Protein AF-0000000079912190 (afdb_homodimer)

Radius of gyration: 29.04 Å; Cα contacts (8 Å, |Δi|>4): 1442; chains: 2; bounding box: 60×80×73 Å

Secondary structure (DSSP, 8-state):
-TTHHHHHHHHHHHHHHHHHHHTTSS--HHHHHHHHHHHHBTTTT-SB---TT-HHHHHHHHHHHHHHHHHHHHT--HHHHHHHTHHHHHIIIIIHHHHHHHHHHHHHHH-TTS-HHHHHHHHHHTS---GGGGHHHHH-TTS-HHHHHHHHHHHHHHHHHHHHHHHHHHHHHHHHTTSS-HHHHHHHHHHHHHHHHHHHHHHHHHHHHHHHHHHHTT-S-HHHHTTHHHHHHHHHHHHHHHHT--HHHHHHHHHHHHHHHHHHHHHHS----------HHHHHHHHHHHHHHHHIIIIIIHHHHTT--HHHHHHHHHHHTHHHHHHHHHHTTTS---HHHHHHHHH-----HHHHHHHHHHHHTTTSSTTHHHHHHHHHHHHHHHHHHHHHHHHHHHHHHHHHHHHS---TT-S---TT-/-TTHHHHHHHHHHHHHHHHHHHTTSS--HHHHHHHHHHHHBTTTT-SB---TT-HHHHHHHHHHHHHHHHHHHHT--HHHHHHHTHHHHHIIIIIHHHHHHHHHHHHHHH-TTS-HHHHHHHHHHTS---GGGGHHHHH-TTS-HHHHHHHHHHHHHHHHHHHHHHHHHHHHHHHHTTSS-HHHHHHHHHHHHHHHHHHHHHHHHHHHHHHHHHHHTT-S-HHHHTTHHHHHHHHHHHHHHHHT--HHHHHHHHHHHHHHHHHHHHHHS-------S--HHHHHHHHHHHHHHHHIIIIIIHHHHTT--HHHHHHHHHHHTHHHHHHHHHHTTTS---HHHHHHHHH-----HHHHHHHHHHHHTTTSSTTHHHHHHHHHHHHHHHHHHHHHHHHHHHHHHHHHHHHS---TT-S---TT-

Structure (mmCIF, N/CA/C/O backbone):
data_AF-0000000079912190-model_v1
#
loop_
_entity.id
_entity.type
_entity.pdbx_description
1 polymer 'Sodium:proton antiporter'
#
loop_
_atom_site.group_PDB
_atom_site.id
_atom_site.type_symbol
_atom_site.label_atom_id
_atom_site.label_alt_id
_atom_site.label_comp_id
_atom_site.label_asym_id
_atom_site.label_entity_id
_atom_site.label_seq_id
_atom_site.pdbx_PDB_ins_code
_atom_site.Cartn_x
_atom_site.Cartn_y
_atom_site.Cartn_z
_atom_site.occupancy
_atom_site.B_iso_or_equiv
_atom_site.auth_seq_id
_atom_site.auth_comp_id
_atom_site.auth_asym_id
_atom_site.auth_atom_id
_atom_site.pdbx_PDB_model_num
ATOM 1 N N . MET A 1 1 ? -17.156 5.926 -10.695 1 57.75 1 MET A N 1
ATOM 2 C CA . MET A 1 1 ? -16.25 5.375 -9.695 1 57.75 1 MET A CA 1
ATOM 3 C C . MET A 1 1 ? -15.125 4.59 -10.352 1 57.75 1 MET A C 1
ATOM 5 O O . MET A 1 1 ? -13.992 4.609 -9.867 1 57.75 1 MET A O 1
ATOM 9 N N . THR A 1 2 ? -15.328 4.41 -11.719 1 74.31 2 THR A N 1
ATOM 10 C CA . THR A 1 2 ? -14.492 3.432 -12.414 1 74.31 2 THR A CA 1
ATOM 11 C C . THR A 1 2 ? -13.195 4.07 -12.898 1 74.31 2 THR A C 1
ATOM 13 O O . THR A 1 2 ? -12.141 3.438 -12.867 1 74.31 2 THR A O 1
ATOM 16 N N . TRP A 1 3 ? -13.273 5.465 -13.086 1 92.44 3 TRP A N 1
ATOM 17 C CA . TRP A 1 3 ? -12.094 6.066 -13.703 1 92.44 3 TRP A CA 1
ATOM 18 C C . TRP A 1 3 ? -11.266 6.828 -12.68 1 92.44 3 TRP A C 1
ATOM 20 O O . TRP A 1 3 ? -10.234 7.41 -13.016 1 92.44 3 TRP A O 1
ATOM 30 N N . ALA A 1 4 ? -11.695 6.824 -11.453 1 94.81 4 ALA A N 1
ATOM 31 C CA . ALA A 1 4 ? -11.016 7.57 -10.398 1 94.81 4 ALA A CA 1
ATOM 32 C C . ALA A 1 4 ? -9.578 7.086 -10.219 1 94.81 4 ALA A C 1
ATOM 34 O O . ALA A 1 4 ? -8.648 7.891 -10.156 1 94.81 4 ALA A O 1
ATOM 35 N N . LEU A 1 5 ? -9.414 5.793 -10.219 1 95.62 5 LEU A N 1
ATOM 36 C CA . LEU A 1 5 ? -8.102 5.223 -9.93 1 95.62 5 LEU A CA 1
ATOM 37 C C . LEU A 1 5 ? -7.133 5.473 -11.078 1 95.62 5 LEU A C 1
ATOM 39 O O . LEU A 1 5 ? -6 5.898 -10.852 1 95.62 5 LEU A O 1
ATOM 43 N N . PRO A 1 6 ? -7.574 5.258 -12.344 1 96.12 6 PRO A N 1
ATOM 44 C CA . PRO A 1 6 ? -6.648 5.59 -13.43 1 96.12 6 PRO A CA 1
ATOM 45 C C . PRO A 1 6 ? -6.328 7.082 -13.5 1 96.12 6 PRO A C 1
ATOM 47 O O . PRO A 1 6 ? -5.211 7.465 -13.852 1 96.12 6 PRO A O 1
ATOM 50 N N . ALA A 1 7 ? -7.273 7.926 -13.188 1 97.06 7 ALA A N 1
ATOM 51 C CA . ALA A 1 7 ? -7.023 9.367 -13.164 1 97.06 7 ALA A CA 1
ATOM 52 C C . ALA A 1 7 ? -5.977 9.719 -12.109 1 97.06 7 ALA A C 1
ATOM 54 O O . ALA A 1 7 ? -5.078 10.523 -12.359 1 97.06 7 ALA A O 1
ATOM 55 N N . ILE A 1 8 ? -6.117 9.148 -10.977 1 97.75 8 ILE A N 1
ATOM 56 C CA . ILE A 1 8 ? -5.168 9.375 -9.891 1 97.75 8 ILE A CA 1
ATOM 57 C C . ILE A 1 8 ? -3.779 8.906 -10.305 1 97.75 8 ILE A C 1
ATOM 59 O O . ILE A 1 8 ? -2.793 9.625 -10.133 1 97.75 8 ILE A O 1
ATOM 63 N N . ALA A 1 9 ? -3.711 7.707 -10.891 1 97.5 9 ALA A N 1
ATOM 64 C CA . ALA A 1 9 ? -2.438 7.16 -11.352 1 97.5 9 ALA A CA 1
ATOM 65 C C . ALA A 1 9 ? -1.814 8.062 -12.414 1 97.5 9 ALA A C 1
ATOM 67 O O . ALA A 1 9 ? -0.6 8.273 -12.422 1 97.5 9 ALA A O 1
ATOM 68 N N . ALA A 1 10 ? -2.619 8.57 -13.266 1 96.88 10 ALA A N 1
ATOM 69 C CA . ALA A 1 10 ? -2.146 9.453 -14.336 1 96.88 10 ALA A CA 1
ATOM 70 C C . ALA A 1 10 ? -1.554 10.734 -13.766 1 96.88 10 ALA A C 1
ATOM 72 O O . ALA A 1 10 ? -0.523 11.219 -14.242 1 96.88 10 ALA A O 1
ATOM 73 N N . ILE A 1 11 ? -2.182 11.297 -12.742 1 97.88 11 ILE A N 1
ATOM 74 C CA . ILE A 1 11 ? -1.681 12.516 -12.109 1 97.88 11 ILE A CA 1
ATOM 75 C C . ILE A 1 11 ? -0.334 12.234 -11.445 1 97.88 11 ILE A C 1
ATOM 77 O O . ILE A 1 11 ? 0.596 13.031 -11.555 1 97.88 11 ILE A O 1
ATOM 81 N N . LEU A 1 12 ? -0.27 11.102 -10.781 1 97.88 12 LEU A N 1
ATOM 82 C CA . LEU A 1 12 ? 0.974 10.719 -10.117 1 97.88 12 LEU A CA 1
ATOM 83 C C . LEU A 1 12 ? 2.107 10.586 -11.133 1 97.88 12 LEU A C 1
ATOM 85 O O . LEU A 1 12 ? 3.213 11.078 -10.898 1 97.88 12 LEU A O 1
ATOM 89 N N . LEU A 1 13 ? 1.833 9.945 -12.258 1 97.12 13 LEU A N 1
ATOM 90 C CA . LEU A 1 13 ? 2.846 9.75 -13.289 1 97.12 13 LEU A CA 1
ATOM 91 C C . LEU A 1 13 ? 3.23 11.078 -13.938 1 97.12 13 LEU A C 1
ATOM 93 O O . LEU A 1 13 ? 4.406 11.312 -14.227 1 97.12 13 LEU A O 1
ATOM 97 N N . ALA A 1 14 ? 2.275 11.922 -14.18 1 96.56 14 ALA A N 1
ATOM 98 C CA . ALA A 1 14 ? 2.549 13.234 -14.75 1 96.56 14 ALA A CA 1
ATOM 99 C C . ALA A 1 14 ? 3.465 14.055 -13.844 1 96.56 14 ALA A C 1
ATOM 101 O O . ALA A 1 14 ? 4.406 14.695 -14.312 1 96.56 14 ALA A O 1
ATOM 102 N N . TYR A 1 15 ? 3.166 14.031 -12.555 1 96.62 15 TYR A N 1
ATOM 103 C CA . TYR A 1 15 ? 4.02 14.773 -11.641 1 96.62 15 TYR A CA 1
ATOM 104 C C . TYR A 1 15 ? 5.418 14.172 -11.578 1 96.62 15 TYR A C 1
ATOM 106 O O . TYR A 1 15 ? 6.41 14.898 -11.516 1 96.62 15 TYR A O 1
ATOM 114 N N . ALA A 1 16 ? 5.461 12.812 -11.516 1 94.56 16 ALA A N 1
ATOM 115 C CA . ALA A 1 16 ? 6.77 12.164 -11.492 1 94.56 16 ALA A CA 1
ATOM 116 C C . ALA A 1 16 ? 7.637 12.648 -12.656 1 94.56 16 ALA A C 1
ATOM 118 O O . ALA A 1 16 ? 8.828 12.898 -12.484 1 94.56 16 ALA A O 1
ATOM 119 N N . ALA A 1 17 ? 7.059 12.867 -13.82 1 94.5 17 ALA A N 1
ATOM 120 C CA . ALA A 1 17 ? 7.77 13.266 -15.031 1 94.5 17 ALA A CA 1
ATOM 121 C C . ALA A 1 17 ? 8.383 14.648 -14.883 1 94.5 17 ALA A C 1
ATOM 123 O O . ALA A 1 17 ? 9.398 14.961 -15.508 1 94.5 17 ALA A O 1
ATOM 124 N N . ILE A 1 18 ? 7.809 15.484 -13.992 1 94 18 ILE A N 1
ATOM 125 C CA . ILE A 1 18 ? 8.273 16.859 -13.93 1 94 18 ILE A CA 1
ATOM 126 C C . ILE A 1 18 ? 8.789 17.172 -12.523 1 94 18 ILE A C 1
ATOM 128 O O . ILE A 1 18 ? 9.047 18.328 -12.188 1 94 18 ILE A O 1
ATOM 132 N N . SER A 1 19 ? 8.805 16.188 -11.68 1 92.81 19 SER A N 1
ATOM 133 C CA . SER A 1 19 ? 9.133 16.391 -10.266 1 92.81 19 SER A CA 1
ATOM 134 C C . SER A 1 19 ? 10.492 17.047 -10.102 1 92.81 19 SER A C 1
ATOM 136 O O . SER A 1 19 ? 10.672 17.875 -9.203 1 92.81 19 SER A O 1
ATOM 138 N N . GLY A 1 20 ? 11.461 16.703 -10.922 1 89.5 20 GLY A N 1
ATOM 139 C CA . GLY A 1 20 ? 12.773 17.328 -10.859 1 89.5 20 GLY A CA 1
ATOM 140 C C . GLY A 1 20 ? 12.773 18.781 -11.258 1 89.5 20 GLY A C 1
ATOM 141 O O . GLY A 1 20 ? 13.539 19.578 -10.719 1 89.5 20 GLY A O 1
ATOM 142 N N . ARG A 1 21 ? 11.875 19.141 -12.141 1 91.06 21 ARG A N 1
ATOM 143 C CA . ARG A 1 21 ? 11.797 20.516 -12.641 1 91.06 21 ARG A CA 1
ATOM 144 C C . ARG A 1 21 ? 11.133 21.438 -11.617 1 91.06 21 ARG A C 1
ATOM 146 O O . ARG A 1 21 ? 11.375 22.641 -11.609 1 91.06 21 ARG A O 1
ATOM 153 N N . THR A 1 22 ? 10.359 20.828 -10.805 1 89.94 22 THR A N 1
ATOM 154 C CA . THR A 1 22 ? 9.602 21.656 -9.867 1 89.94 22 THR A CA 1
ATOM 155 C C . THR A 1 22 ? 10.383 21.859 -8.578 1 89.94 22 THR A C 1
ATOM 157 O O . THR A 1 22 ? 10.047 22.734 -7.773 1 89.94 22 THR A O 1
ATOM 160 N N . ALA A 1 23 ? 11.398 21.125 -8.398 1 81.69 23 ALA A N 1
ATOM 161 C CA . ALA A 1 23 ? 12.219 21.281 -7.203 1 81.69 23 ALA A CA 1
ATOM 162 C C . ALA A 1 23 ? 12.789 22.703 -7.113 1 81.69 23 ALA A C 1
ATOM 164 O O . ALA A 1 23 ? 13.398 23.188 -8.07 1 81.69 23 ALA A O 1
ATOM 165 N N . GLY A 1 24 ? 12.555 23.375 -6.012 1 79.88 24 GLY A N 1
ATOM 166 C CA . GLY A 1 24 ? 13.086 24.703 -5.809 1 79.88 24 GLY A CA 1
ATOM 167 C C . GLY A 1 24 ? 12.234 25.797 -6.426 1 79.88 24 GLY A C 1
ATOM 168 O O . GLY A 1 24 ? 12.539 26.984 -6.301 1 79.88 24 GLY A O 1
ATOM 169 N N . THR A 1 25 ? 11.188 25.375 -7.109 1 87.44 25 THR A N 1
ATOM 170 C CA . THR A 1 25 ? 10.258 26.344 -7.672 1 87.44 25 THR A CA 1
ATOM 171 C C . THR A 1 25 ? 9.039 26.516 -6.766 1 87.44 25 THR A C 1
ATOM 173 O O . THR A 1 25 ? 8.859 25.766 -5.809 1 87.44 25 THR A O 1
ATOM 176 N N . PRO A 1 26 ? 8.289 27.5 -7.047 1 91.38 26 PRO A N 1
ATOM 177 C CA . PRO A 1 26 ? 7.086 27.719 -6.242 1 91.38 26 PRO A CA 1
ATOM 178 C C . PRO A 1 26 ? 6.016 26.641 -6.473 1 91.38 26 PRO A C 1
ATOM 180 O O . PRO A 1 26 ? 5.047 26.562 -5.715 1 91.38 26 PRO A O 1
ATOM 183 N N . ILE A 1 27 ? 6.16 25.859 -7.457 1 92.94 27 ILE A N 1
ATOM 184 C CA . ILE A 1 27 ? 5.199 24.797 -7.719 1 92.94 27 ILE A CA 1
ATOM 185 C C . ILE A 1 27 ? 5.578 23.547 -6.91 1 92.94 27 ILE A C 1
ATOM 187 O O . ILE A 1 27 ? 6.492 22.812 -7.285 1 92.94 27 ILE A O 1
ATOM 191 N N . THR A 1 28 ? 4.812 23.312 -5.848 1 93.06 28 THR A N 1
ATOM 192 C CA . THR A 1 28 ? 5.086 22.188 -4.969 1 93.06 28 THR A CA 1
ATOM 193 C C . THR A 1 28 ? 4.215 20.984 -5.34 1 93.06 28 THR A C 1
ATOM 195 O O . THR A 1 28 ? 3.221 21.125 -6.055 1 93.06 28 THR A O 1
ATOM 198 N N . ALA A 1 29 ? 4.57 19.766 -4.883 1 93.94 29 ALA A N 1
ATOM 199 C CA . ALA A 1 29 ? 3.836 18.547 -5.164 1 93.94 29 ALA A CA 1
ATOM 200 C C . ALA A 1 29 ? 2.389 18.641 -4.691 1 93.94 29 ALA A C 1
ATOM 202 O O . ALA A 1 29 ? 1.458 18.359 -5.449 1 93.94 29 ALA A O 1
ATOM 203 N N . PRO A 1 30 ? 2.113 19.141 -3.463 1 96.06 30 PRO A N 1
ATOM 204 C CA . PRO A 1 30 ? 0.724 19.25 -3.008 1 96.06 30 PRO A CA 1
ATOM 205 C C . PRO A 1 30 ? -0.12 20.172 -3.885 1 96.06 30 PRO A C 1
ATOM 207 O O . PRO A 1 30 ? -1.314 19.922 -4.074 1 96.06 30 PRO A O 1
ATOM 210 N N . ILE A 1 31 ? 0.484 21.219 -4.426 1 96.69 31 ILE A N 1
ATOM 211 C CA . ILE A 1 31 ? -0.241 22.109 -5.332 1 96.69 31 ILE A CA 1
ATOM 212 C C . ILE A 1 31 ? -0.677 21.328 -6.57 1 96.69 31 ILE A C 1
ATOM 214 O O . ILE A 1 31 ? -1.851 21.359 -6.949 1 96.69 31 ILE A O 1
ATOM 218 N N . VAL A 1 32 ? 0.28 20.594 -7.176 1 96.88 32 VAL A N 1
ATOM 219 C CA . VAL A 1 32 ? 0.004 19.844 -8.398 1 96.88 32 VAL A CA 1
ATOM 220 C C . VAL A 1 32 ? -1.062 18.781 -8.133 1 96.88 32 VAL A C 1
ATOM 222 O O . VAL A 1 32 ? -2.002 18.625 -8.914 1 96.88 32 VAL A O 1
ATOM 225 N N . PHE A 1 33 ? -0.975 18.062 -7.066 1 97.81 33 PHE A N 1
ATOM 226 C CA . PHE A 1 33 ? -1.912 17 -6.738 1 97.81 33 PHE A CA 1
ATOM 227 C C . PHE A 1 33 ? -3.293 17.562 -6.434 1 97.81 33 PHE A C 1
ATOM 229 O O . PHE A 1 33 ? -4.301 17.062 -6.93 1 97.81 33 PHE A O 1
ATOM 236 N N . THR A 1 34 ? -3.354 18.641 -5.629 1 97.94 34 THR A N 1
ATOM 237 C CA . THR A 1 34 ? -4.629 19.266 -5.277 1 97.94 34 THR A CA 1
ATOM 238 C C . THR A 1 34 ? -5.305 19.844 -6.512 1 97.94 34 THR A C 1
ATOM 240 O O . THR A 1 34 ? -6.5 19.641 -6.727 1 97.94 34 THR A O 1
ATOM 243 N N . VAL A 1 35 ? -4.566 20.578 -7.332 1 97.88 35 VAL A N 1
ATOM 244 C CA . VAL A 1 35 ? -5.113 21.188 -8.539 1 97.88 35 VAL A CA 1
ATOM 245 C C . VAL A 1 35 ? -5.512 20.109 -9.539 1 97.88 35 VAL A C 1
ATOM 247 O O . VAL A 1 35 ? -6.559 20.203 -10.188 1 97.88 35 VAL A O 1
ATOM 250 N N . GLY A 1 36 ? -4.641 19.078 -9.711 1 98 36 GLY A N 1
ATOM 251 C CA . GLY A 1 36 ? -5.004 17.953 -10.562 1 98 36 GLY A CA 1
ATOM 252 C C . GLY A 1 36 ? -6.293 17.281 -10.141 1 98 36 GLY A C 1
ATOM 253 O O . GLY A 1 36 ? -7.152 17 -10.977 1 98 36 GLY A O 1
ATOM 254 N N . GLY A 1 37 ? -6.422 17.016 -8.82 1 97.88 37 GLY A N 1
ATOM 255 C CA . GLY A 1 37 ? -7.66 16.469 -8.297 1 97.88 37 GLY A CA 1
ATOM 256 C C . GLY A 1 37 ? -8.867 17.359 -8.555 1 97.88 37 GLY A C 1
ATOM 257 O O . GLY A 1 37 ? -9.922 16.875 -8.961 1 97.88 37 GLY A O 1
ATOM 258 N N . LEU A 1 38 ? -8.68 18.656 -8.344 1 97.5 38 LEU A N 1
ATOM 259 C CA . LEU A 1 38 ? -9.758 19.625 -8.555 1 97.5 38 LEU A CA 1
ATOM 260 C C . LEU A 1 38 ? -10.219 19.609 -10.008 1 97.5 38 LEU A C 1
ATOM 262 O O . LEU A 1 38 ? -11.422 19.609 -10.273 1 97.5 38 LEU A O 1
ATOM 266 N N . LEU A 1 39 ? -9.312 19.562 -10.953 1 97.31 39 LEU A N 1
ATOM 267 C CA . LEU A 1 39 ? -9.625 19.625 -12.375 1 97.31 39 LEU A CA 1
ATOM 268 C C . LEU A 1 39 ? -10.328 18.359 -12.836 1 97.31 39 LEU A C 1
ATOM 270 O O . LEU A 1 39 ? -11.203 18.391 -13.703 1 97.31 39 LEU A O 1
ATOM 274 N N . LEU A 1 40 ? -9.992 17.219 -12.211 1 96.5 40 LEU A N 1
ATOM 275 C CA . LEU A 1 40 ? -10.539 15.945 -12.664 1 96.5 40 LEU A CA 1
ATOM 276 C C . LEU A 1 40 ? -11.672 15.477 -11.766 1 96.5 40 LEU A C 1
ATOM 278 O O . LEU A 1 40 ? -12.234 14.398 -11.969 1 96.5 40 LEU A O 1
ATOM 282 N N . GLY A 1 41 ? -11.977 16.281 -10.773 1 94.88 41 GLY A N 1
ATOM 283 C CA . GLY A 1 41 ? -12.992 15.922 -9.797 1 94.88 41 GLY A CA 1
ATOM 284 C C . GLY A 1 41 ? -14.406 16.109 -10.32 1 94.88 41 GLY A C 1
ATOM 285 O O . GLY A 1 41 ? -14.609 16.562 -11.445 1 94.88 41 GLY A O 1
ATOM 286 N N . ALA A 1 42 ? -15.398 15.758 -9.516 1 87.69 42 ALA A N 1
ATOM 287 C CA . ALA A 1 42 ? -16.812 15.727 -9.898 1 87.69 42 ALA A CA 1
ATOM 288 C C . ALA A 1 42 ? -17.297 17.125 -10.273 1 87.69 42 ALA A C 1
ATOM 290 O O . ALA A 1 42 ? -18.188 17.266 -11.117 1 87.69 42 ALA A O 1
ATOM 291 N N . SER A 1 43 ? -16.734 18.156 -9.703 1 88.31 43 SER A N 1
ATOM 292 C CA . SER A 1 43 ? -17.203 19.516 -9.945 1 88.31 43 SER A CA 1
ATOM 293 C C . SER A 1 43 ? -16.656 20.062 -11.266 1 88.31 43 SER A C 1
ATOM 295 O O . SER A 1 43 ? -17.078 21.125 -11.719 1 88.31 43 SER A O 1
ATOM 297 N N . THR A 1 44 ? -15.758 19.359 -11.945 1 93 44 THR A N 1
ATOM 298 C CA . THR A 1 44 ? -15.172 19.781 -13.203 1 93 44 THR A CA 1
ATOM 299 C C . THR A 1 44 ? -15.312 18.703 -14.266 1 93 44 THR A C 1
ATOM 301 O O . THR A 1 44 ? -16.406 18.484 -14.797 1 93 44 THR A O 1
ATOM 304 N N . VAL A 1 45 ? -14.266 17.891 -14.547 1 91 45 VAL A N 1
ATOM 305 C CA . VAL A 1 45 ? -14.312 16.875 -15.602 1 91 45 VAL A CA 1
ATOM 306 C C . VAL A 1 45 ? -15.133 15.672 -15.125 1 91 45 VAL A C 1
ATOM 308 O O . VAL A 1 45 ? -15.812 15.023 -15.93 1 91 45 VAL A O 1
ATOM 311 N N . GLY A 1 46 ? -15.062 15.406 -13.836 1 92.06 46 GLY A N 1
ATOM 312 C CA . GLY A 1 46 ? -15.922 14.391 -13.25 1 92.06 46 GLY A CA 1
ATOM 313 C C . GLY A 1 46 ? -15.336 12.992 -13.32 1 92.06 46 GLY A C 1
ATOM 314 O O . GLY A 1 46 ? -16.047 12.008 -13.133 1 92.06 46 GLY A O 1
ATOM 315 N N . LEU A 1 47 ? -14.109 12.797 -13.539 1 91.94 47 LEU A N 1
ATOM 316 C CA . LEU A 1 47 ? -13.469 11.492 -13.602 1 91.94 47 LEU A CA 1
ATOM 317 C C . LEU A 1 47 ? -13.289 10.906 -12.203 1 91.94 47 LEU A C 1
ATOM 319 O O . LEU A 1 47 ? -13.344 9.688 -12.023 1 91.94 47 LEU A O 1
ATOM 323 N N . ILE A 1 48 ? -13 11.734 -11.266 1 94.06 48 ILE A N 1
ATOM 324 C CA . ILE A 1 48 ? -12.867 11.312 -9.875 1 94.06 48 ILE A CA 1
ATOM 325 C C . ILE A 1 48 ? -14.133 11.68 -9.102 1 94.06 48 ILE A C 1
ATOM 327 O O . ILE A 1 48 ? -14.195 12.742 -8.477 1 94.06 48 ILE A O 1
ATOM 331 N N . ASP A 1 49 ? -15.078 10.844 -9.18 1 90.56 49 ASP A N 1
ATOM 332 C CA . ASP A 1 49 ? -16.375 11.062 -8.547 1 90.56 49 ASP A CA 1
ATOM 333 C C . ASP A 1 49 ? -16.594 10.07 -7.398 1 90.56 49 ASP A C 1
ATOM 335 O O . ASP A 1 49 ? -17.172 9.008 -7.598 1 90.56 49 ASP A O 1
ATOM 339 N N . VAL A 1 50 ? -16.141 10.422 -6.262 1 88.75 50 VAL A N 1
ATOM 340 C CA . VAL A 1 50 ? -16.266 9.602 -5.059 1 88.75 50 VAL A CA 1
ATOM 341 C C . VAL A 1 50 ? -16.906 10.422 -3.941 1 88.75 50 VAL A C 1
ATOM 343 O O . VAL A 1 50 ? -16.609 11.602 -3.775 1 88.75 50 VAL A O 1
ATOM 346 N N . HIS A 1 51 ? -17.828 9.742 -3.312 1 88 51 HIS A N 1
ATOM 347 C CA . HIS A 1 51 ? -18.453 10.422 -2.184 1 88 51 HIS A CA 1
ATOM 348 C C . HIS A 1 51 ? -17.469 10.586 -1.025 1 88 51 HIS A C 1
ATOM 350 O O . HIS A 1 51 ? -16.734 9.664 -0.698 1 88 51 HIS A O 1
ATOM 356 N N . PRO A 1 52 ? -17.516 11.719 -0.46 1 85.75 52 PRO A N 1
ATOM 357 C CA . PRO A 1 52 ? -16.578 11.969 0.625 1 85.75 52 PRO A CA 1
ATOM 358 C C . PRO A 1 52 ? -16.734 11 1.79 1 85.75 52 PRO A C 1
ATOM 360 O O . PRO A 1 52 ? -15.773 10.727 2.51 1 85.75 52 PRO A O 1
ATOM 363 N N . ALA A 1 53 ? -17.906 10.484 1.947 1 85.62 53 ALA A N 1
ATOM 364 C CA . ALA A 1 53 ? -18.188 9.578 3.059 1 85.62 53 ALA A CA 1
ATOM 365 C C . ALA A 1 53 ? -17.938 8.125 2.65 1 85.62 53 ALA A C 1
ATOM 367 O O . ALA A 1 53 ? -18.219 7.207 3.42 1 85.62 53 ALA A O 1
ATOM 368 N N . ALA A 1 54 ? -17.469 7.992 1.478 1 89.38 54 ALA A N 1
ATOM 369 C CA . ALA A 1 54 ? -17.188 6.633 1.019 1 89.38 54 ALA A CA 1
ATOM 370 C C . ALA A 1 54 ? -16.172 5.945 1.918 1 89.38 54 ALA A C 1
ATOM 372 O O . ALA A 1 54 ? -15.211 6.574 2.377 1 89.38 54 ALA A O 1
ATOM 373 N N . GLU A 1 55 ? -16.344 4.645 2.119 1 89.5 55 GLU A N 1
ATOM 374 C CA . GLU A 1 55 ? -15.453 3.85 2.963 1 89.5 55 GLU A CA 1
ATOM 375 C C . GLU A 1 55 ? -14.016 3.883 2.441 1 89.5 55 GLU A C 1
ATOM 377 O O . GLU A 1 55 ? -13.062 3.857 3.225 1 89.5 55 GLU A O 1
ATOM 382 N N . THR A 1 56 ? -13.859 3.982 1.182 1 89.81 56 THR A N 1
ATOM 383 C CA . THR A 1 56 ? -12.539 3.988 0.564 1 89.81 56 THR A CA 1
ATOM 384 C C . THR A 1 56 ? -11.789 5.273 0.905 1 89.81 56 THR A C 1
ATOM 386 O O . THR A 1 56 ? -10.57 5.258 1.075 1 89.81 56 THR A O 1
ATOM 389 N N . VAL A 1 57 ? -12.5 6.355 0.962 1 93.12 57 VAL A N 1
ATOM 390 C CA . VAL A 1 57 ? -11.898 7.637 1.306 1 93.12 57 VAL A CA 1
ATOM 391 C C . VAL A 1 57 ? -11.469 7.633 2.771 1 93.12 57 VAL A C 1
ATOM 393 O O . VAL A 1 57 ? -10.375 8.102 3.109 1 93.12 57 VAL A O 1
ATOM 396 N N . LYS A 1 58 ? -12.312 7.082 3.561 1 93.69 58 LYS A N 1
ATOM 397 C CA . LYS A 1 58 ? -11.992 6.965 4.98 1 93.69 58 LYS A CA 1
ATOM 398 C C . LYS A 1 58 ? -10.758 6.09 5.188 1 93.69 58 LYS A C 1
ATOM 400 O O . LYS A 1 58 ? -9.867 6.441 5.965 1 93.69 58 LYS A O 1
ATOM 405 N N . LEU A 1 59 ? -10.703 5.004 4.523 1 93.38 59 LEU A N 1
ATOM 406 C CA . LEU A 1 59 ? -9.57 4.09 4.641 1 93.38 59 LEU A CA 1
ATOM 407 C C . LEU A 1 59 ? -8.281 4.766 4.18 1 93.38 59 LEU A C 1
ATOM 409 O O . LEU A 1 59 ? -7.234 4.605 4.812 1 93.38 59 LEU A O 1
ATOM 413 N N . LEU A 1 60 ? -8.352 5.488 3.07 1 94.81 60 LEU A N 1
ATOM 414 C CA . LEU A 1 60 ? -7.199 6.242 2.58 1 94.81 60 LEU A CA 1
ATOM 415 C C . LEU A 1 60 ? -6.691 7.211 3.639 1 94.81 60 LEU A C 1
ATOM 417 O O . LEU A 1 60 ? -5.488 7.27 3.908 1 94.81 60 LEU A O 1
ATOM 421 N N . ALA A 1 61 ? -7.613 7.898 4.223 1 95.19 61 ALA A N 1
ATOM 422 C CA . ALA A 1 61 ? -7.27 8.875 5.254 1 95.19 61 ALA A CA 1
ATOM 423 C C . ALA A 1 61 ? -6.629 8.203 6.461 1 95.19 61 ALA A C 1
ATOM 425 O O . ALA A 1 61 ? -5.605 8.672 6.969 1 95.19 61 ALA A O 1
ATOM 426 N N . GLU A 1 62 ? -7.191 7.145 6.871 1 95.75 62 GLU A N 1
ATOM 427 C CA . GLU A 1 62 ? -6.719 6.43 8.055 1 95.75 62 GLU A CA 1
ATOM 428 C C . GLU A 1 62 ? -5.32 5.863 7.836 1 95.75 62 GLU A C 1
ATOM 430 O O . GLU A 1 62 ? -4.441 6.02 8.688 1 95.75 62 GLU A O 1
ATOM 435 N N . VAL A 1 63 ? -5.121 5.25 6.715 1 96.94 63 VAL A N 1
ATOM 436 C CA . VAL A 1 63 ? -3.818 4.656 6.422 1 96.94 63 VAL A CA 1
ATOM 437 C C . VAL A 1 63 ? -2.768 5.758 6.289 1 96.94 63 VAL A C 1
ATOM 439 O O . VAL A 1 63 ? -1.667 5.641 6.832 1 96.94 63 VAL A O 1
ATOM 442 N N . THR A 1 64 ? -3.098 6.801 5.594 1 97.44 64 THR A N 1
ATOM 443 C CA . THR A 1 64 ? -2.152 7.879 5.332 1 97.44 64 THR A CA 1
ATOM 444 C C . THR A 1 64 ? -1.69 8.523 6.633 1 97.44 64 THR A C 1
ATOM 446 O O . THR A 1 64 ? -0.489 8.625 6.891 1 97.44 64 THR A O 1
ATOM 449 N N . LEU A 1 65 ? -2.662 8.93 7.43 1 97.5 65 LEU A N 1
ATOM 450 C CA . LEU A 1 65 ? -2.301 9.625 8.664 1 97.5 65 LEU A CA 1
ATOM 451 C C . LEU A 1 65 ? -1.553 8.695 9.609 1 97.5 65 LEU A C 1
ATOM 453 O O . LEU A 1 65 ? -0.642 9.125 10.32 1 97.5 65 LEU A O 1
ATOM 457 N N . THR A 1 66 ? -1.934 7.414 9.633 1 98.12 66 THR A N 1
ATOM 458 C CA . THR A 1 66 ? -1.258 6.43 10.469 1 98.12 66 THR A CA 1
ATOM 459 C C . THR A 1 66 ? 0.223 6.336 10.109 1 98.12 66 THR A C 1
ATOM 461 O O . THR A 1 66 ? 1.086 6.41 10.984 1 98.12 66 THR A O 1
ATOM 464 N N . LEU A 1 67 ? 0.526 6.238 8.836 1 97.62 67 LEU A N 1
ATOM 465 C CA . LEU A 1 67 ? 1.903 6.09 8.383 1 97.62 67 LEU A CA 1
ATOM 466 C C . LEU A 1 67 ? 2.699 7.367 8.641 1 97.62 67 LEU A C 1
ATOM 468 O O . LEU A 1 67 ? 3.834 7.309 9.117 1 97.62 67 LEU A O 1
ATOM 472 N N . VAL A 1 68 ? 2.092 8.461 8.391 1 96.12 68 VAL A N 1
ATOM 473 C CA . VAL A 1 68 ? 2.791 9.734 8.508 1 96.12 68 VAL A CA 1
ATOM 474 C C . VAL A 1 68 ? 3.047 10.055 9.977 1 96.12 68 VAL A C 1
ATOM 476 O O . VAL A 1 68 ? 4.137 10.5 10.344 1 96.12 68 VAL A O 1
ATOM 479 N N . LEU A 1 69 ? 2.029 9.797 10.836 1 97.31 69 LEU A N 1
ATOM 480 C CA . LEU A 1 69 ? 2.197 10.039 12.266 1 97.31 69 LEU A CA 1
ATOM 481 C C . LEU A 1 69 ? 3.338 9.203 12.828 1 97.31 69 LEU A C 1
ATOM 483 O O . LEU A 1 69 ? 4.176 9.711 13.578 1 97.31 69 LEU A O 1
ATOM 487 N N . PHE A 1 70 ? 3.352 7.938 12.484 1 97.69 70 PHE A N 1
ATOM 488 C CA . PHE A 1 70 ? 4.395 7.051 12.992 1 97.69 70 PHE A CA 1
ATOM 489 C C . PHE A 1 70 ? 5.762 7.477 12.477 1 97.69 70 PHE A C 1
ATOM 491 O O . PHE A 1 70 ? 6.727 7.543 13.242 1 97.69 70 PHE A O 1
ATOM 498 N N . SER A 1 71 ? 5.852 7.77 11.203 1 95.44 71 SER A N 1
ATOM 499 C CA . SER A 1 71 ? 7.105 8.164 10.57 1 95.44 71 SER A CA 1
ATOM 500 C C . SER A 1 71 ? 7.66 9.445 11.188 1 95.44 71 SER A C 1
ATOM 502 O O . SER A 1 71 ? 8.82 9.484 11.609 1 95.44 71 SER A O 1
ATOM 504 N N . ASP A 1 72 ? 6.855 10.453 11.273 1 92.81 72 ASP A N 1
ATOM 505 C CA . ASP A 1 72 ? 7.285 11.742 11.805 1 92.81 72 ASP A CA 1
ATOM 506 C C . ASP A 1 72 ? 7.695 11.625 13.266 1 92.81 72 ASP A C 1
ATOM 508 O O . ASP A 1 72 ? 8.719 12.18 13.68 1 92.81 72 ASP A O 1
ATOM 512 N N . ALA A 1 73 ? 6.883 10.93 14 1 94.38 73 ALA A N 1
ATOM 513 C CA . ALA A 1 73 ? 7.168 10.781 15.43 1 94.38 73 ALA A CA 1
ATOM 514 C C . ALA A 1 73 ? 8.453 9.992 15.648 1 94.38 73 ALA A C 1
ATOM 516 O O . ALA A 1 73 ? 9.211 10.281 16.578 1 94.38 73 ALA A O 1
ATOM 517 N N . SER A 1 74 ? 8.734 9.016 14.82 1 93.69 74 SER A N 1
ATOM 518 C CA . SER A 1 74 ? 9.898 8.156 15 1 93.69 74 SER A CA 1
ATOM 519 C C . SER A 1 74 ? 11.195 8.922 14.727 1 93.69 74 SER A C 1
ATOM 521 O O . SER A 1 74 ? 12.273 8.484 15.141 1 93.69 74 SER A O 1
ATOM 523 N N . ARG A 1 75 ? 11.125 10.016 14.086 1 87.25 75 ARG A N 1
ATOM 524 C CA . ARG A 1 75 ? 12.312 10.766 13.703 1 87.25 75 ARG A CA 1
ATOM 525 C C . ARG A 1 75 ? 12.656 1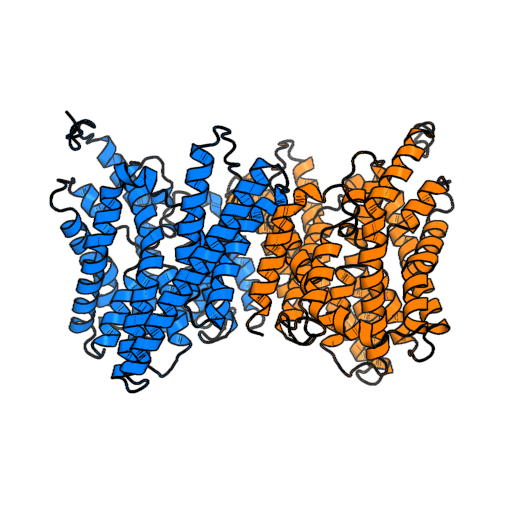1.82 14.75 1 87.25 75 ARG A C 1
ATOM 527 O O . ARG A 1 75 ? 13.711 12.453 14.688 1 87.25 75 ARG A O 1
ATOM 534 N N . VAL A 1 76 ? 11.852 11.992 15.617 1 81.75 76 VAL A N 1
ATOM 535 C CA . VAL A 1 76 ? 12.086 12.977 16.672 1 81.75 76 VAL A CA 1
ATOM 536 C C . VAL A 1 76 ? 13.164 12.469 17.625 1 81.75 76 VAL A C 1
ATOM 538 O O . VAL A 1 76 ? 13.023 11.391 18.219 1 81.75 76 VAL A O 1
ATOM 541 N N . ASP A 1 77 ? 14.344 13.039 17.469 1 74.69 77 ASP A N 1
ATOM 542 C CA . ASP A 1 77 ? 15.406 12.719 18.438 1 74.69 77 ASP A CA 1
ATOM 543 C C . ASP A 1 77 ? 15.266 13.562 19.703 1 74.69 77 ASP A C 1
ATOM 545 O O . ASP A 1 77 ? 15.734 14.703 19.75 1 74.69 77 ASP A O 1
ATOM 549 N N . LEU A 1 78 ? 14.68 13.039 20.578 1 64.44 78 LEU A N 1
ATOM 550 C CA . LEU A 1 78 ? 14.383 13.781 21.797 1 64.44 78 LEU A CA 1
ATOM 551 C C . LEU A 1 78 ? 15.672 14.156 22.531 1 64.44 78 LEU A C 1
ATOM 553 O O . LEU A 1 78 ? 15.719 15.172 23.219 1 64.44 78 LEU A O 1
ATOM 557 N N . SER A 1 79 ? 16.672 13.359 22.344 1 60.91 79 SER A N 1
ATOM 558 C CA . SER A 1 79 ? 17.953 13.641 22.984 1 60.91 79 SER A CA 1
ATOM 559 C C . SER A 1 79 ? 18.656 14.828 22.344 1 60.91 79 SER A C 1
ATOM 561 O O . SER A 1 79 ? 19.266 15.641 23.031 1 60.91 79 SER A O 1
ATOM 563 N N . ALA A 1 80 ? 18.656 14.812 21 1 57.69 80 ALA A N 1
ATOM 564 C CA . ALA A 1 80 ? 19.266 15.93 20.281 1 57.69 80 ALA A CA 1
ATOM 565 C C . ALA A 1 80 ? 18.453 17.219 20.484 1 57.69 80 ALA A C 1
ATOM 567 O O . ALA A 1 80 ? 19.016 18.312 20.422 1 57.69 80 ALA A O 1
ATOM 568 N N . LEU A 1 81 ? 17.203 16.969 20.781 1 54.78 81 LEU A N 1
ATOM 569 C CA . LEU A 1 81 ? 16.297 18.094 20.953 1 54.78 81 LEU A CA 1
ATOM 570 C C . LEU A 1 81 ? 16.625 18.891 22.219 1 54.78 81 LEU A C 1
ATOM 572 O O . LEU A 1 81 ? 16.359 20.094 22.281 1 54.78 81 LEU A O 1
ATOM 576 N N . ARG A 1 82 ? 17.266 18.297 23.078 1 56.75 82 ARG A N 1
ATOM 577 C CA . ARG A 1 82 ? 17.516 19.047 24.297 1 56.75 82 ARG A CA 1
ATOM 578 C C . ARG A 1 82 ? 18.281 20.328 24.016 1 56.75 82 ARG A C 1
ATOM 580 O O . ARG A 1 82 ? 17.984 21.391 24.578 1 56.75 82 ARG A O 1
ATOM 587 N N . ALA A 1 83 ? 19.25 20.297 23.125 1 54.44 83 ALA A N 1
ATOM 588 C CA . ALA A 1 83 ? 20.031 21.484 22.859 1 54.44 83 ALA A CA 1
ATOM 589 C C . ALA A 1 83 ? 19.281 22.438 21.938 1 54.44 83 ALA A C 1
ATOM 591 O O . ALA A 1 83 ? 19.469 23.656 21.984 1 54.44 83 ALA A O 1
ATOM 592 N N . GLU A 1 84 ? 18.438 21.875 21.125 1 61.75 84 GLU A N 1
ATOM 593 C CA . GLU A 1 84 ? 17.766 22.656 20.094 1 61.75 84 GLU A CA 1
ATOM 594 C C . GLU A 1 84 ? 16.25 22.625 20.266 1 61.75 84 GLU A C 1
ATOM 596 O O . GLU A 1 84 ? 15.516 23.094 19.391 1 61.75 84 GLU A O 1
ATOM 601 N N . ILE A 1 85 ? 15.93 22.172 21.484 1 71.31 85 ILE A N 1
ATOM 602 C CA . ILE A 1 85 ? 14.508 21.906 21.672 1 71.31 85 ILE A CA 1
ATOM 603 C C . ILE A 1 85 ? 13.789 23.172 22.109 1 71.31 85 ILE A C 1
ATOM 605 O O . ILE A 1 85 ? 12.555 23.234 22.094 1 71.31 85 ILE A O 1
ATOM 609 N N . ALA A 1 86 ? 14.508 24.234 22.172 1 81.75 86 ALA A N 1
ATOM 610 C CA . ALA A 1 86 ? 13.844 25.406 22.719 1 81.75 86 ALA A CA 1
ATOM 611 C C . ALA A 1 86 ? 12.789 25.938 21.75 1 81.75 86 ALA A C 1
ATOM 613 O O . ALA A 1 86 ? 11.656 26.219 22.141 1 81.75 86 ALA A O 1
ATOM 614 N N . LEU A 1 87 ? 13.172 25.938 20.469 1 88 87 LEU A N 1
ATOM 615 C CA . LEU A 1 87 ? 12.258 26.531 19.5 1 88 87 LEU A CA 1
ATOM 616 C C . LEU A 1 87 ? 11.016 25.656 19.328 1 88 87 LEU A C 1
ATOM 618 O O . LEU A 1 87 ? 9.891 26.141 19.531 1 88 87 LEU A O 1
ATOM 622 N N . PRO A 1 88 ? 11.125 24.359 19.031 1 89.81 88 PRO A N 1
ATOM 623 C CA . PRO A 1 88 ? 9.922 23.547 18.891 1 89.81 88 PRO A CA 1
ATOM 624 C C . PRO A 1 88 ? 9.102 23.469 20.172 1 89.81 88 PRO A C 1
ATOM 626 O O . PRO A 1 88 ? 7.871 23.391 20.125 1 89.81 88 PRO A O 1
ATOM 629 N N . ALA A 1 89 ? 9.758 23.5 21.281 1 91.44 89 ALA A N 1
ATOM 630 C CA . ALA A 1 89 ? 9.055 23.453 22.562 1 91.44 89 ALA A CA 1
ATOM 631 C C . ALA A 1 89 ? 8.188 24.688 22.766 1 91.44 89 ALA A C 1
ATOM 633 O O . ALA A 1 89 ? 7.07 24.594 23.281 1 91.44 89 ALA A O 1
ATOM 634 N N . ARG A 1 90 ? 8.711 25.812 22.438 1 93.75 90 ARG A N 1
ATOM 635 C CA . ARG A 1 90 ? 7.957 27.047 22.562 1 93.75 90 ARG A CA 1
ATOM 636 C C . ARG A 1 90 ? 6.816 27.109 21.547 1 93.75 90 ARG A C 1
ATOM 638 O O . ARG A 1 90 ? 5.711 27.547 21.875 1 93.75 90 ARG A O 1
ATOM 645 N N . LEU A 1 91 ? 7.137 26.656 20.344 1 94.62 91 LEU A N 1
ATOM 646 C CA . LEU A 1 91 ? 6.109 26.641 19.312 1 94.62 91 LEU A CA 1
ATOM 647 C C . LEU A 1 91 ? 4.98 25.688 19.672 1 94.62 91 LEU A C 1
ATOM 649 O O . LEU A 1 91 ? 3.807 26 19.453 1 94.62 91 LEU A O 1
ATOM 653 N N . LEU A 1 92 ? 5.352 24.547 20.219 1 95.38 92 LEU A N 1
ATOM 654 C CA . LEU A 1 92 ? 4.363 23.531 20.547 1 95.38 92 LEU A CA 1
ATOM 655 C C . LEU A 1 92 ? 3.717 23.812 21.906 1 95.38 92 LEU A C 1
ATOM 657 O O . LEU A 1 92 ? 2.506 23.641 22.062 1 95.38 92 LEU A O 1
ATOM 661 N N . GLY A 1 93 ? 4.477 24.25 22.875 1 95.56 93 GLY A N 1
ATOM 662 C CA . GLY A 1 93 ? 4 24.438 24.234 1 95.56 93 GLY A CA 1
ATOM 663 C C . GLY A 1 93 ? 3.215 25.719 24.422 1 95.56 93 GLY A C 1
ATOM 664 O O . GLY A 1 93 ? 2.291 25.781 25.234 1 95.56 93 GLY A O 1
ATOM 665 N N . ILE A 1 94 ? 3.6 26.781 23.703 1 96.75 94 ILE A N 1
ATOM 666 C CA . ILE A 1 94 ? 2.959 28.078 23.844 1 96.75 94 ILE A CA 1
ATOM 667 C C . ILE A 1 94 ? 2.238 28.438 22.547 1 96.75 94 ILE A C 1
ATOM 669 O O . ILE A 1 94 ? 1.047 28.75 22.562 1 96.75 94 ILE A O 1
ATOM 673 N N . GLY A 1 95 ? 2.93 28.328 21.484 1 97.5 95 GLY A N 1
ATOM 674 C CA . GLY A 1 95 ? 2.387 28.719 20.188 1 97.5 95 GLY A CA 1
ATOM 675 C C . GLY A 1 95 ? 1.134 27.953 19.812 1 97.5 95 GLY A C 1
ATOM 676 O O . GLY A 1 95 ? 0.127 28.547 19.422 1 97.5 95 GLY A O 1
ATOM 677 N N . LEU A 1 96 ? 1.187 26.641 19.922 1 97.75 96 LEU A N 1
ATOM 678 C CA . LEU A 1 96 ? 0.092 25.781 19.469 1 97.75 96 LEU A CA 1
ATOM 679 C C . LEU A 1 96 ? -1.171 26.047 20.281 1 97.75 96 LEU A C 1
ATOM 681 O O . LEU A 1 96 ? -2.24 26.281 19.719 1 97.75 96 LEU A O 1
ATOM 685 N N . PRO A 1 97 ? -1.146 26.078 21.641 1 98.19 97 PRO A N 1
ATOM 686 C CA . PRO A 1 97 ? -2.35 26.391 22.406 1 98.19 97 PRO A CA 1
ATOM 687 C C . PRO A 1 97 ? -2.891 27.797 22.109 1 98.19 97 PRO A C 1
ATOM 689 O O . PRO A 1 97 ? -4.109 27.984 22.047 1 98.19 97 PRO A O 1
ATOM 692 N N . LEU A 1 98 ? -1.997 28.734 21.938 1 98.62 98 LEU A N 1
ATOM 693 C CA . LEU A 1 98 ? -2.43 30.078 21.625 1 98.62 98 LEU A CA 1
ATOM 694 C C . LEU A 1 98 ? -3.049 30.156 20.234 1 98.62 98 LEU A C 1
ATOM 696 O O . LEU A 1 98 ? -3.979 30.938 20 1 98.62 98 LEU A O 1
ATOM 700 N N . THR A 1 99 ? -2.518 29.406 19.328 1 98.62 99 THR A N 1
ATOM 701 C CA . THR A 1 99 ? -3.09 29.328 17.984 1 98.62 99 THR A CA 1
ATOM 702 C C . THR A 1 99 ? -4.504 28.766 18.031 1 98.62 99 THR A C 1
ATOM 704 O O . THR A 1 99 ? -5.402 29.266 17.344 1 98.62 99 THR A O 1
ATOM 707 N N . ILE A 1 100 ? -4.695 27.719 18.812 1 98.69 100 ILE A N 1
ATOM 708 C CA . ILE A 1 100 ? -6.02 27.125 18.969 1 98.69 100 ILE A CA 1
ATOM 709 C C . ILE A 1 100 ? -6.973 28.141 19.578 1 98.69 100 ILE A C 1
ATOM 711 O O . ILE A 1 100 ? -8.094 28.312 19.109 1 98.69 100 ILE A O 1
ATOM 715 N N . ALA A 1 101 ? -6.508 28.875 20.594 1 98.69 101 ALA A N 1
ATOM 716 C CA . ALA A 1 101 ? -7.328 29.875 21.25 1 98.69 101 ALA A CA 1
ATOM 717 C C . ALA A 1 101 ? -7.691 31.016 20.297 1 98.69 101 ALA A C 1
ATOM 719 O O . ALA A 1 101 ? -8.844 31.453 20.25 1 98.69 101 ALA A O 1
ATOM 720 N N . ALA A 1 102 ? -6.738 31.438 19.594 1 98.75 102 ALA A N 1
ATOM 721 C CA . ALA A 1 102 ? -6.969 32.531 18.625 1 98.75 102 ALA A CA 1
ATOM 722 C C . ALA A 1 102 ? -7.91 32.062 17.516 1 98.75 102 ALA A C 1
ATOM 724 O O . ALA A 1 102 ? -8.773 32.812 17.078 1 98.75 102 ALA A O 1
ATOM 725 N N . GLY A 1 103 ? -7.691 30.875 17 1 98.75 103 GLY A N 1
ATOM 726 C CA . GLY A 1 103 ? -8.586 30.328 16 1 98.75 103 GLY A CA 1
ATOM 727 C C . GLY A 1 103 ? -10.016 30.188 16.484 1 98.75 103 GLY A C 1
ATOM 728 O O . GLY A 1 103 ? -10.961 30.453 15.727 1 98.75 103 GLY A O 1
ATOM 729 N N . PHE A 1 104 ? -10.148 29.766 17.719 1 98.56 104 PHE A N 1
ATOM 730 C CA . PHE A 1 104 ? -11.461 29.656 18.344 1 98.56 104 PHE A CA 1
ATOM 731 C C . PHE A 1 104 ? -12.141 31.016 18.422 1 98.56 104 PHE A C 1
ATOM 733 O O . PHE A 1 104 ? -13.297 31.156 18.016 1 98.56 104 PHE A O 1
ATOM 740 N N . GLY A 1 105 ? -11.445 32 18.938 1 98.44 105 GLY A N 1
ATOM 741 C CA . GLY A 1 105 ? -11.984 33.344 19 1 98.44 105 GLY A CA 1
ATOM 742 C C . GLY A 1 105 ? -12.367 33.906 17.641 1 98.44 105 GLY A C 1
ATOM 743 O O . GLY A 1 105 ? -13.438 34.5 17.5 1 98.44 105 GLY A O 1
ATOM 744 N N . ALA A 1 106 ? -11.5 33.688 16.672 1 98.62 106 ALA A N 1
ATOM 745 C CA . ALA A 1 106 ? -11.789 34.156 15.312 1 98.62 106 ALA A CA 1
ATOM 746 C C . ALA A 1 106 ? -13.039 33.5 14.75 1 98.62 106 ALA A C 1
ATOM 748 O O . ALA A 1 106 ? -13.828 34.125 14.047 1 98.62 106 ALA A O 1
ATOM 749 N N . ALA A 1 107 ? -13.195 32.219 15.023 1 98.56 107 ALA A N 1
ATOM 750 C CA . ALA A 1 107 ? -14.359 31.469 14.531 1 98.56 107 ALA A CA 1
ATOM 751 C C . ALA A 1 107 ? -15.641 32 15.141 1 98.56 107 ALA A C 1
ATOM 753 O O . ALA A 1 107 ? -16.656 32.156 14.453 1 98.56 107 ALA A O 1
ATOM 754 N N . LEU A 1 108 ? -15.648 32.375 16.438 1 97.5 108 LEU A N 1
ATOM 755 C CA . LEU A 1 108 ? -16.812 32.938 17.125 1 97.5 108 LEU A CA 1
ATOM 756 C C . LEU A 1 108 ? -17.188 34.312 16.562 1 97.5 108 LEU A C 1
ATOM 758 O O . LEU A 1 108 ? -18.359 34.656 16.5 1 97.5 108 LEU A O 1
ATOM 762 N N . LEU A 1 109 ? -16.188 35 16.188 1 97.12 109 LEU A N 1
ATOM 763 C CA . LEU A 1 109 ? -16.406 36.375 15.734 1 97.12 109 LEU A CA 1
ATOM 764 C C . LEU A 1 109 ? -16.859 36.406 14.273 1 97.12 109 LEU A C 1
ATOM 766 O O . LEU A 1 109 ? -17.734 37.188 13.906 1 97.12 109 LEU A O 1
ATOM 770 N N . LEU A 1 110 ? -16.266 35.562 13.445 1 97.75 110 LEU A N 1
ATOM 771 C CA . LEU A 1 110 ? -16.469 35.688 12 1 97.75 110 LEU A CA 1
ATOM 772 C C . LEU A 1 110 ? -17.516 34.688 11.516 1 97.75 110 LEU A C 1
ATOM 774 O O . LEU A 1 110 ? -18.125 34.875 10.461 1 97.75 110 LEU A O 1
ATOM 778 N N . LEU A 1 111 ? -17.609 33.562 12.266 1 97.44 111 LEU A N 1
ATOM 779 C CA . LEU A 1 111 ? -18.547 32.531 11.898 1 97.44 111 LEU A CA 1
ATOM 780 C C . LEU A 1 111 ? -19.625 32.375 12.969 1 97.44 111 LEU A C 1
ATOM 782 O O . LEU A 1 111 ? -19.766 31.281 13.547 1 97.44 111 LEU A O 1
ATOM 786 N N . GLY A 1 112 ? -20.422 33.281 13.164 1 90.62 112 GLY A N 1
ATOM 787 C CA . GLY A 1 112 ? -21.375 33.438 14.258 1 90.62 112 GLY A CA 1
ATOM 788 C C . GLY A 1 112 ? -22.406 32.312 14.305 1 90.62 112 GLY A C 1
ATOM 789 O O . GLY A 1 112 ? -23 32.062 15.352 1 90.62 112 GLY A O 1
ATOM 790 N N . ASP A 1 113 ? -22.625 31.562 13.328 1 92.62 113 ASP A N 1
ATOM 791 C CA . ASP A 1 113 ? -23.625 30.484 13.289 1 92.62 113 ASP A CA 1
ATOM 792 C C . ASP A 1 113 ? -23.109 29.234 13.992 1 92.62 113 ASP A C 1
ATOM 794 O O . ASP A 1 113 ? -23.906 28.359 14.352 1 92.62 113 ASP A O 1
ATOM 798 N N . LEU A 1 114 ? -21.781 29.156 14.188 1 95.06 114 LEU A N 1
ATOM 799 C CA . LEU A 1 114 ? -21.219 27.969 14.805 1 95.06 114 LEU A CA 1
ATOM 800 C C . LEU A 1 114 ? -21.5 27.953 16.312 1 95.06 114 LEU A C 1
ATOM 802 O O . LEU A 1 114 ? -21.391 28.984 16.969 1 95.06 114 LEU A O 1
ATOM 806 N N . ALA A 1 115 ? -21.891 26.812 16.797 1 94.88 115 ALA A N 1
ATOM 807 C CA . ALA A 1 115 ? -21.875 26.625 18.234 1 94.88 115 ALA A CA 1
ATOM 808 C C . ALA A 1 115 ? -20.438 26.688 18.781 1 94.88 115 ALA A C 1
ATOM 810 O O . ALA A 1 115 ? -19.484 26.422 18.047 1 94.88 115 ALA A O 1
ATOM 811 N N . TRP A 1 116 ? -20.281 26.938 19.984 1 95.44 116 TRP A N 1
ATOM 812 C CA . TRP A 1 116 ? -18.953 27.172 20.531 1 95.44 116 TRP A CA 1
ATOM 813 C C . TRP A 1 116 ? -18.094 25.922 20.438 1 95.44 116 TRP A C 1
ATOM 815 O O . TRP A 1 116 ? -16.906 25.984 20.125 1 95.44 116 TRP A O 1
ATOM 825 N N . PRO A 1 117 ? -18.703 24.703 20.672 1 95.69 117 PRO A N 1
ATOM 826 C CA . PRO A 1 117 ? -17.844 23.516 20.531 1 95.69 117 PRO A CA 1
ATOM 827 C C . PRO A 1 117 ? -17.375 23.297 19.094 1 95.69 117 PRO A C 1
ATOM 829 O O . PRO A 1 117 ? -16.281 22.812 18.859 1 95.69 117 PRO A O 1
ATOM 832 N N . GLU A 1 118 ? -18.266 23.625 18.141 1 96.69 118 GLU A N 1
ATOM 833 C CA . GLU A 1 118 ? -17.906 23.5 16.734 1 96.69 118 GLU A CA 1
ATOM 834 C C . GLU A 1 118 ? -16.797 24.484 16.359 1 96.69 118 GLU A C 1
ATOM 836 O O . GLU A 1 118 ? -15.914 24.172 15.57 1 96.69 118 GLU A O 1
ATOM 841 N N . ALA A 1 119 ? -16.938 25.672 16.922 1 98.06 119 ALA A N 1
ATOM 842 C CA . ALA A 1 119 ? -15.898 26.688 16.703 1 98.06 119 ALA A CA 1
ATOM 843 C C . ALA A 1 119 ? -14.555 26.219 17.25 1 98.06 119 ALA A C 1
ATOM 845 O O . ALA A 1 119 ? -13.516 26.406 16.625 1 98.06 119 ALA A O 1
ATOM 846 N N . LEU A 1 120 ? -14.594 25.625 18.406 1 98.19 120 LEU A N 1
ATOM 847 C CA . LEU A 1 120 ? -13.383 25.078 19.016 1 98.19 120 LEU A CA 1
ATOM 848 C C . LEU A 1 120 ? -12.836 23.922 18.188 1 98.19 120 LEU A C 1
ATOM 850 O O . LEU A 1 120 ? -11.625 23.766 18.031 1 98.19 120 LEU A O 1
ATOM 854 N N . LEU A 1 121 ? -13.766 23.078 17.703 1 97.5 121 LEU A N 1
ATOM 855 C CA . LEU A 1 121 ? -13.375 21.953 16.844 1 97.5 121 LEU A CA 1
ATOM 856 C C . LEU A 1 121 ? -12.68 22.453 15.586 1 97.5 121 LEU A C 1
ATOM 858 O O . LEU A 1 121 ? -11.648 21.891 15.188 1 97.5 121 LEU A O 1
ATOM 862 N N . LEU A 1 122 ? -13.211 23.469 14.984 1 98.5 122 LEU A N 1
ATOM 863 C CA . LEU A 1 122 ? -12.602 24.062 13.805 1 98.5 122 LEU A CA 1
ATOM 864 C C . LEU A 1 122 ? -11.195 24.562 14.109 1 98.5 122 LEU A C 1
ATOM 866 O O . LEU A 1 122 ? -10.273 24.359 13.312 1 98.5 122 LEU A O 1
ATOM 870 N N . ALA A 1 123 ? -11.039 25.234 15.234 1 98.69 123 ALA A N 1
ATOM 871 C CA . ALA A 1 123 ? -9.734 25.75 15.648 1 98.69 123 ALA A CA 1
ATOM 872 C C . ALA A 1 123 ? -8.734 24.609 15.852 1 98.69 123 ALA A C 1
ATOM 874 O O . ALA A 1 123 ? -7.578 24.719 15.445 1 98.69 123 ALA A O 1
ATOM 875 N N . VAL A 1 124 ? -9.164 23.531 16.406 1 98.38 124 VAL A N 1
ATOM 876 C CA . VAL A 1 124 ? -8.297 22.406 16.719 1 98.38 124 VAL A CA 1
ATOM 877 C C . VAL A 1 124 ? -7.848 21.719 15.43 1 98.38 124 VAL A C 1
ATOM 879 O O . VAL A 1 124 ? -6.668 21.406 15.266 1 98.38 124 VAL A O 1
ATOM 882 N N . ILE A 1 125 ? -8.75 21.516 14.477 1 98 125 ILE A N 1
ATOM 883 C CA . ILE A 1 125 ? -8.398 20.734 13.297 1 98 125 ILE A CA 1
ATOM 884 C C . ILE A 1 125 ? -7.551 21.578 12.352 1 98 125 ILE A C 1
ATOM 886 O O . ILE A 1 125 ? -6.859 21.047 11.477 1 98 125 ILE A O 1
ATOM 890 N N . LEU A 1 126 ? -7.527 22.922 12.523 1 98.5 126 LEU A N 1
ATOM 891 C CA . LEU A 1 126 ? -6.758 23.812 11.648 1 98.5 126 LEU A CA 1
ATOM 892 C C . LEU A 1 126 ? -5.473 24.266 12.328 1 98.5 126 LEU A C 1
ATOM 894 O O . LEU A 1 126 ? -4.719 25.062 11.773 1 98.5 126 LEU A O 1
ATOM 898 N N . ALA A 1 127 ? -5.203 23.734 13.477 1 97.62 127 ALA A N 1
ATOM 899 C CA . ALA A 1 127 ? -4.031 24.172 14.234 1 97.62 127 ALA A CA 1
ATOM 900 C C . ALA A 1 127 ? -2.77 23.469 13.75 1 97.62 127 ALA A C 1
ATOM 902 O O . ALA A 1 127 ? -1.697 24.078 13.68 1 97.62 127 ALA A O 1
ATOM 903 N N . PRO A 1 128 ? -2.891 22.172 13.422 1 96.06 128 PRO A N 1
ATOM 904 C CA . PRO A 1 128 ? -1.66 21.484 13.016 1 96.06 128 PRO A CA 1
ATOM 905 C C . PRO A 1 128 ? -1.105 22 11.688 1 96.06 128 PRO A C 1
ATOM 907 O O . PRO A 1 128 ? -1.872 22.297 10.773 1 96.06 128 PRO A O 1
ATOM 910 N N . THR A 1 129 ? 0.2 22.094 11.648 1 95.06 129 THR A N 1
ATOM 911 C CA . THR A 1 129 ? 0.886 22.531 10.438 1 95.06 129 THR A CA 1
ATOM 912 C C . THR A 1 129 ? 1.527 21.344 9.727 1 95.06 129 THR A C 1
ATOM 914 O O . THR A 1 129 ? 1.716 20.281 10.32 1 95.06 129 THR A O 1
ATOM 917 N N . ASP A 1 130 ? 1.788 21.5 8.469 1 92.5 130 ASP A N 1
ATOM 918 C CA . ASP A 1 130 ? 2.354 20.453 7.629 1 92.5 130 ASP A CA 1
ATOM 919 C C . ASP A 1 130 ? 3.58 20.953 6.871 1 92.5 130 ASP A C 1
ATOM 921 O O . ASP A 1 130 ? 3.455 21.5 5.77 1 92.5 130 ASP A O 1
ATOM 925 N N . ALA A 1 131 ? 4.742 20.609 7.324 1 81.81 131 ALA A N 1
ATOM 926 C CA . ALA A 1 131 ? 5.977 21.109 6.73 1 81.81 131 ALA A CA 1
ATOM 927 C C . ALA A 1 131 ? 6.207 20.516 5.344 1 81.81 131 ALA A C 1
ATOM 929 O O . ALA A 1 131 ? 6.965 21.062 4.543 1 81.81 131 ALA A O 1
ATOM 930 N N . ALA A 1 132 ? 5.531 19.469 5.074 1 75.5 132 ALA A N 1
ATOM 931 C CA . ALA A 1 132 ? 5.691 18.797 3.785 1 75.5 132 ALA A CA 1
ATOM 932 C C . ALA A 1 132 ? 5.168 19.672 2.646 1 75.5 132 ALA A C 1
ATOM 934 O O . ALA A 1 132 ? 5.598 19.516 1.499 1 75.5 132 ALA A O 1
ATOM 935 N N . LEU A 1 133 ? 4.305 20.547 2.949 1 79.56 133 LEU A N 1
ATOM 936 C CA . LEU A 1 133 ? 3.75 21.438 1.942 1 79.56 133 LEU A CA 1
ATOM 937 C C . LEU A 1 133 ? 4.785 22.469 1.501 1 79.56 133 LEU A C 1
ATOM 939 O O . LEU A 1 133 ? 4.656 23.062 0.43 1 79.56 133 LEU A O 1
ATOM 943 N N . GLY A 1 134 ? 5.801 22.656 2.305 1 72.38 134 GLY A N 1
ATOM 944 C CA . GLY A 1 134 ? 6.926 23.531 1.984 1 72.38 134 GLY A CA 1
ATOM 945 C C . GLY A 1 134 ? 8.266 22.812 2.029 1 72.38 134 GLY A C 1
ATOM 946 O O . GLY A 1 134 ? 9.172 23.234 2.742 1 72.38 134 GLY A O 1
ATOM 947 N N . GLN A 1 135 ? 8.281 21.766 1.306 1 68.12 135 GLN A N 1
ATOM 948 C CA . GLN A 1 135 ? 9.461 20.906 1.344 1 68.12 135 GLN A CA 1
ATOM 949 C C . GLN A 1 135 ? 10.734 21.703 1.103 1 68.12 135 GLN A C 1
ATOM 951 O O . GLN A 1 135 ? 11.781 21.422 1.693 1 68.12 135 GLN A O 1
ATOM 956 N N . ALA A 1 136 ? 10.578 22.703 0.361 1 61 136 ALA A N 1
ATOM 957 C CA . ALA A 1 136 ? 11.727 23.562 0.094 1 61 136 ALA A CA 1
ATOM 958 C C . ALA A 1 136 ? 12.281 24.156 1.387 1 61 136 ALA A C 1
ATOM 960 O O . ALA A 1 136 ? 13.5 24.281 1.555 1 61 136 ALA A O 1
ATOM 961 N N . VAL A 1 137 ? 11.438 24.5 2.201 1 68.38 137 VAL A N 1
ATOM 962 C CA . VAL A 1 137 ? 11.828 25.141 3.443 1 68.38 137 VAL A CA 1
ATOM 963 C C . VAL A 1 137 ? 12.547 24.156 4.348 1 68.38 137 VAL A C 1
ATOM 965 O O . VAL A 1 137 ? 13.469 24.516 5.078 1 68.38 137 VAL A O 1
ATOM 968 N N . VAL A 1 138 ? 12.242 22.953 4.062 1 65.19 138 VAL A N 1
ATOM 969 C CA . VAL A 1 138 ? 12.805 22 5.008 1 65.19 138 VAL A CA 1
ATOM 970 C C . VAL A 1 138 ? 14 21.281 4.375 1 65.19 138 VAL A C 1
ATOM 972 O O . VAL A 1 138 ? 14.812 20.672 5.074 1 65.19 138 VAL A O 1
ATOM 975 N N . THR A 1 139 ? 14.18 21.562 3.146 1 63.16 139 THR A N 1
ATOM 976 C CA . THR A 1 139 ? 15.266 20.828 2.514 1 63.16 139 THR A CA 1
ATOM 977 C C . THR A 1 139 ? 16.344 21.781 2 1 63.16 139 THR A C 1
ATOM 979 O O . THR A 1 139 ? 17.453 21.359 1.712 1 63.16 139 THR A O 1
ATOM 982 N N . LEU A 1 140 ? 15.984 23.047 1.954 1 67.44 140 LEU A N 1
ATOM 983 C CA . LEU A 1 140 ? 16.969 23.969 1.41 1 67.44 140 LEU A CA 1
ATOM 984 C C . LEU A 1 140 ? 18.125 24.172 2.387 1 67.44 140 LEU A C 1
ATOM 986 O O . LEU A 1 140 ? 17.938 24.688 3.486 1 67.44 140 LEU A O 1
ATOM 990 N N . PRO A 1 141 ? 19.203 23.812 1.974 1 69.5 141 PRO A N 1
ATOM 991 C CA . PRO A 1 141 ? 20.375 23.891 2.852 1 69.5 141 PRO A CA 1
ATOM 992 C C . PRO A 1 141 ? 20.766 25.328 3.188 1 69.5 141 PRO A C 1
ATOM 994 O O . PRO A 1 141 ? 21.516 25.562 4.148 1 69.5 141 PRO A O 1
ATOM 997 N N . ILE A 1 142 ? 20.219 26.219 2.527 1 76.31 142 ILE A N 1
ATOM 998 C CA . ILE A 1 142 ? 20.609 27.609 2.717 1 76.31 142 ILE A CA 1
ATOM 999 C C . ILE A 1 142 ? 19.984 28.172 3.994 1 76.31 142 ILE A C 1
ATOM 1001 O O . ILE A 1 142 ? 20.422 29.188 4.52 1 76.31 142 ILE A O 1
ATOM 1005 N N . LEU A 1 143 ? 19 27.5 4.453 1 82.56 143 LEU A N 1
ATOM 1006 C CA . LEU A 1 143 ? 18.328 27.922 5.676 1 82.56 143 LEU A CA 1
ATOM 1007 C C . LEU A 1 143 ? 19.078 27.438 6.91 1 82.56 143 LEU A C 1
ATOM 1009 O O . LEU A 1 143 ? 19.656 26.344 6.902 1 82.56 143 LEU A O 1
ATOM 1013 N N . PRO A 1 144 ? 19.078 28.266 7.871 1 82.75 144 PRO A N 1
ATOM 1014 C CA . PRO A 1 144 ? 19.703 27.812 9.117 1 82.75 144 PRO A CA 1
ATOM 1015 C C . PRO A 1 144 ? 19.078 26.516 9.656 1 82.75 144 PRO A C 1
ATOM 1017 O O . PRO A 1 144 ? 17.859 26.359 9.609 1 82.75 144 PRO A O 1
ATOM 1020 N N . SER A 1 145 ? 19.875 25.656 10.156 1 81.94 145 SER A N 1
ATOM 1021 C CA . SER A 1 145 ? 19.469 24.328 10.602 1 81.94 145 SER A CA 1
ATOM 1022 C C . SER A 1 145 ? 18.453 24.422 11.742 1 81.94 145 SER A C 1
ATOM 1024 O O . SER A 1 145 ? 17.531 23.609 11.82 1 81.94 145 SER A O 1
ATOM 1026 N N . ARG A 1 146 ? 18.625 25.406 12.578 1 83.44 146 ARG A N 1
ATOM 1027 C CA . ARG A 1 146 ? 17.734 25.562 13.734 1 83.44 146 ARG A CA 1
ATOM 1028 C C . ARG A 1 146 ? 16.312 25.844 13.297 1 83.44 146 ARG A C 1
ATOM 1030 O O . ARG A 1 146 ? 15.359 25.344 13.906 1 83.44 146 ARG A O 1
ATOM 1037 N N . ILE A 1 147 ? 16.203 26.594 12.273 1 85.94 147 ILE A N 1
ATOM 1038 C CA . ILE A 1 147 ? 14.883 26.969 11.773 1 85.94 147 ILE A CA 1
ATOM 1039 C C . ILE A 1 147 ? 14.258 25.797 11.031 1 85.94 147 ILE A C 1
ATOM 1041 O O . ILE A 1 147 ? 13.094 25.453 11.25 1 85.94 147 ILE A O 1
ATOM 1045 N N . ARG A 1 148 ? 15.023 25.141 10.234 1 86.06 148 ARG A N 1
ATOM 1046 C CA . ARG A 1 148 ? 14.547 24 9.469 1 86.06 148 ARG A CA 1
ATOM 1047 C C . ARG A 1 148 ? 14.125 22.859 10.391 1 86.06 148 ARG A C 1
ATOM 1049 O O . ARG A 1 148 ? 13.039 22.297 10.25 1 86.06 148 ARG A O 1
ATOM 1056 N N . GLN A 1 149 ? 14.953 22.578 11.289 1 82.88 149 GLN A N 1
ATOM 1057 C CA . GLN A 1 149 ? 14.703 21.5 12.219 1 82.88 149 GLN A CA 1
ATOM 1058 C C . GLN A 1 149 ? 13.547 21.844 13.164 1 82.88 149 GLN A C 1
ATOM 1060 O O . GLN A 1 149 ? 12.766 20.969 13.531 1 82.88 149 GLN A O 1
ATOM 1065 N N . GLY A 1 150 ? 13.531 23.109 13.562 1 86.56 150 GLY A N 1
ATOM 1066 C CA . GLY A 1 150 ? 12.445 23.547 14.422 1 86.56 150 GLY A CA 1
ATOM 1067 C C . GLY A 1 150 ? 11.078 23.391 13.789 1 86.56 150 GLY A C 1
ATOM 1068 O O . GLY A 1 150 ? 10.164 22.859 14.414 1 86.56 150 GLY A O 1
ATOM 1069 N N . LEU A 1 151 ? 10.992 23.781 12.547 1 88.38 151 LEU A N 1
ATOM 1070 C CA . LEU A 1 151 ? 9.727 23.656 11.828 1 88.38 151 LEU A CA 1
ATOM 1071 C C . LEU A 1 151 ? 9.383 22.203 11.562 1 88.38 151 LEU A C 1
ATOM 1073 O O . LEU A 1 151 ? 8.219 21.812 11.625 1 88.38 151 LEU A O 1
ATOM 1077 N N . ASN A 1 152 ? 10.359 21.438 11.328 1 86.06 152 ASN A N 1
ATOM 1078 C CA . ASN A 1 152 ? 10.156 20.016 11.07 1 86.06 152 ASN A CA 1
ATOM 1079 C C . ASN A 1 152 ? 9.656 19.297 12.32 1 86.06 152 ASN A C 1
ATOM 1081 O O . ASN A 1 152 ? 8.742 18.469 12.242 1 86.06 152 ASN A O 1
ATOM 1085 N N . VAL A 1 153 ? 10.281 19.562 13.414 1 88 153 VAL A N 1
ATOM 1086 C CA . VAL A 1 153 ? 9.898 18.922 14.672 1 88 153 VAL A CA 1
ATOM 1087 C C . VAL A 1 153 ? 8.508 19.406 15.094 1 88 153 VAL A C 1
ATOM 1089 O O . VAL A 1 153 ? 7.688 18.609 15.555 1 88 153 VAL A O 1
ATOM 1092 N N . GLU A 1 154 ? 8.281 20.688 14.977 1 91.62 154 GLU A N 1
ATOM 1093 C CA . GLU A 1 154 ? 6.949 21.203 15.273 1 91.62 154 GLU A CA 1
ATOM 1094 C C . GLU A 1 154 ? 5.879 20.484 14.461 1 91.62 154 GLU A C 1
ATOM 1096 O O . GLU A 1 154 ? 4.887 20.016 15.016 1 91.62 154 GLU A O 1
ATOM 1101 N N . SER A 1 155 ? 6.109 20.422 13.156 1 91.06 155 SER A N 1
ATOM 1102 C CA . SER A 1 155 ? 5.156 19.797 12.242 1 91.06 155 SER A CA 1
ATOM 1103 C C . SER A 1 155 ? 4.961 18.328 12.57 1 91.06 155 SER A C 1
ATOM 1105 O O . SER A 1 155 ? 3.842 17.812 12.508 1 91.06 155 SER A O 1
ATOM 1107 N N . GLY A 1 156 ? 6.012 17.688 12.914 1 87.44 156 GLY A N 1
ATOM 1108 C CA . GLY A 1 156 ? 5.957 16.266 13.203 1 87.44 156 GLY A CA 1
ATOM 1109 C C . GLY A 1 156 ? 5.188 15.945 14.469 1 87.44 156 GLY A C 1
ATOM 1110 O O . GLY A 1 156 ? 4.543 14.898 14.562 1 87.44 156 GLY A O 1
ATOM 1111 N N . LEU A 1 157 ? 5.195 16.828 15.406 1 92.31 157 LEU A N 1
ATOM 1112 C CA . LEU A 1 157 ? 4.602 16.531 16.703 1 92.31 157 LEU A CA 1
ATOM 1113 C C . LEU A 1 157 ? 3.199 17.125 16.812 1 92.31 157 LEU A C 1
ATOM 1115 O O . LEU A 1 157 ? 2.35 16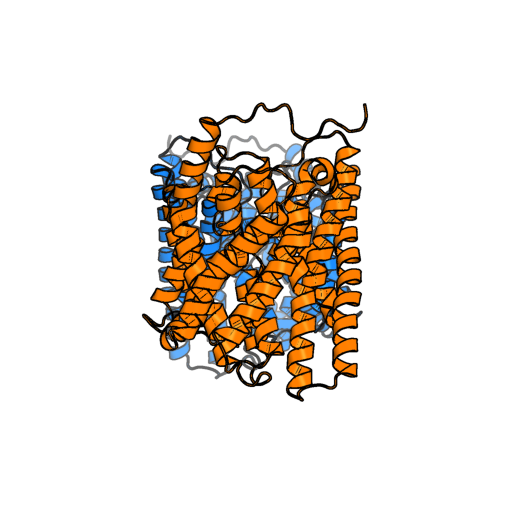.594 17.531 1 92.31 157 LEU A O 1
ATOM 1119 N N . ASN A 1 158 ? 3.002 18.203 16.141 1 95.06 158 ASN A N 1
ATOM 1120 C CA . ASN A 1 158 ? 1.725 18.875 16.328 1 95.06 158 ASN A CA 1
ATOM 1121 C C . ASN A 1 158 ? 0.561 18.047 15.82 1 95.06 158 ASN A C 1
ATOM 1123 O O . ASN A 1 158 ? -0.541 18.094 16.359 1 95.06 158 ASN A O 1
ATOM 1127 N N . ASP A 1 159 ? 0.785 17.219 14.742 1 94.75 159 ASP A N 1
ATOM 1128 C CA . ASP A 1 159 ? -0.261 16.328 14.258 1 94.75 159 ASP A CA 1
ATOM 1129 C C . ASP A 1 159 ? -0.694 15.344 15.344 1 94.75 159 ASP A C 1
ATOM 1131 O O . ASP A 1 159 ? -1.89 15.141 15.57 1 94.75 159 ASP A O 1
ATOM 1135 N N . GLY A 1 160 ? 0.297 14.773 15.969 1 95.5 160 GLY A N 1
ATOM 1136 C CA . GLY A 1 160 ? 0.023 13.805 17.016 1 95.5 160 GLY A CA 1
ATOM 1137 C C . GLY A 1 160 ? -0.623 14.422 18.25 1 95.5 160 GLY A C 1
ATOM 1138 O O . GLY A 1 160 ? -1.504 13.82 18.859 1 95.5 160 GLY A O 1
ATOM 1139 N N . ILE A 1 161 ? -0.261 15.609 18.562 1 96.06 161 ILE A N 1
ATOM 1140 C CA . ILE A 1 161 ? -0.767 16.312 19.75 1 96.06 161 ILE A CA 1
ATOM 1141 C C . ILE A 1 161 ? -2.221 16.719 19.516 1 96.06 161 ILE A C 1
ATOM 1143 O O . ILE A 1 161 ? -3.033 16.688 20.453 1 96.06 161 ILE A O 1
ATOM 1147 N N . CYS A 1 162 ? -2.551 16.953 18.328 1 97.62 162 CYS A N 1
ATOM 1148 C CA . CYS A 1 162 ? -3.883 17.469 18.031 1 97.62 162 CYS A CA 1
ATOM 1149 C C . CYS A 1 162 ? -4.895 16.344 17.922 1 97.62 162 CYS A C 1
ATOM 1151 O O . CYS A 1 162 ? -6.105 16.578 17.938 1 97.62 162 CYS A O 1
ATOM 1153 N N . VAL A 1 163 ? -4.434 15.102 17.859 1 97.06 163 VAL A N 1
ATOM 1154 C CA . VAL A 1 163 ? -5.359 13.984 17.734 1 97.06 163 VAL A CA 1
ATOM 1155 C C . VAL A 1 163 ? -6.199 13.852 19 1 97.06 163 VAL A C 1
ATOM 1157 O O . VAL A 1 163 ? -7.43 13.859 18.938 1 97.06 163 VAL A O 1
ATOM 1160 N N . PRO A 1 164 ? -5.59 13.781 20.188 1 96.75 164 PRO A N 1
ATOM 1161 C CA . PRO A 1 164 ? -6.418 13.703 21.391 1 96.75 164 PRO A CA 1
ATOM 1162 C C . PRO A 1 164 ? -7.289 14.938 21.594 1 96.75 164 PRO A C 1
ATOM 1164 O O . PRO A 1 164 ? -8.422 14.836 22.078 1 96.75 164 PRO A O 1
ATOM 1167 N N . LEU A 1 165 ? -6.797 16.109 21.234 1 97.5 165 LEU A N 1
ATOM 1168 C CA . LEU A 1 165 ? -7.598 17.328 21.328 1 97.5 165 LEU A CA 1
ATOM 1169 C C . LEU A 1 165 ? -8.82 17.25 20.422 1 97.5 165 LEU A C 1
ATOM 1171 O O . LEU A 1 165 ? -9.914 17.641 20.812 1 97.5 165 LEU A O 1
ATOM 1175 N N . PHE A 1 166 ? -8.602 16.766 19.266 1 96.75 166 PHE A N 1
ATOM 1176 C CA . PHE A 1 166 ? -9.688 16.562 18.297 1 96.75 166 PHE A CA 1
ATOM 1177 C C . PHE A 1 166 ? -10.75 15.633 18.875 1 96.75 166 PHE A C 1
ATOM 1179 O O . PHE A 1 166 ? -11.945 15.938 18.812 1 96.75 166 PHE A O 1
ATOM 1186 N N . LEU A 1 167 ? -10.297 14.539 19.453 1 94.94 167 LEU A N 1
ATOM 1187 C CA . LEU A 1 167 ? -11.227 13.562 20 1 94.94 167 LEU A CA 1
ATOM 1188 C C . LEU A 1 167 ? -12.008 14.164 21.172 1 94.94 167 LEU A C 1
ATOM 1190 O O . LEU A 1 167 ? -13.219 13.953 21.281 1 94.94 167 LEU A O 1
ATOM 1194 N N . ILE A 1 168 ? -11.375 14.898 21.984 1 95.31 168 ILE A N 1
ATOM 1195 C CA . ILE A 1 168 ? -11.992 15.508 23.156 1 95.31 168 ILE A CA 1
ATOM 1196 C C . ILE A 1 168 ? -13.039 16.531 22.719 1 95.31 168 ILE A C 1
ATOM 1198 O O . ILE A 1 168 ? -14.188 16.484 23.141 1 95.31 168 ILE A O 1
ATOM 1202 N N . VAL A 1 169 ? -12.664 17.406 21.844 1 95.81 169 VAL A N 1
ATOM 1203 C CA . VAL A 1 169 ? -13.555 18.5 21.438 1 95.81 169 VAL A CA 1
ATOM 1204 C C . VAL A 1 169 ? -14.703 17.938 20.609 1 95.81 169 VAL A C 1
ATOM 1206 O O . VAL A 1 169 ? -15.836 18.438 20.688 1 95.81 169 VAL A O 1
ATOM 1209 N N . LEU A 1 170 ? -14.383 16.953 19.797 1 93.44 170 LEU A N 1
ATOM 1210 C CA . LEU A 1 170 ? -15.453 16.312 19.031 1 93.44 170 LEU A CA 1
ATOM 1211 C C . LEU A 1 170 ? -16.484 15.688 19.969 1 93.44 170 LEU A C 1
ATOM 1213 O O . LEU A 1 170 ? -17.688 15.812 19.734 1 93.44 170 LEU A O 1
ATOM 1217 N N . ALA A 1 171 ? -16.031 15.062 21.016 1 91.19 171 ALA A N 1
ATOM 1218 C CA . ALA A 1 171 ? -16.922 14.453 22 1 91.19 171 ALA A CA 1
ATOM 1219 C C . ALA A 1 171 ? -17.766 15.508 22.719 1 91.19 171 ALA A C 1
ATOM 1221 O O . ALA A 1 171 ? -18.953 15.297 22.969 1 91.19 171 ALA A O 1
ATOM 1222 N N . ILE A 1 172 ? -17.172 16.578 23.016 1 91.69 172 ILE A N 1
ATOM 1223 C CA . ILE A 1 172 ? -17.891 17.688 23.656 1 91.69 172 ILE A CA 1
ATOM 1224 C C . ILE A 1 172 ? -18.953 18.234 22.719 1 91.69 172 ILE A C 1
ATOM 1226 O O . ILE A 1 172 ? -20.094 18.469 23.125 1 91.69 172 ILE A O 1
ATOM 1230 N N . ALA A 1 173 ? -18.562 18.391 21.453 1 91 173 ALA A N 1
ATOM 1231 C CA . ALA A 1 173 ? -19.5 18.906 20.453 1 91 173 ALA A CA 1
ATOM 1232 C C . ALA A 1 173 ? -20.688 17.969 20.281 1 91 173 ALA A C 1
ATOM 1234 O O . ALA A 1 173 ? -21.844 18.406 20.188 1 91 173 ALA A O 1
ATOM 1235 N N . GLN A 1 174 ? -20.391 16.719 20.297 1 89 174 GLN A N 1
ATOM 1236 C CA . GLN A 1 174 ? -21.438 15.727 20.125 1 89 174 GLN A CA 1
ATOM 1237 C C . GLN A 1 174 ? -22.344 15.664 21.375 1 89 174 GLN A C 1
ATOM 1239 O O . GLN A 1 174 ? -23.547 15.484 21.25 1 89 174 GLN A O 1
ATOM 1244 N N . ALA A 1 175 ? -21.75 15.805 22.516 1 87.62 175 ALA A N 1
ATOM 1245 C CA . ALA A 1 175 ? -22.516 15.805 23.75 1 87.62 175 ALA A CA 1
ATOM 1246 C C . ALA A 1 175 ? -23.422 17.031 23.844 1 87.62 175 ALA A C 1
ATOM 1248 O O . ALA A 1 175 ? -24.594 16.922 24.234 1 87.62 175 ALA A O 1
ATOM 1249 N N . GLU A 1 176 ? -22.938 18.141 23.516 1 87.38 176 GLU A N 1
ATOM 1250 C CA . GLU A 1 176 ? -23.688 19.391 23.547 1 87.38 176 GLU A CA 1
ATOM 1251 C C . GLU A 1 176 ? -24.844 19.359 22.547 1 87.38 176 GLU A C 1
ATOM 1253 O O . GLU A 1 176 ? -25.906 19.953 22.797 1 87.38 176 GLU A O 1
ATOM 1258 N N . ALA A 1 177 ? -24.578 18.672 21.516 1 86.19 177 ALA A N 1
ATOM 1259 C CA . ALA A 1 177 ? -25.609 18.547 20.484 1 86.19 177 ALA A CA 1
ATOM 1260 C C . ALA A 1 177 ? -26.656 17.5 20.875 1 86.19 177 ALA A C 1
ATOM 1262 O O . ALA A 1 177 ? -27.672 17.328 20.203 1 86.19 177 ALA A O 1
ATOM 1263 N N . GLY A 1 178 ? -26.406 16.797 22 1 84.38 178 GLY A N 1
ATOM 1264 C CA . GLY A 1 178 ? -27.344 15.812 22.484 1 84.38 178 GLY A CA 1
ATOM 1265 C C . GLY A 1 178 ? -27.172 14.445 21.859 1 84.38 178 GLY A C 1
ATOM 1266 O O . GLY A 1 178 ? -28 13.562 22.031 1 84.38 178 GLY A O 1
ATOM 1267 N N . ALA A 1 179 ? -26.062 14.32 21.172 1 80.5 179 ALA A N 1
ATOM 1268 C CA . ALA A 1 179 ? -25.844 13.055 20.469 1 80.5 179 ALA A CA 1
ATOM 1269 C C . ALA A 1 179 ? -25.328 11.984 21.438 1 80.5 179 ALA A C 1
ATOM 1271 O O . ALA A 1 179 ? -25.562 10.789 21.219 1 80.5 179 ALA A O 1
ATOM 1272 N N . ILE A 1 180 ? -24.656 12.375 22.547 1 82.06 180 ILE A N 1
ATOM 1273 C CA . ILE A 1 180 ? -24.094 11.445 23.516 1 82.06 180 ILE A CA 1
ATOM 1274 C C . ILE A 1 180 ? -24.109 12.086 24.906 1 82.06 180 ILE A C 1
ATOM 1276 O O . ILE A 1 180 ? -24 13.312 25.031 1 82.06 180 ILE A O 1
ATOM 1280 N N . GLY A 1 181 ? -24.219 11.305 25.906 1 85.75 181 GLY A N 1
ATOM 1281 C CA . GLY A 1 181 ? -24.141 11.828 27.266 1 85.75 181 GLY A CA 1
ATOM 1282 C C . GLY A 1 181 ? -22.75 12.281 27.656 1 85.75 181 GLY A C 1
ATOM 1283 O O . GLY A 1 181 ? -21.75 11.711 27.188 1 85.75 181 GLY A O 1
ATOM 1284 N N . GLY A 1 182 ? -22.688 13.266 28.484 1 86 182 GLY A N 1
ATOM 1285 C CA . GLY A 1 182 ? -21.391 13.812 28.906 1 86 182 GLY A CA 1
ATOM 1286 C C . GLY A 1 182 ? -20.484 12.781 29.531 1 86 182 GLY A C 1
ATOM 1287 O O . GLY A 1 182 ? -19.297 12.711 29.188 1 86 182 GLY A O 1
ATOM 1288 N N . GLY A 1 183 ? -20.984 12.062 30.484 1 87.88 183 GLY A N 1
ATOM 1289 C CA . GLY A 1 183 ? -20.188 11.023 31.125 1 87.88 183 GLY A CA 1
ATOM 1290 C C . GLY A 1 183 ? -19.703 9.961 30.172 1 87.88 183 GLY A C 1
ATOM 1291 O O . GLY A 1 183 ? -18.547 9.531 30.234 1 87.88 183 GLY A O 1
ATOM 1292 N N . ALA A 1 184 ? -20.578 9.602 29.312 1 88.25 184 ALA A N 1
ATOM 1293 C CA . ALA A 1 184 ? -20.234 8.602 28.297 1 88.25 184 ALA A CA 1
ATOM 1294 C C . ALA A 1 184 ? -19.172 9.125 27.344 1 88.25 184 ALA A C 1
ATOM 1296 O O . ALA A 1 184 ? -18.266 8.391 26.953 1 88.25 184 ALA A O 1
ATOM 1297 N N . ALA A 1 185 ? -19.312 10.336 27.062 1 89.94 185 ALA A N 1
ATOM 1298 C CA . ALA A 1 185 ? -18.328 10.969 26.188 1 89.94 185 ALA A CA 1
ATOM 1299 C C . ALA A 1 185 ? -16.953 11 26.844 1 89.94 185 ALA A C 1
ATOM 1301 O O . ALA A 1 185 ? -15.938 10.703 26.203 1 89.94 185 ALA A O 1
ATOM 1302 N N . ALA A 1 186 ? -16.922 11.352 28.031 1 92.69 186 ALA A N 1
ATOM 1303 C CA . ALA A 1 186 ? -15.656 11.43 28.766 1 92.69 186 ALA A CA 1
ATOM 1304 C C . ALA A 1 186 ? -15 10.055 28.859 1 92.69 186 ALA A C 1
ATOM 1306 O O . ALA A 1 186 ? -13.781 9.938 28.719 1 92.69 186 ALA A O 1
ATOM 1307 N N . ARG A 1 187 ? -15.719 9.133 29.156 1 92.75 187 ARG A N 1
ATOM 1308 C CA . ARG A 1 187 ? -15.203 7.77 29.25 1 92.75 187 ARG A CA 1
ATOM 1309 C C . ARG A 1 187 ? -14.648 7.301 27.906 1 92.75 187 ARG A C 1
ATOM 1311 O O . ARG A 1 187 ? -13.57 6.707 27.844 1 92.75 187 ARG A O 1
ATOM 1318 N N . LEU A 1 188 ? -15.422 7.594 26.906 1 91.38 188 LEU A N 1
ATOM 1319 C CA . LEU A 1 188 ? -15.023 7.184 25.562 1 91.38 188 LEU A CA 1
ATOM 1320 C C . LEU A 1 188 ? -13.688 7.816 25.172 1 91.38 188 LEU A C 1
ATOM 1322 O O . LEU A 1 188 ? -12.812 7.137 24.641 1 91.38 188 LEU A O 1
ATOM 1326 N N . VAL A 1 189 ? -13.578 8.992 25.469 1 94.56 189 VAL A N 1
ATOM 1327 C CA . VAL A 1 189 ? -12.359 9.711 25.125 1 94.56 189 VAL A CA 1
ATOM 1328 C C . VAL A 1 189 ? -11.188 9.18 25.953 1 94.56 189 VAL A C 1
ATOM 1330 O O . VAL A 1 189 ? -10.086 9 25.438 1 94.56 189 VAL A O 1
ATOM 1333 N N . ALA A 1 190 ? -11.422 8.961 27.172 1 96.5 190 ALA A N 1
ATOM 1334 C CA . ALA A 1 190 ? -10.383 8.422 28.047 1 96.5 190 ALA A CA 1
ATOM 1335 C C . ALA A 1 190 ? -9.898 7.062 27.547 1 96.5 190 ALA A C 1
ATOM 1337 O O . ALA A 1 190 ? -8.695 6.777 27.578 1 96.5 190 ALA A O 1
ATOM 1338 N N . GLU A 1 191 ? -10.789 6.285 27.172 1 96.56 191 GLU A N 1
ATOM 1339 C CA . GLU A 1 191 ? -10.445 4.973 26.625 1 96.56 191 GLU A CA 1
ATOM 1340 C C . GLU A 1 191 ? -9.688 5.098 25.312 1 96.56 191 GLU A C 1
ATOM 1342 O O . GLU A 1 191 ? -8.711 4.379 25.078 1 96.56 191 GLU A O 1
ATOM 1347 N N . GLN A 1 192 ? -10.172 5.961 24.469 1 96.38 192 GLN A N 1
ATOM 1348 C CA . GLN A 1 192 ? -9.5 6.18 23.188 1 96.38 192 GLN A CA 1
ATOM 1349 C C . GLN A 1 192 ? -8.047 6.598 23.391 1 96.38 192 GLN A C 1
ATOM 1351 O O . GLN A 1 192 ? -7.152 6.086 22.719 1 96.38 192 GLN A O 1
ATOM 1356 N N . ILE A 1 193 ? -7.859 7.457 24.281 1 97.44 193 ILE A N 1
ATOM 1357 C CA . ILE A 1 193 ? -6.52 7.965 24.547 1 97.44 193 ILE A CA 1
ATOM 1358 C C . ILE A 1 193 ? -5.699 6.902 25.266 1 97.44 193 ILE A C 1
ATOM 1360 O O . ILE A 1 193 ? -4.586 6.574 24.859 1 97.44 193 ILE A O 1
ATOM 1364 N N . GLY A 1 194 ? -6.203 6.34 26.344 1 98.06 194 GLY A N 1
ATOM 1365 C CA . GLY A 1 194 ? -5.496 5.371 27.156 1 98.06 194 GLY A CA 1
ATOM 1366 C C . GLY A 1 194 ? -5.062 4.137 26.391 1 98.06 194 GLY A C 1
ATOM 1367 O O . GLY A 1 194 ? -3.877 3.807 26.344 1 98.06 194 GLY A O 1
ATOM 1368 N N . TYR A 1 195 ? -6.035 3.461 25.75 1 98.06 195 TYR A N 1
ATOM 1369 C CA . TYR A 1 195 ? -5.727 2.252 25 1 98.06 195 TYR A CA 1
ATOM 1370 C C . TYR A 1 195 ? -4.879 2.572 23.766 1 98.06 195 TYR A C 1
ATOM 1372 O O . TYR A 1 195 ? -4.078 1.743 23.328 1 98.06 195 TYR A O 1
ATOM 1380 N N . GLY A 1 196 ? -5.07 3.771 23.219 1 98.44 196 GLY A N 1
ATOM 1381 C CA . GLY A 1 196 ? -4.191 4.199 22.141 1 98.44 196 GLY A CA 1
ATOM 1382 C C . GLY A 1 196 ? -2.734 4.285 22.562 1 98.44 196 GLY A C 1
ATOM 1383 O O . GLY A 1 196 ? -1.851 3.789 21.859 1 98.44 196 GLY A O 1
ATOM 1384 N N . ILE A 1 197 ? -2.547 4.855 23.719 1 98.56 197 ILE A N 1
ATOM 1385 C CA . ILE A 1 197 ? -1.197 5.027 24.234 1 98.56 197 ILE A CA 1
ATOM 1386 C C . ILE A 1 197 ? -0.571 3.662 24.516 1 98.56 197 ILE A C 1
ATOM 1388 O O . ILE A 1 197 ? 0.55 3.389 24.078 1 98.56 197 ILE A O 1
ATOM 1392 N N . VAL A 1 198 ? -1.249 2.785 25.141 1 98.56 198 VAL A N 1
ATOM 1393 C CA . VAL A 1 198 ? -0.741 1.472 25.531 1 98.56 198 VAL A CA 1
ATOM 1394 C C . VAL A 1 198 ? -0.418 0.655 24.281 1 98.56 198 VAL A C 1
ATOM 1396 O O . VAL A 1 198 ? 0.643 0.033 24.203 1 98.56 198 VAL A O 1
ATOM 1399 N N . SER A 1 199 ? -1.358 0.694 23.359 1 98.5 199 SER A N 1
ATOM 1400 C CA . SER A 1 199 ? -1.153 -0.033 22.109 1 98.5 199 SER A CA 1
ATOM 1401 C C . SER A 1 199 ? 0.051 0.507 21.344 1 98.5 199 SER A C 1
ATOM 1403 O O . SER A 1 199 ? 0.826 -0.261 20.766 1 98.5 199 SER A O 1
ATOM 1405 N N . GLY A 1 200 ? 0.192 1.834 21.328 1 98.75 200 GLY A N 1
ATOM 1406 C CA . GLY A 1 200 ? 1.322 2.459 20.656 1 98.75 200 GLY A CA 1
ATOM 1407 C C . GLY A 1 200 ? 2.658 2.102 21.281 1 98.75 200 GLY A C 1
ATOM 1408 O O . GLY A 1 200 ? 3.594 1.716 20.578 1 98.75 200 GLY A O 1
ATOM 1409 N N . ILE A 1 201 ? 2.721 2.188 22.578 1 98.56 201 ILE A N 1
ATOM 1410 C CA . ILE A 1 201 ? 3.945 1.841 23.297 1 98.56 201 ILE A CA 1
ATOM 1411 C C . ILE A 1 201 ? 4.324 0.392 23 1 98.56 201 ILE A C 1
ATOM 1413 O O . ILE A 1 201 ? 5.48 0.095 22.703 1 98.56 201 ILE A O 1
ATOM 1417 N N . GLY A 1 202 ? 3.365 -0.448 23.094 1 98.5 202 GLY A N 1
ATOM 1418 C CA . GLY A 1 202 ? 3.611 -1.857 22.828 1 98.5 202 GLY A CA 1
ATOM 1419 C C . GLY A 1 202 ? 4.129 -2.117 21.422 1 98.5 202 GLY A C 1
ATOM 1420 O O . GLY A 1 202 ? 5.164 -2.764 21.25 1 98.5 202 GLY A O 1
ATOM 1421 N N . ALA A 1 203 ? 3.422 -1.637 20.422 1 98.25 203 ALA A N 1
ATOM 1422 C CA . ALA A 1 203 ? 3.785 -1.872 19.031 1 98.25 203 ALA A CA 1
ATOM 1423 C C . ALA A 1 203 ? 5.148 -1.263 18.703 1 98.25 203 ALA A C 1
ATOM 1425 O O . ALA A 1 203 ? 5.977 -1.893 18.047 1 98.25 203 ALA A O 1
ATOM 1426 N N . GLY A 1 204 ? 5.336 0.009 19.172 1 97.94 204 GLY A N 1
ATOM 1427 C CA . GLY A 1 204 ? 6.613 0.668 18.953 1 97.94 204 GLY A CA 1
ATOM 1428 C C . GLY A 1 204 ? 7.777 -0.051 19.594 1 97.94 204 GLY A C 1
ATOM 1429 O O . GLY A 1 204 ? 8.836 -0.215 18.984 1 97.94 204 GLY A O 1
ATOM 1430 N N . ALA A 1 205 ? 7.586 -0.511 20.797 1 97.69 205 ALA A N 1
ATOM 1431 C CA . ALA A 1 205 ? 8.633 -1.211 21.547 1 97.69 205 ALA A CA 1
ATOM 1432 C C . ALA A 1 205 ? 8.969 -2.549 20.891 1 97.69 205 ALA A C 1
ATOM 1434 O O . ALA A 1 205 ? 10.141 -2.916 20.781 1 97.69 205 ALA A O 1
ATOM 1435 N N . ILE A 1 206 ? 7.969 -3.262 20.484 1 97.5 206 ILE A N 1
ATOM 1436 C CA . ILE A 1 206 ? 8.164 -4.555 19.844 1 97.5 206 ILE A CA 1
ATOM 1437 C C . ILE A 1 206 ? 8.984 -4.379 18.562 1 97.5 206 ILE A C 1
ATOM 1439 O O . ILE A 1 206 ? 9.961 -5.098 18.344 1 97.5 206 ILE A O 1
ATOM 1443 N N . ALA A 1 207 ? 8.586 -3.453 17.781 1 96.81 207 ALA A N 1
ATOM 1444 C CA . ALA A 1 207 ? 9.273 -3.221 16.5 1 96.81 207 ALA A CA 1
ATOM 1445 C C . ALA A 1 207 ? 10.719 -2.795 16.734 1 96.81 207 ALA A C 1
ATOM 1447 O O . ALA A 1 207 ? 11.633 -3.279 16.062 1 96.81 207 ALA A O 1
ATOM 1448 N N . ALA A 1 208 ? 10.891 -1.874 17.656 1 95.94 208 ALA A N 1
ATOM 1449 C CA . ALA A 1 208 ? 12.242 -1.422 17.969 1 95.94 208 ALA A CA 1
ATOM 1450 C C . ALA A 1 208 ? 13.094 -2.568 18.516 1 95.94 208 ALA A C 1
ATOM 1452 O O . ALA A 1 208 ? 14.258 -2.719 18.125 1 95.94 208 ALA A O 1
ATOM 1453 N N . ALA A 1 209 ? 12.539 -3.365 19.391 1 95.19 209 ALA A N 1
ATOM 1454 C CA . ALA A 1 209 ? 13.25 -4.504 19.969 1 95.19 209 ALA A CA 1
ATOM 1455 C C . ALA A 1 209 ? 13.664 -5.496 18.875 1 95.19 209 ALA A C 1
ATOM 1457 O O . ALA A 1 209 ? 14.773 -6.039 18.922 1 95.19 209 ALA A O 1
ATOM 1458 N N . ILE A 1 210 ? 12.797 -5.75 17.969 1 95.06 210 ILE A N 1
ATOM 1459 C CA . ILE A 1 210 ? 13.086 -6.664 16.875 1 95.06 210 ILE A CA 1
ATOM 1460 C C . ILE A 1 210 ? 14.297 -6.16 16.078 1 95.06 210 ILE A C 1
ATOM 1462 O O . ILE A 1 210 ? 15.234 -6.918 15.812 1 95.06 210 ILE A O 1
ATOM 1466 N N . LEU A 1 211 ? 14.289 -4.91 15.75 1 93.56 211 LEU A N 1
ATOM 1467 C CA . LEU A 1 211 ? 15.383 -4.359 14.953 1 93.56 211 LEU A CA 1
ATOM 1468 C C . LEU A 1 211 ? 16.688 -4.359 15.742 1 93.56 211 LEU A C 1
ATOM 1470 O O . LEU A 1 211 ? 17.75 -4.688 15.203 1 93.56 211 LEU A O 1
ATOM 1474 N N . VAL A 1 212 ? 16.578 -4.02 17.016 1 92 212 VAL A N 1
ATOM 1475 C CA . VAL A 1 212 ? 17.766 -3.938 17.844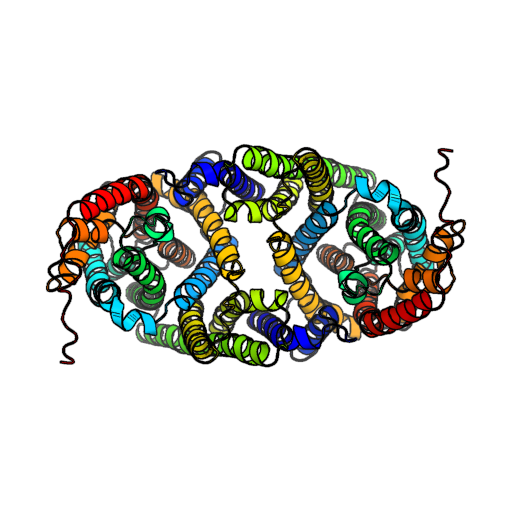 1 92 212 VAL A CA 1
ATOM 1476 C C . VAL A 1 212 ? 18.328 -5.34 18.094 1 92 212 VAL A C 1
ATOM 1478 O O . VAL A 1 212 ? 19.516 -5.594 17.844 1 92 212 VAL A O 1
ATOM 1481 N N . VAL A 1 213 ? 17.547 -6.262 18.516 1 91.5 213 VAL A N 1
ATOM 1482 C CA . VAL A 1 213 ? 17.984 -7.605 18.875 1 91.5 213 VAL A CA 1
ATOM 1483 C C . VAL A 1 213 ? 18.375 -8.383 17.625 1 91.5 213 VAL A C 1
ATOM 1485 O O . VAL A 1 213 ? 19.422 -9.031 17.594 1 91.5 213 VAL A O 1
ATOM 1488 N N . ALA A 1 214 ? 17.5 -8.312 16.656 1 90.06 214 ALA A N 1
ATOM 1489 C CA . ALA A 1 214 ? 17.781 -9.055 15.438 1 90.06 214 ALA A CA 1
ATOM 1490 C C . ALA A 1 214 ? 19 -8.484 14.711 1 90.06 214 ALA A C 1
ATOM 1492 O O . ALA A 1 214 ? 19.75 -9.219 14.062 1 90.06 214 ALA A O 1
ATOM 1493 N N . GLY A 1 215 ? 19.125 -7.184 14.766 1 85.31 215 GLY A N 1
ATOM 1494 C CA . GLY A 1 215 ? 20.312 -6.559 14.203 1 85.31 215 GLY A CA 1
ATOM 1495 C C . GLY A 1 215 ? 21.594 -6.969 14.906 1 85.31 215 GLY A C 1
ATOM 1496 O O . GLY A 1 215 ? 22.594 -7.27 14.258 1 85.31 215 GLY A O 1
ATOM 1497 N N . ARG A 1 216 ? 21.562 -7.035 16.188 1 86.75 216 ARG A N 1
ATOM 1498 C CA . ARG A 1 216 ? 22.719 -7.414 17 1 86.75 216 ARG A CA 1
ATOM 1499 C C . ARG A 1 216 ? 23.141 -8.852 16.719 1 86.75 216 ARG A C 1
ATOM 1501 O O . ARG A 1 216 ? 24.328 -9.148 16.656 1 86.75 216 ARG A O 1
ATOM 1508 N N . HIS A 1 217 ? 22.234 -9.672 16.516 1 90.88 217 HIS A N 1
ATOM 1509 C CA . HIS A 1 217 ? 22.516 -11.086 16.312 1 90.88 217 HIS A CA 1
ATOM 1510 C C . HIS A 1 217 ? 22.531 -11.438 14.828 1 90.88 217 HIS A C 1
ATOM 1512 O O . HIS A 1 217 ? 22.672 -12.609 14.469 1 90.88 217 HIS A O 1
ATOM 1518 N N . ARG A 1 218 ? 22.25 -10.43 13.969 1 87.5 218 ARG A N 1
ATOM 1519 C CA . ARG A 1 218 ? 22.266 -10.594 12.516 1 87.5 218 ARG A CA 1
ATOM 1520 C C . ARG A 1 218 ? 21.266 -11.656 12.078 1 87.5 218 ARG A C 1
ATOM 1522 O O . ARG A 1 218 ? 21.578 -12.523 11.266 1 87.5 218 ARG A O 1
ATOM 1529 N N . THR A 1 219 ? 20.172 -11.602 12.695 1 90.62 219 THR A N 1
ATOM 1530 C CA . THR A 1 219 ? 19.141 -12.594 12.391 1 90.62 219 THR A CA 1
ATOM 1531 C C . THR A 1 219 ? 18.062 -11.992 11.492 1 90.62 219 THR A C 1
ATOM 1533 O O . THR A 1 219 ? 17.062 -12.656 11.172 1 90.62 219 THR A O 1
ATOM 1536 N N . ILE A 1 220 ? 18.203 -10.789 11.039 1 88.38 220 ILE A N 1
ATOM 1537 C CA . ILE A 1 220 ? 17.188 -10.156 10.211 1 88.38 220 ILE A CA 1
ATOM 1538 C C . ILE A 1 220 ? 17.766 -9.852 8.828 1 88.38 220 ILE A C 1
ATOM 1540 O O . ILE A 1 220 ? 18.891 -9.359 8.711 1 88.38 220 ILE A O 1
ATOM 1544 N N . ASP A 1 221 ? 16.984 -10.25 7.832 1 88.44 221 ASP A N 1
ATOM 1545 C CA . ASP A 1 221 ? 17.312 -9.922 6.449 1 88.44 221 ASP A CA 1
ATOM 1546 C C . ASP A 1 221 ? 17.047 -8.445 6.16 1 88.44 221 ASP A C 1
ATOM 1548 O O . ASP A 1 221 ? 16.031 -7.898 6.602 1 88.44 221 ASP A O 1
ATOM 1552 N N . PRO A 1 222 ? 17.969 -7.777 5.461 1 83.81 222 PRO A N 1
ATOM 1553 C CA . PRO A 1 222 ? 17.828 -6.348 5.188 1 83.81 222 PRO A CA 1
ATOM 1554 C C . PRO A 1 222 ? 16.5 -6.016 4.496 1 83.81 222 PRO A C 1
ATOM 1556 O O . PRO A 1 222 ? 15.914 -4.957 4.746 1 83.81 222 PRO A O 1
ATOM 1559 N N . LEU A 1 223 ? 16 -6.883 3.695 1 82.06 223 LEU A N 1
ATOM 1560 C CA . LEU A 1 223 ? 14.758 -6.637 2.973 1 82.06 223 LEU A CA 1
ATOM 1561 C C . LEU A 1 223 ? 13.57 -6.617 3.928 1 82.06 223 LEU A C 1
ATOM 1563 O O . LEU A 1 223 ? 12.656 -5.797 3.779 1 82.06 223 LEU A O 1
ATOM 1567 N N . TRP A 1 224 ? 13.641 -7.477 4.844 1 89.56 224 TRP A N 1
ATOM 1568 C CA . TRP A 1 224 ? 12.547 -7.539 5.812 1 89.56 224 TRP A CA 1
ATOM 1569 C C . TRP A 1 224 ? 12.695 -6.441 6.863 1 89.56 224 TRP A C 1
ATOM 1571 O O . TRP A 1 224 ? 11.695 -5.969 7.418 1 89.56 224 TRP A O 1
ATOM 1581 N N . ALA A 1 225 ? 13.961 -6.051 7.125 1 91.31 225 ALA A N 1
ATOM 1582 C CA . ALA A 1 225 ? 14.203 -4.984 8.094 1 91.31 225 ALA A CA 1
ATOM 1583 C C . ALA A 1 225 ? 13.484 -3.699 7.688 1 91.31 225 ALA A C 1
ATOM 1585 O O . ALA A 1 225 ? 12.953 -2.982 8.539 1 91.31 225 ALA A O 1
ATOM 1586 N N . GLN A 1 226 ? 13.398 -3.447 6.438 1 90.81 226 GLN A N 1
ATOM 1587 C CA . GLN A 1 226 ? 12.797 -2.217 5.934 1 90.81 226 GLN A CA 1
ATOM 1588 C C . GLN A 1 226 ? 11.281 -2.225 6.125 1 90.81 226 GLN A C 1
ATOM 1590 O O . GLN A 1 226 ? 10.648 -1.169 6.129 1 90.81 226 GLN A O 1
ATOM 1595 N N . THR A 1 227 ? 10.672 -3.363 6.301 1 94.38 227 THR A N 1
ATOM 1596 C CA . THR A 1 227 ? 9.219 -3.459 6.43 1 94.38 227 THR A CA 1
ATOM 1597 C C . THR A 1 227 ? 8.789 -3.252 7.879 1 94.38 227 THR A C 1
ATOM 1599 O O . THR A 1 227 ? 7.617 -3.012 8.156 1 94.38 227 THR A O 1
ATOM 1602 N N . VAL A 1 228 ? 9.719 -3.336 8.82 1 95.88 228 VAL A N 1
ATOM 1603 C CA . VAL A 1 228 ? 9.406 -3.414 10.25 1 95.88 228 VAL A CA 1
ATOM 1604 C C . VAL A 1 228 ? 8.711 -2.131 10.695 1 95.88 228 VAL A C 1
ATOM 1606 O O . VAL A 1 228 ? 7.645 -2.18 11.305 1 95.88 228 VAL A O 1
ATOM 1609 N N . PRO A 1 229 ? 9.266 -0.905 10.328 1 96.62 229 PRO A N 1
ATOM 1610 C CA . PRO A 1 229 ? 8.578 0.3 10.789 1 96.62 229 PRO A CA 1
ATOM 1611 C C . PRO A 1 229 ? 7.18 0.447 10.188 1 96.62 229 PRO A C 1
ATOM 1613 O O . PRO A 1 229 ? 6.246 0.87 10.875 1 96.62 229 PRO A O 1
ATOM 1616 N N . LEU A 1 230 ? 7.035 0.164 8.945 1 97.25 230 LEU A N 1
ATOM 1617 C CA . LEU A 1 230 ? 5.734 0.221 8.281 1 97.25 230 LEU A CA 1
ATOM 1618 C C . LEU A 1 230 ? 4.742 -0.719 8.961 1 97.25 230 LEU A C 1
ATOM 1620 O O . LEU A 1 230 ? 3.605 -0.331 9.234 1 97.25 230 LEU A O 1
ATOM 1624 N N . THR A 1 231 ? 5.176 -1.943 9.219 1 97.69 231 THR A N 1
ATOM 1625 C CA . THR A 1 231 ? 4.32 -2.945 9.852 1 97.69 231 THR A CA 1
ATOM 1626 C C . THR A 1 231 ? 3.984 -2.547 11.281 1 97.69 231 THR A C 1
ATOM 1628 O O . THR A 1 231 ? 2.881 -2.814 11.766 1 97.69 231 THR A O 1
ATOM 1631 N N . ALA A 1 232 ? 4.906 -1.913 11.93 1 97.81 232 ALA A N 1
ATOM 1632 C CA . ALA A 1 232 ? 4.691 -1.456 13.297 1 97.81 232 ALA A CA 1
ATOM 1633 C C . ALA A 1 232 ? 3.604 -0.389 13.352 1 97.81 232 ALA A C 1
ATOM 1635 O O . ALA A 1 232 ? 2.779 -0.382 14.273 1 97.81 232 ALA A O 1
ATOM 1636 N N . ALA A 1 233 ? 3.662 0.539 12.398 1 98.25 233 ALA A N 1
A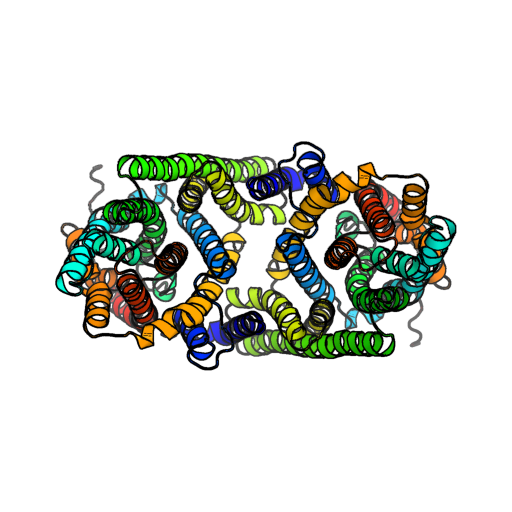TOM 1637 C CA . ALA A 1 233 ? 2.629 1.568 12.32 1 98.25 233 ALA A CA 1
ATOM 1638 C C . ALA A 1 233 ? 1.242 0.946 12.188 1 98.25 233 ALA A C 1
ATOM 1640 O O . ALA A 1 233 ? 0.308 1.334 12.891 1 98.25 233 ALA A O 1
ATOM 1641 N N . LEU A 1 234 ? 1.151 -0.041 11.352 1 97.69 234 LEU A N 1
ATOM 1642 C CA . LEU A 1 234 ? -0.122 -0.714 11.117 1 97.69 234 LEU A CA 1
ATOM 1643 C C . LEU A 1 234 ? -0.539 -1.531 12.336 1 97.69 234 LEU A C 1
ATOM 1645 O O . LEU A 1 234 ? -1.723 -1.586 12.672 1 97.69 234 LEU A O 1
ATOM 1649 N N . LEU A 1 235 ? 0.422 -2.158 12.953 1 98.12 235 LEU A N 1
ATOM 1650 C CA . LEU A 1 235 ? 0.126 -2.918 14.164 1 98.12 235 LEU A CA 1
ATOM 1651 C C . LEU A 1 235 ? -0.426 -2.01 15.258 1 98.12 235 LEU A C 1
ATOM 1653 O O . LEU A 1 235 ? -1.42 -2.344 15.906 1 98.12 235 LEU A O 1
ATOM 1657 N N . ALA A 1 236 ? 0.247 -0.876 15.43 1 98.44 236 ALA A N 1
ATOM 1658 C CA . ALA A 1 236 ? -0.183 0.07 16.453 1 98.44 236 ALA A CA 1
ATOM 1659 C C . ALA A 1 236 ? -1.638 0.482 16.25 1 98.44 236 ALA A C 1
ATOM 1661 O O . ALA A 1 236 ? -2.451 0.398 17.172 1 98.44 236 ALA A O 1
ATOM 1662 N N . TYR A 1 237 ? -1.96 0.877 15.039 1 98.12 237 TYR A N 1
ATOM 1663 C CA . TYR A 1 237 ? -3.314 1.32 14.734 1 98.12 237 TYR A CA 1
ATOM 1664 C C . TYR A 1 237 ? -4.316 0.186 14.914 1 98.12 237 TYR A C 1
ATOM 1666 O O . TYR A 1 237 ? -5.344 0.358 15.57 1 98.12 237 TYR A O 1
ATOM 1674 N N . THR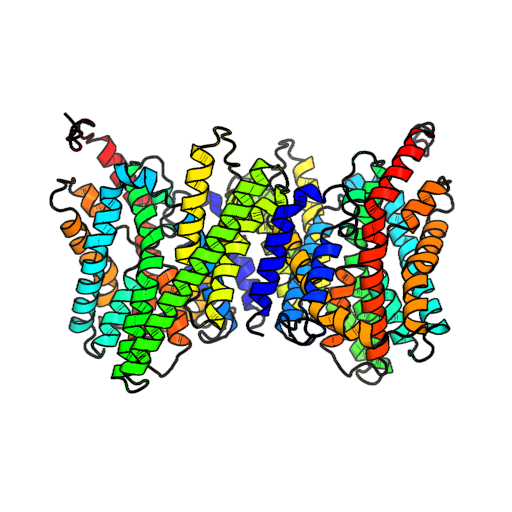 A 1 238 ? -4.043 -0.988 14.414 1 97.38 238 THR A N 1
ATOM 1675 C CA . THR A 1 238 ? -5.039 -2.049 14.297 1 97.38 238 THR A CA 1
ATOM 1676 C C . THR A 1 238 ? -5.219 -2.771 15.625 1 97.38 238 THR A C 1
ATOM 1678 O O . THR A 1 238 ? -6.25 -3.404 15.859 1 97.38 238 THR A O 1
ATOM 1681 N N . VAL A 1 239 ? -4.285 -2.715 16.516 1 97.38 239 VAL A N 1
ATOM 1682 C CA . VAL A 1 239 ? -4.449 -3.311 17.844 1 97.38 239 VAL A CA 1
ATOM 1683 C C . VAL A 1 239 ? -5.266 -2.377 18.734 1 97.38 239 VAL A C 1
ATOM 1685 O O . VAL A 1 239 ? -6.055 -2.834 19.562 1 97.38 239 VAL A O 1
ATOM 1688 N N . ALA A 1 240 ? -5.121 -1.104 18.484 1 98.06 240 ALA A N 1
ATOM 1689 C CA . ALA A 1 240 ? -5.781 -0.117 19.344 1 98.06 240 ALA A CA 1
ATOM 1690 C C . ALA A 1 240 ? -7.289 -0.116 19.109 1 98.06 240 ALA A C 1
ATOM 1692 O O . ALA A 1 240 ? -8.07 -0.008 20.062 1 98.06 240 ALA A O 1
ATOM 1693 N N . VAL A 1 241 ? -7.711 -0.308 17.938 1 95.75 241 VAL A N 1
ATOM 1694 C CA . VAL A 1 241 ? -9.094 -0.077 17.531 1 95.75 241 VAL A CA 1
ATOM 1695 C C . VAL A 1 241 ? -10.016 -1.075 18.234 1 95.75 241 VAL A C 1
ATOM 1697 O O . VAL A 1 241 ? -10.984 -0.684 18.875 1 95.75 241 VAL A O 1
ATOM 1700 N N . PRO A 1 242 ? -9.68 -2.396 18.172 1 94.38 242 PRO A N 1
ATOM 1701 C CA . PRO A 1 242 ? -10.578 -3.328 18.859 1 94.38 242 PRO A CA 1
ATOM 1702 C C . PRO A 1 242 ? -10.555 -3.168 20.375 1 94.38 242 PRO A C 1
ATOM 1704 O O . PRO A 1 242 ? -11.5 -3.566 21.062 1 94.38 242 PRO A O 1
ATOM 1707 N N . LEU A 1 243 ? -9.594 -2.545 20.938 1 95.81 243 LEU A N 1
ATOM 1708 C CA . LEU A 1 243 ? -9.5 -2.305 22.375 1 95.81 243 LEU A CA 1
ATOM 1709 C C . LEU A 1 243 ? -10.273 -1.048 22.766 1 95.81 243 LEU A C 1
ATOM 1711 O O . LEU A 1 243 ? -10.438 -0.757 23.953 1 95.81 243 LEU A O 1
ATOM 1715 N N . GLY A 1 244 ? -10.695 -0.329 21.766 1 95.81 244 GLY A N 1
ATOM 1716 C CA . GLY A 1 244 ? -11.422 0.908 22 1 95.81 244 GLY A CA 1
ATOM 1717 C C . GLY A 1 244 ? -10.531 2.135 22 1 95.81 244 GLY A C 1
ATOM 1718 O O . GLY A 1 244 ? -10.961 3.223 22.391 1 95.81 244 GLY A O 1
ATOM 1719 N N . GLY A 1 245 ? -9.344 1.95 21.594 1 97.38 245 GLY A N 1
ATOM 1720 C CA . GLY A 1 245 ? -8.398 3.057 21.547 1 97.38 245 GLY A CA 1
ATOM 1721 C C . GLY A 1 245 ? -8.344 3.73 20.188 1 97.38 245 GLY A C 1
ATOM 1722 O O . GLY A 1 245 ? -8.828 3.18 19.188 1 97.38 245 GLY A O 1
ATOM 1723 N N . SER A 1 246 ? -7.777 4.938 20.219 1 97.75 246 SER A N 1
ATOM 1724 C CA . SER A 1 246 ? -7.543 5.645 18.953 1 97.75 246 SER A CA 1
ATOM 1725 C C . SER A 1 246 ? -6.332 5.078 18.219 1 97.75 246 SER A C 1
ATOM 1727 O O . SER A 1 246 ? -5.215 5.102 18.734 1 97.75 246 SER A O 1
ATOM 1729 N N . GLY A 1 247 ? -6.574 4.641 17.031 1 98 247 GLY A N 1
ATOM 1730 C CA . GLY A 1 247 ? -5.473 4.152 16.219 1 98 247 GLY A CA 1
ATOM 1731 C C . GLY A 1 247 ? -4.434 5.215 15.914 1 98 247 GLY A C 1
ATOM 1732 O O . GLY A 1 247 ? -3.242 4.914 15.812 1 98 247 GLY A O 1
ATOM 1733 N N . PHE A 1 248 ? -4.852 6.453 15.773 1 98.19 248 PHE A N 1
ATOM 1734 C CA . PHE A 1 248 ? -3.945 7.547 15.453 1 98.19 248 PHE A CA 1
ATOM 1735 C C . PHE A 1 248 ? -3.027 7.863 16.625 1 98.19 248 PHE A C 1
ATOM 1737 O O . PHE A 1 248 ? -1.833 8.109 16.438 1 98.19 248 PHE A O 1
ATOM 1744 N N . ILE A 1 249 ? -3.613 7.863 17.781 1 98.44 249 ILE A N 1
ATOM 1745 C CA . ILE A 1 249 ? -2.793 8.07 18.984 1 98.44 249 ILE A CA 1
ATOM 1746 C C . ILE A 1 249 ? -1.774 6.938 19.109 1 98.44 249 ILE A C 1
ATOM 1748 O O . ILE A 1 249 ? -0.606 7.176 19.422 1 98.44 249 ILE A O 1
ATOM 1752 N N . ALA A 1 250 ? -2.24 5.746 18.875 1 98.75 250 ALA A N 1
ATOM 1753 C CA . ALA A 1 250 ? -1.35 4.59 18.922 1 98.75 250 ALA A CA 1
ATOM 1754 C C . ALA A 1 250 ? -0.206 4.738 17.922 1 98.75 250 ALA A C 1
ATOM 1756 O O . ALA A 1 250 ? 0.952 4.469 18.25 1 98.75 250 ALA A O 1
ATOM 1757 N N . ALA A 1 251 ? -0.481 5.117 16.703 1 98.62 251 ALA A N 1
ATOM 1758 C CA . ALA A 1 251 ? 0.547 5.312 15.688 1 98.62 251 ALA A CA 1
ATOM 1759 C C . ALA A 1 251 ? 1.551 6.379 16.125 1 98.62 251 ALA A C 1
ATOM 1761 O O . ALA A 1 251 ? 2.762 6.191 15.984 1 98.62 251 ALA A O 1
ATOM 1762 N N . PHE A 1 252 ? 1.09 7.469 16.672 1 97.81 252 PHE A N 1
ATOM 1763 C CA . PHE A 1 252 ? 1.929 8.57 17.109 1 97.81 252 PHE A CA 1
ATOM 1764 C C . PHE A 1 252 ? 2.84 8.133 18.25 1 97.81 252 PHE A C 1
ATOM 1766 O O . PHE A 1 252 ? 4.062 8.266 18.172 1 97.81 252 PHE A O 1
ATOM 1773 N N . VAL A 1 253 ? 2.23 7.586 19.234 1 98.12 253 VAL A N 1
ATOM 1774 C CA . VAL A 1 253 ? 2.967 7.141 20.422 1 98.12 253 VAL A CA 1
ATOM 1775 C C . VAL A 1 253 ? 3.902 5.992 20.047 1 98.12 253 VAL A C 1
ATOM 1777 O O . VAL A 1 253 ? 5.012 5.887 20.578 1 98.12 253 VAL A O 1
ATOM 1780 N N . GLY A 1 254 ? 3.426 5.137 19.219 1 98.31 254 GLY A N 1
ATOM 1781 C CA . GLY A 1 254 ? 4.277 4.062 18.719 1 98.31 254 GLY A CA 1
ATOM 1782 C C . GLY A 1 254 ? 5.52 4.562 18.016 1 98.31 254 GLY A C 1
ATOM 1783 O O . GLY A 1 254 ? 6.617 4.047 18.234 1 98.31 254 GLY A O 1
ATOM 1784 N N . GLY A 1 255 ? 5.336 5.562 17.109 1 97.25 255 GLY A N 1
ATOM 1785 C CA . GLY A 1 255 ? 6.48 6.176 16.453 1 97.25 255 GLY A CA 1
ATOM 1786 C C . GLY A 1 255 ? 7.473 6.777 17.438 1 97.25 255 GLY A C 1
ATOM 1787 O O . GLY A 1 255 ? 8.68 6.598 17.297 1 97.25 255 GLY A O 1
ATOM 1788 N N . LEU A 1 256 ? 7.008 7.504 18.438 1 95.38 256 LEU A N 1
ATOM 1789 C CA . LEU A 1 256 ? 7.859 8.094 19.469 1 95.38 256 LEU A CA 1
ATOM 1790 C C . LEU A 1 256 ? 8.633 7.012 20.203 1 95.38 256 LEU A C 1
ATOM 1792 O O . LEU A 1 256 ? 9.844 7.148 20.438 1 95.38 256 LEU A O 1
ATOM 1796 N N . THR A 1 257 ? 7.902 5.969 20.594 1 96.31 257 THR A N 1
ATOM 1797 C CA . THR A 1 257 ? 8.508 4.871 21.344 1 96.31 257 THR A CA 1
ATOM 1798 C C . THR A 1 257 ? 9.57 4.168 20.5 1 96.31 257 THR A C 1
ATOM 1800 O O . THR A 1 257 ? 10.672 3.91 20.969 1 96.31 257 THR A O 1
ATOM 1803 N N . PHE A 1 258 ? 9.188 3.869 19.297 1 96.31 258 PHE A N 1
ATOM 1804 C CA . PHE A 1 258 ? 10.086 3.223 18.344 1 96.31 258 PHE A CA 1
ATOM 1805 C C . PHE A 1 258 ? 11.367 4.035 18.172 1 96.31 258 PHE A C 1
ATOM 1807 O O . PHE A 1 258 ? 12.469 3.5 18.266 1 96.31 258 PHE A O 1
ATOM 1814 N N . GLY A 1 259 ? 11.211 5.34 17.891 1 93.19 259 GLY A N 1
ATOM 1815 C CA . GLY A 1 259 ? 12.352 6.223 17.719 1 93.19 259 GLY A CA 1
ATOM 1816 C C . GLY A 1 259 ? 13.211 6.34 18.969 1 93.19 259 GLY A C 1
ATOM 1817 O O . GLY A 1 259 ? 14.438 6.32 18.891 1 93.19 259 GLY A O 1
ATOM 1818 N N . ALA A 1 260 ? 12.641 6.445 20.078 1 91.69 260 ALA A N 1
ATOM 1819 C CA . ALA A 1 260 ? 13.352 6.609 21.344 1 91.69 260 ALA A CA 1
ATOM 1820 C C . ALA A 1 260 ? 14.227 5.398 21.641 1 91.69 260 ALA A C 1
ATOM 1822 O O . ALA A 1 260 ? 15.383 5.543 22.062 1 91.69 260 ALA A O 1
ATOM 1823 N N . ILE A 1 261 ? 13.703 4.23 21.422 1 91.25 261 ILE A N 1
ATOM 1824 C CA . ILE A 1 261 ? 14.43 3 21.719 1 91.25 261 ILE A CA 1
ATOM 1825 C C . ILE A 1 261 ? 15.547 2.805 20.703 1 91.25 261 ILE A C 1
ATOM 1827 O O . ILE A 1 261 ? 16.672 2.432 21.062 1 91.25 261 ILE A O 1
ATOM 1831 N N . ARG A 1 262 ? 15.281 3.037 19.5 1 88.31 262 ARG A N 1
ATOM 1832 C CA . ARG A 1 262 ? 16.281 2.848 18.453 1 88.31 262 ARG A CA 1
ATOM 1833 C C . ARG A 1 262 ? 17.438 3.816 18.609 1 88.31 262 ARG A C 1
ATOM 1835 O O . ARG A 1 262 ? 18.594 3.447 18.406 1 88.31 262 ARG A O 1
ATOM 1842 N N . HIS A 1 263 ? 17.172 5.051 18.875 1 82 263 HIS A N 1
ATOM 1843 C CA . HIS A 1 263 ? 18.219 6.055 19.062 1 82 263 HIS A CA 1
ATOM 1844 C C . HIS A 1 263 ? 19.109 5.719 20.25 1 82 263 HIS A C 1
ATOM 1846 O O . HIS A 1 263 ? 20.312 5.973 20.234 1 82 263 HIS A O 1
ATOM 1852 N N . ARG A 1 264 ? 18.625 5.141 21.234 1 77.69 264 ARG A N 1
ATOM 1853 C CA . ARG A 1 264 ? 19.391 4.73 22.406 1 77.69 264 ARG A CA 1
ATOM 1854 C C . ARG A 1 264 ? 20.297 3.547 22.094 1 77.69 264 ARG A C 1
ATOM 1856 O O . ARG A 1 264 ? 21.422 3.473 22.562 1 77.69 264 ARG A O 1
ATOM 1863 N N . GLY A 1 265 ? 19.75 2.68 21.234 1 67.25 265 GLY A N 1
ATOM 1864 C CA . GLY A 1 265 ? 20.531 1.516 20.844 1 67.25 265 GLY A CA 1
ATOM 1865 C C . GLY A 1 265 ? 21.688 1.854 19.922 1 67.25 265 GLY A C 1
ATOM 1866 O O . GLY A 1 265 ? 22.734 1.224 19.984 1 67.25 265 GLY A O 1
ATOM 1867 N N . GLU A 1 266 ? 21.453 2.738 18.969 1 63.53 266 GLU A N 1
ATOM 1868 C CA . GLU A 1 266 ? 22.5 3.154 18.031 1 63.53 266 GLU A CA 1
ATOM 1869 C C . GLU A 1 266 ? 23.625 3.896 18.75 1 63.53 266 GLU A C 1
ATOM 1871 O O . GLU A 1 266 ? 24.781 3.771 18.375 1 63.53 266 GLU A O 1
ATOM 1876 N N . VAL A 1 267 ? 23.297 4.785 19.703 1 52.34 267 VAL A N 1
ATOM 1877 C CA . VAL A 1 267 ? 24.328 5.484 20.484 1 52.34 267 VAL A CA 1
ATOM 1878 C C . VAL A 1 267 ? 25.234 4.469 21.172 1 52.34 267 VAL A C 1
ATOM 1880 O O . VAL A 1 267 ? 26.438 4.707 21.328 1 52.34 267 VAL A O 1
ATOM 1883 N N . ASN A 1 268 ? 24.703 3.391 21.562 1 47.19 268 ASN A N 1
ATOM 1884 C CA . ASN A 1 268 ? 25.5 2.395 22.281 1 47.19 268 ASN A CA 1
ATOM 1885 C C . ASN A 1 268 ? 26.297 1.526 21.312 1 47.19 268 ASN A C 1
ATOM 1887 O O . ASN A 1 268 ? 27.219 0.812 21.719 1 47.19 268 ASN A O 1
ATOM 1891 N N . HIS A 1 269 ? 25.906 1.315 20.156 1 49.56 269 HIS A N 1
ATOM 1892 C CA . HIS A 1 269 ? 26.625 0.516 19.188 1 49.56 269 HIS A CA 1
ATOM 1893 C C . HIS A 1 269 ? 27.156 1.382 18.047 1 49.56 269 HIS A C 1
ATOM 1895 O O . HIS A 1 269 ? 26.406 2.162 17.453 1 49.56 269 HIS A O 1
ATOM 1901 N N . SER A 1 270 ? 28.5 1.791 18.188 1 40.12 270 SER A N 1
ATOM 1902 C CA . SER A 1 270 ? 29.297 2.588 17.266 1 40.12 270 SER A CA 1
ATOM 1903 C C . SER A 1 270 ? 28.984 2.238 15.812 1 40.12 270 SER A C 1
ATOM 1905 O O . SER A 1 270 ? 29.578 2.803 14.891 1 40.12 270 SER A O 1
ATOM 1907 N N . ASP A 1 271 ? 28.578 1.035 15.555 1 38.94 271 ASP A N 1
ATOM 1908 C CA . ASP A 1 271 ? 28.594 0.683 14.141 1 38.94 271 ASP A CA 1
ATOM 1909 C C . ASP A 1 271 ? 27.562 1.493 13.359 1 38.94 271 ASP A C 1
ATOM 1911 O O . ASP A 1 271 ? 26.391 1.528 13.727 1 38.94 271 ASP A O 1
ATOM 1915 N N . GLY A 1 272 ? 27.812 2.633 12.836 1 39.22 272 GLY A N 1
ATOM 1916 C CA . GLY A 1 272 ? 27.422 3.746 11.992 1 39.22 272 GLY A CA 1
ATOM 1917 C C . GLY A 1 272 ? 26.375 3.369 10.961 1 39.22 272 GLY A C 1
ATOM 1918 O O . GLY A 1 272 ? 26.062 4.16 10.07 1 39.22 272 GLY A O 1
ATOM 1919 N N . GLU A 1 273 ? 26.344 2.121 10.547 1 38.47 273 GLU A N 1
ATOM 1920 C CA . GLU A 1 273 ? 25.625 2.021 9.289 1 38.47 273 GLU A CA 1
ATOM 1921 C C . GLU A 1 273 ? 24.141 2.32 9.484 1 38.47 273 GLU A C 1
ATOM 1923 O O . GLU A 1 273 ? 23.359 1.438 9.867 1 38.47 273 GLU A O 1
ATOM 1928 N N . SER A 1 274 ? 23.828 3.369 10.133 1 43.47 274 SER A N 1
ATOM 1929 C CA . SER A 1 274 ? 22.453 3.826 9.914 1 43.47 274 SER A CA 1
ATOM 1930 C C . SER A 1 274 ? 22.016 3.574 8.477 1 43.47 274 SER A C 1
ATOM 1932 O O . SER A 1 274 ? 22.547 4.184 7.543 1 43.47 274 SER A O 1
ATOM 1934 N N . SER A 1 275 ? 21.922 2.422 8.07 1 41.41 275 SER A N 1
ATOM 1935 C CA . SER A 1 275 ? 21.547 2.168 6.684 1 41.41 275 SER A CA 1
ATOM 1936 C C . SER A 1 275 ? 20.562 3.221 6.188 1 41.41 275 SER A C 1
ATOM 1938 O O . SER A 1 275 ? 19.469 3.377 6.746 1 41.41 275 SER A O 1
ATOM 1940 N N . ASP A 1 276 ? 20.938 4.32 5.68 1 41.59 276 ASP A N 1
ATOM 1941 C CA . ASP A 1 276 ? 20.406 5.426 4.883 1 41.59 276 ASP A CA 1
ATOM 1942 C C . ASP A 1 276 ? 19.266 4.957 3.979 1 41.59 276 ASP A C 1
ATOM 1944 O O . ASP A 1 276 ? 18.812 5.699 3.105 1 41.59 276 ASP A O 1
ATOM 1948 N N . GLY A 1 277 ? 19.047 3.77 3.67 1 42.66 277 GLY A N 1
ATOM 1949 C CA . GLY A 1 277 ? 18.094 3.426 2.631 1 42.66 277 GLY A CA 1
ATOM 1950 C C . GLY A 1 277 ? 16.703 3.957 2.904 1 42.66 277 GLY A C 1
ATOM 1951 O O . GLY A 1 277 ? 16.359 4.277 4.047 1 42.66 277 GLY A O 1
ATOM 1952 N N . ALA A 1 278 ? 16.188 4.496 1.841 1 50.94 278 ALA A N 1
ATOM 1953 C CA . ALA A 1 278 ? 14.82 4.984 1.833 1 50.94 278 ALA A CA 1
ATOM 1954 C C . ALA A 1 278 ? 13.891 4.039 2.59 1 50.94 278 ALA A C 1
ATOM 1956 O O . ALA A 1 278 ? 13.898 2.828 2.346 1 50.94 278 ALA A O 1
ATOM 1957 N N . ASP A 1 279 ? 13.32 4.531 3.779 1 81.06 279 ASP A N 1
ATOM 1958 C CA . ASP A 1 279 ? 12.461 3.82 4.715 1 81.06 279 ASP A CA 1
ATOM 1959 C C . ASP A 1 279 ? 11.086 3.555 4.098 1 81.06 279 ASP A C 1
ATOM 1961 O O . ASP A 1 279 ? 10.43 4.477 3.605 1 81.06 279 ASP A O 1
ATOM 1965 N N . LEU A 1 280 ? 10.828 2.244 3.652 1 89.69 280 LEU A N 1
ATOM 1966 C CA . LEU A 1 280 ? 9.547 1.812 3.105 1 89.69 280 LEU A CA 1
ATOM 1967 C C . LEU A 1 280 ? 8.398 2.566 3.76 1 89.69 280 LEU A C 1
ATOM 1969 O O . LEU A 1 280 ? 7.402 2.883 3.102 1 89.69 280 LEU A O 1
ATOM 1973 N N . LEU A 1 281 ? 8.594 2.908 4.965 1 94.12 281 LEU A N 1
ATOM 1974 C CA . LEU A 1 281 ? 7.578 3.664 5.688 1 94.12 281 LEU A CA 1
ATOM 1975 C C . LEU A 1 281 ? 7.43 5.066 5.109 1 94.12 281 LEU A C 1
ATOM 1977 O O . LEU A 1 281 ? 6.312 5.52 4.844 1 94.12 281 LEU A O 1
ATOM 1981 N N . ASP A 1 282 ? 8.539 5.742 4.848 1 91.94 282 ASP A N 1
ATOM 1982 C CA . ASP A 1 282 ? 8.516 7.098 4.309 1 91.94 282 ASP A CA 1
ATOM 1983 C C . ASP A 1 282 ? 7.98 7.109 2.877 1 91.94 282 ASP A C 1
ATOM 1985 O O . ASP A 1 282 ? 7.203 7.988 2.504 1 91.94 282 ASP A O 1
ATOM 1989 N N . GLU A 1 283 ? 8.422 6.152 2.121 1 90.94 283 GLU A N 1
ATOM 1990 C CA . GLU A 1 283 ? 7.988 6.07 0.732 1 90.94 283 GLU A CA 1
ATOM 1991 C C . GLU A 1 283 ? 6.484 5.812 0.641 1 90.94 283 GLU A C 1
ATOM 1993 O O . GLU A 1 283 ? 5.793 6.438 -0.165 1 90.94 283 GLU A O 1
ATOM 1998 N N . ALA A 1 284 ? 6.039 4.887 1.449 1 94.06 284 ALA A N 1
ATOM 1999 C CA . ALA A 1 284 ? 4.605 4.605 1.491 1 94.06 284 ALA A CA 1
ATOM 2000 C C . ALA A 1 284 ? 3.822 5.824 1.974 1 94.06 284 ALA A C 1
ATOM 2002 O O . ALA A 1 284 ? 2.787 6.172 1.399 1 94.06 284 ALA A O 1
ATOM 2003 N N . GLY A 1 285 ? 4.328 6.449 3.012 1 94.31 285 GLY A N 1
ATOM 2004 C CA . GLY A 1 285 ? 3.686 7.656 3.516 1 94.31 285 GLY A CA 1
ATOM 2005 C C . GLY A 1 285 ? 3.576 8.75 2.473 1 94.31 285 GLY A C 1
ATOM 2006 O O . GLY A 1 285 ? 2.521 9.375 2.33 1 94.31 285 GLY A O 1
ATOM 2007 N N . ASP A 1 286 ? 4.645 8.961 1.766 1 92.88 286 ASP A N 1
ATOM 2008 C CA . ASP A 1 286 ? 4.68 10 0.741 1 92.88 286 ASP A CA 1
ATOM 2009 C C . ASP A 1 286 ? 3.697 9.695 -0.385 1 92.88 286 ASP A C 1
ATOM 2011 O O . ASP A 1 286 ? 3.035 10.602 -0.899 1 92.88 286 ASP A O 1
ATOM 2015 N N . LEU A 1 287 ? 3.643 8.477 -0.746 1 94.75 287 LEU A N 1
ATOM 2016 C CA . LEU A 1 287 ? 2.74 8.078 -1.822 1 94.75 287 LEU A CA 1
ATOM 2017 C C . LEU A 1 287 ? 1.284 8.25 -1.401 1 94.75 287 LEU A C 1
ATOM 2019 O O . LEU A 1 287 ? 0.478 8.805 -2.148 1 94.75 287 LEU A O 1
ATOM 2023 N N . PHE A 1 288 ? 0.932 7.77 -0.227 1 96.69 288 PHE A N 1
ATOM 2024 C CA . PHE A 1 288 ? -0.438 7.906 0.253 1 96.69 288 PHE A CA 1
ATOM 2025 C C . PHE A 1 288 ? -0.788 9.367 0.487 1 96.69 288 PHE A C 1
ATOM 2027 O O . PHE A 1 288 ? -1.934 9.781 0.29 1 96.69 288 PHE A O 1
ATOM 2034 N N . ASN A 1 289 ? 0.191 10.102 0.928 1 96.06 289 ASN A N 1
ATOM 2035 C CA . ASN A 1 289 ? -0.001 11.539 1.078 1 96.06 289 ASN A CA 1
ATOM 2036 C C . ASN A 1 289 ? -0.357 12.195 -0.251 1 96.06 289 ASN A C 1
ATOM 2038 O O . ASN A 1 289 ? -1.284 13.008 -0.319 1 96.06 289 ASN A O 1
ATOM 2042 N N . ALA A 1 290 ? 0.338 11.875 -1.28 1 96.88 290 ALA A N 1
ATOM 2043 C CA . ALA A 1 290 ? 0.07 12.398 -2.619 1 96.88 290 ALA A CA 1
ATOM 2044 C C . ALA A 1 290 ? -1.35 12.062 -3.064 1 96.88 290 ALA A C 1
ATOM 2046 O O . ALA A 1 290 ? -2.082 12.93 -3.539 1 96.88 290 ALA A O 1
ATOM 2047 N N . ILE A 1 291 ? -1.712 10.828 -2.871 1 97.56 291 ILE A N 1
ATOM 2048 C CA . ILE A 1 291 ? -3.041 10.367 -3.264 1 97.56 291 ILE A CA 1
ATOM 2049 C C . ILE A 1 291 ? -4.102 11.117 -2.465 1 97.56 291 ILE A C 1
ATOM 2051 O O . ILE A 1 291 ? -5.141 11.508 -3.008 1 97.56 291 ILE A O 1
ATOM 2055 N N . THR A 1 292 ? -3.842 11.352 -1.223 1 97.62 292 THR A N 1
ATOM 2056 C CA . THR A 1 292 ? -4.789 12.039 -0.352 1 97.62 292 THR A CA 1
ATOM 2057 C C . THR A 1 292 ? -5.016 13.469 -0.821 1 97.62 292 THR A C 1
ATOM 2059 O O . THR A 1 292 ? -6.148 13.961 -0.82 1 97.62 292 THR A O 1
ATOM 2062 N N . PHE A 1 293 ? -3.967 14.141 -1.242 1 97.94 293 PHE A N 1
ATOM 2063 C CA . PHE A 1 293 ? -4.121 15.508 -1.726 1 97.94 293 PHE A CA 1
ATOM 2064 C C . PHE A 1 293 ? -4.895 15.539 -3.039 1 97.94 293 PHE A C 1
ATOM 2066 O O . PHE A 1 293 ? -5.645 16.484 -3.307 1 97.94 293 PHE A O 1
ATOM 2073 N N . ILE A 1 294 ? -4.727 14.523 -3.908 1 98 294 ILE A N 1
ATOM 2074 C CA . ILE A 1 294 ? -5.52 14.422 -5.129 1 98 294 ILE A CA 1
ATOM 2075 C C . ILE A 1 294 ? -6.996 14.273 -4.773 1 98 294 ILE A C 1
ATOM 2077 O O . ILE A 1 294 ? -7.848 14.984 -5.316 1 98 294 ILE A O 1
ATOM 2081 N N . VAL A 1 295 ? -7.258 13.367 -3.861 1 97.31 295 VAL A N 1
ATOM 2082 C CA . VAL A 1 295 ? -8.633 13.102 -3.443 1 97.31 295 VAL A CA 1
ATOM 2083 C C . VAL A 1 295 ? -9.211 14.336 -2.768 1 97.31 295 VAL A C 1
ATOM 2085 O O . VAL A 1 295 ? -10.383 14.664 -2.967 1 97.31 295 VAL A O 1
ATOM 2088 N N . PHE A 1 296 ? -8.43 15.016 -1.969 1 97.56 296 PHE A N 1
ATOM 2089 C CA . PHE A 1 296 ? -8.852 16.266 -1.346 1 97.56 296 PHE A CA 1
ATOM 2090 C C . PHE A 1 296 ? -9.328 17.266 -2.396 1 97.56 296 PHE A C 1
ATOM 2092 O O . PHE A 1 296 ? -10.398 17.844 -2.26 1 97.56 296 PHE A O 1
ATOM 2099 N N . GLY A 1 297 ? -8.508 17.453 -3.404 1 97.94 297 GLY A N 1
ATOM 2100 C CA . GLY A 1 297 ? -8.875 18.375 -4.477 1 97.94 297 GLY A CA 1
ATOM 2101 C C . GLY A 1 297 ? -10.148 17.969 -5.195 1 97.94 297 GLY A C 1
ATOM 2102 O O . GLY A 1 297 ? -11.016 18.812 -5.445 1 97.94 297 GLY A O 1
ATOM 2103 N N . ALA A 1 298 ? -10.297 16.703 -5.449 1 96.81 298 ALA A N 1
ATOM 2104 C CA . ALA A 1 298 ? -11.391 16.203 -6.277 1 96.81 298 ALA A CA 1
ATOM 2105 C C . ALA A 1 298 ? -12.688 16.125 -5.488 1 96.81 298 ALA A C 1
ATOM 2107 O O . ALA A 1 298 ? -13.758 16.453 -6.008 1 96.81 298 ALA A O 1
ATOM 2108 N N . VAL A 1 299 ? -12.594 15.727 -4.223 1 95.06 299 VAL A N 1
ATOM 2109 C CA . VAL A 1 299 ? -13.766 15.266 -3.492 1 95.06 299 VAL A CA 1
ATOM 2110 C C . VAL A 1 299 ? -14.211 16.344 -2.498 1 95.06 299 VAL A C 1
ATOM 2112 O O . VAL A 1 299 ? -15.398 16.484 -2.225 1 95.06 299 VAL A O 1
ATOM 2115 N N . LEU A 1 300 ? -13.25 17.062 -1.931 1 96.38 300 LEU A N 1
ATOM 2116 C CA . LEU A 1 300 ? -13.586 18 -0.857 1 96.38 300 LEU A CA 1
ATOM 2117 C C . LEU A 1 300 ? -13.531 19.438 -1.352 1 96.38 300 LEU A C 1
ATOM 2119 O O . LEU A 1 300 ? -14.508 20.172 -1.228 1 96.38 300 LEU A O 1
ATOM 2123 N N . LEU A 1 301 ? -12.461 19.828 -1.979 1 97.44 301 LEU A N 1
ATOM 2124 C CA . LEU A 1 301 ? -12.234 21.219 -2.344 1 97.44 301 LEU A CA 1
ATOM 2125 C C . LEU A 1 301 ? -13.195 21.656 -3.445 1 97.44 301 LEU A C 1
ATOM 2127 O O . LEU A 1 301 ? -13.75 22.75 -3.396 1 97.44 301 LEU A O 1
ATOM 2131 N N . GLY A 1 302 ? -13.375 20.828 -4.441 1 95.44 302 GLY A N 1
ATOM 2132 C CA . GLY A 1 302 ? -14.266 21.156 -5.539 1 95.44 302 GLY A CA 1
ATOM 2133 C C . GLY A 1 302 ? -15.641 21.609 -5.074 1 95.44 302 GLY A C 1
ATOM 2134 O O . GLY A 1 302 ? -16.031 22.75 -5.293 1 95.44 302 GLY A O 1
ATOM 2135 N N . PRO A 1 303 ? -16.359 20.781 -4.375 1 93.69 303 PRO A N 1
ATOM 2136 C CA . PRO A 1 303 ? -17.672 21.125 -3.863 1 93.69 303 PRO A CA 1
ATOM 2137 C C . PRO A 1 303 ? -17.641 22.312 -2.891 1 93.69 303 PRO A C 1
ATOM 2139 O O . PRO A 1 303 ? -18.562 23.125 -2.875 1 93.69 303 PRO A O 1
ATOM 2142 N N . ALA A 1 304 ? -16.656 22.391 -2.068 1 95.56 304 ALA A N 1
ATOM 2143 C CA . ALA A 1 304 ? -16.562 23.453 -1.064 1 95.56 304 ALA A CA 1
ATOM 2144 C C . ALA A 1 304 ? -16.469 24.828 -1.722 1 95.56 304 ALA A C 1
ATOM 2146 O O . ALA A 1 304 ? -16.953 25.828 -1.166 1 95.56 304 ALA A O 1
ATOM 2147 N N . LEU A 1 305 ? -15.883 24.906 -2.895 1 95.56 305 LEU A N 1
ATOM 2148 C CA . LEU A 1 305 ? -15.742 26.172 -3.609 1 95.56 305 LEU A CA 1
ATOM 2149 C C . LEU A 1 305 ? -17.094 26.719 -4.02 1 95.56 305 LEU A C 1
ATOM 2151 O O . LEU A 1 305 ? -17.266 27.922 -4.18 1 95.56 305 LEU A O 1
ATOM 2155 N N . GLY A 1 306 ? -18.047 25.828 -4.129 1 93.06 306 GLY A N 1
ATOM 2156 C CA . GLY A 1 306 ? -19.406 26.25 -4.457 1 93.06 306 GLY A CA 1
ATOM 2157 C C . GLY A 1 306 ? -20.141 26.891 -3.291 1 93.06 306 GLY A C 1
ATOM 2158 O O . GLY A 1 306 ? -21.172 27.531 -3.475 1 93.06 306 GLY A O 1
ATOM 2159 N N . HIS A 1 307 ? -19.594 26.781 -2.105 1 91.75 307 HIS A N 1
ATOM 2160 C CA . HIS A 1 307 ? -20.234 27.312 -0.902 1 91.75 307 HIS A CA 1
ATOM 2161 C C . HIS A 1 307 ? -19.375 28.375 -0.246 1 91.75 307 HIS A C 1
ATOM 2163 O O . HIS A 1 307 ? -19.469 28.609 0.96 1 91.75 307 HIS A O 1
ATOM 2169 N N . LEU A 1 308 ? -18.594 28.938 -1.04 1 93.44 308 LEU A N 1
ATOM 2170 C CA . LEU A 1 308 ? -17.688 29.984 -0.552 1 93.44 308 LEU A CA 1
ATOM 2171 C C . LEU A 1 308 ? -18.469 31.219 -0.135 1 93.44 308 LEU A C 1
ATOM 2173 O O . LEU A 1 308 ? -19.391 31.641 -0.829 1 93.44 308 LEU A O 1
ATOM 2177 N N . SER A 1 309 ? -18.25 31.75 1.04 1 96.12 309 SER A N 1
ATOM 2178 C CA . SER A 1 309 ? -18.797 33 1.533 1 96.12 309 SER A CA 1
ATOM 2179 C C . SER A 1 309 ? -17.688 33.938 2.043 1 96.12 309 SER A C 1
ATOM 2181 O O . SER A 1 309 ? -16.562 33.469 2.268 1 96.12 309 SER A O 1
ATOM 2183 N N . TRP A 1 310 ? -17.969 35.156 2.209 1 96.94 310 TRP A N 1
ATOM 2184 C CA . TRP A 1 310 ? -16.984 36.125 2.695 1 96.94 310 TRP A CA 1
ATOM 2185 C C . TRP A 1 310 ? -16.547 35.781 4.113 1 96.94 310 TRP A C 1
ATOM 2187 O O . TRP A 1 310 ? -15.391 36 4.484 1 96.94 310 TRP A O 1
ATOM 2197 N N . ALA A 1 311 ? -17.469 35.25 4.859 1 97.44 311 ALA A N 1
ATOM 2198 C CA . ALA A 1 311 ? -17.156 34.844 6.23 1 97.44 311 ALA A CA 1
ATOM 2199 C C . ALA A 1 311 ? -16.156 33.719 6.242 1 97.44 311 ALA A C 1
ATOM 2201 O O . ALA A 1 311 ? -15.188 33.719 7.012 1 97.44 311 ALA A O 1
ATOM 2202 N N . VAL A 1 312 ? -16.422 32.719 5.383 1 98.06 312 VAL A N 1
ATOM 2203 C CA . VAL A 1 312 ? -15.547 31.562 5.277 1 98.06 312 VAL A CA 1
ATOM 2204 C C . VAL A 1 312 ? -14.164 32 4.793 1 98.06 312 VAL A C 1
ATOM 2206 O O . VAL A 1 312 ? -13.148 31.594 5.363 1 98.06 312 VAL A O 1
ATOM 2209 N N . LEU A 1 313 ? -14.109 32.844 3.783 1 98.19 313 LEU A N 1
ATOM 2210 C CA . LEU A 1 313 ? -12.844 33.344 3.244 1 98.19 313 LEU A CA 1
ATOM 2211 C C . LEU A 1 313 ? -12.109 34.188 4.27 1 98.19 313 LEU A C 1
ATOM 2213 O O . LEU A 1 313 ? -10.883 34.125 4.391 1 98.19 313 LEU A O 1
ATOM 2217 N N . GLY A 1 314 ? -12.852 35.062 4.934 1 98.38 314 GLY A N 1
ATOM 2218 C CA . GLY A 1 314 ? -12.266 35.875 5.98 1 98.38 314 GLY A CA 1
ATOM 2219 C C . GLY A 1 314 ? -11.609 35.062 7.074 1 98.38 314 GLY A C 1
ATOM 2220 O O . GLY A 1 314 ? -10.477 35.344 7.48 1 98.38 314 GLY A O 1
ATOM 2221 N N . TYR A 1 315 ? -12.289 34.031 7.543 1 98.69 315 TYR A N 1
ATOM 2222 C CA . TYR A 1 315 ? -11.711 33.156 8.57 1 98.69 315 TYR A CA 1
ATOM 2223 C C . TYR A 1 315 ? -10.477 32.438 8.039 1 98.69 315 TYR A C 1
ATOM 2225 O O . TYR A 1 315 ? -9.484 32.312 8.766 1 98.69 315 TYR A O 1
ATOM 2233 N N . ALA A 1 316 ? -10.586 31.938 6.809 1 98.62 316 ALA A N 1
ATOM 2234 C CA . ALA A 1 316 ? -9.453 31.234 6.215 1 98.62 316 ALA A CA 1
ATOM 2235 C C . ALA A 1 316 ? -8.211 32.125 6.176 1 98.62 316 ALA A C 1
ATOM 2237 O O . ALA A 1 316 ? -7.125 31.688 6.562 1 98.62 316 ALA A O 1
ATOM 2238 N N . VAL A 1 317 ? -8.359 33.344 5.758 1 98.44 317 VAL A N 1
ATOM 2239 C CA . VAL A 1 317 ? -7.246 34.281 5.645 1 98.44 317 VAL A CA 1
ATOM 2240 C C . VAL A 1 317 ? -6.691 34.594 7.035 1 98.44 317 VAL A C 1
ATOM 2242 O O . VAL A 1 317 ? -5.477 34.562 7.242 1 98.44 317 VAL A O 1
ATOM 2245 N N . VAL A 1 318 ? -7.539 34.844 7.949 1 98.62 318 VAL A N 1
ATOM 2246 C CA . VAL A 1 318 ? -7.125 35.188 9.305 1 98.62 318 VAL A CA 1
ATOM 2247 C C . VAL A 1 318 ? -6.438 33.969 9.953 1 98.62 318 VAL A C 1
ATOM 2249 O O . VAL A 1 318 ? -5.461 34.125 10.688 1 98.62 318 VAL A O 1
ATOM 2252 N N . SER A 1 319 ? -6.996 32.781 9.695 1 98.5 319 SER A N 1
ATOM 2253 C CA . SER A 1 319 ? -6.438 31.547 10.227 1 98.5 319 SER A CA 1
ATOM 2254 C C . SER A 1 319 ? -5.008 31.344 9.742 1 98.5 319 SER A C 1
ATOM 2256 O O . SER A 1 319 ? -4.16 30.859 10.5 1 98.5 319 SER A O 1
ATOM 2258 N N . LEU A 1 320 ? -4.68 31.672 8.477 1 97.94 320 LEU A N 1
ATOM 2259 C CA . LEU A 1 320 ? -3.375 31.422 7.879 1 97.94 320 LEU A CA 1
ATOM 2260 C C . LEU A 1 320 ? -2.4 32.562 8.188 1 97.94 320 LEU A C 1
ATOM 2262 O O . LEU A 1 320 ? -1.203 32.438 7.918 1 97.94 320 LEU A O 1
ATOM 2266 N N . THR A 1 321 ? -2.902 33.656 8.773 1 97.88 321 THR A N 1
ATOM 2267 C CA . THR A 1 321 ? -2.043 34.812 9.062 1 97.88 321 THR A CA 1
ATOM 2268 C C . THR A 1 321 ? -2.027 35.094 10.555 1 97.88 321 THR A C 1
ATOM 2270 O O . THR A 1 321 ? -1.34 34.438 11.328 1 97.88 321 THR A O 1
ATOM 2273 N N . ALA A 1 322 ? -2.971 35.906 11.008 1 98.25 322 ALA A N 1
ATOM 2274 C CA . ALA A 1 322 ? -2.951 36.438 12.375 1 98.25 322 ALA A CA 1
ATOM 2275 C C . ALA A 1 322 ? -3.043 35.281 13.391 1 98.25 322 ALA A C 1
ATOM 2277 O O . ALA A 1 322 ? -2.352 35.312 14.414 1 98.25 322 ALA A O 1
ATOM 2278 N N . VAL A 1 323 ? -3.85 34.344 13.18 1 98.38 323 VAL A N 1
ATOM 2279 C CA . VAL A 1 323 ? -4.129 33.25 14.117 1 98.38 323 VAL A CA 1
ATOM 2280 C C . VAL A 1 323 ? -2.857 32.438 14.359 1 98.38 323 VAL A C 1
ATOM 2282 O O . VAL A 1 323 ? -2.664 31.891 15.445 1 98.38 323 VAL A O 1
ATOM 2285 N N . ARG A 1 324 ? -1.972 32.344 13.406 1 96.88 324 ARG A N 1
ATOM 2286 C CA . ARG A 1 324 ? -0.712 31.625 13.602 1 96.88 324 ARG A CA 1
ATOM 2287 C C . ARG A 1 324 ? 0.417 32.594 13.938 1 96.88 324 ARG A C 1
ATOM 2289 O O . ARG A 1 324 ? 1.185 32.344 14.875 1 96.88 324 ARG A O 1
ATOM 2296 N N . MET A 1 325 ? 0.542 33.719 13.258 1 97.88 325 MET A N 1
ATOM 2297 C CA . MET A 1 325 ? 1.696 34.625 13.336 1 97.88 325 MET A CA 1
ATOM 2298 C C . MET A 1 325 ? 1.768 35.281 14.703 1 97.88 325 MET A C 1
ATOM 2300 O O . MET A 1 325 ? 2.854 35.469 15.266 1 97.88 325 MET A O 1
ATOM 2304 N N . VAL A 1 326 ? 0.66 35.625 15.211 1 98.25 326 VAL A N 1
ATOM 2305 C CA . VAL A 1 326 ? 0.654 36.312 16.5 1 98.25 326 VAL A CA 1
ATOM 2306 C C . VAL A 1 326 ? 1.054 35.375 17.609 1 98.25 326 VAL A C 1
ATOM 2308 O O . VAL A 1 326 ? 1.963 35.656 18.391 1 98.25 326 VAL A O 1
ATOM 2311 N N . PRO A 1 327 ? 0.449 34.219 17.688 1 98.44 327 PRO A N 1
ATOM 2312 C CA . PRO A 1 327 ? 0.857 33.25 18.703 1 98.44 327 PRO A CA 1
ATOM 2313 C C . PRO A 1 327 ? 2.328 32.844 18.578 1 98.44 327 PRO A C 1
ATOM 2315 O O . PRO A 1 327 ? 3.006 32.656 19.594 1 98.44 327 PRO A O 1
ATOM 2318 N N . VAL A 1 328 ? 2.832 32.656 17.359 1 97.5 328 VAL A N 1
ATOM 2319 C CA . VAL A 1 328 ? 4.238 32.312 17.172 1 97.5 328 VAL A CA 1
ATOM 2320 C C . VAL A 1 328 ? 5.117 33.438 17.719 1 97.5 328 VAL A C 1
ATOM 2322 O O . VAL A 1 328 ? 6.109 33.188 18.406 1 97.5 328 VAL A O 1
ATOM 2325 N N . THR A 1 329 ? 4.742 34.688 17.453 1 97.44 329 THR A N 1
ATOM 2326 C CA . THR A 1 329 ? 5.473 35.844 17.969 1 97.44 329 THR A CA 1
ATOM 2327 C C . THR A 1 329 ? 5.465 35.875 19.484 1 97.44 329 THR A C 1
ATOM 2329 O O . THR A 1 329 ? 6.504 36.062 20.125 1 97.44 329 THR A O 1
ATOM 2332 N N . LEU A 1 330 ? 4.32 35.625 20.016 1 97.62 330 LEU A N 1
ATOM 2333 C CA . LEU A 1 330 ? 4.188 35.625 21.469 1 97.62 330 LEU A CA 1
ATOM 2334 C C . LEU A 1 330 ? 4.996 34.5 22.094 1 97.62 330 LEU A C 1
ATOM 2336 O O . LEU A 1 330 ? 5.547 34.656 23.172 1 97.62 330 LEU A O 1
ATOM 2340 N N . SER A 1 331 ? 5.078 33.375 21.438 1 96.62 331 SER A N 1
ATOM 2341 C CA . SER A 1 331 ? 5.797 32.219 21.953 1 96.62 331 SER A CA 1
ATOM 2342 C C . SER A 1 331 ? 7.301 32.469 21.969 1 96.62 331 SER A C 1
ATOM 2344 O O . SER A 1 331 ? 8.031 31.812 22.719 1 96.62 331 SER A O 1
ATOM 2346 N N . LEU A 1 332 ? 7.73 33.406 21.172 1 95 332 LEU A N 1
ATOM 2347 C CA . LEU A 1 332 ? 9.164 33.656 21.047 1 95 332 LEU A CA 1
ATOM 2348 C C . LEU A 1 332 ? 9.602 34.844 21.875 1 95 332 LEU A C 1
ATOM 2350 O O . LEU A 1 332 ? 10.781 35.188 21.891 1 95 332 LEU A O 1
ATOM 2354 N N . ILE A 1 333 ? 8.672 35.438 22.531 1 94.12 333 ILE A N 1
ATOM 2355 C CA . ILE A 1 333 ? 9.031 36.531 23.422 1 94.12 333 ILE A CA 1
ATOM 2356 C C . ILE A 1 333 ? 10.039 36.062 24.469 1 94.12 333 ILE A C 1
ATOM 2358 O O . ILE A 1 333 ? 9.867 34.969 25.047 1 94.12 333 ILE A O 1
ATOM 2362 N N . GLY A 1 334 ? 11.078 36.781 24.656 1 90.75 334 GLY A N 1
ATOM 2363 C CA . GLY A 1 334 ? 12.125 36.438 25.609 1 90.75 334 GLY A CA 1
ATOM 2364 C C . GLY A 1 334 ? 13.344 35.812 24.953 1 90.75 334 GLY A C 1
ATOM 2365 O O . GLY A 1 334 ? 14.406 35.719 25.562 1 90.75 334 GLY A O 1
ATOM 2366 N N . THR A 1 335 ? 13.203 35.344 23.688 1 87.56 335 THR A N 1
ATOM 2367 C CA . THR A 1 335 ? 14.328 34.719 23 1 87.56 335 THR A CA 1
ATOM 2368 C C . THR A 1 335 ? 15.039 35.75 22.109 1 87.56 335 THR A C 1
ATOM 2370 O O . THR A 1 335 ? 16.078 35.438 21.516 1 87.56 335 THR A O 1
ATOM 2373 N N . ARG A 1 336 ? 14.602 37 22.047 1 85.56 336 ARG A N 1
ATOM 2374 C CA . ARG A 1 336 ? 15.172 38.125 21.312 1 85.56 336 ARG A CA 1
ATOM 2375 C C . ARG A 1 336 ? 15.484 37.719 19.875 1 85.56 336 ARG A C 1
ATOM 2377 O O . ARG A 1 336 ? 16.578 37.969 19.375 1 85.56 336 ARG A O 1
ATOM 2384 N N . PRO A 1 337 ? 14.406 37.031 19.219 1 85.25 337 PRO A N 1
ATOM 2385 C CA . PRO A 1 337 ? 14.648 36.719 17.812 1 85.25 337 PRO A CA 1
ATOM 2386 C C . PRO A 1 337 ? 14.57 37.938 16.906 1 85.25 337 PRO A C 1
ATOM 2388 O O . PRO A 1 337 ? 14 38.969 17.312 1 85.25 337 PRO A O 1
ATOM 2391 N N . ARG A 1 338 ? 15.219 37.906 15.781 1 92.25 338 ARG A N 1
ATOM 2392 C CA . ARG A 1 338 ? 15.125 39 14.828 1 92.25 338 ARG A CA 1
ATOM 2393 C C . ARG A 1 338 ? 13.781 38.969 14.109 1 92.25 338 ARG A C 1
ATOM 2395 O O . ARG A 1 338 ? 13.195 37.906 13.898 1 92.25 338 ARG A O 1
ATOM 2402 N N . ALA A 1 339 ? 13.289 40.031 13.766 1 93.69 339 ALA A N 1
ATOM 2403 C CA . ALA A 1 339 ? 11.938 40.219 13.25 1 93.69 339 ALA A CA 1
ATOM 2404 C C . ALA A 1 339 ? 11.703 39.375 12 1 93.69 339 ALA A C 1
ATOM 2406 O O . ALA A 1 339 ? 10.664 38.75 11.859 1 93.69 339 ALA A O 1
ATOM 2407 N N . PRO A 1 340 ? 12.641 39.344 11.055 1 94.06 340 PRO A N 1
ATOM 2408 C CA . PRO A 1 340 ? 12.398 38.5 9.867 1 94.06 340 PRO A CA 1
ATOM 2409 C C . PRO A 1 340 ? 12.297 37.031 10.188 1 94.06 340 PRO A C 1
ATOM 2411 O O . PRO A 1 340 ? 11.562 36.281 9.516 1 94.06 340 PRO A O 1
ATOM 2414 N N . THR A 1 341 ? 13.031 36.594 11.156 1 92.75 341 THR A N 1
ATOM 2415 C CA . THR A 1 341 ? 12.961 35.219 11.586 1 92.75 341 THR A CA 1
ATOM 2416 C C . THR A 1 341 ? 11.586 34.875 12.172 1 92.75 341 THR A C 1
ATOM 2418 O O . THR A 1 341 ? 11 33.844 11.852 1 92.75 341 THR A O 1
ATOM 2421 N N . VAL A 1 342 ? 11.117 35.781 12.984 1 95.25 342 VAL A N 1
ATOM 2422 C CA . VAL A 1 342 ? 9.812 35.594 13.602 1 95.25 342 VAL A CA 1
ATOM 2423 C C . VAL A 1 342 ? 8.727 35.594 12.523 1 95.25 342 VAL A C 1
ATOM 2425 O O . VAL A 1 342 ? 7.801 34.781 12.562 1 95.25 342 VAL A O 1
ATOM 2428 N N . ALA A 1 343 ? 8.852 36.531 11.602 1 95.56 343 ALA A N 1
ATOM 2429 C CA . ALA A 1 343 ? 7.891 36.594 10.5 1 95.56 343 ALA A CA 1
ATOM 2430 C C . ALA A 1 343 ? 7.906 35.344 9.656 1 95.56 343 ALA A C 1
ATOM 2432 O O . ALA A 1 343 ? 6.852 34.844 9.234 1 95.56 343 ALA A O 1
ATOM 2433 N N . PHE A 1 344 ? 9.125 34.812 9.406 1 93.94 344 PHE A N 1
ATOM 2434 C CA . PHE A 1 344 ? 9.273 33.594 8.617 1 93.94 344 PHE A CA 1
ATOM 2435 C C . PHE A 1 344 ? 8.672 32.406 9.336 1 93.94 344 PHE A C 1
ATOM 2437 O O . PHE A 1 344 ? 7.914 31.625 8.75 1 93.94 344 PHE A O 1
ATOM 2444 N N . LEU A 1 345 ? 8.969 32.281 10.594 1 93.5 345 LEU A N 1
ATOM 2445 C CA . LEU A 1 345 ? 8.445 31.172 11.406 1 93.5 345 LEU A CA 1
ATOM 2446 C C . LEU A 1 345 ? 6.926 31.266 11.516 1 93.5 345 LEU A C 1
ATOM 2448 O O . LEU A 1 345 ? 6.238 30.234 11.477 1 93.5 345 LEU A O 1
ATOM 2452 N N . GLY A 1 346 ? 6.445 32.438 11.68 1 95.56 346 GLY A N 1
ATOM 2453 C CA . GLY A 1 346 ? 5.016 32.656 11.797 1 95.56 346 GLY A CA 1
ATOM 2454 C C . GLY A 1 346 ? 4.254 32.375 10.523 1 95.56 346 GLY A C 1
ATOM 2455 O O . GLY A 1 346 ? 3.141 31.859 10.555 1 95.56 346 GLY A O 1
ATOM 2456 N N . TRP A 1 347 ? 4.812 32.688 9.406 1 94.94 347 TRP A N 1
ATOM 2457 C CA . TRP A 1 347 ? 4.152 32.469 8.125 1 94.94 347 TRP A CA 1
ATOM 2458 C C . TRP A 1 347 ? 4.148 31 7.734 1 94.94 347 TRP A C 1
ATOM 2460 O O . TRP A 1 347 ? 3.141 30.484 7.242 1 94.94 347 TRP A O 1
ATOM 2470 N N . PHE A 1 348 ? 5.254 30.359 8.008 1 91.31 348 PHE A N 1
ATOM 2471 C CA . PHE A 1 348 ? 5.398 29 7.484 1 91.31 348 PHE A CA 1
ATOM 2472 C C . PHE A 1 348 ? 4.789 27.984 8.445 1 91.31 348 PHE A C 1
ATOM 2474 O O . PHE A 1 348 ? 5.512 27.219 9.086 1 91.31 348 PHE A O 1
ATOM 2481 N N . GLY A 1 349 ? 3.559 27.938 8.445 1 93 349 GLY A N 1
ATOM 2482 C CA . GLY A 1 349 ? 2.721 26.969 9.125 1 93 349 GLY A CA 1
ATOM 2483 C C . GLY A 1 349 ? 1.571 26.469 8.273 1 93 349 GLY A C 1
ATOM 2484 O O . GLY A 1 349 ? 0.405 26.609 8.641 1 93 349 GLY A O 1
ATOM 2485 N N . PRO A 1 350 ? 1.905 25.859 7.188 1 94.75 350 PRO A N 1
ATOM 2486 C CA . PRO A 1 350 ? 0.857 25.391 6.277 1 94.75 350 PRO A CA 1
ATOM 2487 C C . PRO A 1 350 ? -0.051 24.344 6.906 1 94.75 350 PRO A C 1
ATOM 2489 O O . PRO A 1 350 ? 0.403 23.547 7.73 1 94.75 350 PRO A O 1
ATOM 2492 N N . ARG A 1 351 ? -1.286 24.453 6.527 1 96.06 351 ARG A N 1
ATOM 2493 C CA . ARG A 1 351 ? -2.262 23.438 6.926 1 96.06 351 ARG A CA 1
ATOM 2494 C C . ARG A 1 351 ? -2.363 22.328 5.879 1 96.06 351 ARG A C 1
ATOM 2496 O O . ARG A 1 351 ? -2.385 22.609 4.68 1 96.06 351 ARG A O 1
ATOM 2503 N N . GLY A 1 352 ? -2.412 21.125 6.371 1 94.62 352 GLY A N 1
ATOM 2504 C CA . GLY A 1 352 ? -2.328 20.094 5.348 1 94.62 352 GLY A CA 1
ATOM 2505 C C . GLY A 1 352 ? -2.98 18.797 5.758 1 94.62 352 GLY A C 1
ATOM 2506 O O . GLY A 1 352 ? -4.141 18.766 6.176 1 94.62 352 GLY A O 1
ATOM 2507 N N . LEU A 1 353 ? -2.234 17.703 5.766 1 95.25 353 LEU A N 1
ATOM 2508 C CA . LEU A 1 353 ? -2.703 16.328 5.77 1 95.25 353 LEU A CA 1
ATOM 2509 C C . LEU A 1 353 ? -3.539 16.031 7.012 1 95.25 353 LEU A C 1
ATOM 2511 O O . LEU A 1 353 ? -4.613 15.438 6.922 1 95.25 353 LEU A O 1
ATOM 2515 N N . ALA A 1 354 ? -3.062 16.406 8.172 1 96.38 354 ALA A N 1
ATOM 2516 C CA . ALA A 1 354 ? -3.793 16.109 9.398 1 96.38 354 ALA A CA 1
ATOM 2517 C C . ALA A 1 354 ? -5.195 16.703 9.367 1 96.38 354 ALA A C 1
ATOM 2519 O O . ALA A 1 354 ? -6.172 16.031 9.703 1 96.38 354 ALA A O 1
ATOM 2520 N N . THR A 1 355 ? -5.285 17.938 8.938 1 97.25 355 THR A N 1
ATOM 2521 C CA . THR A 1 355 ? -6.586 18.594 8.844 1 97.25 355 THR A CA 1
ATOM 2522 C C . THR A 1 355 ? -7.477 17.891 7.828 1 97.25 355 THR A C 1
ATOM 2524 O O . THR A 1 355 ? -8.672 17.703 8.07 1 97.25 355 THR A O 1
ATOM 2527 N N . ILE A 1 356 ? -6.926 17.5 6.711 1 97.44 356 ILE A N 1
ATOM 2528 C CA . ILE A 1 356 ? -7.691 16.781 5.699 1 97.44 356 ILE A CA 1
ATOM 2529 C C . ILE A 1 356 ? -8.297 15.516 6.305 1 97.44 356 ILE A C 1
ATOM 2531 O O . ILE A 1 356 ? -9.484 15.234 6.121 1 97.44 356 ILE A O 1
ATOM 2535 N N . VAL A 1 357 ? -7.523 14.797 6.996 1 94.88 357 VAL A N 1
ATOM 2536 C CA . VAL A 1 357 ? -7.965 13.523 7.566 1 94.88 357 VAL A CA 1
ATOM 2537 C C . VAL A 1 357 ? -9.031 13.781 8.625 1 94.88 357 VAL A C 1
ATOM 2539 O O . VAL A 1 357 ? -10.039 13.07 8.68 1 94.88 357 VAL A O 1
ATOM 2542 N N . PHE A 1 358 ? -8.883 14.82 9.461 1 95.94 358 PHE A N 1
ATOM 2543 C CA . PHE A 1 358 ? -9.883 15.148 10.469 1 95.94 358 PHE A CA 1
ATOM 2544 C C . PHE A 1 358 ? -11.211 15.508 9.82 1 95.94 358 PHE A C 1
ATOM 2546 O O . PHE A 1 358 ? -12.273 15.109 10.305 1 95.94 358 PHE A O 1
ATOM 2553 N N . VAL A 1 359 ? -11.117 16.234 8.734 1 96.38 359 VAL A N 1
ATOM 2554 C CA . VAL A 1 359 ? -12.312 16.625 7.992 1 96.38 359 VAL A CA 1
ATOM 2555 C C . VAL A 1 359 ? -13.039 15.375 7.488 1 96.38 359 VAL A C 1
ATOM 2557 O O . VAL A 1 359 ? -14.258 15.258 7.625 1 96.38 359 VAL A O 1
ATOM 2560 N N . ILE A 1 360 ? -12.289 14.445 6.973 1 94 360 ILE A N 1
ATOM 2561 C CA . ILE A 1 360 ? -12.859 13.219 6.434 1 94 360 ILE A CA 1
ATOM 2562 C C . ILE A 1 360 ? -13.508 12.414 7.559 1 94 360 ILE A C 1
ATOM 2564 O O . ILE A 1 360 ? -14.578 11.82 7.379 1 94 360 ILE A O 1
ATOM 2568 N N . LEU A 1 361 ? -12.922 12.43 8.711 1 90.69 361 LEU A N 1
ATOM 2569 C CA . LEU A 1 361 ? -13.453 11.688 9.852 1 90.69 361 LEU A CA 1
ATOM 2570 C C . LEU A 1 361 ? -14.75 12.312 10.359 1 90.69 361 LEU A C 1
ATOM 2572 O O . LEU A 1 361 ? -15.656 11.602 10.789 1 90.69 361 LEU A O 1
ATOM 2576 N N . ILE A 1 362 ? -14.805 13.609 10.312 1 91.81 362 ILE A N 1
ATOM 2577 C CA . ILE A 1 362 ? -16.016 14.305 10.711 1 91.81 362 ILE A CA 1
ATOM 2578 C C . ILE A 1 362 ? -17.141 14.008 9.719 1 91.81 362 ILE A C 1
ATOM 2580 O O . ILE A 1 362 ? -18.297 13.805 10.109 1 91.81 362 ILE A O 1
ATOM 2584 N N . PHE A 1 363 ? -16.812 13.906 8.422 1 87.31 363 PHE A N 1
ATOM 2585 C CA . PHE A 1 363 ? -17.781 13.602 7.375 1 87.31 363 PHE A CA 1
ATOM 2586 C C . PHE A 1 363 ? -18.406 12.234 7.598 1 87.31 363 PHE A C 1
ATOM 2588 O O . PHE A 1 363 ? -19.578 12.016 7.273 1 87.31 363 PHE A O 1
ATOM 2595 N N . GLU A 1 364 ? -17.609 11.398 8.07 1 82.25 364 GLU A N 1
ATOM 2596 C CA . GLU A 1 364 ? -18.078 10.023 8.258 1 82.25 364 GLU A CA 1
ATOM 2597 C C . GLU A 1 364 ? -19.156 9.961 9.336 1 82.25 364 GLU A C 1
ATOM 2599 O O . GLU A 1 364 ? -20.062 9.117 9.258 1 82.25 364 GLU A O 1
ATOM 2604 N N . GLU A 1 365 ? -19.062 10.781 10.305 1 76.62 365 GLU A N 1
ATOM 2605 C CA . GLU A 1 365 ? -20.078 10.82 11.359 1 76.62 365 GLU A CA 1
ATOM 2606 C C . GLU A 1 365 ? -21.141 11.859 11.055 1 76.62 365 GLU A C 1
ATOM 2608 O O . GLU A 1 365 ? -21.578 12.602 11.945 1 76.62 365 GLU A O 1
ATOM 2613 N N . SER A 1 366 ? -21.578 11.844 9.945 1 68.94 366 SER A N 1
ATOM 2614 C CA . SER A 1 366 ? -22.453 12.883 9.422 1 68.94 366 SER A CA 1
ATOM 2615 C C . SER A 1 366 ? -23.734 12.977 10.227 1 68.94 366 SER A C 1
ATOM 2617 O O . SER A 1 366 ? -24.297 11.961 10.648 1 68.94 366 SER A O 1
ATOM 2619 N N . GLY A 1 367 ? -24.094 14.188 10.422 1 70.75 367 GLY A N 1
ATOM 2620 C CA . GLY A 1 367 ? -25.391 14.5 11.023 1 70.75 367 GLY A CA 1
ATOM 2621 C C . GLY A 1 367 ? -25.328 14.602 12.539 1 70.75 367 GLY A C 1
ATOM 2622 O O . GLY A 1 367 ? -26.359 14.75 13.195 1 70.75 367 GLY A O 1
ATOM 2623 N N . GLU A 1 368 ? -24.125 14.664 12.945 1 76.31 368 GLU A N 1
ATOM 2624 C CA . GLU A 1 368 ? -24.016 14.688 14.398 1 76.31 368 GLU A CA 1
ATOM 2625 C C . GLU A 1 368 ? -23.766 16.109 14.906 1 76.31 368 GLU A C 1
ATOM 2627 O O . GLU A 1 368 ? -23.938 16.375 16.094 1 76.31 368 GLU A O 1
ATOM 2632 N N . LEU A 1 369 ? -23.391 17.031 14.008 1 88.38 369 LEU A N 1
ATOM 2633 C CA . LEU A 1 369 ? -23.125 18.422 14.375 1 88.38 369 LEU A CA 1
ATOM 2634 C C . LEU A 1 369 ? -24.078 19.375 13.664 1 88.38 369 LEU A C 1
ATOM 2636 O O . LEU A 1 369 ? -24.312 19.25 12.461 1 88.38 369 LEU A O 1
ATOM 2640 N N . PRO A 1 370 ? -24.719 20.266 14.383 1 88.81 370 PRO A N 1
ATOM 2641 C CA . PRO A 1 370 ? -25.75 21.141 13.82 1 88.81 370 PRO A CA 1
ATOM 2642 C C . PRO A 1 370 ? -25.234 21.984 12.648 1 88.81 370 PRO A C 1
ATOM 2644 O O . PRO A 1 370 ? -25.969 22.203 11.688 1 88.81 370 PRO A O 1
ATOM 2647 N N . HIS A 1 371 ? -24.062 22.5 12.633 1 93.19 371 HIS A N 1
ATOM 2648 C CA . HIS A 1 371 ? -23.531 23.359 11.578 1 93.19 371 HIS A CA 1
ATOM 2649 C C . HIS A 1 371 ? -22.328 22.703 10.906 1 93.19 371 HIS A C 1
ATOM 2651 O O . HIS A 1 371 ? -21.312 23.375 10.664 1 93.19 371 HIS A O 1
ATOM 2657 N N . GLU A 1 372 ? -22.453 21.438 10.656 1 93.38 372 GLU A N 1
ATOM 2658 C CA . GLU A 1 372 ? -21.375 20.625 10.102 1 93.38 372 GLU A CA 1
ATOM 2659 C C . GLU A 1 372 ? -20.922 21.156 8.75 1 93.38 372 GLU A C 1
ATOM 2661 O O . GLU A 1 372 ? -19.719 21.219 8.461 1 93.38 372 GLU A O 1
ATOM 2666 N N . GLU A 1 373 ? -21.828 21.609 7.953 1 93.44 373 GLU A N 1
ATOM 2667 C CA . GLU A 1 373 ? -21.516 22.078 6.609 1 93.44 373 GLU A CA 1
ATOM 2668 C C . GLU A 1 373 ? -20.609 23.297 6.652 1 93.44 373 GLU A C 1
ATOM 2670 O O . GLU A 1 373 ? -19.625 23.391 5.918 1 93.44 373 GLU A O 1
ATOM 2675 N N . LEU A 1 374 ? -20.984 24.219 7.477 1 95.75 374 LEU A N 1
ATOM 2676 C CA . LEU A 1 374 ? -20.188 25.438 7.617 1 95.75 374 LEU A CA 1
ATOM 2677 C C . LEU A 1 374 ? -18.797 25.109 8.156 1 95.75 374 LEU A C 1
ATOM 2679 O O . LEU A 1 374 ? -17.797 25.641 7.664 1 95.75 374 LEU A O 1
ATOM 2683 N N . LEU A 1 375 ? -18.734 24.266 9.133 1 96.5 375 LEU A N 1
ATOM 2684 C CA . LEU A 1 375 ? -17.469 23.844 9.734 1 96.5 375 LEU A CA 1
ATOM 2685 C C . LEU A 1 375 ? -16.562 23.188 8.695 1 96.5 375 LEU A C 1
ATOM 2687 O O . LEU A 1 375 ? -15.398 23.578 8.547 1 96.5 375 LEU A O 1
ATOM 2691 N N . LEU A 1 376 ? -17.125 22.281 7.938 1 96.25 376 LEU A N 1
ATOM 2692 C CA . LEU A 1 376 ? -16.344 21.5 6.977 1 96.25 376 LEU A CA 1
ATOM 2693 C C . LEU A 1 376 ? -15.938 22.375 5.785 1 96.25 376 LEU A C 1
ATOM 2695 O O . LEU A 1 376 ? -14.805 22.281 5.309 1 96.25 376 LEU A O 1
ATOM 2699 N N . THR A 1 377 ? -16.812 23.156 5.32 1 97.19 377 THR A N 1
ATOM 2700 C CA . THR A 1 377 ? -16.5 24.047 4.211 1 97.19 377 THR A CA 1
ATOM 2701 C C . THR A 1 377 ? -15.359 25 4.586 1 97.19 377 THR A C 1
ATOM 2703 O O . THR A 1 377 ? -14.445 25.219 3.793 1 97.19 377 THR A O 1
ATOM 2706 N N . THR A 1 378 ? -15.43 25.516 5.758 1 98.31 378 THR A N 1
ATOM 2707 C CA . THR A 1 378 ? -14.406 26.438 6.227 1 98.31 378 THR A CA 1
ATOM 2708 C C . THR A 1 378 ? -13.047 25.766 6.316 1 98.31 378 THR A C 1
ATOM 2710 O O . THR A 1 378 ? -12.039 26.312 5.879 1 98.31 378 THR A O 1
ATOM 2713 N N . ALA A 1 379 ? -13.031 24.578 6.891 1 98.38 379 ALA A N 1
ATOM 2714 C CA . ALA A 1 379 ? -11.781 23.828 7.008 1 98.38 379 ALA A CA 1
ATOM 2715 C C . ALA A 1 379 ? -11.195 23.516 5.633 1 98.38 379 ALA A C 1
ATOM 2717 O O . ALA A 1 379 ? -10 23.719 5.406 1 98.38 379 ALA A O 1
ATOM 2718 N N . VAL A 1 380 ? -12 23.094 4.715 1 98.25 380 VAL A N 1
ATOM 2719 C CA . VAL A 1 380 ? -11.578 22.672 3.385 1 98.25 380 VAL A CA 1
ATOM 2720 C C . VAL A 1 380 ? -11.031 23.875 2.611 1 98.25 380 VAL A C 1
ATOM 2722 O O . VAL A 1 380 ? -9.969 23.781 1.989 1 98.25 380 VAL A O 1
ATOM 2725 N N . ILE A 1 381 ? -11.719 24.953 2.697 1 98.31 381 ILE A N 1
ATOM 2726 C CA . ILE A 1 381 ? -11.297 26.172 2 1 98.31 381 ILE A CA 1
ATOM 2727 C C . ILE A 1 381 ? -9.984 26.672 2.59 1 98.31 381 ILE A C 1
ATOM 2729 O O . ILE A 1 381 ? -9.102 27.141 1.857 1 98.31 381 ILE A O 1
ATOM 2733 N N . THR A 1 382 ? -9.859 26.594 3.873 1 98.56 382 THR A N 1
ATOM 2734 C CA . THR A 1 382 ? -8.633 27.031 4.535 1 98.56 382 THR A CA 1
ATOM 2735 C C . THR A 1 382 ? -7.441 26.203 4.074 1 98.56 382 THR A C 1
ATOM 2737 O O . THR A 1 382 ? -6.367 26.734 3.797 1 98.56 382 THR A O 1
ATOM 2740 N N . ILE A 1 383 ? -7.609 24.906 3.973 1 98.25 383 ILE A N 1
ATOM 2741 C CA . ILE A 1 383 ? -6.555 24.016 3.494 1 98.25 383 ILE A CA 1
ATOM 2742 C C . ILE A 1 383 ? -6.195 24.375 2.053 1 98.25 383 ILE A C 1
ATOM 2744 O O . ILE A 1 383 ? -5.016 24.453 1.705 1 98.25 383 ILE A O 1
ATOM 2748 N N . GLY A 1 384 ? -7.262 24.516 1.2 1 98 384 GLY A N 1
ATOM 2749 C CA . GLY A 1 384 ? -7.008 24.875 -0.186 1 98 384 GLY A CA 1
ATOM 2750 C C . GLY A 1 384 ? -6.195 26.141 -0.333 1 98 384 GLY A C 1
ATOM 2751 O O . GLY A 1 384 ? -5.234 26.188 -1.104 1 98 384 GLY A O 1
ATOM 2752 N N . LEU A 1 385 ? -6.582 27.125 0.454 1 97.94 385 LEU A N 1
ATOM 2753 C CA . LEU A 1 385 ? -5.867 28.391 0.433 1 97.94 385 LEU A CA 1
ATOM 2754 C C . LEU A 1 385 ? -4.441 28.219 0.945 1 97.94 385 LEU A C 1
ATOM 2756 O O . LEU A 1 385 ? -3.514 28.859 0.437 1 97.94 385 LEU A O 1
ATOM 2760 N N . SER A 1 386 ? -4.27 27.422 1.921 1 97.81 386 SER A N 1
ATOM 2761 C CA . SER A 1 386 ? -2.949 27.172 2.488 1 97.81 386 SER A CA 1
ATOM 2762 C C . SER A 1 386 ? -2.033 26.484 1.476 1 97.81 386 SER A C 1
ATOM 2764 O O . SER A 1 386 ? -0.875 26.891 1.319 1 97.81 386 SER A O 1
ATOM 2766 N N . VAL A 1 387 ? -2.551 25.453 0.799 1 96.62 387 VAL A N 1
ATOM 2767 C CA . VAL A 1 387 ? -1.783 24.719 -0.202 1 96.62 387 VAL A CA 1
ATOM 2768 C C . VAL A 1 387 ? -1.262 25.688 -1.264 1 96.62 387 VAL A C 1
ATOM 2770 O O . VAL A 1 387 ? -0.102 25.594 -1.674 1 96.62 387 VAL A O 1
ATOM 2773 N N . LEU A 1 388 ? -2.051 26.625 -1.639 1 96.06 388 LEU A N 1
ATOM 2774 C CA . LEU A 1 388 ? -1.675 27.578 -2.682 1 96.06 388 LEU A CA 1
ATOM 2775 C C . LEU A 1 388 ? -0.76 28.656 -2.125 1 96.06 388 LEU A C 1
ATOM 2777 O O . LEU A 1 388 ? 0.339 28.875 -2.641 1 96.06 388 LEU A O 1
ATOM 2781 N N . ALA A 1 389 ? -1.174 29.312 -1.06 1 96.12 389 ALA A N 1
ATOM 2782 C CA . ALA A 1 389 ? -0.452 30.453 -0.524 1 96.12 389 ALA A CA 1
ATOM 2783 C C . ALA A 1 389 ? 0.909 30.047 0.027 1 96.12 389 ALA A C 1
ATOM 2785 O O . ALA A 1 389 ? 1.93 30.656 -0.298 1 96.12 389 ALA A O 1
ATOM 2786 N N . HIS A 1 390 ? 0.923 29.062 0.868 1 95.69 390 HIS A N 1
ATOM 2787 C CA . HIS A 1 390 ? 2.184 28.625 1.448 1 95.69 390 HIS A CA 1
ATOM 2788 C C . HIS A 1 390 ? 3.043 27.906 0.412 1 95.69 390 HIS A C 1
ATOM 2790 O O . HIS A 1 390 ? 4.27 28.031 0.416 1 95.69 390 HIS A O 1
ATOM 2796 N N . GLY A 1 391 ? 2.395 27.156 -0.484 1 93.44 391 GLY A N 1
ATOM 2797 C CA . GLY A 1 391 ? 3.152 26.484 -1.526 1 93.44 391 GLY A CA 1
ATOM 2798 C C . GLY A 1 391 ? 3.848 27.438 -2.473 1 93.44 391 GLY A C 1
ATOM 2799 O O . GLY A 1 391 ? 5.062 27.359 -2.662 1 93.44 391 GLY A O 1
ATOM 2800 N N . LEU A 1 392 ? 3.15 28.453 -2.953 1 94.12 392 LEU A N 1
ATOM 2801 C CA . LEU A 1 392 ? 3.662 29.391 -3.941 1 94.12 392 LEU A CA 1
ATOM 2802 C C . LEU A 1 392 ? 4.738 30.281 -3.332 1 94.12 392 LEU A C 1
ATOM 2804 O O . LEU A 1 392 ? 5.613 30.781 -4.043 1 94.12 392 LEU A O 1
ATOM 2808 N N . THR A 1 393 ? 4.742 30.375 -2.051 1 94.81 393 THR A N 1
ATOM 2809 C CA . THR A 1 393 ? 5.645 31.344 -1.433 1 94.81 393 THR A CA 1
ATOM 2810 C C . THR A 1 393 ? 6.785 30.625 -0.712 1 94.81 393 THR A C 1
ATOM 2812 O O . THR A 1 393 ? 7.734 31.266 -0.255 1 94.81 393 THR A O 1
ATOM 2815 N N . ALA A 1 394 ? 6.691 29.312 -0.635 1 92 394 ALA A N 1
ATOM 2816 C CA . ALA A 1 394 ? 7.676 28.578 0.14 1 92 394 ALA A CA 1
ATOM 2817 C C . ALA A 1 394 ? 9.094 28.828 -0.371 1 92 394 ALA A C 1
ATOM 2819 O O . ALA A 1 394 ? 9.945 29.328 0.37 1 92 394 ALA A O 1
ATOM 2820 N N . ALA A 1 395 ? 9.336 28.609 -1.607 1 90.44 395 ALA A N 1
ATOM 2821 C CA . ALA A 1 395 ? 10.68 28.719 -2.168 1 90.44 395 ALA A CA 1
ATOM 2822 C C . ALA A 1 395 ? 11.117 30.188 -2.248 1 90.44 395 ALA A C 1
ATOM 2824 O O . ALA A 1 395 ? 12.195 30.547 -1.783 1 90.44 395 ALA A O 1
ATOM 2825 N N . PRO A 1 396 ? 10.289 31.109 -2.719 1 92.31 396 PRO A N 1
ATOM 2826 C CA . PRO A 1 396 ? 10.703 32.5 -2.797 1 92.31 396 PRO A CA 1
ATOM 2827 C C . PRO A 1 396 ? 10.984 33.125 -1.424 1 92.31 396 PRO A C 1
ATOM 2829 O O . PRO A 1 396 ? 11.961 33.844 -1.256 1 92.31 396 PRO A O 1
ATOM 2832 N N . LEU A 1 397 ? 10.188 32.844 -0.44 1 93.06 397 LEU A N 1
ATOM 2833 C CA . LEU A 1 397 ? 10.375 33.438 0.882 1 93.06 397 LEU A CA 1
ATOM 2834 C C . LEU A 1 397 ? 11.555 32.781 1.6 1 93.06 397 LEU A C 1
ATOM 2836 O O . LEU A 1 397 ? 12.258 33.438 2.369 1 93.06 397 LEU A O 1
ATOM 2840 N N . ALA A 1 398 ? 11.727 31.469 1.376 1 90.81 398 ALA A N 1
ATOM 2841 C CA . ALA A 1 398 ? 12.906 30.812 1.935 1 90.81 398 ALA A CA 1
ATOM 2842 C C . ALA A 1 398 ? 14.188 31.422 1.391 1 90.81 398 ALA A C 1
ATOM 2844 O O . ALA A 1 398 ? 15.133 31.672 2.145 1 90.81 398 ALA A O 1
ATOM 2845 N N . ASP A 1 399 ? 14.188 31.703 0.112 1 90 399 ASP A N 1
ATOM 2846 C CA . ASP A 1 399 ? 15.352 32.312 -0.53 1 90 399 ASP A CA 1
ATOM 2847 C C . ASP A 1 399 ? 15.602 33.719 -0.007 1 90 399 ASP A C 1
ATOM 2849 O O . ASP A 1 399 ? 16.75 34.094 0.261 1 90 399 ASP A O 1
ATOM 2853 N N . ARG A 1 400 ? 14.562 34.438 0.102 1 92.38 400 ARG A N 1
ATOM 2854 C CA . ARG A 1 400 ? 14.68 35.812 0.586 1 92.38 400 ARG A CA 1
ATOM 2855 C C . ARG A 1 400 ? 15.172 35.844 2.029 1 92.38 400 ARG A C 1
ATOM 2857 O O . ARG A 1 400 ? 16.016 36.656 2.387 1 92.38 400 ARG A O 1
ATOM 2864 N N . TYR A 1 401 ? 14.641 35 2.791 1 92.38 401 TYR A N 1
ATOM 2865 C CA . TYR A 1 401 ? 15.039 34.938 4.191 1 92.38 401 TYR A CA 1
ATOM 2866 C C . TYR A 1 401 ? 16.484 34.469 4.316 1 92.38 401 TYR A C 1
ATOM 2868 O O . TYR A 1 401 ? 17.25 35.031 5.121 1 92.38 401 TYR A O 1
ATOM 2876 N N . ALA A 1 402 ? 16.844 33.469 3.551 1 89.25 402 ALA A N 1
ATOM 2877 C CA . ALA A 1 402 ? 18.219 32.969 3.574 1 89.25 402 ALA A CA 1
ATOM 2878 C C . ALA A 1 402 ? 19.203 34.062 3.189 1 89.25 402 ALA A C 1
ATOM 2880 O O . ALA A 1 402 ? 20.281 34.188 3.793 1 89.25 402 ALA A O 1
ATOM 2881 N N . LYS A 1 403 ? 18.922 34.781 2.191 1 90.5 403 LYS A N 1
ATOM 2882 C CA . LYS A 1 403 ? 19.766 35.906 1.762 1 90.5 403 LYS A CA 1
ATOM 2883 C C . LYS A 1 403 ? 19.891 36.969 2.857 1 90.5 403 LYS A C 1
ATOM 2885 O O . LYS A 1 403 ? 20.984 37.469 3.111 1 90.5 403 LYS A O 1
ATOM 2890 N N . TRP A 1 404 ? 18.812 37.25 3.424 1 92.12 404 TRP A N 1
ATOM 2891 C CA . TRP A 1 404 ? 18.812 38.219 4.52 1 92.12 404 TRP A CA 1
ATOM 2892 C C . TRP A 1 404 ? 19.672 37.719 5.68 1 92.12 404 TRP A C 1
ATOM 2894 O O . TRP A 1 404 ? 20.469 38.5 6.227 1 92.12 404 TRP A O 1
ATOM 2904 N N . PHE A 1 405 ? 19.484 36.5 6.016 1 88.88 405 PHE A N 1
ATOM 2905 C CA . PHE A 1 405 ? 20.203 35.906 7.141 1 88.88 405 PHE A CA 1
ATOM 2906 C C . PHE A 1 405 ? 21.703 35.906 6.891 1 88.88 405 PHE A C 1
ATOM 2908 O O . PHE A 1 405 ? 22.5 36.156 7.809 1 88.88 405 PHE A O 1
ATOM 2915 N N . ARG A 1 406 ? 22.047 35.594 5.707 1 86.62 406 ARG A N 1
ATOM 2916 C CA . ARG A 1 406 ? 23.469 35.594 5.336 1 86.62 406 ARG A CA 1
ATOM 2917 C C . ARG A 1 406 ? 24.062 37 5.449 1 86.62 406 ARG A C 1
ATOM 2919 O O . ARG A 1 406 ? 25.234 37.125 5.812 1 86.62 406 ARG A O 1
ATOM 2926 N N . HIS A 1 407 ? 23.344 37.969 5.195 1 90.25 407 HIS A N 1
ATOM 2927 C CA . HIS A 1 407 ? 23.828 39.344 5.203 1 90.25 407 HIS A CA 1
ATOM 2928 C C . HIS A 1 407 ? 23.781 39.969 6.605 1 90.25 407 HIS A C 1
ATOM 2930 O O . HIS A 1 407 ? 24.328 41.031 6.852 1 90.25 407 HIS A O 1
ATOM 2936 N N . HIS A 1 408 ? 23.156 39.25 7.473 1 87.38 408 HIS A N 1
ATOM 2937 C CA . HIS A 1 408 ? 23.031 39.719 8.844 1 87.38 408 HIS A CA 1
ATOM 2938 C C . HIS A 1 408 ? 23.438 38.656 9.844 1 87.38 408 HIS A C 1
ATOM 2940 O O . HIS A 1 408 ? 22.625 38.188 10.641 1 87.38 408 HIS A O 1
ATOM 2946 N N . PRO A 1 409 ? 24.719 38.125 9.711 1 70.38 409 PRO A N 1
ATOM 2947 C CA . PRO A 1 409 ? 25.141 37.062 10.617 1 70.38 409 PRO A CA 1
ATOM 2948 C C . PRO A 1 409 ? 25.078 37.469 12.086 1 70.38 409 PRO A C 1
ATOM 2950 O O . PRO A 1 409 ? 25.344 38.625 12.414 1 70.38 409 PRO A O 1
ATOM 2953 N N . ARG A 1 410 ? 24.172 37.031 12.914 1 64.5 410 ARG A N 1
ATOM 2954 C CA . ARG A 1 410 ? 24.344 37.281 14.344 1 64.5 410 ARG A CA 1
ATOM 2955 C C . ARG A 1 410 ? 25.641 36.656 14.852 1 64.5 410 ARG A C 1
ATOM 2957 O O . ARG A 1 410 ? 26.109 35.656 14.305 1 64.5 410 ARG A O 1
ATOM 2964 N N . GLY A 1 411 ? 26.531 37.312 15.586 1 48.97 411 GLY A N 1
ATOM 2965 C CA . GLY A 1 411 ? 27.609 36.625 16.281 1 48.97 411 GLY A CA 1
ATOM 2966 C C . GLY A 1 411 ? 27.188 35.25 16.812 1 48.97 411 GLY A C 1
ATOM 2967 O O . GLY A 1 411 ? 26.125 35.125 17.438 1 48.97 411 GLY A O 1
ATOM 2968 N N . GLU A 1 412 ? 27.375 34.219 16.156 1 43.06 412 GLU A N 1
ATOM 2969 C CA . GLU A 1 412 ? 27.031 32.844 16.5 1 43.06 412 GLU A CA 1
ATOM 2970 C C . GLU A 1 412 ? 27.047 32.625 18 1 43.06 412 GLU A C 1
ATOM 2972 O O . GLU A 1 412 ? 26.688 31.547 18.484 1 43.06 412 GLU A O 1
ATOM 2977 N N . GLY A 1 413 ? 28 33.438 18.859 1 38.97 413 GLY A N 1
ATOM 2978 C CA . GLY A 1 413 ? 28.328 33.125 20.25 1 38.97 413 GLY A CA 1
ATOM 2979 C C . GLY A 1 413 ? 27.125 33.094 21.156 1 38.97 413 GLY A C 1
ATOM 2980 O O . GLY A 1 413 ? 27.203 32.594 22.281 1 38.97 413 GLY A O 1
ATOM 2981 N N . VAL A 1 414 ? 26.391 34.25 21.25 1 39.28 414 VAL A N 1
ATOM 2982 C CA . VAL A 1 414 ? 25.734 34.562 22.516 1 39.28 414 VAL A CA 1
ATOM 2983 C C . VAL A 1 414 ? 24.438 33.75 22.641 1 39.28 414 VAL A C 1
ATOM 2985 O O . VAL A 1 414 ? 23.344 34.281 22.422 1 39.28 414 VAL A O 1
ATOM 2988 N N . MET A 1 415 ? 24.109 32.844 21.844 1 36.44 415 MET A N 1
ATOM 2989 C CA . MET A 1 415 ? 23.062 32.156 22.578 1 36.44 415 MET A CA 1
ATOM 2990 C C . MET A 1 415 ? 23.5 31.859 24.016 1 36.44 415 MET A C 1
ATOM 2992 O O . MET A 1 415 ? 24.703 31.75 24.281 1 36.44 415 MET A O 1
ATOM 2996 N N . ALA A 1 416 ? 22.656 31.625 25.094 1 40.69 416 ALA A N 1
ATOM 2997 C CA . ALA A 1 416 ? 23 31.531 26.516 1 40.69 416 ALA A CA 1
ATOM 2998 C C . ALA A 1 416 ? 24.219 30.641 26.734 1 40.69 416 ALA A C 1
ATOM 3000 O O . ALA A 1 416 ? 24.344 29.578 26.125 1 40.69 416 ALA A O 1
ATOM 3001 N N . PRO A 1 417 ? 25.406 31.266 27.266 1 35.34 417 PRO A N 1
ATOM 3002 C CA . PRO A 1 417 ? 26.453 30.438 27.875 1 35.34 417 PRO A CA 1
ATOM 3003 C C . PRO A 1 417 ? 25.875 29.25 28.656 1 35.34 417 PRO A C 1
ATOM 3005 O O . PRO A 1 417 ? 24.734 29.312 29.109 1 35.34 417 PRO A O 1
ATOM 3008 N N . ASP A 1 418 ? 26.328 28.047 28.422 1 32.44 418 ASP A N 1
ATOM 3009 C CA . ASP A 1 418 ? 26.094 26.984 29.406 1 32.44 418 ASP A CA 1
ATOM 3010 C C . ASP A 1 418 ? 26.172 27.531 30.828 1 32.44 418 ASP A C 1
ATOM 3012 O O . ASP A 1 418 ? 27.141 28.203 31.188 1 32.44 418 ASP A O 1
ATOM 3016 N N . PRO A 1 419 ? 24.953 27.844 31.406 1 35.91 419 PRO A N 1
ATOM 3017 C CA . PRO A 1 419 ? 25.172 28.203 32.812 1 35.91 419 PRO A CA 1
ATOM 3018 C C . PRO A 1 419 ? 26.172 27.297 33.5 1 35.91 419 PRO A C 1
ATOM 3020 O O . PRO A 1 419 ? 26.438 27.453 34.688 1 35.91 419 PRO A O 1
ATOM 3023 N N . GLY A 1 420 ? 26.625 26.172 32.906 1 25.58 420 GLY A N 1
ATOM 3024 C CA . GLY A 1 420 ? 27.531 25.375 33.719 1 25.58 420 GLY A CA 1
ATOM 3025 C C . GLY A 1 420 ? 28.891 26 33.906 1 25.58 420 GLY A C 1
ATOM 3026 O O . GLY A 1 420 ? 29.812 25.375 34.438 1 25.58 420 GLY A O 1
ATOM 3027 N N . ARG A 1 421 ? 29.297 27.312 33.438 1 23.09 421 ARG A N 1
ATOM 3028 C CA . ARG A 1 421 ? 30.422 27.703 34.281 1 23.09 421 ARG A CA 1
ATOM 3029 C C . ARG A 1 421 ? 29.969 28.578 35.438 1 23.09 421 ARG A C 1
ATOM 3031 O O . ARG A 1 421 ? 29.094 29.438 35.25 1 23.09 421 ARG A O 1
ATOM 3038 N N . MET B 1 1 ? -13.5 -9.906 12.867 1 57.72 1 MET B N 1
ATOM 3039 C CA . MET B 1 1 ? -12.898 -9.188 11.75 1 57.72 1 MET B CA 1
ATOM 3040 C C . MET B 1 1 ? -11.906 -8.148 12.25 1 57.72 1 MET B C 1
ATOM 3042 O O . MET B 1 1 ? -10.875 -7.906 11.617 1 57.72 1 MET B O 1
ATOM 3046 N N . THR B 1 2 ? -11.945 -8 13.641 1 74.25 2 THR B N 1
ATOM 3047 C CA . THR B 1 2 ? -11.281 -6.84 14.219 1 74.25 2 THR B CA 1
ATOM 3048 C C . THR B 1 2 ? -9.812 -7.141 14.492 1 74.25 2 THR B C 1
ATOM 3050 O O . THR B 1 2 ? -8.953 -6.277 14.328 1 74.25 2 THR B O 1
ATOM 3053 N N . TRP B 1 3 ? -9.531 -8.516 14.656 1 92.38 3 TRP B N 1
ATOM 3054 C CA . TRP B 1 3 ? -8.172 -8.805 15.094 1 92.38 3 TRP B CA 1
ATOM 3055 C C . TRP B 1 3 ? -7.344 -9.367 13.938 1 92.38 3 TRP B C 1
ATOM 3057 O O . TRP B 1 3 ? -6.164 -9.68 14.109 1 92.38 3 TRP B O 1
ATOM 3067 N N . ALA B 1 4 ? -7.934 -9.492 12.797 1 94.75 4 ALA B N 1
ATOM 3068 C CA . ALA B 1 4 ? -7.258 -10.07 11.641 1 94.75 4 ALA B CA 1
ATOM 3069 C C . ALA B 1 4 ? -6.02 -9.258 11.266 1 94.75 4 ALA B C 1
ATOM 3071 O O . ALA B 1 4 ? -4.941 -9.82 11.055 1 94.75 4 ALA B O 1
ATOM 3072 N N . LEU B 1 5 ? -6.176 -7.965 11.25 1 95.62 5 LEU B N 1
ATOM 3073 C CA . LEU B 1 5 ? -5.094 -7.102 10.781 1 95.62 5 LEU B CA 1
ATOM 3074 C C . LEU B 1 5 ? -3.938 -7.094 11.781 1 95.62 5 LEU B C 1
ATOM 3076 O O . LEU B 1 5 ? -2.777 -7.238 11.383 1 95.62 5 LEU B O 1
ATOM 3080 N N . PRO B 1 6 ? -4.223 -6.973 13.102 1 96.12 6 PRO B N 1
ATOM 3081 C CA . PRO B 1 6 ? -3.1 -7.055 14.039 1 96.12 6 PRO B CA 1
ATOM 3082 C C . PRO B 1 6 ? -2.426 -8.43 14.031 1 96.12 6 PRO B C 1
ATOM 3084 O O . PRO B 1 6 ? -1.21 -8.523 14.219 1 96.12 6 PRO B O 1
ATOM 3087 N N . ALA B 1 7 ? -3.172 -9.469 13.844 1 97.06 7 ALA B N 1
ATOM 3088 C CA . ALA B 1 7 ? -2.592 -10.805 13.75 1 97.06 7 ALA B CA 1
ATOM 3089 C C . ALA B 1 7 ? -1.655 -10.914 12.555 1 97.06 7 ALA B C 1
ATOM 3091 O O . ALA B 1 7 ? -0.561 -11.477 12.664 1 97.06 7 ALA B O 1
ATOM 3092 N N . ILE B 1 8 ? -2.088 -10.422 11.461 1 97.75 8 ILE B N 1
ATOM 3093 C CA . ILE B 1 8 ? -1.282 -10.43 10.242 1 97.75 8 ILE B CA 1
ATOM 3094 C C . ILE B 1 8 ? 0.001 -9.633 10.469 1 97.75 8 ILE B C 1
ATOM 3096 O O . ILE B 1 8 ? 1.095 -10.102 10.141 1 97.75 8 ILE B O 1
ATOM 3100 N N . ALA B 1 9 ? -0.139 -8.445 11.055 1 97.5 9 ALA B N 1
ATOM 3101 C CA . ALA B 1 9 ? 1.019 -7.602 11.344 1 97.5 9 ALA B CA 1
ATOM 3102 C C . ALA B 1 9 ? 1.987 -8.305 12.289 1 97.5 9 ALA B C 1
ATOM 3104 O O . ALA B 1 9 ? 3.205 -8.227 12.117 1 97.5 9 ALA B O 1
ATOM 3105 N N . ALA B 1 10 ? 1.461 -8.977 13.242 1 96.88 10 ALA B N 1
ATOM 3106 C CA . ALA B 1 10 ? 2.281 -9.695 14.219 1 96.88 10 ALA B CA 1
ATOM 3107 C C . ALA B 1 10 ? 3.074 -10.812 13.547 1 96.88 10 ALA B C 1
ATOM 3109 O O . ALA B 1 10 ? 4.25 -11.023 13.859 1 96.88 10 ALA B O 1
ATOM 3110 N N . ILE B 1 11 ? 2.461 -11.531 12.617 1 97.88 11 ILE B N 1
ATOM 3111 C CA . ILE B 1 11 ? 3.139 -12.602 11.891 1 97.88 11 ILE B CA 1
ATOM 3112 C C . ILE B 1 11 ? 4.27 -12.016 11.047 1 97.88 11 ILE B C 1
ATOM 3114 O O . ILE B 1 11 ? 5.371 -12.57 11.008 1 97.88 11 ILE B O 1
ATOM 3118 N N . LEU B 1 12 ? 3.963 -10.922 10.391 1 97.88 12 LEU B N 1
ATOM 3119 C CA . LEU B 1 12 ? 4.969 -10.258 9.57 1 97.88 12 LEU B CA 1
ATOM 3120 C C . LEU B 1 12 ? 6.172 -9.844 10.406 1 97.88 12 LEU B C 1
ATOM 3122 O O . LEU B 1 12 ? 7.32 -10.062 10.008 1 97.88 12 LEU B O 1
ATOM 3126 N N . LEU B 1 13 ? 5.918 -9.266 11.57 1 97.06 13 LEU B N 1
ATOM 3127 C CA . LEU B 1 13 ? 6.992 -8.812 12.453 1 97.06 13 LEU B CA 1
ATOM 3128 C C . LEU B 1 13 ? 7.773 -10 13.008 1 97.06 13 LEU B C 1
ATOM 3130 O O . LEU B 1 13 ? 9 -9.945 13.117 1 97.06 13 LEU B O 1
ATOM 3134 N N . ALA B 1 14 ? 7.09 -11.039 13.375 1 96.5 14 ALA B N 1
ATOM 3135 C CA . ALA B 1 14 ? 7.75 -12.242 13.883 1 96.5 14 ALA B CA 1
ATOM 3136 C C . ALA B 1 14 ? 8.695 -12.828 12.836 1 96.5 14 ALA B C 1
ATOM 3138 O O . ALA B 1 14 ? 9.82 -13.219 13.156 1 96.5 14 ALA B O 1
ATOM 3139 N N . TYR B 1 15 ? 8.219 -12.914 11.617 1 96.62 15 TYR B N 1
ATOM 3140 C CA . TYR B 1 15 ? 9.086 -13.445 10.57 1 96.62 15 TYR B CA 1
ATOM 3141 C C . TYR B 1 15 ? 10.273 -12.531 10.32 1 96.62 15 TYR B C 1
ATOM 3143 O O . TYR B 1 15 ? 11.391 -12.992 10.102 1 96.62 15 TYR B O 1
ATOM 3151 N N . ALA B 1 16 ? 9.977 -11.203 10.266 1 94.56 16 ALA B N 1
ATOM 3152 C CA . ALA B 1 16 ? 11.078 -10.258 10.07 1 94.56 16 ALA B CA 1
ATOM 3153 C C . ALA B 1 16 ? 12.195 -10.5 11.078 1 94.56 16 ALA B C 1
ATOM 3155 O O . ALA B 1 16 ? 13.375 -10.469 10.727 1 94.56 16 ALA B O 1
ATOM 3156 N N . ALA B 1 17 ? 11.867 -10.828 12.305 1 94.38 17 ALA B N 1
ATOM 3157 C CA . ALA B 1 17 ? 12.82 -11.016 13.398 1 94.38 17 ALA B CA 1
ATOM 3158 C C . ALA B 1 17 ? 13.719 -12.219 13.133 1 94.38 17 ALA B C 1
ATOM 3160 O O . ALA B 1 17 ? 14.859 -12.266 13.602 1 94.38 17 ALA B O 1
ATOM 3161 N N . ILE B 1 18 ? 13.234 -13.18 12.328 1 94 18 ILE B N 1
ATOM 3162 C CA . ILE B 1 18 ? 14 -14.414 12.172 1 94 18 ILE B CA 1
ATOM 3163 C C . ILE B 1 18 ? 14.367 -14.609 10.703 1 94 18 ILE B C 1
ATOM 3165 O O . ILE B 1 18 ? 14.852 -15.68 10.312 1 94 18 ILE B O 1
ATOM 3169 N N . SER B 1 19 ? 14.031 -13.68 9.883 1 92.81 19 SER B N 1
ATOM 3170 C CA . SER B 1 19 ? 14.188 -13.812 8.438 1 92.81 19 SER B CA 1
ATOM 3171 C C . SER B 1 19 ? 15.625 -14.133 8.062 1 92.81 19 SER B C 1
ATOM 3173 O O . SER B 1 19 ? 15.875 -14.914 7.137 1 92.81 19 SER B O 1
ATOM 3175 N N . GLY B 1 20 ? 16.594 -13.547 8.75 1 89.44 20 GLY B N 1
ATOM 3176 C CA . GLY B 1 20 ? 18 -13.836 8.484 1 89.44 20 GLY B CA 1
ATOM 3177 C C . GLY B 1 20 ? 18.406 -15.25 8.852 1 89.44 20 GLY B C 1
ATOM 3178 O O . GLY B 1 20 ? 19.25 -15.852 8.188 1 89.44 20 GLY B O 1
ATOM 3179 N N . ARG B 1 21 ? 17.75 -15.797 9.859 1 91 21 ARG B N 1
ATOM 3180 C CA . ARG B 1 21 ? 18.078 -17.141 10.336 1 91 21 ARG B CA 1
ATOM 3181 C C . ARG B 1 21 ? 17.516 -18.203 9.406 1 91 21 ARG B C 1
ATOM 3183 O O . ARG B 1 21 ? 18.031 -19.312 9.336 1 91 21 ARG B O 1
ATOM 3190 N N . THR B 1 22 ? 16.5 -17.828 8.727 1 89.75 22 THR B N 1
ATOM 3191 C CA . THR B 1 22 ? 15.836 -18.828 7.895 1 89.75 22 THR B CA 1
ATOM 3192 C C . THR B 1 22 ? 16.453 -18.859 6.496 1 89.75 22 THR B C 1
ATOM 3194 O O . THR B 1 22 ? 16.219 -19.797 5.73 1 89.75 22 THR B O 1
ATOM 3197 N N . ALA B 1 23 ? 17.219 -17.906 6.188 1 81.69 23 ALA B N 1
ATOM 3198 C CA . ALA B 1 23 ? 17.875 -17.875 4.883 1 81.69 23 ALA B CA 1
ATOM 3199 C C . ALA B 1 23 ? 18.75 -19.109 4.684 1 81.69 23 ALA B C 1
ATOM 3201 O O . ALA B 1 23 ? 19.578 -19.438 5.531 1 81.69 23 ALA B O 1
ATOM 3202 N N . GLY B 1 24 ? 18.516 -19.828 3.609 1 79.88 24 GLY B N 1
ATOM 3203 C CA . GLY B 1 24 ? 19.328 -21 3.309 1 79.88 24 GLY B CA 1
ATOM 3204 C C . GLY B 1 24 ? 18.859 -22.25 4.023 1 79.88 24 GLY B C 1
ATOM 3205 O O . GLY B 1 24 ? 19.422 -23.344 3.83 1 79.88 24 GLY B O 1
ATOM 3206 N N . THR B 1 25 ? 17.859 -22.094 4.855 1 87.38 25 THR B N 1
ATOM 3207 C CA . THR B 1 25 ? 17.281 -23.25 5.527 1 87.38 25 THR B CA 1
ATOM 3208 C C . THR B 1 25 ? 16.031 -23.734 4.801 1 87.38 25 THR B C 1
ATOM 3210 O O . THR B 1 25 ? 15.531 -23.047 3.896 1 87.38 25 THR B O 1
ATOM 3213 N N . PRO B 1 26 ? 15.578 -24.844 5.18 1 91.5 26 PRO B N 1
ATOM 3214 C CA . PRO B 1 26 ? 14.359 -25.359 4.547 1 91.5 26 PRO B CA 1
ATOM 3215 C C . PRO B 1 26 ? 13.109 -24.578 4.949 1 91.5 26 PRO B C 1
ATOM 3217 O O . PRO B 1 26 ? 12.047 -24.75 4.34 1 91.5 26 PRO B O 1
ATOM 3220 N N . ILE B 1 27 ? 13.195 -23.781 5.918 1 92.94 27 ILE B N 1
ATOM 3221 C CA . ILE B 1 27 ? 12.055 -22.969 6.332 1 92.94 27 ILE B CA 1
ATOM 3222 C C . ILE B 1 27 ? 12 -21.688 5.508 1 92.94 27 ILE B C 1
ATOM 3224 O O . ILE B 1 27 ? 12.773 -20.766 5.746 1 92.94 27 ILE B O 1
ATOM 3228 N N . THR B 1 28 ? 11.062 -21.641 4.57 1 93 28 THR B N 1
ATOM 3229 C CA . THR B 1 28 ? 10.93 -20.5 3.684 1 93 28 THR B CA 1
ATOM 3230 C C . THR B 1 28 ? 9.859 -19.531 4.195 1 93 28 THR B C 1
ATOM 3232 O O . THR B 1 28 ? 9.039 -19.906 5.043 1 93 28 THR B O 1
ATOM 3235 N N . ALA B 1 29 ? 9.852 -18.297 3.721 1 93.94 29 ALA B N 1
ATOM 3236 C CA . ALA B 1 29 ? 8.891 -17.266 4.125 1 93.94 29 ALA B CA 1
ATOM 3237 C C . ALA B 1 29 ? 7.457 -17.719 3.861 1 93.94 29 ALA B C 1
ATOM 3239 O O . ALA B 1 29 ? 6.609 -17.672 4.754 1 93.94 29 ALA B O 1
ATOM 3240 N N . PRO B 1 30 ? 7.137 -18.297 2.676 1 96 30 PRO B N 1
ATOM 3241 C CA . PRO B 1 30 ? 5.766 -18.734 2.422 1 96 30 PRO B CA 1
ATOM 3242 C C . PRO B 1 30 ? 5.301 -19.812 3.395 1 96 30 PRO B C 1
ATOM 3244 O O . PRO B 1 30 ? 4.121 -19.859 3.754 1 96 30 PRO B O 1
ATOM 3247 N N . ILE B 1 31 ? 6.215 -20.688 3.824 1 96.69 31 ILE B N 1
ATOM 3248 C CA . ILE B 1 31 ? 5.859 -21.703 4.809 1 96.69 31 ILE B CA 1
ATOM 3249 C C . ILE B 1 31 ? 5.43 -21.031 6.109 1 96.69 31 ILE B C 1
ATOM 3251 O O . ILE B 1 31 ? 4.363 -21.344 6.652 1 96.69 31 ILE B O 1
ATOM 3255 N N . VAL B 1 32 ? 6.254 -20.062 6.586 1 96.88 32 VAL B N 1
ATOM 3256 C CA . VAL B 1 32 ? 5.984 -19.391 7.852 1 96.88 32 VAL B CA 1
ATOM 3257 C C . VAL B 1 32 ? 4.672 -18.625 7.762 1 96.88 32 VAL B C 1
ATOM 3259 O O . VAL B 1 32 ? 3.84 -18.688 8.672 1 96.88 32 VAL B O 1
ATOM 3262 N N . PHE B 1 33 ? 4.43 -17.922 6.703 1 97.81 33 PHE B N 1
ATOM 3263 C CA . PHE B 1 33 ? 3.229 -17.109 6.531 1 97.81 33 PHE B CA 1
ATOM 3264 C C . PHE B 1 33 ? 1.994 -18 6.418 1 97.81 33 PHE B C 1
ATOM 3266 O O . PHE B 1 33 ? 0.974 -17.734 7.059 1 97.81 33 PHE B O 1
ATOM 3273 N N . THR B 1 34 ? 2.084 -19.078 5.609 1 97.94 34 THR B N 1
ATOM 3274 C CA . THR B 1 34 ? 0.958 -19.984 5.43 1 97.94 34 THR B CA 1
ATOM 3275 C C . THR B 1 34 ? 0.622 -20.688 6.742 1 97.94 34 THR B C 1
ATOM 3277 O O . THR B 1 34 ? -0.545 -20.766 7.129 1 97.94 34 THR B O 1
ATOM 3280 N N . VAL B 1 35 ? 1.621 -21.203 7.445 1 97.88 35 VAL B N 1
ATOM 3281 C CA . VAL B 1 35 ? 1.414 -21.906 8.703 1 97.88 35 VAL B CA 1
ATOM 3282 C C . VAL B 1 35 ? 0.917 -20.938 9.773 1 97.88 35 VAL B C 1
ATOM 3284 O O . VAL B 1 35 ? 0.025 -21.266 10.555 1 97.88 35 VAL B O 1
ATOM 3287 N N . GLY B 1 36 ? 1.527 -19.719 9.836 1 98 36 GLY B N 1
ATOM 3288 C CA . GLY B 1 36 ? 1.03 -18.703 10.742 1 98 36 GLY B CA 1
ATOM 3289 C C . GLY B 1 36 ? -0.431 -18.359 10.516 1 98 36 GLY B C 1
ATOM 3290 O O . GLY B 1 36 ? -1.208 -18.281 11.469 1 98 36 GLY B O 1
ATOM 3291 N N . GLY B 1 37 ? -0.805 -18.172 9.25 1 97.88 37 GLY B N 1
ATOM 3292 C CA . GLY B 1 37 ? -2.201 -17.938 8.914 1 97.88 37 GLY B CA 1
ATOM 3293 C C . GLY B 1 37 ? -3.107 -19.094 9.328 1 97.88 37 GLY B C 1
ATOM 3294 O O . GLY B 1 37 ? -4.184 -18.875 9.891 1 97.88 37 GLY B O 1
ATOM 3295 N N . LEU B 1 38 ? -2.652 -20.297 9.07 1 97.5 38 LEU B N 1
ATOM 3296 C CA . LEU B 1 38 ? -3.422 -21.484 9.406 1 97.5 38 LEU B CA 1
ATOM 3297 C C . LEU B 1 38 ? -3.668 -21.578 10.914 1 97.5 38 LEU B C 1
ATOM 3299 O O . LEU B 1 38 ? -4.785 -21.859 11.344 1 97.5 38 LEU B O 1
ATOM 3303 N N . LEU B 1 39 ? -2.676 -21.297 11.711 1 97.38 39 LEU B N 1
ATOM 3304 C CA . LEU B 1 39 ? -2.76 -21.422 13.164 1 97.38 39 LEU B CA 1
ATOM 3305 C C . LEU B 1 39 ? -3.666 -20.344 13.742 1 97.38 39 LEU B C 1
ATOM 3307 O O . LEU B 1 39 ? -4.371 -20.578 14.727 1 97.38 39 LEU B O 1
ATOM 3311 N N . LEU B 1 40 ? -3.703 -19.172 13.094 1 96.56 40 LEU B N 1
ATOM 3312 C CA . LEU B 1 40 ? -4.461 -18.047 13.648 1 96.56 40 LEU B CA 1
ATOM 3313 C C . LEU B 1 40 ? -5.793 -17.891 12.922 1 96.56 40 LEU B C 1
ATOM 3315 O O . LEU B 1 40 ? -6.555 -16.969 13.227 1 96.56 40 LEU B O 1
ATOM 3319 N N . GLY B 1 41 ? -6.035 -18.766 11.977 1 94.88 41 GLY B N 1
ATOM 3320 C CA . GLY B 1 41 ? -7.238 -18.672 11.164 1 94.88 41 GLY B CA 1
ATOM 3321 C C . GLY B 1 41 ? -8.477 -19.188 11.875 1 94.88 41 GLY B C 1
ATOM 3322 O O . GLY B 1 41 ? -8.398 -19.641 13.016 1 94.88 41 GLY B O 1
ATOM 3323 N N . ALA B 1 42 ? -9.625 -19.094 11.234 1 87.81 42 ALA B N 1
ATOM 3324 C CA . ALA B 1 42 ? -10.93 -19.391 11.812 1 87.81 42 ALA B CA 1
ATOM 3325 C C . ALA B 1 42 ? -11.016 -20.859 12.242 1 87.81 42 ALA B C 1
ATOM 3327 O O . ALA B 1 42 ? -11.719 -21.188 13.195 1 87.81 42 ALA B O 1
ATOM 3328 N N . SER B 1 43 ? -10.305 -21.734 11.578 1 88.38 43 SER B N 1
ATOM 3329 C CA . SER B 1 43 ? -10.391 -23.172 11.859 1 88.38 43 SER B CA 1
ATOM 3330 C C . SER B 1 43 ? -9.555 -23.547 13.078 1 88.38 43 SER B C 1
ATOM 3332 O O . SER B 1 43 ? -9.633 -24.672 13.57 1 88.38 43 SER B O 1
ATOM 3334 N N . THR B 1 44 ? -8.75 -22.625 13.625 1 93 44 THR B N 1
ATOM 3335 C CA . THR B 1 44 ? -7.898 -22.875 14.789 1 93 44 THR B CA 1
ATOM 3336 C C . THR B 1 44 ? -8.148 -21.844 15.875 1 93 44 THR B C 1
ATOM 3338 O O . THR B 1 44 ? -9.172 -21.891 16.562 1 93 44 THR B O 1
ATOM 3341 N N . VAL B 1 45 ? -7.293 -20.797 16.016 1 90.94 45 VAL B N 1
ATOM 3342 C CA . VAL B 1 45 ? -7.43 -19.797 17.078 1 90.94 45 VAL B CA 1
ATOM 3343 C C . VAL B 1 45 ? -8.57 -18.844 16.75 1 90.94 45 VAL B C 1
ATOM 3345 O O . VAL B 1 45 ? -9.266 -18.359 17.641 1 90.94 45 VAL B O 1
ATOM 3348 N N . GLY B 1 46 ? -8.766 -18.594 15.461 1 92 46 GLY B N 1
ATOM 3349 C CA . GLY B 1 46 ? -9.914 -17.828 15.023 1 92 46 GLY B CA 1
ATOM 3350 C C . GLY B 1 46 ? -9.68 -16.328 15.039 1 92 46 GLY B C 1
ATOM 3351 O O . GLY B 1 46 ? -10.625 -15.539 14.977 1 92 46 GLY B O 1
ATOM 3352 N N . LEU B 1 47 ? -8.516 -15.844 15.094 1 91.81 47 LEU B N 1
ATOM 3353 C CA . LEU B 1 47 ? -8.203 -14.414 15.094 1 91.81 47 LEU B CA 1
ATOM 3354 C C . LEU B 1 47 ? -8.375 -13.828 13.695 1 91.81 47 LEU B C 1
ATOM 3356 O O . LEU B 1 47 ? -8.742 -12.656 13.547 1 91.81 47 LEU B O 1
ATOM 3360 N N . ILE B 1 48 ? -8.039 -14.586 12.711 1 94 48 ILE B N 1
ATOM 3361 C CA . ILE B 1 48 ? -8.219 -14.164 11.328 1 94 48 ILE B CA 1
ATOM 3362 C C . ILE B 1 48 ? -9.453 -14.844 10.734 1 94 48 ILE B C 1
ATOM 3364 O O . ILE B 1 48 ? -9.352 -15.898 10.109 1 94 48 ILE B O 1
ATOM 3368 N N . ASP B 1 49 ? -10.547 -14.242 10.961 1 90.56 49 ASP B N 1
ATOM 3369 C CA . ASP B 1 49 ? -11.828 -14.773 10.508 1 90.56 49 ASP B CA 1
ATOM 3370 C C . ASP B 1 49 ? -12.438 -13.891 9.422 1 90.56 49 ASP B C 1
ATOM 3372 O O . ASP B 1 49 ? -13.227 -12.992 9.719 1 90.56 49 ASP B O 1
ATOM 3376 N N . VAL B 1 50 ? -12.086 -14.141 8.234 1 88.62 50 VAL B N 1
ATOM 3377 C CA . VAL B 1 50 ? -12.57 -13.398 7.074 1 88.62 50 VAL B CA 1
ATOM 3378 C C . VAL B 1 50 ? -13.148 -14.367 6.047 1 88.62 50 VAL B C 1
ATOM 3380 O O . VAL B 1 50 ? -12.602 -15.445 5.816 1 88.62 50 VAL B O 1
ATOM 3383 N N . HIS B 1 51 ? -14.289 -13.938 5.562 1 87.69 51 HIS B N 1
ATOM 3384 C CA . HIS B 1 51 ? -14.891 -14.773 4.523 1 87.69 51 HIS B CA 1
ATOM 3385 C C . HIS B 1 51 ? -14.078 -14.711 3.234 1 87.69 51 HIS B C 1
ATOM 3387 O O . HIS B 1 51 ? -13.641 -13.641 2.818 1 87.69 51 HIS B O 1
ATOM 3393 N N . PRO B 1 52 ? -13.938 -15.844 2.656 1 85.31 52 PRO B N 1
ATOM 3394 C CA . PRO B 1 52 ? -13.125 -15.875 1.441 1 85.31 52 PRO B CA 1
ATOM 3395 C C . PRO B 1 52 ? -13.688 -14.992 0.332 1 85.31 52 PRO B C 1
ATOM 3397 O O . PRO B 1 52 ? -12.93 -14.5 -0.513 1 85.31 52 PRO B O 1
ATOM 3400 N N . ALA B 1 53 ? -14.961 -14.781 0.359 1 85.38 53 ALA B N 1
ATOM 3401 C CA . ALA B 1 53 ? -15.602 -13.984 -0.684 1 85.38 53 ALA B CA 1
ATOM 3402 C C . ALA B 1 53 ? -15.648 -12.508 -0.293 1 85.38 53 ALA B C 1
ATOM 3404 O O . ALA B 1 53 ? -16.25 -11.688 -1.001 1 85.38 53 ALA B O 1
ATOM 3405 N N . ALA B 1 54 ? -15.055 -12.242 0.798 1 89.25 54 ALA B N 1
ATOM 3406 C CA . ALA B 1 54 ? -15.047 -10.844 1.235 1 89.25 54 ALA B CA 1
ATOM 3407 C C . ALA B 1 54 ? -14.359 -9.953 0.208 1 89.25 54 ALA B C 1
ATOM 3409 O O . ALA B 1 54 ? -13.359 -10.344 -0.395 1 89.25 54 ALA B O 1
ATOM 3410 N N . GLU B 1 55 ? -14.859 -8.734 0.053 1 89.38 55 GLU B N 1
ATOM 3411 C CA . GLU B 1 55 ? -14.32 -7.766 -0.897 1 89.38 55 GLU B CA 1
ATOM 3412 C C . GLU B 1 55 ? -12.859 -7.445 -0.59 1 89.38 55 GLU B C 1
ATOM 3414 O O . GLU B 1 55 ? -12.062 -7.211 -1.502 1 89.38 55 GLU B O 1
ATOM 3419 N N . THR B 1 56 ? -12.508 -7.488 0.635 1 89.81 56 THR B N 1
ATOM 3420 C CA . THR B 1 56 ? -11.141 -7.168 1.054 1 89.81 56 THR B CA 1
ATOM 3421 C C . THR B 1 56 ? -10.164 -8.242 0.585 1 89.81 56 THR B C 1
ATOM 3423 O O . THR B 1 56 ? -9.023 -7.941 0.237 1 89.81 56 THR B O 1
ATOM 3426 N N . VAL B 1 57 ? -10.594 -9.461 0.61 1 93.12 57 VAL B N 1
ATOM 3427 C CA . VAL B 1 57 ? -9.758 -10.57 0.162 1 93.12 57 VAL B CA 1
ATOM 3428 C C . VAL B 1 57 ? -9.555 -10.484 -1.35 1 93.12 57 VAL B C 1
ATOM 3430 O O . VAL B 1 57 ? -8.445 -10.688 -1.848 1 93.12 57 VAL B O 1
ATOM 3433 N N . LYS B 1 58 ? -10.617 -10.172 -2.004 1 93.69 58 LYS B N 1
ATOM 3434 C CA . LYS B 1 58 ? -10.539 -10.008 -3.451 1 93.69 58 LYS B CA 1
ATOM 3435 C C . LYS B 1 58 ? -9.594 -8.867 -3.82 1 93.69 58 LYS B C 1
ATOM 3437 O O . LYS B 1 58 ? -8.758 -9.008 -4.719 1 93.69 58 LYS B O 1
ATOM 3442 N N . LEU B 1 59 ? -9.719 -7.777 -3.15 1 93.38 59 LEU B N 1
ATOM 3443 C CA . LEU B 1 59 ? -8.859 -6.625 -3.414 1 93.38 59 LEU B CA 1
ATOM 3444 C C . LEU B 1 59 ? -7.398 -6.961 -3.158 1 93.38 59 LEU B C 1
ATOM 3446 O O . LEU B 1 59 ? -6.52 -6.57 -3.932 1 93.38 59 LEU B O 1
ATOM 3450 N N . LEU B 1 60 ? -7.137 -7.664 -2.059 1 94.88 60 LEU B N 1
ATOM 3451 C CA . LEU B 1 60 ? -5.781 -8.109 -1.748 1 94.88 60 LEU B CA 1
ATOM 3452 C C . LEU B 1 60 ? -5.211 -8.945 -2.885 1 94.88 60 LEU B C 1
ATOM 3454 O O . LEU B 1 60 ? -4.082 -8.719 -3.324 1 94.88 60 LEU B O 1
ATOM 3458 N N . ALA B 1 61 ? -6.008 -9.844 -3.344 1 95.06 61 ALA B N 1
ATOM 3459 C CA . ALA B 1 61 ? -5.59 -10.734 -4.426 1 95.06 61 ALA B CA 1
ATOM 3460 C C . ALA B 1 61 ? -5.309 -9.945 -5.703 1 95.06 61 ALA B C 1
ATOM 3462 O O . ALA B 1 61 ? -4.285 -10.164 -6.359 1 95.06 61 ALA B O 1
ATOM 3463 N N . GLU B 1 62 ? -6.16 -9.062 -6.012 1 95.69 62 GLU B N 1
ATOM 3464 C CA . GLU B 1 62 ? -6.047 -8.273 -7.238 1 95.69 62 GLU B CA 1
ATOM 3465 C C . GLU B 1 62 ? -4.809 -7.387 -7.211 1 95.69 62 GLU B C 1
ATOM 3467 O O . GLU B 1 62 ? -4.047 -7.344 -8.18 1 95.69 62 GLU B O 1
ATOM 3472 N N . VAL B 1 63 ? -4.602 -6.723 -6.121 1 96.94 63 VAL B N 1
ATOM 3473 C CA . VAL B 1 63 ? -3.453 -5.828 -6.012 1 96.94 63 VAL B CA 1
ATOM 3474 C C . VAL B 1 63 ? -2.16 -6.641 -6.047 1 96.94 63 VAL B C 1
ATOM 3476 O O . VAL B 1 63 ? -1.21 -6.273 -6.742 1 96.94 63 VAL B O 1
ATOM 3479 N N . THR B 1 64 ? -2.131 -7.723 -5.332 1 97.38 64 THR B N 1
ATOM 3480 C CA . THR B 1 64 ? -0.925 -8.539 -5.227 1 97.38 64 THR B CA 1
ATOM 3481 C C . THR B 1 64 ? -0.513 -9.078 -6.594 1 97.38 64 THR B C 1
ATOM 3483 O O . THR B 1 64 ? 0.628 -8.891 -7.023 1 97.38 64 THR B O 1
ATOM 3486 N N . LEU B 1 65 ? -1.459 -9.719 -7.25 1 97.5 65 LEU B N 1
ATOM 3487 C CA . LEU B 1 65 ? -1.122 -10.328 -8.531 1 97.5 65 LEU B CA 1
ATOM 3488 C C . LEU B 1 65 ? -0.764 -9.258 -9.562 1 97.5 65 LEU B C 1
ATOM 3490 O O . LEU B 1 65 ? 0.115 -9.469 -10.398 1 97.5 65 LEU B O 1
ATOM 3494 N N . THR B 1 66 ? -1.438 -8.102 -9.508 1 98.12 66 THR B N 1
ATOM 3495 C CA . THR B 1 66 ? -1.147 -7 -10.414 1 98.12 66 THR B CA 1
ATOM 3496 C C . THR B 1 66 ? 0.303 -6.547 -10.273 1 98.12 66 THR B C 1
ATOM 3498 O O . THR B 1 66 ? 1.022 -6.426 -11.266 1 98.12 66 THR B O 1
ATOM 3501 N N . LEU B 1 67 ? 0.75 -6.359 -9.055 1 97.62 67 LEU B N 1
ATOM 3502 C CA . LEU B 1 67 ? 2.104 -5.883 -8.797 1 97.62 67 LEU B CA 1
ATOM 3503 C C . LEU B 1 67 ? 3.137 -6.934 -9.188 1 97.62 67 LEU B C 1
ATOM 3505 O O . LEU B 1 67 ? 4.145 -6.617 -9.82 1 97.62 67 LEU B O 1
ATOM 3509 N N . VAL B 1 68 ? 2.852 -8.133 -8.883 1 96.12 68 VAL B N 1
ATOM 3510 C CA . VAL B 1 68 ? 3.812 -9.211 -9.117 1 96.12 68 VAL B CA 1
ATOM 3511 C C . VAL B 1 68 ? 3.924 -9.484 -10.609 1 96.12 68 VAL B C 1
ATOM 3513 O O . VAL B 1 68 ? 5.027 -9.664 -11.133 1 96.12 68 VAL B O 1
ATOM 3516 N N . LEU B 1 69 ? 2.762 -9.492 -11.312 1 97.31 69 LEU B N 1
ATOM 3517 C CA . LEU B 1 69 ? 2.775 -9.711 -12.75 1 97.31 69 LEU B CA 1
ATOM 3518 C C . LEU B 1 69 ? 3.588 -8.633 -13.461 1 97.31 69 LEU B C 1
ATOM 3520 O O . LEU B 1 69 ? 4.406 -8.938 -14.328 1 97.31 69 LEU B O 1
ATOM 3524 N N . PHE B 1 70 ? 3.346 -7.395 -13.109 1 97.69 70 PHE B N 1
ATOM 3525 C CA . PHE B 1 70 ? 4.062 -6.293 -13.742 1 97.69 70 PHE B CA 1
ATOM 3526 C C . PHE B 1 70 ? 5.555 -6.367 -13.43 1 97.69 70 PHE B C 1
ATOM 3528 O O . PHE B 1 70 ? 6.387 -6.215 -14.328 1 97.69 70 PHE B O 1
ATOM 3535 N N . SER B 1 71 ? 5.891 -6.613 -12.188 1 95.44 71 SER B N 1
ATOM 3536 C CA . SER B 1 71 ? 7.281 -6.68 -11.742 1 95.44 71 SER B CA 1
ATOM 3537 C C . SER B 1 71 ? 8.031 -7.801 -12.461 1 95.44 71 SER B C 1
ATOM 3539 O O . SER B 1 71 ? 9.102 -7.57 -13.031 1 95.44 71 SER B O 1
ATOM 3541 N N . ASP B 1 72 ? 7.488 -8.969 -12.445 1 92.81 72 ASP B N 1
ATOM 3542 C CA . ASP B 1 72 ? 8.133 -10.133 -13.055 1 92.81 72 ASP B CA 1
ATOM 3543 C C . ASP B 1 72 ? 8.289 -9.945 -14.562 1 92.81 72 ASP B C 1
ATOM 3545 O O . ASP B 1 72 ? 9.352 -10.234 -15.117 1 92.81 72 ASP B O 1
ATOM 3549 N N . ALA B 1 73 ? 7.246 -9.477 -15.164 1 94.38 73 ALA B N 1
ATOM 3550 C CA . ALA B 1 73 ? 7.277 -9.289 -16.609 1 94.38 73 ALA B CA 1
ATOM 3551 C C . ALA B 1 73 ? 8.289 -8.219 -17 1 94.38 73 ALA B C 1
ATOM 3553 O O . ALA B 1 73 ? 8.953 -8.336 -18.031 1 94.38 73 ALA B O 1
ATOM 3554 N N . SER B 1 74 ? 8.438 -7.191 -16.203 1 93.75 74 SER B N 1
ATOM 3555 C CA . SER B 1 74 ? 9.32 -6.078 -16.531 1 93.75 74 SER B CA 1
ATOM 3556 C C . SER B 1 74 ? 10.781 -6.5 -16.469 1 93.75 74 SER B C 1
ATOM 3558 O O . SER B 1 74 ? 11.656 -5.824 -17.016 1 93.75 74 SER B O 1
ATOM 3560 N N . ARG B 1 75 ? 11.078 -7.566 -15.836 1 87.31 75 ARG B N 1
ATOM 3561 C CA . ARG B 1 75 ? 12.461 -8.008 -15.648 1 87.31 75 ARG B CA 1
ATOM 3562 C C . ARG B 1 75 ? 12.891 -8.961 -16.75 1 87.31 75 ARG B C 1
ATOM 3564 O O . ARG B 1 75 ? 14.062 -9.32 -16.859 1 87.31 75 ARG B O 1
ATOM 3571 N N . VAL B 1 76 ? 12.031 -9.344 -17.5 1 81.75 76 VAL B N 1
ATOM 3572 C CA . VAL B 1 76 ? 12.352 -10.258 -18.594 1 81.75 76 VAL B CA 1
ATOM 3573 C C . VAL B 1 76 ? 13.117 -9.523 -19.672 1 81.75 76 VAL B C 1
ATOM 3575 O O . VAL B 1 76 ? 12.641 -8.516 -20.219 1 81.75 76 VAL B O 1
ATOM 3578 N N . ASP B 1 77 ? 14.406 -9.805 -19.703 1 74.75 77 ASP B N 1
ATOM 3579 C CA . ASP B 1 77 ? 15.211 -9.258 -20.797 1 74.75 77 ASP B CA 1
ATOM 3580 C C . ASP B 1 77 ? 15.086 -10.117 -22.047 1 74.75 77 ASP B C 1
ATOM 3582 O O . ASP B 1 77 ? 15.781 -11.125 -22.188 1 74.75 77 ASP B O 1
ATOM 3586 N N . LEU B 1 78 ? 14.266 -9.758 -22.812 1 64.56 78 LEU B N 1
ATOM 3587 C CA . LEU B 1 78 ? 13.977 -10.555 -24 1 64.56 78 LEU B CA 1
ATOM 3588 C C . LEU B 1 78 ? 15.188 -10.633 -24.922 1 64.56 78 LEU B C 1
ATOM 3590 O O . LEU B 1 78 ? 15.367 -11.625 -25.641 1 64.56 78 LEU B O 1
ATOM 3594 N N . SER B 1 79 ? 16 -9.633 -24.844 1 60.84 79 SER B N 1
ATOM 3595 C CA . SER B 1 79 ? 17.203 -9.617 -25.688 1 60.84 79 SER B CA 1
ATOM 3596 C C . SER B 1 79 ? 18.234 -10.609 -25.172 1 60.84 79 SER B C 1
ATOM 3598 O O . SER B 1 79 ? 18.906 -11.281 -25.953 1 60.84 79 SER B O 1
ATOM 3600 N N . ALA B 1 80 ? 18.422 -10.578 -23.844 1 57.84 80 ALA B N 1
ATOM 3601 C CA . ALA B 1 80 ? 19.359 -11.523 -23.25 1 57.84 80 ALA B CA 1
ATOM 3602 C C . ALA B 1 80 ? 18.844 -12.953 -23.359 1 57.84 80 ALA B C 1
ATOM 3604 O O . ALA B 1 80 ? 19.641 -13.906 -23.391 1 57.84 80 ALA B O 1
ATOM 3605 N N . LEU B 1 81 ? 17.531 -13.016 -23.453 1 54.94 81 LEU B N 1
ATOM 3606 C CA . LEU B 1 81 ? 16.875 -14.32 -23.516 1 54.94 81 LEU B CA 1
ATOM 3607 C C . LEU B 1 81 ? 17.203 -15.023 -24.828 1 54.94 81 LEU B C 1
ATOM 3609 O O . LEU B 1 81 ? 17.25 -16.25 -24.891 1 54.94 81 LEU B O 1
ATOM 3613 N N . ARG B 1 82 ? 17.547 -14.297 -25.766 1 56.78 82 ARG B N 1
ATOM 3614 C CA . ARG B 1 82 ? 17.797 -14.984 -27.031 1 56.78 82 ARG B CA 1
ATOM 3615 C C . ARG B 1 82 ? 18.922 -16.016 -26.891 1 56.78 82 ARG B C 1
ATOM 3617 O O . ARG B 1 82 ? 18.828 -17.109 -27.422 1 56.78 82 ARG B O 1
ATOM 3624 N N . ALA B 1 83 ? 19.938 -15.703 -26.141 1 54.28 83 ALA B N 1
ATOM 3625 C CA . ALA B 1 83 ? 21.047 -16.641 -26.016 1 54.28 83 ALA B CA 1
ATOM 3626 C C . ALA B 1 83 ? 20.719 -17.75 -25.016 1 54.28 83 ALA B C 1
ATOM 3628 O O . ALA B 1 83 ? 21.203 -18.875 -25.141 1 54.28 83 ALA B O 1
ATOM 3629 N N . GLU B 1 84 ? 19.906 -17.422 -24.062 1 61.22 84 GLU B N 1
ATOM 3630 C CA . GLU B 1 84 ? 19.625 -18.344 -22.969 1 61.22 84 GLU B CA 1
ATOM 3631 C C . GLU B 1 84 ? 18.141 -18.688 -22.906 1 61.22 84 GLU B C 1
ATOM 3633 O O . GLU B 1 84 ? 17.672 -19.328 -21.953 1 61.22 84 GLU B O 1
ATOM 3638 N N . ILE B 1 85 ? 17.531 -18.359 -24.047 1 70.31 85 ILE B N 1
ATOM 3639 C CA . ILE B 1 85 ? 16.062 -18.453 -24.031 1 70.31 85 ILE B CA 1
ATOM 3640 C C . ILE B 1 85 ? 15.633 -19.859 -24.391 1 70.31 85 ILE B C 1
ATOM 3642 O O . ILE B 1 85 ? 14.461 -20.219 -24.234 1 70.31 85 ILE B O 1
ATOM 3646 N N . ALA B 1 86 ? 16.578 -20.703 -24.562 1 81.5 86 ALA B N 1
ATOM 3647 C CA . ALA B 1 86 ? 16.156 -22.031 -25.016 1 81.5 86 ALA B CA 1
ATOM 3648 C C . ALA B 1 86 ? 15.398 -22.766 -23.922 1 81.5 86 ALA B C 1
ATOM 3650 O O . ALA B 1 86 ? 14.328 -23.328 -24.172 1 81.5 86 ALA B O 1
ATOM 3651 N N . LEU B 1 87 ? 15.953 -22.641 -22.719 1 87.81 87 LEU B N 1
ATOM 3652 C CA . LEU B 1 87 ? 15.352 -23.422 -21.641 1 87.81 87 LEU B CA 1
ATOM 3653 C C . LEU B 1 87 ? 13.977 -22.875 -21.281 1 87.81 87 LEU B C 1
ATOM 3655 O O . LEU B 1 87 ? 12.984 -23.609 -21.328 1 87.81 87 LEU B O 1
ATOM 3659 N N . PRO B 1 88 ? 13.812 -21.594 -20.969 1 89.56 88 PRO B N 1
ATOM 3660 C CA . PRO B 1 88 ? 12.477 -21.078 -20.641 1 89.56 88 PRO B CA 1
ATOM 3661 C C . PRO B 1 88 ? 11.492 -21.219 -21.797 1 89.56 88 PRO B C 1
ATOM 3663 O O . PRO B 1 88 ? 10.297 -21.438 -21.578 1 89.56 88 PRO B O 1
ATOM 3666 N N . ALA B 1 89 ? 11.969 -21.125 -23 1 91.25 89 ALA B N 1
ATOM 3667 C CA . ALA B 1 89 ? 11.094 -21.266 -24.156 1 91.25 89 ALA B CA 1
ATOM 3668 C C . ALA B 1 89 ? 10.531 -22.672 -24.25 1 91.25 89 ALA B C 1
ATOM 3670 O O . ALA B 1 89 ? 9.367 -22.859 -24.594 1 91.25 89 ALA B O 1
ATOM 3671 N N . ARG B 1 90 ? 11.344 -23.625 -24.031 1 93.69 90 ARG B N 1
ATOM 3672 C CA . ARG B 1 90 ? 10.898 -25.016 -24.062 1 93.69 90 ARG B CA 1
ATOM 3673 C C . ARG B 1 90 ? 9.961 -25.328 -22.906 1 93.69 90 ARG B C 1
ATOM 3675 O O . ARG B 1 90 ? 8.961 -26.031 -23.062 1 93.69 90 ARG B O 1
ATOM 3682 N N . LEU B 1 91 ? 10.352 -24.797 -21.75 1 94.56 91 LEU B N 1
ATOM 3683 C CA . LEU B 1 91 ? 9.508 -25.016 -20.578 1 94.56 91 LEU B CA 1
ATOM 3684 C C . LEU B 1 91 ? 8.141 -24.359 -20.75 1 94.56 91 LEU B C 1
ATOM 3686 O O . LEU B 1 91 ? 7.117 -24.938 -20.375 1 94.56 91 LEU B O 1
ATOM 3690 N N . LEU B 1 92 ? 8.141 -23.172 -21.328 1 95.31 92 LEU B N 1
ATOM 3691 C CA . LEU B 1 92 ? 6.895 -22.422 -21.5 1 95.31 92 LEU B CA 1
ATOM 3692 C C . LEU B 1 92 ? 6.148 -22.875 -22.75 1 95.31 92 LEU B C 1
ATOM 3694 O O . LEU B 1 92 ? 4.922 -23 -22.734 1 95.31 92 LEU B O 1
ATOM 3698 N N . GLY B 1 93 ? 6.852 -23.156 -23.812 1 95.5 93 GLY B N 1
ATOM 3699 C CA . GLY B 1 93 ? 6.242 -23.469 -25.094 1 95.5 93 GLY B CA 1
ATOM 3700 C C . GLY B 1 93 ? 5.77 -24.906 -25.203 1 95.5 93 GLY B C 1
ATOM 3701 O O . GLY B 1 93 ? 4.785 -25.188 -25.875 1 95.5 93 GLY B O 1
ATOM 3702 N N . ILE B 1 94 ? 6.492 -25.828 -24.578 1 96.62 94 ILE B N 1
ATOM 3703 C CA . ILE B 1 94 ? 6.172 -27.25 -24.641 1 96.62 94 ILE B CA 1
ATOM 3704 C C . ILE B 1 94 ? 5.754 -27.75 -23.266 1 96.62 94 ILE B C 1
ATOM 3706 O O . ILE B 1 94 ? 4.684 -28.328 -23.109 1 96.62 94 ILE B O 1
ATOM 3710 N N . GLY B 1 95 ? 6.543 -27.438 -22.312 1 97.5 95 GLY B N 1
ATOM 3711 C CA . GLY B 1 95 ? 6.305 -27.938 -20.953 1 97.5 95 GLY B CA 1
ATOM 3712 C C . GLY B 1 95 ? 4.973 -27.484 -20.391 1 97.5 95 GLY B C 1
ATOM 3713 O O . GLY B 1 95 ? 4.203 -28.297 -19.875 1 97.5 95 GLY B O 1
ATOM 3714 N N . LEU B 1 96 ? 4.691 -26.203 -20.469 1 97.69 96 LEU B N 1
ATOM 3715 C CA . LEU B 1 96 ? 3.5 -25.625 -19.859 1 97.69 96 LEU B CA 1
ATOM 3716 C C . LEU B 1 96 ? 2.232 -26.188 -20.484 1 97.69 96 LEU B C 1
ATOM 3718 O O . LEU B 1 96 ? 1.347 -26.672 -19.781 1 97.69 96 LEU B O 1
ATOM 3722 N N . PRO B 1 97 ? 2.072 -26.25 -21.828 1 98.19 97 PRO B N 1
ATOM 3723 C CA . PRO B 1 97 ? 0.882 -26.859 -22.422 1 98.19 97 PRO B CA 1
ATOM 3724 C C . PRO B 1 97 ? 0.74 -28.344 -22.078 1 98.19 97 PRO B C 1
ATOM 3726 O O . PRO B 1 97 ? -0.372 -28.812 -21.828 1 98.19 97 PRO B O 1
ATOM 3729 N N . LEU B 1 98 ? 1.842 -29.031 -22.047 1 98.62 98 LEU B N 1
ATOM 3730 C CA . LEU B 1 98 ? 1.796 -30.438 -21.703 1 98.62 98 LEU B CA 1
ATOM 3731 C C . LEU B 1 98 ? 1.419 -30.641 -20.234 1 98.62 98 LEU B C 1
ATOM 3733 O O . LEU B 1 98 ? 0.747 -31.609 -19.891 1 98.62 98 LEU B O 1
ATOM 3737 N N . THR B 1 99 ? 1.884 -29.766 -19.391 1 98.62 99 THR B N 1
ATOM 3738 C CA . THR B 1 99 ? 1.512 -29.812 -17.984 1 98.62 99 THR B CA 1
ATOM 3739 C C . THR B 1 99 ? 0.01 -29.594 -17.812 1 98.62 99 THR B C 1
ATOM 3741 O O . THR B 1 99 ? -0.632 -30.281 -17.016 1 98.62 99 THR B O 1
ATOM 3744 N N . ILE B 1 100 ? -0.542 -28.641 -18.547 1 98.69 100 ILE B N 1
ATOM 3745 C CA . ILE B 1 100 ? -1.977 -28.375 -18.5 1 98.69 100 ILE B CA 1
ATOM 3746 C C . ILE B 1 100 ? -2.74 -29.609 -19 1 98.69 100 ILE B C 1
ATOM 3748 O O . ILE B 1 100 ? -3.705 -30.047 -18.359 1 98.69 100 ILE B O 1
ATOM 3752 N N . ALA B 1 101 ? -2.262 -30.219 -20.078 1 98.69 101 ALA B N 1
ATOM 3753 C CA . ALA B 1 101 ? -2.906 -31.406 -20.625 1 98.69 101 ALA B CA 1
ATOM 3754 C C . ALA B 1 101 ? -2.846 -32.562 -19.641 1 98.69 101 ALA B C 1
ATOM 3756 O O . ALA B 1 101 ? -3.84 -33.281 -19.438 1 98.69 101 ALA B O 1
ATOM 3757 N N . ALA B 1 102 ? -1.722 -32.75 -19.094 1 98.75 102 ALA B N 1
ATOM 3758 C CA . ALA B 1 102 ? -1.549 -33.844 -18.125 1 98.75 102 ALA B CA 1
ATOM 3759 C C . ALA B 1 102 ? -2.4 -33.594 -16.891 1 98.75 102 ALA B C 1
ATOM 3761 O O . ALA B 1 102 ? -2.982 -34.531 -16.344 1 98.75 102 ALA B O 1
ATOM 3762 N N . GLY B 1 103 ? -2.396 -32.375 -16.391 1 98.69 103 GLY B N 1
ATOM 3763 C CA . GLY B 1 103 ? -3.244 -32.031 -15.258 1 98.69 103 GLY B CA 1
ATOM 3764 C C . GLY B 1 103 ? -4.719 -32.281 -15.523 1 98.69 103 GLY B C 1
ATOM 3765 O O . GLY B 1 103 ? -5.449 -32.75 -14.656 1 98.69 103 GLY B O 1
ATOM 3766 N N . PHE B 1 104 ? -5.121 -31.906 -16.719 1 98.56 104 PHE B N 1
ATOM 3767 C CA . PHE B 1 104 ? -6.492 -32.125 -17.172 1 98.56 104 PHE B CA 1
ATOM 3768 C C . PHE B 1 104 ? -6.836 -33.594 -17.156 1 98.56 104 PHE B C 1
ATOM 3770 O O . PHE B 1 104 ? -7.852 -34 -16.594 1 98.56 104 PHE B O 1
ATOM 3777 N N . GLY B 1 105 ? -6.012 -34.406 -17.781 1 98.38 105 GLY B N 1
ATOM 3778 C CA . GLY B 1 105 ? -6.219 -35.844 -17.797 1 98.38 105 GLY B CA 1
ATOM 3779 C C . GLY B 1 105 ? -6.258 -36.438 -16.406 1 98.38 105 GLY B C 1
ATOM 3780 O O . GLY B 1 105 ? -7.117 -37.281 -16.109 1 98.38 105 GLY B O 1
ATOM 3781 N N . ALA B 1 106 ? -5.332 -36.031 -15.562 1 98.62 106 ALA B N 1
ATOM 3782 C CA . ALA B 1 106 ? -5.297 -36.531 -14.188 1 98.62 106 ALA B CA 1
ATOM 3783 C C . ALA B 1 106 ? -6.578 -36.156 -13.438 1 98.62 106 ALA B C 1
ATOM 3785 O O . ALA B 1 106 ? -7.078 -36.969 -12.633 1 98.62 106 ALA B O 1
ATOM 3786 N N . ALA B 1 107 ? -7.078 -34.969 -13.664 1 98.56 107 ALA B N 1
ATOM 3787 C CA . ALA B 1 107 ? -8.297 -34.531 -12.992 1 98.56 107 ALA B CA 1
ATOM 3788 C C . ALA B 1 107 ? -9.492 -35.375 -13.422 1 98.56 107 ALA B C 1
ATOM 3790 O O . ALA B 1 107 ? -10.328 -35.75 -12.594 1 98.56 107 ALA B O 1
ATOM 3791 N N . LEU B 1 108 ? -9.594 -35.75 -14.703 1 97.44 108 LEU B N 1
ATOM 3792 C CA . LEU B 1 108 ? -10.68 -36.562 -15.219 1 97.44 108 LEU B CA 1
ATOM 3793 C C . LEU B 1 108 ? -10.617 -37.969 -14.641 1 97.44 108 LEU B C 1
ATOM 3795 O O . LEU B 1 108 ? -11.656 -38.594 -14.398 1 97.44 108 LEU B O 1
ATOM 3799 N N . LEU B 1 109 ? -9.445 -38.438 -14.43 1 97.06 109 LEU B N 1
ATOM 3800 C CA . LEU B 1 109 ? -9.25 -39.812 -13.977 1 97.06 109 LEU B CA 1
ATOM 3801 C C . LEU B 1 109 ? -9.453 -39.906 -12.469 1 97.06 109 LEU B C 1
ATOM 3803 O O . LEU B 1 109 ? -10.062 -40.875 -11.984 1 97.06 109 LEU B O 1
ATOM 3807 N N . LEU B 1 110 ? -8.984 -38.938 -11.711 1 97.69 110 LEU B N 1
ATOM 3808 C CA . LEU B 1 110 ? -8.93 -39.062 -10.266 1 97.69 110 LEU B CA 1
ATOM 3809 C C . LEU B 1 110 ? -10.117 -38.375 -9.609 1 97.69 110 LEU B C 1
ATOM 3811 O O . LEU B 1 110 ? -10.492 -38.688 -8.484 1 97.69 110 LEU B O 1
ATOM 3815 N N . LEU B 1 111 ? -10.57 -37.312 -10.312 1 97.38 111 LEU B N 1
ATOM 3816 C CA . LEU B 1 111 ? -11.68 -36.5 -9.789 1 97.38 111 LEU B CA 1
ATOM 3817 C C . LEU B 1 111 ? -12.906 -36.625 -10.688 1 97.38 111 LEU B C 1
ATOM 3819 O O . LEU B 1 111 ? -13.398 -35.625 -11.219 1 97.38 111 LEU B O 1
ATOM 3823 N N . GLY B 1 112 ? -13.469 -37.75 -10.805 1 90.06 112 GLY B N 1
ATOM 3824 C CA . GLY B 1 112 ? -14.508 -38.125 -11.75 1 90.06 112 GLY B CA 1
ATOM 3825 C C . GLY B 1 112 ? -15.766 -37.281 -11.633 1 90.06 112 GLY B C 1
ATOM 3826 O O . GLY B 1 112 ? -16.547 -37.219 -12.586 1 90.06 112 GLY B O 1
ATOM 3827 N N . ASP B 1 113 ? -16.031 -36.594 -10.617 1 92.31 113 ASP B N 1
ATOM 3828 C CA . ASP B 1 113 ? -17.25 -35.781 -10.414 1 92.31 113 ASP B CA 1
ATOM 3829 C C . ASP B 1 113 ? -17.156 -34.469 -11.164 1 92.31 113 ASP B C 1
ATOM 3831 O O . ASP B 1 113 ? -18.172 -33.812 -11.398 1 92.31 113 ASP B O 1
ATOM 3835 N N . LEU B 1 114 ? -15.938 -34.062 -11.562 1 94.94 114 LEU B N 1
ATOM 3836 C CA . LEU B 1 114 ? -15.773 -32.781 -12.227 1 94.94 114 LEU B CA 1
ATOM 3837 C C . LEU B 1 114 ? -16.25 -32.875 -13.672 1 94.94 114 LEU B C 1
ATOM 3839 O O . LEU B 1 114 ? -16 -33.844 -14.367 1 94.94 114 LEU B O 1
ATOM 3843 N N . ALA B 1 115 ? -16.984 -31.859 -14.078 1 94.75 115 ALA B N 1
ATOM 3844 C CA . ALA B 1 115 ? -17.219 -31.688 -15.508 1 94.75 115 ALA B CA 1
ATOM 3845 C C . ALA B 1 115 ? -15.906 -31.406 -16.25 1 94.75 115 ALA B C 1
ATOM 3847 O O . ALA B 1 115 ? -14.945 -30.922 -15.648 1 94.75 115 ALA B O 1
ATOM 3848 N N . TRP B 1 116 ? -15.859 -31.656 -17.469 1 95.38 116 TRP B N 1
ATOM 3849 C CA . TRP B 1 116 ? -14.594 -31.562 -18.188 1 95.38 116 TRP B CA 1
ATOM 3850 C C . TRP B 1 116 ? -14.07 -30.125 -18.203 1 95.38 116 TRP B C 1
ATOM 3852 O O . TRP B 1 116 ? -12.867 -29.906 -18.078 1 95.38 116 TRP B O 1
ATOM 3862 N N . PRO B 1 117 ? -14.977 -29.094 -18.328 1 95.62 117 PRO B N 1
ATOM 3863 C CA . PRO B 1 117 ? -14.406 -27.75 -18.281 1 95.62 117 PRO B CA 1
ATOM 3864 C C . PRO B 1 117 ? -13.812 -27.406 -16.922 1 95.62 117 PRO B C 1
ATOM 3866 O O . PRO B 1 117 ? -12.836 -26.656 -16.844 1 95.62 117 PRO B O 1
ATOM 3869 N N . GLU B 1 118 ? -14.453 -27.922 -15.875 1 96.62 118 GLU B N 1
ATOM 3870 C CA . GLU B 1 118 ? -13.93 -27.672 -14.531 1 96.62 118 GLU B CA 1
ATOM 3871 C C . GLU B 1 118 ? -12.586 -28.375 -14.328 1 96.62 118 GLU B C 1
ATOM 3873 O O . GLU B 1 118 ? -11.695 -27.828 -13.664 1 96.62 118 GLU B O 1
ATOM 3878 N N . ALA B 1 119 ? -12.508 -29.562 -14.883 1 98 119 ALA B N 1
ATOM 3879 C CA . ALA B 1 119 ? -11.242 -30.281 -14.836 1 98 119 ALA B CA 1
ATOM 3880 C C . ALA B 1 119 ? -10.141 -29.516 -15.562 1 98 119 ALA B C 1
ATOM 3882 O O . ALA B 1 119 ? -9.008 -29.438 -15.086 1 98 119 ALA B O 1
ATOM 3883 N N . LEU B 1 120 ? -10.484 -28.969 -16.703 1 98.19 120 LEU B N 1
ATOM 3884 C CA . LEU B 1 120 ? -9.539 -28.172 -17.469 1 98.19 120 LEU B CA 1
ATOM 3885 C C . LEU B 1 120 ? -9.18 -26.891 -16.703 1 98.19 120 LEU B C 1
ATOM 3887 O O . LEU B 1 120 ? -8.031 -26.453 -16.719 1 98.19 120 LEU B O 1
ATOM 3891 N N . LEU B 1 121 ? -10.203 -26.297 -16.062 1 97.44 121 LEU B N 1
ATOM 3892 C CA . LEU B 1 121 ? -9.984 -25.094 -15.258 1 97.44 121 LEU B CA 1
ATOM 3893 C C . LEU B 1 121 ? -9.008 -25.375 -14.117 1 97.44 121 LEU B C 1
ATOM 3895 O O . LEU B 1 121 ? -8.102 -24.594 -13.859 1 97.44 121 LEU B O 1
ATOM 3899 N N . LEU B 1 122 ? -9.188 -26.484 -13.469 1 98.44 122 LEU B N 1
ATOM 3900 C CA . LEU B 1 122 ? -8.289 -26.906 -12.391 1 98.44 122 LEU B CA 1
ATOM 3901 C C . LEU B 1 122 ? -6.863 -27.047 -12.906 1 98.44 122 LEU B C 1
ATOM 3903 O O . LEU B 1 122 ? -5.914 -26.609 -12.25 1 98.44 122 LEU B O 1
ATOM 3907 N N . ALA B 1 123 ? -6.719 -27.688 -14.055 1 98.69 123 ALA B N 1
ATOM 3908 C CA . ALA B 1 123 ? -5.402 -27.891 -14.664 1 98.69 123 ALA B CA 1
ATOM 3909 C C . ALA B 1 123 ? -4.746 -26.547 -14.984 1 98.69 123 ALA B C 1
ATOM 3911 O O . ALA B 1 123 ? -3.549 -26.359 -14.75 1 98.69 123 ALA B O 1
ATOM 3912 N N . VAL B 1 124 ? -5.492 -25.609 -15.453 1 98.38 124 VAL B N 1
ATOM 3913 C CA . VAL B 1 124 ? -4.973 -24.297 -15.867 1 98.38 124 VAL B CA 1
ATOM 3914 C C . VAL B 1 124 ? -4.52 -23.516 -14.648 1 98.38 124 VAL B C 1
ATOM 3916 O O . VAL B 1 124 ? -3.439 -22.922 -14.648 1 98.38 124 VAL B O 1
ATOM 3919 N N . ILE B 1 125 ? -5.309 -23.516 -13.578 1 97.94 125 ILE B N 1
ATOM 3920 C CA . ILE B 1 125 ? -4.988 -22.641 -12.445 1 97.94 125 ILE B CA 1
ATOM 3921 C C . ILE B 1 125 ? -3.834 -23.25 -11.648 1 97.94 125 ILE B C 1
ATOM 3923 O O . ILE B 1 125 ? -3.176 -22.547 -10.875 1 97.94 125 ILE B O 1
ATOM 3927 N N . LEU B 1 126 ? -3.51 -24.547 -11.836 1 98.5 126 LEU B N 1
ATOM 3928 C CA . LEU B 1 126 ? -2.434 -25.203 -11.094 1 98.5 126 LEU B CA 1
ATOM 3929 C C . LEU B 1 126 ? -1.188 -25.344 -11.961 1 98.5 126 LEU B C 1
ATOM 3931 O O . LEU B 1 126 ? -0.187 -25.922 -11.531 1 98.5 126 LEU B O 1
ATOM 3935 N N . ALA B 1 127 ? -1.217 -24.812 -13.133 1 97.56 127 ALA B N 1
ATOM 3936 C CA . ALA B 1 127 ? -0.096 -24.969 -14.055 1 97.56 127 ALA B CA 1
ATOM 3937 C C . ALA B 1 127 ? 1.015 -23.969 -13.75 1 97.56 127 ALA B C 1
ATOM 3939 O O . ALA B 1 127 ? 2.199 -24.297 -13.844 1 97.56 127 ALA B O 1
ATOM 3940 N N . PRO B 1 128 ? 0.632 -22.734 -13.367 1 96.06 128 PRO B N 1
ATOM 3941 C CA . PRO B 1 128 ? 1.707 -21.766 -13.133 1 96.06 128 PRO B CA 1
ATOM 3942 C C . PRO B 1 128 ? 2.553 -22.109 -11.914 1 96.06 128 PRO B C 1
ATOM 3944 O O . PRO B 1 128 ? 2.02 -22.562 -10.898 1 96.06 128 PRO B O 1
ATOM 3947 N N . THR B 1 129 ? 3.84 -21.875 -12.055 1 95 129 THR B N 1
ATOM 3948 C CA . THR B 1 129 ? 4.777 -22.109 -10.969 1 95 129 THR B CA 1
ATOM 3949 C C . THR B 1 129 ? 5.207 -20.781 -10.328 1 95 129 THR B C 1
ATOM 3951 O O . THR B 1 129 ? 5.043 -19.719 -10.922 1 95 129 THR B O 1
ATOM 3954 N N . ASP B 1 130 ? 5.676 -20.875 -9.125 1 92.56 130 ASP B N 1
ATOM 3955 C CA . ASP B 1 130 ? 6.09 -19.703 -8.359 1 92.56 130 ASP B CA 1
ATOM 3956 C C . ASP B 1 130 ? 7.496 -19.891 -7.789 1 92.56 130 ASP B C 1
ATOM 3958 O O . ASP B 1 130 ? 7.664 -20.422 -6.695 1 92.56 130 ASP B O 1
ATOM 3962 N N . ALA B 1 131 ? 8.453 -19.266 -8.398 1 81.81 131 ALA B N 1
ATOM 3963 C CA . ALA B 1 131 ? 9.844 -19.438 -7.996 1 81.81 131 ALA B CA 1
ATOM 3964 C C . ALA B 1 131 ? 10.117 -18.781 -6.645 1 81.81 131 ALA B C 1
ATOM 3966 O O . ALA B 1 131 ? 11.094 -19.125 -5.969 1 81.81 131 ALA B O 1
ATOM 3967 N N . ALA B 1 132 ? 9.25 -17.922 -6.258 1 75.62 132 ALA B N 1
ATOM 3968 C CA . ALA B 1 132 ? 9.43 -17.219 -4.996 1 75.62 132 ALA B CA 1
ATOM 3969 C C . ALA B 1 132 ? 9.297 -18.172 -3.809 1 75.62 132 ALA B C 1
ATOM 3971 O O . ALA B 1 132 ? 9.836 -17.906 -2.73 1 75.62 132 ALA B O 1
ATOM 3972 N N . LEU B 1 133 ? 8.641 -19.234 -4.008 1 79.69 133 LEU B N 1
ATOM 3973 C CA . LEU B 1 133 ? 8.469 -20.219 -2.945 1 79.69 133 LEU B CA 1
ATOM 3974 C C . LEU B 1 133 ? 9.773 -20.953 -2.672 1 79.69 133 LEU B C 1
ATOM 3976 O O . LEU B 1 133 ? 9.945 -21.547 -1.602 1 79.69 133 LEU B O 1
ATOM 3980 N N . GLY B 1 134 ? 10.68 -20.906 -3.619 1 72.75 134 GLY B N 1
ATOM 3981 C CA . GLY B 1 134 ? 12.008 -21.484 -3.477 1 72.75 134 GLY B CA 1
ATOM 3982 C C . GLY B 1 134 ? 13.117 -20.469 -3.711 1 72.75 134 GLY B C 1
ATOM 3983 O O . GLY B 1 134 ? 13.984 -20.672 -4.562 1 72.75 134 GLY B O 1
ATOM 3984 N N . GLN B 1 135 ? 12.984 -19.438 -2.98 1 68.12 135 GLN B N 1
ATOM 3985 C CA . GLN B 1 135 ? 13.906 -18.312 -3.18 1 68.12 135 GLN B CA 1
ATOM 3986 C C . GLN B 1 135 ? 15.359 -18.781 -3.146 1 68.12 135 GLN B C 1
ATOM 3988 O O . GLN B 1 135 ? 16.203 -18.25 -3.881 1 68.12 135 GLN B O 1
ATOM 3993 N N . ALA B 1 136 ? 15.562 -19.781 -2.406 1 61.25 136 ALA B N 1
ATOM 3994 C CA . ALA B 1 136 ? 16.906 -20.328 -2.33 1 61.25 136 ALA B CA 1
ATOM 3995 C C . ALA B 1 136 ? 17.391 -20.797 -3.701 1 61.25 136 ALA B C 1
ATOM 3997 O O . ALA B 1 136 ? 18.562 -20.609 -4.051 1 61.25 136 ALA B O 1
ATOM 3998 N N . VAL B 1 137 ? 16.547 -21.344 -4.395 1 69.06 137 VAL B N 1
ATOM 3999 C CA . VAL B 1 137 ? 16.891 -21.906 -5.695 1 69.06 137 VAL B CA 1
ATOM 4000 C C . VAL B 1 137 ? 17.203 -20.781 -6.676 1 69.06 137 VAL B C 1
ATOM 4002 O O . VAL B 1 137 ? 18.062 -20.922 -7.547 1 69.06 137 VAL B O 1
ATOM 4005 N N . VAL B 1 138 ? 16.672 -19.672 -6.324 1 65.38 138 VAL B N 1
ATOM 4006 C CA . VAL B 1 138 ? 16.844 -18.625 -7.324 1 65.38 138 VAL B CA 1
ATOM 4007 C C . VAL B 1 138 ? 17.906 -17.641 -6.855 1 65.38 138 VAL B C 1
ATOM 4009 O O . VAL B 1 138 ? 18.422 -16.859 -7.652 1 65.38 138 VAL B O 1
ATOM 4012 N N . THR B 1 139 ? 18.328 -17.844 -5.664 1 63.5 139 THR B N 1
ATOM 4013 C CA . THR B 1 139 ? 19.281 -16.859 -5.18 1 63.5 139 THR B CA 1
ATOM 4014 C C . THR B 1 139 ? 20.609 -17.516 -4.848 1 63.5 139 THR B C 1
ATOM 4016 O O . THR B 1 139 ? 21.641 -16.828 -4.73 1 63.5 139 THR B O 1
ATOM 4019 N N . LEU B 1 140 ? 20.578 -18.828 -4.762 1 67.94 140 LEU B N 1
ATOM 4020 C CA . LEU B 1 140 ? 21.828 -19.469 -4.379 1 67.94 140 LEU B CA 1
ATOM 4021 C C . LEU B 1 140 ? 22.844 -19.406 -5.512 1 67.94 140 LEU B C 1
ATOM 4023 O O . LEU B 1 140 ? 22.625 -19.984 -6.582 1 67.94 140 LEU B O 1
ATOM 4027 N N . PRO B 1 141 ? 23.859 -18.797 -5.246 1 69.5 141 PRO B N 1
ATOM 4028 C CA . PRO B 1 141 ? 24.875 -18.594 -6.285 1 69.5 141 PRO B CA 1
ATOM 4029 C C . PRO B 1 141 ? 25.547 -19.906 -6.703 1 69.5 141 PRO B C 1
ATOM 4031 O O . PRO B 1 141 ? 26.188 -19.969 -7.762 1 69.5 141 PRO B O 1
ATOM 4034 N N . ILE B 1 142 ? 25.344 -20.906 -5.984 1 76.81 142 ILE B N 1
ATOM 4035 C CA . ILE B 1 142 ? 26.031 -22.172 -6.254 1 76.81 142 ILE B CA 1
ATOM 4036 C C . ILE B 1 142 ? 25.375 -22.875 -7.434 1 76.81 142 ILE B C 1
ATOM 4038 O O . ILE B 1 142 ? 25.969 -23.766 -8.039 1 76.81 142 ILE B O 1
ATOM 4042 N N . LEU B 1 143 ? 24.203 -22.469 -7.73 1 82.88 143 LEU B N 1
ATOM 4043 C CA . LEU B 1 143 ? 23.484 -23.062 -8.852 1 82.88 143 LEU B CA 1
ATOM 4044 C C . LEU B 1 143 ? 23.906 -22.438 -10.172 1 82.88 143 LEU B C 1
ATOM 4046 O O . LEU B 1 143 ? 24.188 -21.234 -10.227 1 82.88 143 LEU B O 1
ATOM 4050 N N . PRO B 1 144 ? 23.969 -23.25 -11.141 1 83.06 144 PRO B N 1
ATOM 4051 C CA . PRO B 1 144 ? 24.281 -22.688 -12.453 1 83.06 144 PRO B CA 1
ATOM 4052 C C . PRO B 1 144 ? 23.312 -21.594 -12.875 1 83.06 144 PRO B C 1
ATOM 4054 O O . PRO B 1 144 ? 22.094 -21.719 -12.656 1 83.06 144 PRO B O 1
ATOM 4057 N N . SER B 1 145 ? 23.797 -20.594 -13.469 1 81.94 145 SER B N 1
ATOM 4058 C CA . SER B 1 145 ? 23.016 -19.406 -13.828 1 81.94 145 SER B CA 1
ATOM 4059 C C . SER B 1 145 ? 21.906 -19.75 -14.812 1 81.94 145 SER B C 1
ATOM 4061 O O . SER B 1 145 ? 20.812 -19.188 -14.742 1 81.94 145 SER B O 1
ATOM 4063 N N . ARG B 1 146 ? 22.188 -20.688 -15.688 1 83.31 146 ARG B N 1
ATOM 4064 C CA . ARG B 1 146 ? 21.203 -21.047 -16.703 1 83.31 146 ARG B CA 1
ATOM 4065 C C . ARG B 1 146 ? 19.969 -21.672 -16.078 1 83.31 146 ARG B C 1
ATOM 4067 O O . ARG B 1 146 ? 18.844 -21.422 -16.531 1 83.31 146 ARG B O 1
ATOM 4074 N N . ILE B 1 147 ? 20.188 -22.406 -15.062 1 85.94 147 ILE B N 1
ATOM 4075 C CA . ILE B 1 147 ? 19.078 -23.078 -14.383 1 85.94 147 ILE B CA 1
ATOM 4076 C C . ILE B 1 147 ? 18.312 -22.078 -13.539 1 85.94 147 ILE B C 1
ATOM 4078 O O . ILE B 1 147 ? 17.078 -22.031 -13.586 1 85.94 147 ILE B O 1
ATOM 4082 N N . ARG B 1 148 ? 19 -21.25 -12.844 1 86 148 ARG B N 1
ATOM 4083 C CA . ARG B 1 148 ? 18.375 -20.234 -11.992 1 86 148 ARG B CA 1
ATOM 4084 C C . ARG B 1 148 ? 17.562 -19.25 -12.828 1 86 148 ARG B C 1
ATOM 4086 O O . ARG B 1 148 ? 16.406 -18.969 -12.523 1 86 148 ARG B O 1
ATOM 4093 N N . GLN B 1 149 ? 18.172 -18.797 -13.828 1 82.75 149 GLN B N 1
ATOM 4094 C CA . GLN B 1 149 ? 17.531 -17.812 -14.695 1 82.75 149 GLN B CA 1
ATOM 4095 C C . GLN B 1 149 ? 16.375 -18.438 -15.469 1 82.75 149 GLN B C 1
ATOM 4097 O O . GLN B 1 149 ? 15.359 -17.797 -15.703 1 82.75 149 GLN B O 1
ATOM 4102 N N . GLY B 1 150 ? 16.609 -19.688 -15.883 1 86.5 150 GLY B N 1
ATOM 4103 C CA . GLY B 1 150 ? 15.547 -20.391 -16.594 1 86.5 150 GLY B CA 1
ATOM 4104 C C . GLY B 1 150 ? 14.289 -20.547 -15.766 1 86.5 150 GLY B C 1
ATOM 4105 O O . GLY B 1 150 ? 13.188 -20.266 -16.234 1 86.5 150 GLY B O 1
ATOM 4106 N N . LEU B 1 151 ? 14.469 -20.938 -14.531 1 88.31 151 LEU B N 1
ATOM 4107 C CA . LEU B 1 151 ? 13.336 -21.109 -13.633 1 88.31 151 LEU B CA 1
ATOM 4108 C C . LEU B 1 151 ? 12.695 -19.766 -13.289 1 88.31 151 LEU B C 1
ATOM 4110 O O . LEU B 1 151 ? 11.469 -19.672 -13.18 1 88.31 151 LEU B O 1
ATOM 4114 N N . ASN B 1 152 ? 13.477 -18.797 -13.195 1 85.94 152 ASN B N 1
ATOM 4115 C CA . ASN B 1 152 ? 12.977 -17.453 -12.883 1 85.94 152 ASN B CA 1
ATOM 4116 C C . ASN B 1 152 ? 12.148 -16.891 -14.031 1 85.94 152 ASN B C 1
ATOM 4118 O O . ASN B 1 152 ? 11.078 -16.328 -13.805 1 85.94 152 ASN B O 1
ATOM 4122 N N . VAL B 1 153 ? 12.648 -17.031 -15.211 1 87.75 153 VAL B N 1
ATOM 4123 C CA . VAL B 1 153 ? 11.953 -16.516 -16.391 1 87.75 153 VAL B CA 1
ATOM 4124 C C . VAL B 1 153 ? 10.672 -17.328 -16.609 1 87.75 153 VAL B C 1
ATOM 4126 O O . VAL B 1 153 ? 9.625 -16.75 -16.938 1 87.75 153 VAL B O 1
ATOM 4129 N N . GLU B 1 154 ? 10.781 -18.625 -16.5 1 91.5 154 GLU B N 1
ATOM 4130 C CA . GLU B 1 154 ? 9.578 -19.453 -16.609 1 91.5 154 GLU B CA 1
ATOM 4131 C C . GLU B 1 154 ? 8.5 -19 -15.633 1 91.5 154 GLU B C 1
ATOM 4133 O O . GLU B 1 154 ? 7.352 -18.781 -16.031 1 91.5 154 GLU B O 1
ATOM 4138 N N . SER B 1 155 ? 8.898 -18.859 -14.367 1 90.94 155 SER B N 1
ATOM 4139 C CA . SER B 1 155 ? 7.965 -18.469 -13.312 1 90.94 155 SER B CA 1
ATOM 4140 C C . SER B 1 155 ? 7.375 -17.094 -13.586 1 90.94 155 SER B C 1
ATOM 4142 O O . SER B 1 155 ? 6.184 -16.859 -13.367 1 90.94 155 SER B O 1
ATOM 4144 N N . GLY B 1 156 ? 8.172 -16.234 -14.062 1 87.44 156 GLY B N 1
ATOM 4145 C CA . GLY B 1 156 ? 7.738 -14.867 -14.32 1 87.44 156 GLY B CA 1
ATOM 4146 C C . GLY B 1 156 ? 6.738 -14.766 -15.453 1 87.44 156 GLY B C 1
ATOM 4147 O O . GLY B 1 156 ? 5.852 -13.914 -15.43 1 87.44 156 GLY B O 1
ATOM 4148 N N . LEU B 1 157 ? 6.824 -15.633 -16.406 1 92.19 157 LEU B N 1
ATOM 4149 C CA . LEU B 1 157 ? 6 -15.516 -17.594 1 92.19 157 LEU B CA 1
ATOM 4150 C C . LEU B 1 157 ? 4.781 -16.422 -17.516 1 92.19 157 LEU B C 1
ATOM 4152 O O . LEU B 1 157 ? 3.734 -16.125 -18.094 1 92.19 157 LEU B O 1
ATOM 4156 N N . ASN B 1 158 ? 4.945 -17.516 -16.844 1 95.06 158 ASN B N 1
ATOM 4157 C CA . ASN B 1 158 ? 3.854 -18.484 -16.859 1 95.06 158 ASN B CA 1
ATOM 4158 C C . ASN B 1 158 ? 2.609 -17.938 -16.172 1 95.06 158 ASN B C 1
ATOM 4160 O O . ASN B 1 158 ? 1.484 -18.266 -16.547 1 95.06 158 ASN B O 1
ATOM 4164 N N . ASP B 1 159 ? 2.787 -17.062 -15.125 1 94.75 159 ASP B N 1
ATOM 4165 C CA . ASP B 1 159 ? 1.64 -16.438 -14.477 1 94.75 159 ASP B CA 1
ATOM 4166 C C . ASP B 1 159 ? 0.833 -15.609 -15.469 1 94.75 159 ASP B C 1
ATOM 4168 O O . ASP B 1 159 ? -0.395 -15.695 -15.516 1 94.75 159 ASP B O 1
ATOM 4172 N N . GLY B 1 160 ? 1.562 -14.828 -16.219 1 95.5 160 GLY B N 1
ATOM 4173 C CA . GLY B 1 160 ? 0.917 -13.977 -17.203 1 95.5 160 GLY B CA 1
ATOM 4174 C C . GLY B 1 160 ? 0.266 -14.75 -18.328 1 95.5 160 GLY B C 1
ATOM 4175 O O . GLY B 1 160 ? -0.816 -14.383 -18.797 1 95.5 160 GLY B O 1
ATOM 4176 N N . ILE B 1 161 ? 0.849 -15.812 -18.719 1 96.06 161 ILE B N 1
ATOM 4177 C CA . ILE B 1 161 ? 0.362 -16.625 -19.828 1 96.06 161 ILE B CA 1
ATOM 4178 C C . ILE B 1 161 ? -0.905 -17.375 -19.406 1 96.06 161 ILE B C 1
ATOM 4180 O O . ILE B 1 161 ? -1.824 -17.547 -20.203 1 96.06 161 ILE B O 1
ATOM 4184 N N . CYS B 1 162 ? -0.994 -17.672 -18.188 1 97.56 162 CYS B N 1
ATOM 4185 C CA . CYS B 1 162 ? -2.107 -18.484 -17.719 1 97.56 162 CYS B CA 1
ATOM 4186 C C . CYS B 1 162 ? -3.332 -17.625 -17.438 1 97.56 162 CYS B C 1
ATOM 4188 O O . CYS B 1 162 ? -4.441 -18.141 -17.297 1 97.56 162 CYS B O 1
ATOM 4190 N N . VAL B 1 163 ? -3.178 -16.312 -17.422 1 97 163 VAL B N 1
ATOM 4191 C CA . VAL B 1 163 ? -4.316 -15.438 -17.141 1 97 163 VAL B CA 1
ATOM 4192 C C . VAL B 1 163 ? -5.332 -15.539 -18.266 1 97 163 VAL B C 1
ATOM 4194 O O . VAL B 1 163 ? -6.504 -15.844 -18.031 1 97 163 VAL B O 1
ATOM 4197 N N . PRO B 1 164 ? -4.941 -15.344 -19.531 1 96.69 164 PRO B N 1
ATOM 4198 C CA . PRO B 1 164 ? -5.93 -15.484 -20.609 1 96.69 164 PRO B CA 1
ATOM 4199 C C . PRO B 1 164 ? -6.496 -16.906 -20.703 1 96.69 164 PRO B C 1
ATOM 4201 O O . PRO B 1 164 ? -7.676 -17.078 -21.016 1 96.69 164 PRO B O 1
ATOM 4204 N N . LEU B 1 165 ? -5.691 -17.906 -20.438 1 97.5 165 LEU B N 1
ATOM 4205 C CA . LEU B 1 165 ? -6.176 -19.281 -20.453 1 97.5 165 LEU B CA 1
ATOM 4206 C C . LEU B 1 165 ? -7.238 -19.5 -19.375 1 97.5 165 LEU B C 1
ATOM 4208 O O . LEU B 1 165 ? -8.258 -20.141 -19.609 1 97.5 165 LEU B O 1
ATOM 4212 N N . PHE B 1 166 ? -6.984 -18.953 -18.25 1 96.69 166 PHE B N 1
ATOM 4213 C CA . PHE B 1 166 ? -7.938 -19 -17.141 1 96.69 166 PHE B CA 1
ATOM 4214 C C . PHE B 1 166 ? -9.266 -18.359 -17.531 1 96.69 166 PHE B C 1
ATOM 4216 O O . PHE B 1 166 ? -10.328 -18.953 -17.312 1 96.69 166 PHE B O 1
ATOM 4223 N N . LEU B 1 167 ? -9.172 -17.203 -18.141 1 94.88 167 LEU B N 1
ATOM 4224 C CA . LEU B 1 167 ? -10.383 -16.484 -18.547 1 94.88 167 LEU B CA 1
ATOM 4225 C C . LEU B 1 167 ? -11.156 -17.281 -19.594 1 94.88 167 LEU B C 1
ATOM 4227 O O . LEU B 1 167 ? -12.383 -17.375 -19.531 1 94.88 167 LEU B O 1
ATOM 4231 N N . ILE B 1 168 ? -10.484 -17.844 -20.516 1 95.31 168 ILE B N 1
ATOM 4232 C CA . ILE B 1 168 ? -11.102 -18.609 -21.594 1 95.31 168 ILE B CA 1
ATOM 4233 C C . ILE B 1 168 ? -11.789 -19.844 -21.016 1 95.31 168 ILE B C 1
ATOM 4235 O O . ILE B 1 168 ? -12.969 -20.094 -21.281 1 95.31 168 ILE B O 1
ATOM 4239 N N . VAL B 1 169 ? -11.094 -20.594 -20.219 1 95.81 169 VAL B N 1
ATOM 4240 C CA . VAL B 1 169 ? -11.625 -21.859 -19.719 1 95.81 169 VAL B CA 1
ATOM 4241 C C . VAL B 1 169 ? -12.75 -21.594 -18.719 1 95.81 169 VAL B C 1
ATOM 4243 O O . VAL B 1 169 ? -13.727 -22.344 -18.656 1 95.81 169 VAL B O 1
ATOM 4246 N N . LEU B 1 170 ? -12.57 -20.531 -17.938 1 93.38 170 LEU B N 1
ATOM 4247 C CA . LEU B 1 170 ? -13.641 -20.141 -17.031 1 93.38 170 LEU B CA 1
ATOM 4248 C C . LEU B 1 170 ? -14.914 -19.812 -17.797 1 93.38 170 LEU B C 1
ATOM 4250 O O . LEU B 1 170 ? -16.016 -20.219 -17.391 1 93.38 170 LEU B O 1
ATOM 4254 N N . ALA B 1 171 ? -14.781 -19.109 -18.891 1 91.12 171 ALA B N 1
ATOM 4255 C CA . ALA B 1 171 ? -15.922 -18.75 -19.734 1 91.12 171 ALA B CA 1
ATOM 4256 C C . ALA B 1 171 ? -16.578 -20 -20.328 1 91.12 171 ALA B C 1
ATOM 4258 O O . ALA B 1 171 ? -17.812 -20.078 -20.406 1 91.12 171 ALA B O 1
ATOM 4259 N N . ILE B 1 172 ? -15.805 -20.891 -20.734 1 91.62 172 ILE B N 1
ATOM 4260 C CA . ILE B 1 172 ? -16.312 -22.156 -21.281 1 91.62 172 ILE B CA 1
ATOM 4261 C C . ILE B 1 172 ? -17.078 -22.922 -20.203 1 91.62 172 ILE B C 1
ATOM 4263 O O . ILE B 1 172 ? -18.172 -23.422 -20.453 1 91.62 172 ILE B O 1
ATOM 4267 N N . ALA B 1 173 ? -16.469 -22.969 -19.016 1 90.88 173 ALA B N 1
ATOM 4268 C CA . ALA B 1 173 ? -17.109 -23.672 -17.906 1 90.88 173 ALA B CA 1
ATOM 4269 C C . ALA B 1 173 ? -18.453 -23.031 -17.547 1 90.88 173 ALA B C 1
ATOM 4271 O O . ALA B 1 173 ? -19.422 -23.75 -17.297 1 90.88 173 ALA B O 1
ATOM 4272 N N . GLN B 1 174 ? -18.469 -21.766 -17.578 1 88.94 174 GLN B N 1
ATOM 4273 C CA . GLN B 1 174 ? -19.688 -21.047 -17.25 1 88.94 174 GLN B CA 1
ATOM 4274 C C . GLN B 1 174 ? -20.734 -21.219 -18.344 1 88.94 174 GLN B C 1
ATOM 4276 O O . GLN B 1 174 ? -21.938 -21.344 -18.062 1 88.94 174 GLN B O 1
ATOM 4281 N N . ALA B 1 175 ? -20.312 -21.234 -19.562 1 87.5 175 ALA B N 1
ATOM 4282 C CA . ALA B 1 175 ? -21.219 -21.438 -20.688 1 87.5 175 ALA B CA 1
ATOM 4283 C C . ALA B 1 175 ? -21.812 -22.844 -20.656 1 87.5 175 ALA B C 1
ATOM 4285 O O . ALA B 1 175 ? -23.016 -23.031 -20.875 1 87.5 175 ALA B O 1
ATOM 4286 N N . GLU B 1 176 ? -21.031 -23.812 -20.422 1 87.19 176 GLU B N 1
ATOM 4287 C CA . GLU B 1 176 ? -21.469 -25.203 -20.375 1 87.19 176 GLU B CA 1
ATOM 4288 C C . GLU B 1 176 ? -22.438 -25.422 -19.219 1 87.19 176 GLU B C 1
ATOM 4290 O O . GLU B 1 176 ? -23.344 -26.25 -19.312 1 87.19 176 GLU B O 1
ATOM 4295 N N . ALA B 1 177 ? -22.188 -24.688 -18.219 1 85.94 177 ALA B N 1
ATOM 4296 C CA . ALA B 1 177 ? -23.078 -24.781 -17.047 1 85.94 177 ALA B CA 1
ATOM 4297 C C . ALA B 1 177 ? -24.375 -24.031 -17.281 1 85.94 177 ALA B C 1
ATOM 4299 O O . ALA B 1 177 ? -25.281 -24.078 -16.453 1 85.94 177 ALA B O 1
ATOM 4300 N N . GLY B 1 178 ? -24.469 -23.297 -18.406 1 84 178 GLY B N 1
ATOM 4301 C CA . GLY B 1 178 ? -25.688 -22.578 -18.75 1 84 178 GLY B CA 1
ATOM 4302 C C . GLY B 1 178 ? -25.75 -21.188 -18.125 1 84 178 GLY B C 1
ATOM 4303 O O . GLY B 1 178 ? -26.797 -20.531 -18.156 1 84 178 GLY B O 1
ATOM 4304 N N . ALA B 1 179 ? -24.625 -20.797 -17.594 1 80.06 179 ALA B N 1
ATOM 4305 C CA . ALA B 1 179 ? -24.609 -19.5 -16.906 1 80.06 179 ALA B CA 1
ATOM 4306 C C . ALA B 1 179 ? -24.516 -18.359 -17.906 1 80.06 179 ALA B C 1
ATOM 4308 O O . ALA B 1 179 ? -24.984 -17.25 -17.641 1 80.06 179 ALA B O 1
ATOM 4309 N N . ILE B 1 180 ? -23.922 -18.594 -19.109 1 81.81 180 ILE B N 1
ATOM 4310 C CA . ILE B 1 180 ? -23.75 -17.578 -20.141 1 81.81 180 ILE B CA 1
ATOM 4311 C C . ILE B 1 180 ? -23.812 -18.219 -21.531 1 81.81 180 ILE B C 1
ATOM 4313 O O . ILE B 1 180 ? -23.438 -19.391 -21.688 1 81.81 180 ILE B O 1
ATOM 4317 N N . GLY B 1 181 ? -24.25 -17.516 -22.5 1 85.69 181 GLY B N 1
ATOM 4318 C CA . GLY B 1 181 ? -24.234 -18.016 -23.859 1 85.69 181 GLY B CA 1
ATOM 4319 C C . GLY B 1 181 ? -22.844 -18.141 -24.453 1 85.69 181 GLY B C 1
ATOM 4320 O O . GLY B 1 181 ? -21.969 -17.344 -24.125 1 85.69 181 GLY B O 1
ATOM 4321 N N . GLY B 1 182 ? -22.672 -19.094 -25.312 1 85.88 182 GLY B N 1
ATOM 4322 C CA . GLY B 1 182 ? -21.359 -19.328 -25.906 1 85.88 182 GLY B CA 1
ATOM 4323 C C . GLY B 1 182 ? -20.812 -18.125 -26.641 1 85.88 182 GLY B C 1
ATOM 4324 O O . GLY B 1 182 ? -19.641 -17.766 -26.469 1 85.88 182 GLY B O 1
ATOM 4325 N N . GLY B 1 183 ? -21.594 -17.547 -27.5 1 87.81 183 GLY B N 1
ATOM 4326 C CA . GLY B 1 183 ? -21.188 -16.375 -28.234 1 87.81 183 GLY B CA 1
ATOM 4327 C C . GLY B 1 183 ? -20.828 -15.203 -27.344 1 87.81 183 GLY B C 1
ATOM 4328 O O . GLY B 1 183 ? -19.844 -14.516 -27.562 1 87.81 183 GLY B O 1
ATOM 4329 N N . ALA B 1 184 ? -21.641 -15.055 -26.359 1 88.19 184 ALA B N 1
ATOM 4330 C CA . ALA B 1 184 ? -21.406 -13.984 -25.391 1 88.19 184 ALA B CA 1
ATOM 4331 C C . ALA B 1 184 ? -20.125 -14.219 -24.609 1 88.19 184 ALA B C 1
ATOM 4333 O O . ALA B 1 184 ? -19.375 -13.281 -24.328 1 88.19 184 ALA B O 1
ATOM 4334 N N . ALA B 1 185 ? -19.922 -15.422 -24.328 1 89.88 185 ALA B N 1
ATOM 4335 C CA . ALA B 1 185 ? -18.703 -15.781 -23.609 1 89.88 185 ALA B CA 1
ATOM 4336 C C . ALA B 1 185 ? -17.453 -15.5 -24.453 1 89.88 185 ALA B C 1
ATOM 4338 O O . ALA B 1 185 ? -16.469 -14.961 -23.953 1 89.88 185 ALA B O 1
ATOM 4339 N N . ALA B 1 186 ? -17.531 -15.859 -25.656 1 92.56 186 ALA B N 1
ATOM 4340 C CA . ALA B 1 186 ? -16.406 -15.641 -26.562 1 92.56 186 ALA B CA 1
ATOM 4341 C C . ALA B 1 186 ? -16.109 -14.148 -26.719 1 92.56 186 ALA B C 1
ATOM 4343 O O . ALA B 1 186 ? -14.945 -13.742 -26.75 1 92.56 186 ALA B O 1
ATOM 4344 N N . ARG B 1 187 ? -17.062 -13.43 -26.891 1 92.69 187 ARG B N 1
ATOM 4345 C CA . ARG B 1 187 ? -16.906 -11.984 -27.031 1 92.69 187 ARG B CA 1
ATOM 4346 C C . ARG B 1 187 ? -16.297 -11.375 -25.781 1 92.69 187 ARG B C 1
ATOM 4348 O O . ARG B 1 187 ? -15.398 -10.531 -25.859 1 92.69 187 ARG B O 1
ATOM 4355 N N . LEU B 1 188 ? -16.828 -11.828 -24.672 1 91.25 188 LEU B N 1
ATOM 4356 C CA . LEU B 1 188 ? -16.359 -11.312 -23.391 1 91.25 188 LEU B CA 1
ATOM 4357 C C . LEU B 1 188 ? -14.867 -11.594 -23.219 1 91.25 188 LEU B C 1
ATOM 4359 O O . LEU B 1 188 ? -14.109 -10.711 -22.812 1 91.25 188 LEU B O 1
ATOM 4363 N N . VAL B 1 189 ? -14.523 -12.711 -23.562 1 94.44 189 VAL B N 1
ATOM 4364 C CA . VAL B 1 189 ? -13.133 -13.102 -23.391 1 94.44 189 VAL B CA 1
ATOM 4365 C C . VAL B 1 189 ? -12.25 -12.328 -24.375 1 94.44 189 VAL B C 1
ATOM 4367 O O . VAL B 1 189 ? -11.164 -11.875 -24.016 1 94.44 189 VAL B O 1
ATOM 4370 N N . ALA B 1 190 ? -12.703 -12.188 -25.531 1 96.44 190 ALA B N 1
ATOM 4371 C CA . ALA B 1 190 ? -11.961 -11.43 -26.547 1 96.44 190 ALA B CA 1
ATOM 4372 C C . ALA B 1 190 ? -11.75 -9.984 -26.094 1 96.44 190 ALA B C 1
ATOM 4374 O O . ALA B 1 190 ? -10.672 -9.422 -26.281 1 96.44 190 ALA B O 1
ATOM 4375 N N . GLU B 1 191 ? -12.734 -9.438 -25.578 1 96.5 191 GLU B N 1
ATOM 4376 C CA . GLU B 1 191 ? -12.648 -8.078 -25.062 1 96.5 191 GLU B CA 1
ATOM 4377 C C . GLU B 1 191 ? -11.695 -7.988 -23.875 1 96.5 191 GLU B C 1
ATOM 4379 O O . GLU B 1 191 ? -10.898 -7.055 -23.781 1 96.5 191 GLU B O 1
ATOM 4384 N N . GLN B 1 192 ? -11.836 -8.93 -23 1 96.31 192 GLN B N 1
ATOM 4385 C CA . GLN B 1 192 ? -10.961 -8.961 -21.828 1 96.31 192 GLN B CA 1
ATOM 4386 C C . GLN B 1 192 ? -9.492 -9.023 -22.25 1 96.31 192 GLN B C 1
ATOM 4388 O O . GLN B 1 192 ? -8.656 -8.297 -21.703 1 96.31 192 GLN B O 1
ATOM 4393 N N . ILE B 1 193 ? -9.234 -9.82 -23.156 1 97.38 193 ILE B N 1
ATOM 4394 C CA . ILE B 1 193 ? -7.859 -10 -23.625 1 97.38 193 ILE B CA 1
ATOM 4395 C C . ILE B 1 193 ? -7.426 -8.789 -24.438 1 97.38 193 ILE B C 1
ATOM 4397 O O . ILE B 1 193 ? -6.375 -8.195 -24.172 1 97.38 193 ILE B O 1
ATOM 4401 N N . GLY B 1 194 ? -8.195 -8.383 -25.422 1 98.06 194 GLY B N 1
ATOM 4402 C CA . GLY B 1 194 ? -7.867 -7.289 -26.312 1 98.06 194 GLY B CA 1
ATOM 4403 C C . GLY B 1 194 ? -7.641 -5.973 -25.594 1 98.06 194 GLY B C 1
ATOM 4404 O O . GLY B 1 194 ? -6.574 -5.367 -25.719 1 98.06 194 GLY B O 1
ATOM 4405 N N . TYR B 1 195 ? -8.641 -5.543 -24.797 1 98.12 195 TYR B N 1
ATOM 4406 C CA . TYR B 1 195 ? -8.523 -4.281 -24.078 1 98.12 195 TYR B CA 1
ATOM 4407 C C . TYR B 1 195 ? -7.457 -4.367 -23 1 98.12 195 TYR B C 1
ATOM 4409 O O . TYR B 1 195 ? -6.828 -3.363 -22.656 1 98.12 195 TYR B O 1
ATOM 4417 N N . GLY B 1 196 ? -7.281 -5.566 -22.438 1 98.44 196 GLY B N 1
ATOM 4418 C CA . GLY B 1 196 ? -6.18 -5.754 -21.516 1 98.44 196 GLY B CA 1
ATOM 4419 C C . GLY B 1 196 ? -4.82 -5.492 -22.141 1 98.44 196 GLY B C 1
ATOM 4420 O O . GLY B 1 196 ? -3.99 -4.789 -21.562 1 98.44 196 GLY B O 1
ATOM 4421 N N . ILE B 1 197 ? -4.668 -6.023 -23.312 1 98.56 197 ILE B N 1
ATOM 4422 C CA . ILE B 1 197 ? -3.406 -5.875 -24.031 1 98.56 197 ILE B CA 1
ATOM 4423 C C . ILE B 1 197 ? -3.172 -4.402 -24.359 1 98.56 197 ILE B C 1
ATOM 4425 O O . ILE B 1 197 ? -2.098 -3.861 -24.094 1 98.56 197 ILE B O 1
ATOM 4429 N N . VAL B 1 198 ? -4.125 -3.725 -24.875 1 98.56 198 VAL B N 1
ATOM 4430 C CA . VAL B 1 198 ? -4.008 -2.336 -25.312 1 98.56 198 VAL B CA 1
ATOM 4431 C C . VAL B 1 198 ? -3.715 -1.443 -24.109 1 98.56 198 VAL B C 1
ATOM 4433 O O . VAL B 1 198 ? -2.834 -0.581 -24.156 1 98.56 198 VAL B O 1
ATOM 4436 N N . SER B 1 199 ? -4.477 -1.688 -23.047 1 98.5 199 SER B N 1
ATOM 4437 C CA . SER B 1 199 ? -4.277 -0.911 -21.828 1 98.5 199 SER B CA 1
ATOM 4438 C C . SER B 1 199 ? -2.881 -1.134 -21.25 1 98.5 199 SER B C 1
ATOM 4440 O O . SER B 1 199 ? -2.24 -0.191 -20.781 1 98.5 199 SER B O 1
ATOM 4442 N N . GLY B 1 200 ? -2.42 -2.379 -21.297 1 98.75 200 GLY B N 1
ATOM 4443 C CA . GLY B 1 200 ? -1.089 -2.703 -20.797 1 98.75 200 GLY B CA 1
ATOM 4444 C C . GLY B 1 200 ? 0.018 -2.043 -21.609 1 98.75 200 GLY B C 1
ATOM 4445 O O . GLY B 1 200 ? 0.924 -1.433 -21.031 1 98.75 200 GLY B O 1
ATOM 4446 N N . ILE B 1 201 ? -0.089 -2.135 -22.906 1 98.56 201 ILE B N 1
ATOM 4447 C CA . ILE B 1 201 ? 0.9 -1.519 -23.781 1 98.56 201 ILE B CA 1
ATOM 4448 C C . ILE B 1 201 ? 0.958 -0.015 -23.516 1 98.56 201 ILE B C 1
ATOM 4450 O O . ILE B 1 201 ? 2.043 0.556 -23.375 1 98.56 201 ILE B O 1
ATOM 4454 N N . GLY B 1 202 ? -0.181 0.562 -23.453 1 98.5 202 GLY B N 1
ATOM 4455 C CA . GLY B 1 202 ? -0.246 1.993 -23.203 1 98.5 202 GLY B CA 1
ATOM 4456 C C . GLY B 1 202 ? 0.389 2.395 -21.875 1 98.5 202 GLY B C 1
ATOM 4457 O O . GLY B 1 202 ? 1.254 3.271 -21.844 1 98.5 202 GLY B O 1
ATOM 4458 N N . ALA B 1 203 ? -0.025 1.78 -20.797 1 98.31 203 ALA B N 1
ATOM 4459 C CA . ALA B 1 203 ? 0.467 2.121 -19.453 1 98.31 203 ALA B CA 1
ATOM 4460 C C . ALA B 1 203 ? 1.966 1.86 -19.344 1 98.31 203 ALA B C 1
ATOM 4462 O O . ALA B 1 203 ? 2.705 2.682 -18.797 1 98.31 203 ALA B O 1
ATOM 4463 N N . GLY B 1 204 ? 2.381 0.666 -19.859 1 98.06 204 GLY B N 1
ATOM 4464 C CA . GLY B 1 204 ? 3.797 0.336 -19.828 1 98.06 204 GLY B CA 1
ATOM 4465 C C . GLY B 1 204 ? 4.652 1.301 -20.625 1 98.06 204 GLY B C 1
ATOM 4466 O O . GLY B 1 204 ? 5.715 1.724 -20.172 1 98.06 204 GLY B O 1
ATOM 4467 N N . ALA B 1 205 ? 4.195 1.675 -21.781 1 97.75 205 ALA B N 1
ATOM 4468 C CA . ALA B 1 205 ? 4.926 2.59 -22.656 1 97.75 205 ALA B CA 1
ATOM 4469 C C . ALA B 1 205 ? 5.02 3.98 -22.031 1 97.75 205 ALA B C 1
ATOM 4471 O O . ALA B 1 205 ? 6.074 4.621 -22.078 1 97.75 205 ALA B O 1
ATOM 4472 N N . ILE B 1 206 ? 3.949 4.438 -21.469 1 97.56 206 ILE B N 1
ATOM 4473 C CA . ILE B 1 206 ? 3.92 5.75 -20.844 1 97.56 206 ILE B CA 1
ATOM 4474 C C . ILE B 1 206 ? 4.934 5.797 -19.688 1 97.56 206 ILE B C 1
ATOM 4476 O O . ILE B 1 206 ? 5.734 6.73 -19.609 1 97.56 206 ILE B O 1
ATOM 4480 N N . ALA B 1 207 ? 4.883 4.824 -18.875 1 96.94 207 ALA B N 1
ATOM 4481 C CA . ALA B 1 207 ? 5.777 4.785 -17.719 1 96.94 207 ALA B CA 1
ATOM 4482 C C . ALA B 1 207 ? 7.234 4.711 -18.156 1 96.94 207 ALA B C 1
ATOM 4484 O O . ALA B 1 207 ? 8.094 5.41 -17.609 1 96.94 207 ALA B O 1
ATOM 4485 N N . ALA B 1 208 ? 7.484 3.842 -19.125 1 96.12 208 ALA B N 1
ATOM 4486 C CA . ALA B 1 208 ? 8.852 3.719 -19.641 1 96.12 208 ALA B CA 1
ATOM 4487 C C . ALA B 1 208 ? 9.312 5.023 -20.266 1 96.12 208 ALA B C 1
ATOM 4489 O O . ALA B 1 208 ? 10.453 5.453 -20.062 1 96.12 208 ALA B O 1
ATOM 4490 N N . ALA B 1 209 ? 8.477 5.648 -21.047 1 95.25 209 ALA B N 1
ATOM 4491 C CA . ALA B 1 209 ? 8.805 6.914 -21.688 1 95.25 209 ALA B CA 1
ATOM 4492 C C . ALA B 1 209 ? 9.125 7.992 -20.656 1 95.25 209 ALA B C 1
ATOM 4494 O O . ALA B 1 209 ? 10.047 8.789 -20.844 1 95.25 209 ALA B O 1
ATOM 4495 N N . ILE B 1 210 ? 8.359 8.047 -19.641 1 95.19 210 ILE B N 1
ATOM 4496 C CA . ILE B 1 210 ? 8.578 9.023 -18.578 1 95.19 210 ILE B CA 1
ATOM 4497 C C . ILE B 1 210 ? 9.969 8.836 -17.984 1 95.19 210 ILE B C 1
ATOM 4499 O O . ILE B 1 210 ? 10.727 9.805 -17.828 1 95.19 210 ILE B O 1
ATOM 4503 N N . LEU B 1 211 ? 10.305 7.633 -17.672 1 93.69 211 LEU B N 1
ATOM 4504 C CA . LEU B 1 211 ? 11.602 7.375 -17.047 1 93.69 211 LEU B CA 1
ATOM 4505 C C . LEU B 1 211 ? 12.734 7.672 -18.016 1 93.69 211 LEU B C 1
ATOM 4507 O O . LEU B 1 211 ? 13.75 8.258 -17.625 1 93.69 211 LEU B O 1
ATOM 4511 N N . VAL B 1 212 ? 12.539 7.293 -19.25 1 92.06 212 VAL B N 1
ATOM 4512 C CA . VAL B 1 212 ? 13.586 7.48 -20.25 1 92.06 212 VAL B CA 1
ATOM 4513 C C . VAL B 1 212 ? 13.75 8.969 -20.547 1 92.06 212 VAL B C 1
ATOM 4515 O O . VAL B 1 212 ? 14.859 9.508 -20.484 1 92.06 212 VAL B O 1
ATOM 4518 N N . VAL B 1 213 ? 12.727 9.672 -20.844 1 91.69 213 VAL B N 1
ATOM 4519 C CA . VAL B 1 213 ? 12.766 11.078 -21.25 1 91.69 213 VAL B CA 1
ATOM 4520 C C . VAL B 1 213 ? 13.133 11.953 -20.047 1 91.69 213 VAL B C 1
ATOM 4522 O O . VAL B 1 213 ? 14 12.82 -20.156 1 91.69 213 VAL B O 1
ATOM 4525 N N . ALA B 1 214 ? 12.445 11.68 -18.969 1 90.12 214 ALA B N 1
ATOM 4526 C CA . ALA B 1 214 ? 12.711 12.492 -17.781 1 90.12 214 ALA B CA 1
ATOM 4527 C C . ALA B 1 214 ? 14.117 12.242 -17.25 1 90.12 214 ALA B C 1
ATOM 4529 O O . ALA B 1 214 ? 14.75 13.141 -16.688 1 90.12 214 ALA B O 1
ATOM 4530 N N . GLY B 1 215 ? 14.547 11.016 -17.328 1 85.38 215 GLY B N 1
ATOM 4531 C CA . GLY B 1 215 ? 15.914 10.703 -16.953 1 85.38 215 GLY B CA 1
ATOM 4532 C C . GLY B 1 215 ? 16.953 11.383 -17.828 1 85.38 215 GLY B C 1
ATOM 4533 O O . GLY B 1 215 ? 17.938 11.93 -17.312 1 85.38 215 GLY B O 1
ATOM 4534 N N . ARG B 1 216 ? 16.734 11.422 -19.078 1 86.94 216 ARG B N 1
ATOM 4535 C CA . ARG B 1 216 ? 17.641 12.047 -20.047 1 86.94 216 ARG B CA 1
ATOM 4536 C C . ARG B 1 216 ? 17.734 13.555 -19.812 1 86.94 216 ARG B C 1
ATOM 4538 O O . ARG B 1 216 ? 18.828 14.125 -19.906 1 86.94 216 ARG B O 1
ATOM 4545 N N . HIS B 1 217 ? 16.688 14.125 -19.469 1 90.81 217 HIS B N 1
ATOM 4546 C CA . HIS B 1 217 ? 16.656 15.578 -19.297 1 90.81 217 HIS B CA 1
ATOM 4547 C C . HIS B 1 217 ? 16.797 15.953 -17.828 1 90.81 217 HIS B C 1
ATOM 4549 O O . HIS B 1 217 ? 16.703 17.125 -17.469 1 90.81 217 HIS B O 1
ATOM 4555 N N . ARG B 1 218 ? 16.891 14.93 -16.938 1 87.62 218 ARG B N 1
ATOM 4556 C CA . ARG B 1 218 ? 17.062 15.117 -15.508 1 87.62 218 ARG B CA 1
ATOM 4557 C C . ARG B 1 218 ? 15.906 15.914 -14.914 1 87.62 218 ARG B C 1
ATOM 4559 O O . ARG B 1 218 ? 16.125 16.859 -14.141 1 87.62 218 ARG B O 1
ATOM 4566 N N . THR B 1 219 ? 14.773 15.594 -15.375 1 90.75 219 THR B N 1
ATOM 4567 C CA . THR B 1 219 ? 13.594 16.312 -14.914 1 90.75 219 THR B CA 1
ATOM 4568 C C . THR B 1 219 ? 12.836 15.484 -13.875 1 90.75 219 THR B C 1
ATOM 4570 O O . THR B 1 219 ? 11.766 15.898 -13.406 1 90.75 219 THR B O 1
ATOM 4573 N N . ILE B 1 220 ? 13.336 14.359 -13.469 1 88.5 220 ILE B N 1
ATOM 4574 C CA . ILE B 1 220 ? 12.633 13.516 -12.516 1 88.5 220 ILE B CA 1
ATOM 4575 C C . ILE B 1 220 ? 13.453 13.383 -11.234 1 88.5 220 ILE B C 1
ATOM 4577 O O . ILE B 1 220 ? 14.664 13.18 -11.289 1 88.5 220 ILE B O 1
ATOM 4581 N N . ASP B 1 221 ? 12.758 13.602 -10.125 1 88.5 221 ASP B N 1
ATOM 4582 C CA . ASP B 1 221 ? 13.352 13.383 -8.805 1 88.5 221 ASP B CA 1
ATOM 4583 C C . ASP B 1 221 ? 13.477 11.891 -8.508 1 88.5 221 ASP B C 1
ATOM 4585 O O . ASP B 1 221 ? 12.57 11.109 -8.797 1 88.5 221 ASP B O 1
ATOM 4589 N N . PRO B 1 222 ? 14.633 11.477 -7.973 1 83.88 222 PRO B N 1
ATOM 4590 C CA . PRO B 1 222 ? 14.867 10.062 -7.703 1 83.88 222 PRO B CA 1
ATOM 4591 C C . PRO B 1 222 ? 13.781 9.438 -6.828 1 83.88 222 PRO B C 1
ATOM 4593 O O . PRO B 1 222 ? 13.43 8.266 -7.008 1 83.88 222 PRO B O 1
ATOM 4596 N N . LEU B 1 223 ? 13.211 10.18 -5.949 1 82.25 223 LEU B N 1
ATOM 4597 C CA . LEU B 1 223 ? 12.18 9.656 -5.059 1 82.25 223 LEU B CA 1
ATOM 4598 C C . LEU B 1 223 ? 10.898 9.336 -5.832 1 82.25 223 LEU B C 1
ATOM 4600 O O . LEU B 1 223 ? 10.25 8.32 -5.566 1 82.25 223 LEU B O 1
ATOM 4604 N N . TRP B 1 224 ? 10.633 10.164 -6.738 1 89.69 224 TRP B N 1
ATOM 4605 C CA . TRP B 1 224 ? 9.43 9.945 -7.531 1 89.69 224 TRP B CA 1
ATOM 4606 C C . TRP B 1 224 ? 9.68 8.898 -8.609 1 89.69 224 TRP B C 1
ATOM 4608 O O . TRP B 1 224 ? 8.758 8.188 -9.023 1 89.69 224 TRP B O 1
ATOM 4618 N N . ALA B 1 225 ? 10.961 8.82 -9.062 1 91.5 225 ALA B N 1
ATOM 4619 C CA . ALA B 1 225 ? 11.312 7.824 -10.07 1 91.5 225 ALA B CA 1
ATOM 4620 C C . ALA B 1 225 ? 10.984 6.414 -9.594 1 91.5 225 ALA B C 1
ATOM 4622 O O . ALA B 1 225 ? 10.523 5.574 -10.375 1 91.5 225 ALA B O 1
ATOM 4623 N N . GLN B 1 226 ? 11.141 6.164 -8.352 1 90.94 226 GLN B N 1
ATOM 4624 C CA . GLN B 1 226 ? 10.93 4.836 -7.793 1 90.94 226 GLN B CA 1
ATOM 4625 C C . GLN B 1 226 ? 9.445 4.48 -7.766 1 90.94 226 GLN B C 1
ATOM 4627 O O . GLN B 1 226 ? 9.086 3.303 -7.699 1 90.94 226 GLN B O 1
ATOM 4632 N N . THR B 1 227 ? 8.555 5.438 -7.824 1 94.5 227 THR B N 1
ATOM 4633 C CA . THR B 1 227 ? 7.121 5.18 -7.746 1 94.5 227 THR B CA 1
ATOM 4634 C C . THR B 1 227 ? 6.555 4.855 -9.125 1 94.5 227 THR B C 1
ATOM 4636 O O . THR B 1 227 ? 5.441 4.336 -9.234 1 94.5 227 THR B O 1
ATOM 4639 N N . VAL B 1 228 ? 7.285 5.141 -10.188 1 96 228 VAL B N 1
ATOM 4640 C CA . VAL B 1 228 ? 6.77 5.113 -11.555 1 96 228 VAL B CA 1
ATOM 4641 C C . VAL B 1 228 ? 6.344 3.693 -11.922 1 96 228 VAL B C 1
ATOM 4643 O O . VAL B 1 228 ? 5.219 3.473 -12.367 1 96 228 VAL B O 1
ATOM 4646 N N . PRO B 1 229 ? 7.223 2.646 -11.656 1 96.69 229 PRO B N 1
ATOM 4647 C CA . PRO B 1 229 ? 6.777 1.302 -12.031 1 96.69 229 PRO B CA 1
ATOM 4648 C C . PRO B 1 229 ? 5.562 0.836 -11.234 1 96.69 229 PRO B C 1
ATOM 4650 O O . PRO B 1 229 ? 4.668 0.191 -11.789 1 96.69 229 PRO B O 1
ATOM 4653 N N . LEU B 1 230 ? 5.531 1.097 -9.977 1 97.31 230 LEU B N 1
ATOM 4654 C CA . LEU B 1 230 ? 4.395 0.742 -9.141 1 97.31 230 LEU B CA 1
ATOM 4655 C C . LEU B 1 230 ? 3.117 1.404 -9.648 1 97.31 230 LEU B C 1
ATOM 4657 O O . LEU B 1 230 ? 2.08 0.749 -9.766 1 97.31 230 LEU B O 1
ATOM 4661 N N . THR B 1 231 ? 3.197 2.689 -9.945 1 97.75 231 THR B N 1
ATOM 4662 C CA . THR B 1 231 ? 2.049 3.447 -10.43 1 97.75 231 THR B CA 1
ATOM 4663 C C . THR B 1 231 ? 1.616 2.955 -11.812 1 97.75 231 THR B C 1
ATOM 4665 O O . THR B 1 231 ? 0.424 2.941 -12.125 1 97.75 231 THR B O 1
ATOM 4668 N N . ALA B 1 232 ? 2.562 2.551 -12.594 1 97.81 232 ALA B N 1
ATOM 4669 C CA . ALA B 1 232 ? 2.27 2.031 -13.93 1 97.81 232 ALA B CA 1
ATOM 4670 C C . ALA B 1 232 ? 1.471 0.734 -13.844 1 97.81 232 ALA B C 1
ATOM 4672 O O . ALA B 1 232 ? 0.548 0.515 -14.633 1 97.81 232 ALA B O 1
ATOM 4673 N N . ALA B 1 233 ? 1.883 -0.135 -12.93 1 98.31 233 ALA B N 1
ATOM 4674 C CA . ALA B 1 233 ? 1.151 -1.383 -12.727 1 98.31 233 ALA B CA 1
ATOM 4675 C C . ALA B 1 233 ? -0.31 -1.112 -12.383 1 98.31 233 ALA B C 1
ATOM 4677 O O . ALA B 1 233 ? -1.214 -1.724 -12.953 1 98.31 233 ALA B O 1
ATOM 4678 N N . LEU B 1 234 ? -0.52 -0.161 -11.516 1 97.75 234 LEU B N 1
ATOM 4679 C CA . LEU B 1 234 ? -1.87 0.187 -11.094 1 97.75 234 LEU B CA 1
ATOM 4680 C C . LEU B 1 234 ? -2.641 0.861 -12.219 1 97.75 234 LEU B C 1
ATOM 4682 O O . LEU B 1 234 ? -3.84 0.625 -12.391 1 97.75 234 LEU B O 1
ATOM 4686 N N . LEU B 1 235 ? -1.96 1.691 -12.961 1 98.12 235 LEU B N 1
ATOM 4687 C CA . LEU B 1 235 ? -2.6 2.34 -14.102 1 98.12 235 LEU B CA 1
ATOM 4688 C C . LEU B 1 235 ? -3.068 1.307 -15.117 1 98.12 235 LEU B C 1
ATOM 4690 O O . LEU B 1 235 ? -4.195 1.382 -15.609 1 98.12 235 LEU B O 1
ATOM 4694 N N . ALA B 1 236 ? -2.182 0.365 -15.406 1 98.5 236 ALA B N 1
ATOM 4695 C CA . ALA B 1 236 ? -2.514 -0.674 -16.375 1 98.5 236 ALA B CA 1
ATOM 4696 C C . ALA B 1 236 ? -3.781 -1.42 -15.969 1 98.5 236 ALA B C 1
ATOM 4698 O O . ALA B 1 236 ? -4.715 -1.551 -16.766 1 98.5 236 ALA B O 1
ATOM 4699 N N . TYR B 1 237 ? -3.814 -1.862 -14.742 1 98.12 237 TYR B N 1
ATOM 4700 C CA . TYR B 1 237 ? -4.965 -2.611 -14.25 1 98.12 237 TYR B CA 1
ATOM 4701 C C . TYR B 1 237 ? -6.223 -1.754 -14.266 1 98.12 237 TYR B C 1
ATOM 4703 O O . TYR B 1 237 ? -7.266 -2.18 -14.773 1 98.12 237 TYR B O 1
ATOM 4711 N N . THR B 1 238 ? -6.176 -0.54 -13.781 1 97.38 238 THR B N 1
ATOM 4712 C CA . THR B 1 238 ? -7.367 0.253 -13.508 1 97.38 238 THR B CA 1
ATOM 4713 C C . THR B 1 238 ? -7.906 0.887 -14.781 1 97.38 238 THR B C 1
ATOM 4715 O O . THR B 1 238 ? -9.086 1.251 -14.852 1 97.38 238 THR B O 1
ATOM 4718 N N . VAL B 1 239 ? -7.121 1.045 -15.805 1 97.38 239 VAL B N 1
ATOM 4719 C CA . VAL B 1 239 ? -7.613 1.559 -17.078 1 97.38 239 VAL B CA 1
ATOM 4720 C C . VAL B 1 239 ? -8.305 0.44 -17.859 1 97.38 239 VAL B C 1
ATOM 4722 O O . VAL B 1 239 ? -9.289 0.679 -18.562 1 97.38 239 VAL B O 1
ATOM 4725 N N . ALA B 1 240 ? -7.816 -0.757 -17.672 1 98.12 240 ALA B N 1
ATOM 4726 C CA . ALA B 1 240 ? -8.336 -1.889 -18.422 1 98.12 240 ALA B CA 1
ATOM 4727 C C . ALA B 1 240 ? -9.75 -2.248 -17.984 1 98.12 240 ALA B C 1
ATOM 4729 O O . ALA B 1 240 ? -10.609 -2.553 -18.812 1 98.12 240 ALA B O 1
ATOM 4730 N N . VAL B 1 241 ? -10.039 -2.146 -16.75 1 95.81 241 VAL B N 1
ATOM 4731 C CA . VAL B 1 241 ? -11.25 -2.697 -16.156 1 95.81 241 VAL B CA 1
ATOM 4732 C C . VAL B 1 241 ? -12.469 -1.958 -16.703 1 95.81 241 VAL B C 1
ATOM 4734 O O . VAL B 1 241 ? -13.406 -2.582 -17.203 1 95.81 241 VAL B O 1
ATOM 4737 N N . PRO B 1 242 ? -12.461 -0.593 -16.672 1 94.38 242 PRO B N 1
ATOM 4738 C CA . PRO B 1 242 ? -13.648 0.086 -17.203 1 94.38 242 PRO B CA 1
ATOM 4739 C C . PRO B 1 242 ? -13.805 -0.085 -18.703 1 94.38 242 PRO B C 1
ATOM 4741 O O . PRO B 1 242 ? -14.906 0.065 -19.234 1 94.38 242 PRO B O 1
ATOM 4744 N N . LEU B 1 243 ? -12.812 -0.471 -19.422 1 95.88 243 LEU B N 1
ATOM 4745 C CA . LEU B 1 243 ? -12.883 -0.703 -20.859 1 95.88 243 LEU B CA 1
ATOM 4746 C C . LEU B 1 243 ? -13.375 -2.115 -21.156 1 95.88 243 LEU B C 1
ATOM 4748 O O . LEU B 1 243 ? -13.633 -2.455 -22.312 1 95.88 243 LEU B O 1
ATOM 4752 N N . GLY B 1 244 ? -13.469 -2.906 -20.125 1 95.81 244 GLY B N 1
ATOM 4753 C CA . GLY B 1 244 ? -13.898 -4.285 -20.281 1 95.81 244 GLY B CA 1
ATOM 4754 C C . GLY B 1 244 ? -12.75 -5.262 -20.422 1 95.81 244 GLY B C 1
ATOM 4755 O O . GLY B 1 244 ? -12.961 -6.426 -20.766 1 95.81 244 GLY B O 1
ATOM 4756 N N . GLY B 1 245 ? -11.594 -4.789 -20.188 1 97.44 245 GLY B N 1
ATOM 4757 C CA . GLY B 1 245 ? -10.414 -5.641 -20.297 1 97.44 245 GLY B CA 1
ATOM 4758 C C . GLY B 1 245 ? -10.008 -6.258 -18.969 1 97.44 245 GLY B C 1
ATOM 4759 O O . GLY B 1 245 ? -10.469 -5.828 -17.906 1 97.44 245 GLY B O 1
ATOM 4760 N N . SER B 1 246 ? -9.164 -7.293 -19.109 1 97.75 246 SER B N 1
ATOM 4761 C CA . SER B 1 246 ? -8.594 -7.902 -17.906 1 97.75 246 SER B CA 1
ATOM 4762 C C . SER B 1 246 ? -7.465 -7.051 -17.344 1 97.75 246 SER B C 1
ATOM 4764 O O . SER B 1 246 ? -6.465 -6.805 -18.016 1 97.75 246 SER B O 1
ATOM 4766 N N . GLY B 1 247 ? -7.625 -6.656 -16.109 1 98 247 GLY B N 1
ATOM 4767 C CA . GLY B 1 247 ? -6.57 -5.902 -15.453 1 98 247 GLY B CA 1
ATOM 4768 C C . GLY B 1 247 ? -5.273 -6.68 -15.328 1 98 247 GLY B C 1
ATOM 4769 O O . GLY B 1 247 ? -4.188 -6.102 -15.391 1 98 247 GLY B O 1
ATOM 4770 N N . PHE B 1 248 ? -5.359 -7.988 -15.164 1 98.19 248 PHE B N 1
ATOM 4771 C CA . PHE B 1 248 ? -4.18 -8.828 -14.984 1 98.19 248 PHE B CA 1
ATOM 4772 C C . PHE B 1 248 ? -3.393 -8.93 -16.281 1 98.19 248 PHE B C 1
ATOM 4774 O O . PHE B 1 248 ? -2.16 -8.883 -16.281 1 98.19 248 PHE B O 1
ATOM 4781 N N . ILE B 1 249 ? -4.121 -9.086 -17.344 1 98.38 249 ILE B N 1
ATOM 4782 C CA . ILE B 1 249 ? -3.455 -9.109 -18.641 1 98.38 249 ILE B CA 1
ATOM 4783 C C . ILE B 1 249 ? -2.768 -7.77 -18.891 1 98.38 249 ILE B C 1
ATOM 4785 O O . ILE B 1 249 ? -1.633 -7.727 -19.375 1 98.38 249 ILE B O 1
ATOM 4789 N N . ALA B 1 250 ? -3.467 -6.723 -18.578 1 98.75 250 ALA B N 1
ATOM 4790 C CA . ALA B 1 250 ? -2.895 -5.391 -18.734 1 98.75 250 ALA B CA 1
ATOM 4791 C C . ALA B 1 250 ? -1.619 -5.242 -17.906 1 98.75 250 ALA B C 1
ATOM 4793 O O . ALA B 1 250 ? -0.617 -4.711 -18.391 1 98.75 250 ALA B O 1
ATOM 4794 N N . ALA B 1 251 ? -1.621 -5.656 -16.672 1 98.62 251 ALA B N 1
ATOM 4795 C CA . ALA B 1 251 ? -0.441 -5.582 -15.82 1 98.62 251 ALA B CA 1
ATOM 4796 C C . ALA B 1 251 ? 0.716 -6.387 -16.406 1 98.62 251 ALA B C 1
ATOM 4798 O O . ALA B 1 251 ? 1.854 -5.91 -16.453 1 98.62 251 ALA B O 1
ATOM 4799 N N . PHE B 1 252 ? 0.458 -7.559 -16.906 1 97.81 252 PHE B N 1
ATOM 4800 C CA . PHE B 1 252 ? 1.465 -8.438 -17.484 1 97.81 252 PHE B CA 1
ATOM 4801 C C . PHE B 1 252 ? 2.07 -7.812 -18.734 1 97.81 252 PHE B C 1
ATOM 4803 O O . PHE B 1 252 ? 3.289 -7.645 -18.828 1 97.81 252 PHE B O 1
ATOM 4810 N N . VAL B 1 253 ? 1.217 -7.445 -19.609 1 98.12 253 VAL B N 1
ATOM 4811 C CA . VAL B 1 253 ? 1.649 -6.855 -20.875 1 98.12 253 VAL B CA 1
ATOM 4812 C C . VAL B 1 253 ? 2.324 -5.512 -20.609 1 98.12 253 VAL B C 1
ATOM 4814 O O . VAL B 1 253 ? 3.287 -5.152 -21.297 1 98.12 253 VAL B O 1
ATOM 4817 N N . GLY B 1 254 ? 1.775 -4.777 -19.719 1 98.38 254 GLY B N 1
ATOM 4818 C CA . GLY B 1 254 ? 2.404 -3.523 -19.328 1 98.38 254 GLY B CA 1
ATOM 4819 C C . GLY B 1 254 ? 3.82 -3.699 -18.812 1 98.38 254 GLY B C 1
ATOM 4820 O O . GLY B 1 254 ? 4.719 -2.936 -19.172 1 98.38 254 GLY B O 1
ATOM 4821 N N . GLY B 1 255 ? 4.012 -4.699 -17.922 1 97.38 255 GLY B N 1
ATOM 4822 C CA . GLY B 1 255 ? 5.352 -5.008 -17.453 1 97.38 255 GLY B CA 1
ATOM 4823 C C . GLY B 1 255 ? 6.305 -5.375 -18.578 1 97.38 255 GLY B C 1
ATOM 4824 O O . GLY B 1 255 ? 7.445 -4.906 -18.609 1 97.38 255 GLY B O 1
ATOM 4825 N N . LEU B 1 256 ? 5.895 -6.207 -19.5 1 95.38 256 LEU B N 1
ATOM 4826 C CA . LEU B 1 256 ? 6.703 -6.594 -20.656 1 95.38 256 LEU B CA 1
ATOM 4827 C C . LEU B 1 256 ? 7.086 -5.371 -21.484 1 95.38 256 LEU B C 1
ATOM 4829 O O . LEU B 1 256 ? 8.242 -5.219 -21.875 1 95.38 256 LEU B O 1
ATOM 4833 N N . THR B 1 257 ? 6.074 -4.543 -21.734 1 96.44 257 THR B N 1
ATOM 4834 C CA . THR B 1 257 ? 6.289 -3.34 -22.531 1 96.44 257 THR B CA 1
ATOM 4835 C C . THR B 1 257 ? 7.258 -2.393 -21.844 1 96.44 257 THR B C 1
ATOM 4837 O O . THR B 1 257 ? 8.195 -1.883 -22.469 1 96.44 257 THR B O 1
ATOM 4840 N N . PHE B 1 258 ? 6.996 -2.166 -20.594 1 96.44 258 PHE B N 1
ATOM 4841 C CA . PHE B 1 258 ? 7.84 -1.306 -19.766 1 96.44 258 PHE B CA 1
ATOM 4842 C C . PHE B 1 258 ? 9.289 -1.786 -19.781 1 96.44 258 PHE B C 1
ATOM 4844 O O . PHE B 1 258 ? 10.203 -1.003 -20.047 1 96.44 258 PHE B O 1
ATOM 4851 N N . GLY B 1 259 ? 9.484 -3.078 -19.531 1 93.25 259 GLY B N 1
ATOM 4852 C CA . GLY B 1 259 ? 10.82 -3.656 -19.531 1 93.25 259 GLY B CA 1
ATOM 4853 C C . GLY B 1 259 ? 11.492 -3.582 -20.891 1 93.25 259 GLY B C 1
ATOM 4854 O O . GLY B 1 259 ? 12.68 -3.266 -20.984 1 93.25 259 GLY B O 1
ATOM 4855 N N . ALA B 1 260 ? 10.812 -3.85 -21.906 1 91.75 260 ALA B N 1
ATOM 4856 C CA . ALA B 1 260 ? 11.352 -3.863 -23.266 1 91.75 260 ALA B CA 1
ATOM 4857 C C . ALA B 1 260 ? 11.859 -2.48 -23.672 1 91.75 260 ALA B C 1
ATOM 4859 O O . ALA B 1 260 ? 12.938 -2.352 -24.25 1 91.75 260 ALA B O 1
ATOM 4860 N N . ILE B 1 261 ? 11.102 -1.467 -23.359 1 91.38 261 ILE B N 1
ATOM 4861 C CA . ILE B 1 261 ? 11.461 -0.104 -23.734 1 91.38 261 ILE B CA 1
ATOM 4862 C C . ILE B 1 261 ? 12.641 0.374 -22.891 1 91.38 261 ILE B C 1
ATOM 4864 O O . ILE B 1 261 ? 13.57 1.003 -23.391 1 91.38 261 ILE B O 1
ATOM 4868 N N . ARG B 1 262 ? 12.609 0.101 -21.656 1 88.5 262 ARG B N 1
ATOM 4869 C CA . ARG B 1 262 ? 13.672 0.542 -20.766 1 88.5 262 ARG B CA 1
ATOM 4870 C C . ARG B 1 262 ? 15 -0.122 -21.109 1 88.5 262 ARG B C 1
ATOM 4872 O O . ARG B 1 262 ? 16.047 0.518 -21.047 1 88.5 262 ARG B O 1
ATOM 4879 N N . HIS B 1 263 ? 14.992 -1.391 -21.344 1 82.25 263 HIS B N 1
ATOM 4880 C CA . HIS B 1 263 ? 16.203 -2.119 -21.688 1 82.25 263 HIS B CA 1
ATOM 4881 C C . HIS B 1 263 ? 16.812 -1.598 -23 1 82.25 263 HIS B C 1
ATOM 4883 O O . HIS B 1 263 ? 18.031 -1.562 -23.156 1 82.25 263 HIS B O 1
ATOM 4889 N N . ARG B 1 264 ? 16.094 -1.164 -23.891 1 78.06 264 ARG B N 1
ATOM 4890 C CA . ARG B 1 264 ? 16.547 -0.6 -25.156 1 78.06 264 ARG B CA 1
ATOM 4891 C C . ARG B 1 264 ? 17.188 0.774 -24.938 1 78.06 264 ARG B C 1
ATOM 4893 O O . ARG B 1 264 ? 18.188 1.112 -25.578 1 78.06 264 ARG B O 1
ATOM 4900 N N . GLY B 1 265 ? 16.562 1.499 -24 1 67.56 265 GLY B N 1
ATOM 4901 C CA . GLY B 1 265 ? 17.094 2.824 -23.703 1 67.56 265 GLY B CA 1
ATOM 4902 C C . GLY B 1 265 ? 18.406 2.791 -22.953 1 67.56 265 GLY B C 1
ATOM 4903 O O . GLY B 1 265 ? 19.266 3.658 -23.156 1 67.56 265 GLY B O 1
ATOM 4904 N N . GLU B 1 266 ? 18.547 1.888 -22 1 63.59 266 GLU B N 1
ATOM 4905 C CA . GLU B 1 266 ? 19.781 1.75 -21.234 1 63.59 266 GLU B CA 1
ATOM 4906 C C . GLU B 1 266 ? 20.938 1.29 -22.109 1 63.59 266 GLU B C 1
ATOM 4908 O O . GLU B 1 266 ? 22.078 1.693 -21.906 1 63.59 266 GLU B O 1
ATOM 4913 N N . VAL B 1 267 ? 20.703 0.341 -23.016 1 52.22 267 VAL B N 1
ATOM 4914 C CA . VAL B 1 267 ? 21.75 -0.097 -23.953 1 52.22 267 VAL B CA 1
ATOM 4915 C C . VAL B 1 267 ? 22.281 1.1 -24.734 1 52.2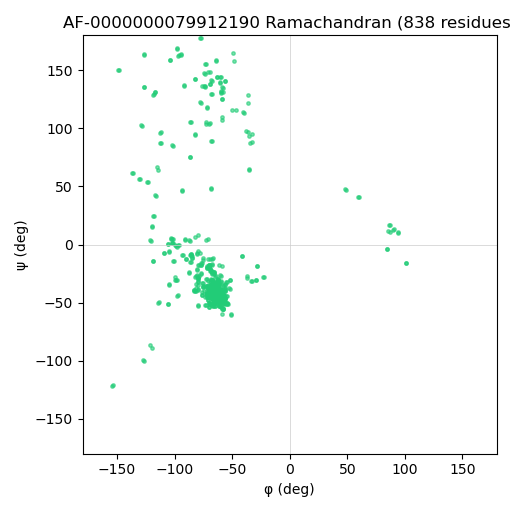2 267 VAL B C 1
ATOM 4917 O O . VAL B 1 267 ? 23.469 1.148 -25.078 1 52.22 267 VAL B O 1
ATOM 4920 N N . ASN B 1 268 ? 21.438 2.012 -25.031 1 46.97 268 ASN B N 1
ATOM 4921 C CA . ASN B 1 268 ? 21.875 3.16 -25.828 1 46.97 268 ASN B CA 1
ATOM 4922 C C . ASN B 1 268 ? 22.562 4.207 -24.969 1 46.97 268 ASN B C 1
ATOM 4924 O O . ASN B 1 268 ? 23.219 5.113 -25.484 1 46.97 268 ASN B O 1
ATOM 4928 N N . HIS B 1 269 ? 22.297 4.328 -23.75 1 49.75 269 HIS B N 1
ATOM 4929 C CA . HIS B 1 269 ? 22.938 5.293 -22.859 1 49.75 269 HIS B CA 1
ATOM 4930 C C . HIS B 1 269 ? 23.797 4.59 -21.828 1 49.75 269 HIS B C 1
ATOM 4932 O O . HIS B 1 269 ? 23.344 3.658 -21.156 1 49.75 269 HIS B O 1
ATOM 4938 N N . SER B 1 270 ? 25.156 4.512 -22.172 1 40.09 270 SER B N 1
ATOM 4939 C CA . SER B 1 270 ? 26.25 3.938 -21.391 1 40.09 270 SER B CA 1
ATOM 4940 C C . SER B 1 270 ? 26.078 4.219 -19.891 1 40.09 270 SER B C 1
ATOM 4942 O O . SER B 1 270 ? 26.922 3.82 -19.078 1 40.09 270 SER B O 1
ATOM 4944 N N . ASP B 1 271 ? 25.406 5.277 -19.547 1 38.94 271 ASP B N 1
ATOM 4945 C CA . ASP B 1 271 ? 25.562 5.641 -18.141 1 38.94 271 ASP B CA 1
ATOM 4946 C C . ASP B 1 271 ? 24.891 4.609 -17.234 1 38.94 271 ASP B C 1
ATOM 4948 O O . ASP B 1 271 ? 23.719 4.285 -17.422 1 38.94 271 ASP B O 1
ATOM 4952 N N . GLY B 1 272 ? 25.5 3.57 -16.797 1 39.16 272 GLY B N 1
ATOM 4953 C CA . GLY B 1 272 ? 25.516 2.404 -15.922 1 39.16 272 GLY B CA 1
ATOM 4954 C C . GLY B 1 272 ? 24.578 2.521 -14.742 1 39.16 272 GLY B C 1
ATOM 4955 O O . GLY B 1 272 ? 24.594 1.681 -13.844 1 39.16 272 GLY B O 1
ATOM 4956 N N . GLU B 1 273 ? 24.312 3.73 -14.289 1 38.72 273 GLU B N 1
ATOM 4957 C CA . GLU B 1 273 ? 23.781 3.666 -12.93 1 38.72 273 GLU B CA 1
ATOM 4958 C C . GLU B 1 273 ? 22.391 3.027 -12.906 1 38.72 273 GLU B C 1
ATOM 4960 O O . GLU B 1 273 ? 21.391 3.709 -13.125 1 38.72 273 GLU B O 1
ATOM 4965 N N . SER B 1 274 ? 22.234 1.938 -13.547 1 43.75 274 SER B N 1
ATOM 4966 C CA . SER B 1 274 ? 21.062 1.181 -13.133 1 43.75 274 SER B CA 1
ATOM 4967 C C . SER B 1 274 ? 20.812 1.306 -11.633 1 43.75 274 SER B C 1
ATOM 4969 O O . SER B 1 274 ? 21.609 0.821 -10.828 1 43.75 274 SER B O 1
ATOM 4971 N N . SER B 1 275 ? 20.531 2.406 -11.156 1 41.38 275 SER B N 1
ATOM 4972 C CA . SER B 1 275 ? 20.328 2.576 -9.719 1 41.38 275 SER B CA 1
ATOM 4973 C C . SER B 1 275 ? 19.719 1.329 -9.086 1 41.38 275 SER B C 1
ATOM 4975 O O . SER B 1 275 ? 18.641 0.898 -9.484 1 41.38 275 SER B O 1
ATOM 4977 N N . ASP B 1 276 ? 20.422 0.375 -8.648 1 41.44 276 ASP B N 1
ATOM 4978 C CA . ASP B 1 276 ? 20.297 -0.801 -7.789 1 41.44 276 ASP B CA 1
ATOM 4979 C C . ASP B 1 276 ? 19.219 -0.594 -6.73 1 41.44 276 ASP B C 1
ATOM 4981 O O . ASP B 1 276 ? 19.094 -1.397 -5.805 1 41.44 276 ASP B O 1
ATOM 4985 N N . GLY B 1 277 ? 18.766 0.497 -6.391 1 42.41 277 GLY B N 1
ATOM 4986 C CA . GLY B 1 277 ? 17.891 0.634 -5.234 1 42.41 277 GLY B CA 1
ATOM 4987 C C . GLY B 1 277 ? 16.625 -0.203 -5.34 1 42.41 277 GLY B C 1
ATOM 4988 O O . GLY B 1 277 ? 16.234 -0.608 -6.438 1 42.41 277 GLY B O 1
ATOM 4989 N N . ALA B 1 278 ? 16.375 -0.819 -4.227 1 51.19 278 ALA B N 1
ATOM 4990 C CA . ALA B 1 278 ? 15.156 -1.608 -4.062 1 51.19 278 ALA B CA 1
ATOM 4991 C C . ALA B 1 278 ? 13.953 -0.908 -4.695 1 51.19 278 ALA B C 1
ATOM 4993 O O . ALA B 1 278 ? 13.703 0.272 -4.43 1 51.19 278 ALA B O 1
ATOM 4994 N N . ASP B 1 279 ? 13.383 -1.553 -5.801 1 81.31 279 ASP B N 1
ATOM 4995 C CA . ASP B 1 279 ? 12.258 -1.078 -6.598 1 81.31 279 ASP B CA 1
ATOM 4996 C C . ASP B 1 279 ? 10.961 -1.137 -5.797 1 81.31 279 ASP B C 1
ATOM 4998 O O . ASP B 1 279 ? 10.617 -2.178 -5.23 1 81.31 279 ASP B O 1
ATOM 5002 N N . LEU B 1 280 ? 10.461 0.081 -5.324 1 89.88 280 LEU B N 1
ATOM 5003 C CA . LEU B 1 280 ? 9.203 0.205 -4.594 1 89.88 280 LEU B CA 1
ATOM 5004 C C . LEU B 1 280 ? 8.18 -0.816 -5.09 1 89.88 280 LEU B C 1
ATOM 5006 O O . LEU B 1 280 ? 7.398 -1.351 -4.301 1 89.88 280 LEU B O 1
ATOM 5010 N N . LEU B 1 281 ? 8.273 -1.118 -6.312 1 94.12 281 LEU B N 1
ATOM 5011 C CA . LEU B 1 281 ? 7.375 -2.107 -6.895 1 94.12 281 LEU B CA 1
ATOM 5012 C C . LEU B 1 281 ? 7.652 -3.494 -6.32 1 94.12 281 LEU B C 1
ATOM 5014 O O . LEU B 1 281 ? 6.723 -4.195 -5.906 1 94.12 281 LEU B O 1
ATOM 5018 N N . ASP B 1 282 ? 8.914 -3.879 -6.238 1 92 282 ASP B N 1
ATOM 5019 C CA . ASP B 1 282 ? 9.297 -5.191 -5.723 1 92 282 ASP B CA 1
ATOM 5020 C C . ASP B 1 282 ? 8.992 -5.301 -4.23 1 92 282 ASP B C 1
ATOM 5022 O O . ASP B 1 282 ? 8.5 -6.332 -3.764 1 92 282 ASP B O 1
ATOM 5026 N N . GLU B 1 283 ? 9.289 -4.262 -3.527 1 91 283 GLU B N 1
ATOM 5027 C CA . GLU B 1 283 ? 9.047 -4.258 -2.088 1 91 283 GLU B CA 1
ATOM 5028 C C . GLU B 1 283 ? 7.555 -4.367 -1.778 1 91 283 GLU B C 1
ATOM 5030 O O . GLU B 1 283 ? 7.152 -5.125 -0.893 1 91 283 GLU B O 1
ATOM 5035 N N . ALA B 1 284 ? 6.789 -3.59 -2.504 1 94.12 284 ALA B N 1
ATOM 5036 C CA . ALA B 1 284 ? 5.34 -3.662 -2.338 1 94.12 284 ALA B CA 1
ATOM 5037 C C . ALA B 1 284 ? 4.809 -5.043 -2.723 1 94.12 284 ALA B C 1
ATOM 5039 O O . ALA B 1 284 ? 3.982 -5.617 -2.01 1 94.12 284 ALA B O 1
ATOM 5040 N N . GLY B 1 285 ? 5.301 -5.543 -3.832 1 94.31 285 GLY B N 1
ATOM 5041 C CA . GLY B 1 285 ? 4.898 -6.875 -4.258 1 94.31 285 GLY B CA 1
ATOM 5042 C C . GLY B 1 285 ? 5.203 -7.949 -3.232 1 94.31 285 GLY B C 1
ATOM 5043 O O . GLY B 1 285 ? 4.363 -8.805 -2.947 1 94.31 285 GLY B O 1
ATOM 5044 N N . ASP B 1 286 ? 6.379 -7.895 -2.688 1 92.88 286 ASP B N 1
ATOM 5045 C CA . ASP B 1 286 ? 6.812 -8.875 -1.697 1 92.88 286 ASP B CA 1
ATOM 5046 C C . ASP B 1 286 ? 5.953 -8.797 -0.436 1 92.88 286 ASP B C 1
ATOM 5048 O O . ASP B 1 286 ? 5.609 -9.82 0.152 1 92.88 286 ASP B O 1
ATOM 5052 N N . LEU B 1 287 ? 5.664 -7.609 -0.055 1 94.75 287 LEU B N 1
ATOM 5053 C CA . LEU B 1 287 ? 4.859 -7.422 1.146 1 94.75 287 LEU B CA 1
ATOM 5054 C C . LEU B 1 287 ? 3.441 -7.945 0.936 1 94.75 287 LEU B C 1
ATOM 5056 O O . LEU B 1 287 ? 2.908 -8.664 1.781 1 94.75 287 LEU B O 1
ATOM 5060 N N . PHE B 1 288 ? 2.82 -7.582 -0.167 1 96.69 288 PHE B N 1
ATOM 5061 C CA . PHE B 1 288 ? 1.468 -8.047 -0.449 1 96.69 288 PHE B CA 1
ATOM 5062 C C . PHE B 1 288 ? 1.45 -9.562 -0.653 1 96.69 288 PHE B C 1
ATOM 5064 O O . PHE B 1 288 ? 0.476 -10.227 -0.3 1 96.69 288 PHE B O 1
ATOM 5071 N N . ASN B 1 289 ? 2.502 -10.047 -1.239 1 96.06 289 ASN B N 1
ATOM 5072 C CA . ASN B 1 289 ? 2.641 -11.492 -1.383 1 96.06 289 ASN B CA 1
ATOM 5073 C C . ASN B 1 289 ? 2.646 -12.195 -0.028 1 96.06 289 ASN B C 1
ATOM 5075 O O . ASN B 1 289 ? 1.959 -13.195 0.159 1 96.06 289 ASN B O 1
ATOM 5079 N N . ALA B 1 290 ? 3.387 -11.703 0.896 1 96.88 290 ALA B N 1
ATOM 5080 C CA . ALA B 1 290 ? 3.443 -12.242 2.25 1 96.88 290 ALA B CA 1
ATOM 5081 C C . ALA B 1 290 ? 2.061 -12.242 2.898 1 96.88 290 ALA B C 1
ATOM 5083 O O . ALA B 1 290 ? 1.632 -13.258 3.457 1 96.88 290 ALA B O 1
ATOM 5084 N N . ILE B 1 291 ? 1.389 -11.141 2.777 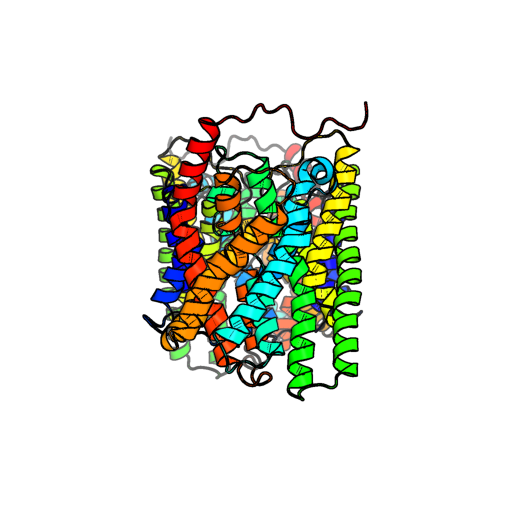1 97.56 291 ILE B N 1
ATOM 5085 C CA . ILE B 1 291 ? 0.059 -11.008 3.363 1 97.56 291 ILE B CA 1
ATOM 5086 C C . ILE B 1 291 ? -0.895 -12.008 2.713 1 97.56 291 ILE B C 1
ATOM 5088 O O . ILE B 1 291 ? -1.72 -12.617 3.393 1 97.56 291 ILE B O 1
ATOM 5092 N N . THR B 1 292 ? -0.772 -12.188 1.445 1 97.62 292 THR B N 1
ATOM 5093 C CA . THR B 1 292 ? -1.645 -13.094 0.709 1 97.62 292 THR B CA 1
ATOM 5094 C C . THR B 1 292 ? -1.451 -14.531 1.182 1 97.62 292 THR B C 1
ATOM 5096 O O . THR B 1 292 ? -2.422 -15.273 1.336 1 97.62 292 THR B O 1
ATOM 5099 N N . PHE B 1 293 ? -0.217 -14.93 1.437 1 97.94 293 PHE B N 1
ATOM 5100 C CA . PHE B 1 293 ? 0.029 -16.281 1.914 1 97.94 293 PHE B CA 1
ATOM 5101 C C . PHE B 1 293 ? -0.517 -16.469 3.324 1 97.94 293 PHE B C 1
ATOM 5103 O O . PHE B 1 293 ? -0.974 -17.562 3.682 1 97.94 293 PHE B O 1
ATOM 5110 N N . ILE B 1 294 ? -0.469 -15.43 4.18 1 97.94 294 ILE B N 1
ATOM 5111 C CA . ILE B 1 294 ? -1.081 -15.5 5.504 1 97.94 294 ILE B CA 1
ATOM 5112 C C . ILE B 1 294 ? -2.586 -15.711 5.363 1 97.94 294 ILE B C 1
ATOM 5114 O O . ILE B 1 294 ? -3.156 -16.594 6.008 1 97.94 294 ILE B O 1
ATOM 5118 N N . VAL B 1 295 ? -3.188 -14.914 4.516 1 97.31 295 VAL B N 1
ATOM 5119 C CA . VAL B 1 295 ? -4.629 -14.992 4.301 1 97.31 295 VAL B CA 1
ATOM 5120 C C . VAL B 1 295 ? -4.988 -16.344 3.695 1 97.31 295 VAL B C 1
ATOM 5122 O O . VAL B 1 295 ? -6.004 -16.953 4.055 1 97.31 295 VAL B O 1
ATOM 5125 N N . PHE B 1 296 ? -4.188 -16.844 2.781 1 97.56 296 PHE B N 1
ATOM 5126 C CA . PHE B 1 296 ? -4.379 -18.156 2.203 1 97.56 296 PHE B CA 1
ATOM 5127 C C . PHE B 1 296 ? -4.449 -19.219 3.293 1 97.56 296 PHE B C 1
ATOM 5129 O O . PHE B 1 296 ? -5.363 -20.047 3.303 1 97.56 296 PHE B O 1
ATOM 5136 N N . GLY B 1 297 ? -3.471 -19.188 4.172 1 97.88 297 GLY B N 1
ATOM 5137 C CA . GLY B 1 297 ? -3.451 -20.156 5.266 1 97.88 297 GLY B CA 1
ATOM 5138 C C . GLY B 1 297 ? -4.668 -20.047 6.168 1 97.88 297 GLY B C 1
ATOM 5139 O O . GLY B 1 297 ? -5.262 -21.062 6.527 1 97.88 297 GLY B O 1
ATOM 5140 N N . ALA B 1 298 ? -5.078 -18.859 6.465 1 96.81 298 ALA B N 1
ATOM 5141 C CA . ALA B 1 298 ? -6.129 -18.625 7.453 1 96.81 298 ALA B CA 1
ATOM 5142 C C . ALA B 1 298 ? -7.508 -18.875 6.859 1 96.81 298 ALA B C 1
ATOM 5144 O O . ALA B 1 298 ? -8.383 -19.438 7.523 1 96.81 298 ALA B O 1
ATOM 5145 N N . VAL B 1 299 ? -7.688 -18.469 5.598 1 95 299 VAL B N 1
ATOM 5146 C CA . VAL B 1 299 ? -9.031 -18.328 5.051 1 95 299 VAL B CA 1
ATOM 5147 C C . VAL B 1 299 ? -9.344 -19.484 4.109 1 95 299 VAL B C 1
ATOM 5149 O O . VAL B 1 299 ? -10.492 -19.922 4.008 1 95 299 VAL B O 1
ATOM 5152 N N . LEU B 1 300 ? -8.336 -19.969 3.396 1 96.38 300 LEU B N 1
ATOM 5153 C CA . LEU B 1 300 ? -8.586 -20.969 2.365 1 96.38 300 LEU B CA 1
ATOM 5154 C C . LEU B 1 300 ? -8.117 -22.359 2.822 1 96.38 300 LEU B C 1
ATOM 5156 O O . LEU B 1 300 ? -8.891 -23.312 2.822 1 96.38 300 LEU B O 1
ATOM 5160 N N . LEU B 1 301 ? -6.91 -22.453 3.285 1 97.44 301 LEU B N 1
ATOM 5161 C CA . LEU B 1 301 ? -6.309 -23.75 3.588 1 97.44 301 LEU B CA 1
ATOM 5162 C C . LEU B 1 301 ? -6.973 -24.391 4.805 1 97.44 301 LEU B C 1
ATOM 5164 O O . LEU B 1 301 ? -7.246 -25.594 4.812 1 97.44 301 LEU B O 1
ATOM 5168 N N . GLY B 1 302 ? -7.199 -23.609 5.832 1 95.38 302 GLY B N 1
ATOM 5169 C CA . GLY B 1 302 ? -7.82 -24.141 7.039 1 95.38 302 GLY B CA 1
ATOM 5170 C C . GLY B 1 302 ? -9.094 -24.906 6.766 1 95.38 302 GLY B C 1
ATOM 5171 O O . GLY B 1 302 ? -9.172 -26.109 7.016 1 95.38 302 GLY B O 1
ATOM 5172 N N . PRO B 1 303 ? -10.078 -24.281 6.188 1 93.62 303 PRO B N 1
ATOM 5173 C CA . PRO B 1 303 ? -11.344 -24.953 5.863 1 93.62 303 PRO B CA 1
ATOM 5174 C C . PRO B 1 303 ? -11.164 -26.094 4.875 1 93.62 303 PRO B C 1
ATOM 5176 O O . PRO B 1 303 ? -11.852 -27.125 4.977 1 93.62 303 PRO B O 1
ATOM 5179 N N . ALA B 1 304 ? -10.32 -25.969 3.918 1 95.5 304 ALA B N 1
ATOM 5180 C CA . ALA B 1 304 ? -10.109 -26.984 2.893 1 95.5 304 ALA B CA 1
ATOM 5181 C C . ALA B 1 304 ? -9.602 -28.281 3.508 1 95.5 304 ALA B C 1
ATOM 5183 O O . ALA B 1 304 ? -9.898 -29.375 3.012 1 95.5 304 ALA B O 1
ATOM 5184 N N . LEU B 1 305 ? -8.844 -28.203 4.586 1 95.56 305 LEU B N 1
ATOM 5185 C CA . LEU B 1 305 ? -8.297 -29.375 5.254 1 95.56 305 LEU B CA 1
ATOM 5186 C C . LEU B 1 305 ? -9.414 -30.219 5.848 1 95.56 305 LEU B C 1
ATOM 5188 O O . LEU B 1 305 ? -9.25 -31.438 6.012 1 95.56 305 LEU B O 1
ATOM 5192 N N . GLY B 1 306 ? -10.523 -29.609 6.102 1 93.12 306 GLY B N 1
ATOM 5193 C CA . GLY B 1 306 ? -11.68 -30.328 6.617 1 93.12 306 GLY B CA 1
ATOM 5194 C C . GLY B 1 306 ? -12.391 -31.156 5.559 1 93.12 306 GLY B C 1
ATOM 5195 O O . GLY B 1 306 ? -13.203 -32.031 5.879 1 93.12 306 GLY B O 1
ATOM 5196 N N . HIS B 1 307 ? -12.078 -30.938 4.309 1 91.75 307 HIS B N 1
ATOM 5197 C CA . HIS B 1 307 ? -12.727 -31.625 3.201 1 91.75 307 HIS B CA 1
ATOM 5198 C C . HIS B 1 307 ? -11.734 -32.469 2.41 1 91.75 307 HIS B C 1
ATOM 5200 O O . HIS B 1 307 ? -11.945 -32.75 1.227 1 91.75 307 HIS B O 1
ATOM 5206 N N . LEU B 1 308 ? -10.734 -32.812 3.08 1 93.5 308 LEU B N 1
ATOM 5207 C CA . LEU B 1 308 ? -9.688 -33.594 2.449 1 93.5 308 LEU B CA 1
ATOM 5208 C C . LEU B 1 308 ? -10.195 -35 2.129 1 93.5 308 LEU B C 1
ATOM 5210 O O . LEU B 1 308 ? -10.883 -35.625 2.945 1 93.5 308 LEU B O 1
ATOM 5214 N N . SER B 1 309 ? -10.039 -35.5 0.922 1 96.06 309 SER B N 1
ATOM 5215 C CA . SER B 1 309 ? -10.32 -36.844 0.487 1 96.06 309 SER B CA 1
ATOM 5216 C C . SER B 1 309 ? -9.109 -37.469 -0.196 1 96.06 309 SER B C 1
ATOM 5218 O O . SER B 1 309 ? -8.164 -36.781 -0.57 1 96.06 309 SER B O 1
ATOM 5220 N N . TRP B 1 310 ? -9.102 -38.75 -0.339 1 96.88 310 TRP B N 1
ATOM 5221 C CA . TRP B 1 310 ? -7.996 -39.438 -0.978 1 96.88 310 TRP B CA 1
ATOM 5222 C C . TRP B 1 310 ? -7.859 -39.031 -2.441 1 96.88 310 TRP B C 1
ATOM 5224 O O . TRP B 1 310 ? -6.75 -39 -2.977 1 96.88 310 TRP B O 1
ATOM 5234 N N . ALA B 1 311 ? -8.992 -38.781 -3.033 1 97.44 311 ALA B N 1
ATOM 5235 C CA . ALA B 1 311 ? -8.969 -38.344 -4.43 1 97.44 311 ALA B CA 1
ATOM 5236 C C . ALA B 1 311 ? -8.297 -36.969 -4.566 1 97.44 311 ALA B C 1
ATOM 5238 O O . ALA B 1 311 ? -7.477 -36.781 -5.465 1 97.44 311 ALA B O 1
ATOM 5239 N N . VAL B 1 312 ? -8.664 -36.094 -3.662 1 98.06 312 VAL B N 1
ATOM 5240 C CA . VAL B 1 312 ? -8.094 -34.75 -3.664 1 98.06 312 VAL B CA 1
ATOM 5241 C C . VAL B 1 312 ? -6.59 -34.812 -3.395 1 98.06 312 VAL B C 1
ATOM 5243 O O . VAL B 1 312 ? -5.793 -34.188 -4.102 1 98.06 312 VAL B O 1
ATOM 5246 N N . LEU B 1 313 ? -6.188 -35.625 -2.414 1 98.19 313 LEU B N 1
ATOM 5247 C CA . LEU B 1 313 ? -4.777 -35.781 -2.074 1 98.19 313 LEU B CA 1
ATOM 5248 C C . LEU B 1 313 ? -4.016 -36.438 -3.213 1 98.19 313 LEU B C 1
ATOM 5250 O O . LEU B 1 313 ? -2.873 -36.062 -3.502 1 98.19 313 LEU B O 1
ATOM 5254 N N . GLY B 1 314 ? -4.621 -37.469 -3.773 1 98.44 314 GLY B N 1
ATOM 5255 C CA . GLY B 1 314 ? -4.012 -38.125 -4.914 1 98.44 314 GLY B CA 1
ATOM 5256 C C . GLY B 1 314 ? -3.732 -37.188 -6.074 1 98.44 314 GLY B C 1
ATOM 5257 O O . GLY B 1 314 ? -2.637 -37.219 -6.641 1 98.44 314 GLY B O 1
ATOM 5258 N N . TYR B 1 315 ? -4.707 -36.375 -6.422 1 98.69 315 TYR B N 1
ATOM 5259 C CA . TYR B 1 315 ? -4.508 -35.406 -7.504 1 98.69 315 TYR B CA 1
ATOM 5260 C C . TYR B 1 315 ? -3.412 -34.406 -7.152 1 98.69 315 TYR B C 1
ATOM 5262 O O . TYR B 1 315 ? -2.604 -34.062 -8.008 1 98.69 315 TYR B O 1
ATOM 5270 N N . ALA B 1 316 ? -3.475 -33.938 -5.902 1 98.62 316 ALA B N 1
ATOM 5271 C CA . ALA B 1 316 ? -2.473 -32.969 -5.469 1 98.62 316 ALA B CA 1
ATOM 5272 C C . ALA B 1 316 ? -1.062 -33.531 -5.625 1 98.62 316 ALA B C 1
ATOM 5274 O O . ALA B 1 316 ? -0.175 -32.844 -6.156 1 98.62 316 ALA B O 1
ATOM 5275 N N . VAL B 1 317 ? -0.84 -34.75 -5.211 1 98.44 317 VAL B N 1
ATOM 5276 C CA . VAL B 1 317 ? 0.469 -35.375 -5.277 1 98.44 317 VAL B CA 1
ATOM 5277 C C . VAL B 1 317 ? 0.877 -35.594 -6.734 1 98.44 317 VAL B C 1
ATOM 5279 O O . VAL B 1 317 ? 2.006 -35.25 -7.117 1 98.44 317 VAL B O 1
ATOM 5282 N N . VAL B 1 318 ? -0.012 -36.031 -7.527 1 98.56 318 VAL B N 1
ATOM 5283 C CA . VAL B 1 318 ? 0.274 -36.281 -8.938 1 98.56 318 VAL B CA 1
ATOM 5284 C C . VAL B 1 318 ? 0.549 -34.969 -9.648 1 98.56 318 VAL B C 1
ATOM 5286 O O . VAL B 1 318 ? 1.421 -34.875 -10.516 1 98.56 318 VAL B O 1
ATOM 5289 N N . SER B 1 319 ? -0.233 -33.938 -9.297 1 98.5 319 SER B N 1
ATOM 5290 C CA . SER B 1 319 ? -0.07 -32.625 -9.875 1 98.5 319 SER B CA 1
ATOM 5291 C C . SER B 1 319 ? 1.324 -32.062 -9.609 1 98.5 319 SER B C 1
ATOM 5293 O O . SER B 1 319 ? 1.913 -31.391 -10.461 1 98.5 319 SER B O 1
ATOM 5295 N N . LEU B 1 320 ? 1.896 -32.281 -8.398 1 97.94 320 LEU B N 1
ATOM 5296 C CA . LEU B 1 320 ? 3.174 -31.719 -7.992 1 97.94 320 LEU B CA 1
ATOM 5297 C C . LEU B 1 320 ? 4.336 -32.594 -8.461 1 97.94 320 LEU B C 1
ATOM 5299 O O . LEU B 1 320 ? 5.496 -32.188 -8.359 1 97.94 320 LEU B O 1
ATOM 5303 N N . THR B 1 321 ? 4.039 -33.781 -8.992 1 97.88 321 THR B N 1
ATOM 5304 C CA . THR B 1 321 ? 5.098 -34.688 -9.414 1 97.88 321 THR B CA 1
ATOM 5305 C C . THR B 1 321 ? 4.969 -35.031 -10.898 1 97.88 321 THR B C 1
ATOM 5307 O O . THR B 1 321 ? 5.359 -34.219 -11.758 1 97.88 321 THR B O 1
ATOM 5310 N N . ALA B 1 322 ? 4.191 -36.031 -11.227 1 98.25 322 ALA B N 1
ATOM 5311 C CA . ALA B 1 322 ? 4.133 -36.562 -12.586 1 98.25 322 ALA B CA 1
ATOM 5312 C C . ALA B 1 322 ? 3.631 -35.5 -13.562 1 98.25 322 ALA B C 1
ATOM 5314 O O . ALA B 1 322 ? 4.152 -35.375 -14.672 1 98.25 322 ALA B O 1
ATOM 5315 N N . VAL B 1 323 ? 2.658 -34.75 -13.219 1 98.38 323 VAL B N 1
ATOM 5316 C CA . VAL B 1 323 ? 1.999 -33.781 -14.094 1 98.38 323 VAL B CA 1
ATOM 5317 C C . VAL B 1 323 ? 2.992 -32.719 -14.5 1 98.38 323 VAL B C 1
ATOM 5319 O O . VAL B 1 323 ? 2.887 -32.156 -15.594 1 98.38 323 VAL B O 1
ATOM 5322 N N . ARG B 1 324 ? 3.945 -32.375 -13.68 1 96.94 324 ARG B N 1
ATOM 5323 C CA . ARG B 1 324 ? 4.957 -31.375 -14.047 1 96.94 324 ARG B CA 1
ATOM 5324 C C . ARG B 1 324 ? 6.223 -32.062 -14.555 1 96.94 324 ARG B C 1
ATOM 5326 O O . ARG B 1 324 ? 6.773 -31.656 -15.586 1 96.94 324 ARG B O 1
ATOM 5333 N N . MET B 1 325 ? 6.715 -33.125 -13.922 1 97.88 325 MET B N 1
ATOM 5334 C CA . MET B 1 325 ? 8.023 -33.719 -14.188 1 97.88 325 MET B CA 1
ATOM 5335 C C . MET B 1 325 ? 8.062 -34.375 -15.555 1 97.88 325 MET B C 1
ATOM 5337 O O . MET B 1 325 ? 9.062 -34.281 -16.266 1 97.88 325 MET B O 1
ATOM 5341 N N . VAL B 1 326 ? 7.016 -35 -15.898 1 98.31 326 VAL B N 1
ATOM 5342 C CA . VAL B 1 326 ? 6.996 -35.688 -17.188 1 98.31 326 VAL B CA 1
ATOM 5343 C C . VAL B 1 326 ? 6.988 -34.656 -18.328 1 98.31 326 VAL B C 1
ATOM 5345 O O . VAL B 1 326 ? 7.82 -34.75 -19.234 1 98.31 326 VAL B O 1
ATOM 5348 N N . PRO B 1 327 ? 6.109 -33.688 -18.297 1 98.38 327 PRO B N 1
ATOM 5349 C CA . PRO B 1 327 ? 6.121 -32.688 -19.344 1 98.38 327 PRO B CA 1
ATOM 5350 C C . PRO B 1 327 ? 7.453 -31.938 -19.438 1 98.38 327 PRO B C 1
ATOM 5352 O O . PRO B 1 327 ? 7.918 -31.625 -20.531 1 98.38 327 PRO B O 1
ATOM 5355 N N . VAL B 1 328 ? 8.062 -31.594 -18.297 1 97.44 328 VAL B N 1
ATOM 5356 C CA . VAL B 1 328 ? 9.359 -30.922 -18.297 1 97.44 328 VAL B CA 1
ATOM 5357 C C . VAL B 1 328 ? 10.398 -31.812 -18.969 1 97.44 328 VAL B C 1
ATOM 5359 O O . VAL B 1 328 ? 11.195 -31.344 -19.797 1 97.44 328 VAL B O 1
ATOM 5362 N N . THR B 1 329 ? 10.383 -33.125 -18.688 1 97.44 329 THR B N 1
ATOM 5363 C CA . THR B 1 329 ? 11.289 -34.094 -19.312 1 97.44 329 THR B CA 1
ATOM 5364 C C . THR B 1 329 ? 11.07 -34.125 -20.828 1 97.44 329 THR B C 1
ATOM 5366 O O . THR B 1 329 ? 12.023 -34.094 -21.609 1 97.44 329 THR B O 1
ATOM 5369 N N . LEU B 1 330 ? 9.844 -34.188 -21.172 1 97.62 330 LEU B N 1
ATOM 5370 C CA . LEU B 1 330 ? 9.508 -34.25 -22.594 1 97.62 330 LEU B CA 1
ATOM 5371 C C . LEU B 1 330 ? 9.922 -32.969 -23.312 1 97.62 330 LEU B C 1
ATOM 5373 O O . LEU B 1 330 ? 10.336 -33 -24.469 1 97.62 330 LEU B O 1
ATOM 5377 N N . SER B 1 331 ? 9.82 -31.844 -22.656 1 96.62 331 SER B N 1
ATOM 5378 C CA . SER B 1 331 ? 10.156 -30.547 -23.25 1 96.62 331 SER B CA 1
ATOM 5379 C C . SER B 1 331 ? 11.656 -30.422 -23.484 1 96.62 331 SER B C 1
ATOM 5381 O O . SER B 1 331 ? 12.102 -29.625 -24.328 1 96.62 331 SER B O 1
ATOM 5383 N N . LEU B 1 332 ? 12.414 -31.234 -22.766 1 94.94 332 LEU B N 1
ATOM 5384 C CA . LEU B 1 332 ? 13.867 -31.109 -22.859 1 94.94 332 LEU B CA 1
ATOM 5385 C C . LEU B 1 332 ? 14.453 -32.188 -23.766 1 94.94 332 LEU B C 1
ATOM 5387 O O . LEU B 1 332 ? 15.672 -32.25 -23.969 1 94.94 332 LEU B O 1
ATOM 5391 N N . ILE B 1 333 ? 13.617 -32.969 -24.297 1 93.94 333 ILE B N 1
ATOM 5392 C CA . ILE B 1 333 ? 14.102 -33.969 -25.234 1 93.94 333 ILE B CA 1
ATOM 5393 C C . ILE B 1 333 ? 14.805 -33.281 -26.406 1 93.94 333 ILE B C 1
ATOM 5395 O O . ILE B 1 333 ? 14.305 -32.281 -26.938 1 93.94 333 ILE B O 1
ATOM 5399 N N . GLY B 1 334 ? 15.969 -33.719 -26.781 1 90.56 334 GLY B N 1
ATOM 5400 C CA . GLY B 1 334 ? 16.75 -33.156 -27.859 1 90.56 334 GLY B CA 1
ATOM 5401 C C . GLY B 1 334 ? 17.859 -32.25 -27.359 1 90.56 334 GLY B C 1
ATOM 5402 O O . GLY B 1 334 ? 18.781 -31.906 -28.125 1 90.56 334 GLY B O 1
ATOM 5403 N N . THR B 1 335 ? 17.797 -31.812 -26.078 1 87.56 335 THR B N 1
ATOM 5404 C CA . THR B 1 335 ? 18.828 -30.938 -25.547 1 87.56 335 THR B CA 1
ATOM 5405 C C . THR B 1 335 ? 19.875 -31.734 -24.781 1 87.56 335 THR B C 1
ATOM 5407 O O . THR B 1 335 ? 20.891 -31.188 -24.344 1 87.56 335 THR B O 1
ATOM 5410 N N . ARG B 1 336 ? 19.734 -33.062 -24.672 1 85 336 ARG B N 1
ATOM 5411 C CA . ARG B 1 336 ? 20.656 -34 -24.031 1 85 336 ARG B CA 1
ATOM 5412 C C . ARG B 1 336 ? 21.062 -33.5 -22.641 1 85 336 ARG B C 1
ATOM 5414 O O . ARG B 1 336 ? 22.25 -33.469 -22.328 1 85 336 ARG B O 1
ATOM 5421 N N . PRO B 1 337 ? 19.953 -33.062 -21.844 1 85.75 337 PRO B N 1
ATOM 5422 C CA . PRO B 1 337 ? 20.312 -32.656 -20.484 1 85.75 337 PRO B CA 1
ATOM 5423 C C . PRO B 1 337 ? 20.656 -33.875 -19.609 1 85.75 337 PRO B C 1
ATOM 5425 O O . PRO B 1 337 ? 20.281 -35 -19.922 1 85.75 337 PRO B O 1
ATOM 5428 N N . ARG B 1 338 ? 21.453 -33.594 -18.578 1 90.62 338 ARG B N 1
ATOM 5429 C CA . ARG B 1 338 ? 21.766 -34.656 -17.641 1 90.62 338 ARG B CA 1
ATOM 5430 C C . ARG B 1 338 ? 20.562 -34.969 -16.734 1 90.62 338 ARG B C 1
ATOM 5432 O O . ARG B 1 338 ? 19.797 -34.062 -16.406 1 90.62 338 ARG B O 1
ATOM 5439 N N . ALA B 1 339 ? 20.406 -36.125 -16.375 1 93.62 339 ALA B N 1
ATOM 5440 C CA . ALA B 1 339 ? 19.234 -36.625 -15.664 1 93.62 339 ALA B CA 1
ATOM 5441 C C . ALA B 1 339 ? 18.984 -35.875 -14.383 1 93.62 339 ALA B C 1
ATOM 5443 O O . ALA B 1 339 ? 17.844 -35.469 -14.086 1 93.62 339 ALA B O 1
ATOM 5444 N N . PRO B 1 340 ? 19.984 -35.594 -13.57 1 94.19 340 PRO B N 1
ATOM 5445 C CA . PRO B 1 340 ? 19.719 -34.844 -12.344 1 94.19 340 PRO B CA 1
ATOM 5446 C C . PRO B 1 340 ? 19.219 -33.438 -12.625 1 94.19 340 PRO B C 1
ATOM 5448 O O . PRO B 1 340 ? 18.453 -32.875 -11.836 1 94.19 340 PRO B O 1
ATOM 5451 N N . THR B 1 341 ? 19.719 -32.875 -13.68 1 92.81 341 THR B N 1
ATOM 5452 C CA . THR B 1 341 ? 19.25 -31.531 -14.062 1 92.81 341 THR B CA 1
ATOM 5453 C C . THR B 1 341 ? 17.781 -31.562 -14.438 1 92.81 341 THR B C 1
ATOM 5455 O O . THR B 1 341 ? 17 -30.703 -14.016 1 92.81 341 THR B O 1
ATOM 5458 N N . VAL B 1 342 ? 17.422 -32.562 -15.195 1 95.25 342 VAL B N 1
ATOM 5459 C CA . VAL B 1 342 ? 16.031 -32.719 -15.617 1 95.25 342 VAL B CA 1
ATOM 5460 C C . VAL B 1 342 ? 15.148 -32.969 -14.391 1 95.25 342 VAL B C 1
ATOM 5462 O O . VAL B 1 342 ? 14.062 -32.406 -14.281 1 95.25 342 VAL B O 1
ATOM 5465 N N . ALA B 1 343 ? 15.602 -33.812 -13.508 1 95.56 343 ALA B N 1
ATOM 5466 C CA . ALA B 1 343 ? 14.859 -34.094 -12.281 1 95.56 343 ALA B CA 1
ATOM 5467 C C . ALA B 1 343 ? 14.688 -32.844 -11.43 1 95.56 343 ALA B C 1
ATOM 5469 O O . ALA B 1 343 ? 13.625 -32.625 -10.852 1 95.56 343 ALA B O 1
ATOM 5470 N N . PHE B 1 344 ? 15.766 -32.031 -11.352 1 94.06 344 PHE B N 1
ATOM 5471 C CA . PHE B 1 344 ? 15.734 -30.797 -10.562 1 94.06 344 PHE B CA 1
ATOM 5472 C C . PHE B 1 344 ? 14.766 -29.797 -11.172 1 94.06 344 PHE B C 1
ATOM 5474 O O . PHE B 1 344 ? 13.93 -29.219 -10.469 1 94.06 344 PHE B O 1
ATOM 5481 N N . LEU B 1 345 ? 14.844 -29.625 -12.461 1 93.5 345 LEU B N 1
ATOM 5482 C CA . LEU B 1 345 ? 13.961 -28.719 -13.172 1 93.5 345 LEU B CA 1
ATOM 5483 C C . LEU B 1 345 ? 12.508 -29.156 -13.062 1 93.5 345 LEU B C 1
ATOM 5485 O O . LEU B 1 345 ? 11.602 -28.328 -12.906 1 93.5 345 LEU B O 1
ATOM 5489 N N . GLY B 1 346 ? 12.312 -30.438 -13.18 1 95.5 346 GLY B N 1
ATOM 5490 C CA . GLY B 1 346 ? 10.977 -30.984 -13.102 1 95.5 346 GLY B CA 1
ATOM 5491 C C . GLY B 1 346 ? 10.359 -30.875 -11.719 1 95.5 346 GLY B C 1
ATOM 5492 O O . GLY B 1 346 ? 9.156 -30.625 -11.586 1 95.5 346 GLY B O 1
ATOM 5493 N N . TRP B 1 347 ? 11.109 -31 -10.703 1 94.94 347 TRP B N 1
ATOM 5494 C CA . TRP B 1 347 ? 10.617 -30.953 -9.336 1 94.94 347 TRP B CA 1
ATOM 5495 C C . TRP B 1 347 ? 10.312 -29.516 -8.922 1 94.94 347 TRP B C 1
ATOM 5497 O O . TRP B 1 347 ? 9.289 -29.234 -8.289 1 94.94 347 TRP B O 1
ATOM 5507 N N . PHE B 1 348 ? 11.188 -28.625 -9.328 1 91.31 348 PHE B N 1
ATOM 5508 C CA . PHE B 1 348 ? 11.078 -27.266 -8.812 1 91.31 348 PHE B CA 1
ATOM 5509 C C . PHE B 1 348 ? 10.117 -26.438 -9.656 1 91.31 348 PHE B C 1
ATOM 5511 O O . PHE B 1 348 ? 10.531 -25.547 -10.383 1 91.31 348 PHE B O 1
ATOM 5518 N N . GLY B 1 349 ? 8.922 -26.688 -9.469 1 93 349 GLY B N 1
ATOM 5519 C CA . GLY B 1 349 ? 7.789 -25.953 -10.008 1 93 349 GLY B CA 1
ATOM 5520 C C . GLY B 1 349 ? 6.688 -25.734 -8.984 1 93 349 GLY B C 1
ATOM 5521 O O . GLY B 1 349 ? 5.551 -26.156 -9.188 1 93 349 GLY B O 1
ATOM 5522 N N . PRO B 1 350 ? 7.016 -25.047 -7.953 1 94.81 350 PRO B N 1
ATOM 5523 C CA . PRO B 1 350 ? 6.031 -24.828 -6.895 1 94.81 350 PRO B CA 1
ATOM 5524 C C . PRO B 1 350 ? 4.816 -24.031 -7.371 1 94.81 350 PRO B C 1
ATOM 5526 O O . PRO B 1 350 ? 4.941 -23.156 -8.234 1 94.81 350 PRO B O 1
ATOM 5529 N N . ARG B 1 351 ? 3.705 -24.422 -6.82 1 96.12 351 ARG B N 1
ATOM 5530 C CA . ARG B 1 351 ? 2.469 -23.688 -7.059 1 96.12 351 ARG B CA 1
ATOM 5531 C C . ARG B 1 351 ? 2.252 -22.625 -5.988 1 96.12 351 ARG B C 1
ATOM 5533 O O . ARG B 1 351 ? 2.459 -22.875 -4.801 1 96.12 351 ARG B O 1
ATOM 5540 N N . GLY B 1 352 ? 1.852 -21.469 -6.445 1 94.69 352 GLY B N 1
ATOM 5541 C CA . GLY B 1 352 ? 1.829 -20.438 -5.418 1 94.69 352 GLY B CA 1
ATOM 5542 C C . GLY B 1 352 ? 0.831 -19.344 -5.707 1 94.69 352 GLY B C 1
ATOM 5543 O O . GLY B 1 352 ? -0.346 -19.609 -5.961 1 94.69 352 GLY B O 1
ATOM 5544 N N . LEU B 1 353 ? 1.286 -18.094 -5.812 1 95.31 353 LEU B N 1
ATOM 5545 C CA . LEU B 1 353 ? 0.505 -16.875 -5.727 1 95.31 353 LEU B CA 1
ATOM 5546 C C . LEU B 1 353 ? -0.544 -16.812 -6.832 1 95.31 353 LEU B C 1
ATOM 5548 O O . LEU B 1 353 ? -1.706 -16.484 -6.574 1 95.31 353 LEU B O 1
ATOM 5552 N N . ALA B 1 354 ? -0.169 -17.078 -8.047 1 96.31 354 ALA B N 1
ATOM 5553 C CA . ALA B 1 354 ? -1.117 -16.984 -9.156 1 96.31 354 ALA B CA 1
ATOM 5554 C C . ALA B 1 354 ? -2.314 -17.906 -8.938 1 96.31 354 ALA B C 1
ATOM 5556 O O . ALA B 1 354 ? -3.463 -17.484 -9.117 1 96.31 354 ALA B O 1
ATOM 5557 N N . THR B 1 355 ? -2.041 -19.109 -8.516 1 97.19 355 THR B N 1
ATOM 5558 C CA . THR B 1 355 ? -3.121 -20.062 -8.25 1 97.19 355 THR B CA 1
ATOM 5559 C C . THR B 1 355 ? -4.004 -19.562 -7.105 1 97.19 355 THR B C 1
ATOM 5561 O O . THR B 1 355 ? -5.227 -19.688 -7.168 1 97.19 355 THR B O 1
ATOM 5564 N N . ILE B 1 356 ? -3.402 -19.031 -6.074 1 97.31 356 ILE B N 1
ATOM 5565 C CA . ILE B 1 356 ? -4.164 -18.5 -4.949 1 97.31 356 ILE B CA 1
ATOM 5566 C C . ILE B 1 356 ? -5.133 -17.438 -5.441 1 97.31 356 ILE B C 1
ATOM 5568 O O . ILE B 1 356 ? -6.312 -17.438 -5.086 1 97.31 356 ILE B O 1
ATOM 5572 N N . VAL B 1 357 ? -4.664 -16.562 -6.234 1 94.81 357 VAL B N 1
ATOM 5573 C CA . VAL B 1 357 ? -5.477 -15.453 -6.711 1 94.81 357 VAL B CA 1
ATOM 5574 C C . VAL B 1 357 ? -6.594 -15.969 -7.609 1 94.81 357 VAL B C 1
ATOM 5576 O O . VAL B 1 357 ? -7.738 -15.523 -7.508 1 94.81 357 VAL B O 1
ATOM 5579 N N . PHE B 1 358 ? -6.324 -16.953 -8.477 1 95.88 358 PHE B N 1
ATOM 5580 C CA . PHE B 1 358 ? -7.352 -17.531 -9.336 1 95.88 358 PHE B CA 1
ATOM 5581 C C . PHE B 1 358 ? -8.445 -18.188 -8.508 1 95.88 358 PHE B C 1
ATOM 5583 O O . PHE B 1 358 ? -9.633 -18.062 -8.828 1 95.88 358 PHE B O 1
ATOM 5590 N N . VAL B 1 359 ? -8.023 -18.844 -7.453 1 96.25 359 VAL B N 1
ATOM 5591 C CA . VAL B 1 359 ? -8.969 -19.5 -6.559 1 96.25 359 VAL B CA 1
ATOM 5592 C C . VAL B 1 359 ? -9.898 -18.453 -5.938 1 96.25 359 VAL B C 1
ATOM 5594 O O . VAL B 1 359 ? -11.117 -18.641 -5.898 1 96.25 359 VAL B O 1
ATOM 5597 N N . ILE B 1 360 ? -9.328 -17.359 -5.52 1 93.94 360 ILE B N 1
ATOM 5598 C CA . ILE B 1 360 ? -10.094 -16.297 -4.887 1 93.94 360 ILE B CA 1
ATOM 5599 C C . ILE B 1 360 ? -11.062 -15.688 -5.895 1 93.94 360 ILE B C 1
ATOM 5601 O O . ILE B 1 360 ? -12.203 -15.375 -5.555 1 93.94 360 ILE B O 1
ATOM 5605 N N . LEU B 1 361 ? -10.664 -15.586 -7.117 1 90.62 361 LEU B N 1
ATOM 5606 C CA . LEU B 1 361 ? -11.516 -15.016 -8.156 1 90.62 361 LEU B CA 1
ATOM 5607 C C . LEU B 1 361 ? -12.68 -15.945 -8.484 1 90.62 361 LEU B C 1
ATOM 5609 O O . LEU B 1 361 ? -13.789 -15.484 -8.773 1 90.62 361 LEU B O 1
ATOM 5613 N N . ILE B 1 362 ? -12.414 -17.219 -8.453 1 91.69 362 ILE B N 1
ATOM 5614 C CA . ILE B 1 362 ? -13.477 -18.188 -8.688 1 91.69 362 ILE B CA 1
ATOM 5615 C C . ILE B 1 362 ? -14.477 -18.141 -7.539 1 91.69 362 ILE B C 1
ATOM 5617 O O . ILE B 1 362 ? -15.688 -18.234 -7.758 1 91.69 362 ILE B O 1
ATOM 5621 N N . PHE B 1 363 ? -13.992 -17.953 -6.305 1 87.25 363 PHE B N 1
ATOM 5622 C CA . PHE B 1 363 ? -14.844 -17.875 -5.125 1 87.25 363 PHE B CA 1
ATOM 5623 C C . PHE B 1 363 ? -15.812 -16.703 -5.23 1 87.25 363 PHE B C 1
ATOM 5625 O O . PHE B 1 363 ? -16.938 -16.766 -4.742 1 87.25 363 PHE B O 1
ATOM 5632 N N . GLU B 1 364 ? -15.32 -15.711 -5.797 1 82.12 364 GLU B N 1
ATOM 5633 C CA . GLU B 1 364 ? -16.125 -14.492 -5.895 1 82.12 364 GLU B CA 1
ATOM 5634 C C . GLU B 1 364 ? -17.328 -14.711 -6.805 1 82.12 364 GLU B C 1
ATOM 5636 O O . GLU B 1 364 ? -18.391 -14.109 -6.59 1 82.12 364 GLU B O 1
ATOM 5641 N N . GLU B 1 365 ? -17.188 -15.5 -7.793 1 76.19 365 GLU B N 1
ATOM 5642 C CA . GLU B 1 365 ? -18.297 -15.805 -8.695 1 76.19 365 GLU B CA 1
ATOM 5643 C C . GLU B 1 365 ? -19.031 -17.062 -8.25 1 76.19 365 GLU B C 1
ATOM 5645 O O . GLU B 1 365 ? -19.391 -17.891 -9.078 1 76.19 365 GLU B O 1
ATOM 5650 N N . SER B 1 366 ? -19.281 -17.125 -7.078 1 68.75 366 SER B N 1
ATOM 5651 C CA . SER B 1 366 ? -19.797 -18.344 -6.453 1 68.75 366 SER B CA 1
ATOM 5652 C C . SER B 1 366 ? -21.125 -18.75 -7.07 1 68.75 366 SER B C 1
ATOM 5654 O O . SER B 1 366 ? -21.969 -17.906 -7.395 1 68.75 366 SER B O 1
ATOM 5656 N N . GLY B 1 367 ? -21.219 -20.016 -7.227 1 70.44 367 GLY B N 1
ATOM 5657 C CA . GLY B 1 367 ? -22.453 -20.641 -7.641 1 70.44 367 GLY B CA 1
ATOM 5658 C C . GLY B 1 367 ? -22.594 -20.766 -9.148 1 70.44 367 GLY B C 1
ATOM 5659 O O . GLY B 1 367 ? -23.641 -21.172 -9.648 1 70.44 367 GLY B O 1
ATOM 5660 N N . GLU B 1 368 ? -21.484 -20.531 -9.719 1 76.12 368 GLU B N 1
ATOM 5661 C CA . GLU B 1 368 ? -21.594 -20.547 -11.18 1 76.12 368 GLU B CA 1
ATOM 5662 C C . GLU B 1 368 ? -21.094 -21.875 -11.742 1 76.12 368 GLU B C 1
ATOM 5664 O O . GLU B 1 368 ? -21.359 -22.219 -12.898 1 76.12 368 GLU B O 1
ATOM 5669 N N . LEU B 1 369 ? -20.375 -22.672 -10.922 1 88.25 369 LEU B N 1
ATOM 5670 C CA . LEU B 1 369 ? -19.828 -23.953 -11.352 1 88.25 369 LEU B CA 1
ATOM 5671 C C . LEU B 1 369 ? -20.406 -25.094 -10.523 1 88.25 369 LEU B C 1
ATOM 5673 O O . LEU B 1 369 ? -20.484 -25.016 -9.297 1 88.25 369 LEU B O 1
ATOM 5677 N N . PRO B 1 370 ? -20.922 -26.125 -11.156 1 88.62 370 PRO B N 1
ATOM 5678 C CA . PRO B 1 370 ? -21.609 -27.219 -10.469 1 88.62 370 PRO B CA 1
ATOM 5679 C C . PRO B 1 370 ? -20.75 -27.891 -9.406 1 88.62 370 PRO B C 1
ATOM 5681 O O . PRO B 1 370 ? -21.266 -28.266 -8.344 1 88.62 370 PRO B O 1
ATOM 5684 N N . HIS B 1 371 ? -19.5 -28.125 -9.562 1 93.06 371 HIS B N 1
ATOM 5685 C CA . HIS B 1 371 ? -18.625 -28.797 -8.617 1 93.06 371 HIS B CA 1
ATOM 5686 C C . HIS B 1 371 ? -17.531 -27.875 -8.109 1 93.06 371 HIS B C 1
ATOM 5688 O O . HIS B 1 371 ? -16.359 -28.281 -8.023 1 93.06 371 HIS B O 1
ATOM 5694 N N . GLU B 1 372 ? -17.922 -26.672 -7.828 1 93.31 372 GLU B N 1
ATOM 5695 C CA . GLU B 1 372 ? -17 -25.609 -7.426 1 93.31 372 GLU B CA 1
ATOM 5696 C C . GLU B 1 372 ? -16.25 -26 -6.156 1 93.31 372 GLU B C 1
ATOM 5698 O O . GLU B 1 372 ? -15.047 -25.75 -6.047 1 93.31 372 GLU B O 1
ATOM 5703 N N . GLU B 1 373 ? -16.906 -26.625 -5.242 1 93.38 373 GLU B N 1
ATOM 5704 C CA . GLU B 1 373 ? -16.297 -26.984 -3.963 1 93.38 373 GLU B CA 1
ATOM 5705 C C . GLU B 1 373 ? -15.148 -27.953 -4.152 1 93.38 373 GLU B C 1
ATOM 5707 O O . GLU B 1 373 ? -14.078 -27.781 -3.564 1 93.38 373 GLU B O 1
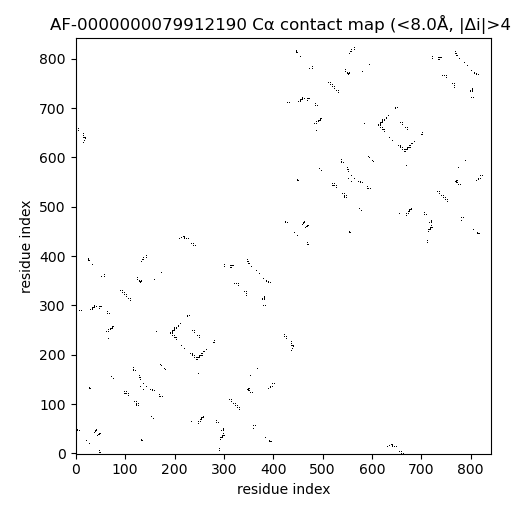ATOM 5712 N N . LEU B 1 374 ? -15.398 -28.953 -4.934 1 95.69 374 LEU B N 1
ATOM 5713 C CA . LEU B 1 374 ? -14.359 -29.938 -5.211 1 95.69 374 LEU B CA 1
ATOM 5714 C C . LEU B 1 374 ? -13.18 -29.297 -5.934 1 95.69 374 LEU B C 1
ATOM 5716 O O . LEU B 1 374 ? -12.023 -29.562 -5.602 1 95.69 374 LEU B O 1
ATOM 5720 N N . LEU B 1 375 ? -13.453 -28.469 -6.902 1 96.44 375 LEU B N 1
ATOM 5721 C CA . LEU B 1 375 ? -12.438 -27.766 -7.668 1 96.44 375 LEU B CA 1
ATOM 5722 C C . LEU B 1 375 ? -11.57 -26.906 -6.758 1 96.44 375 LEU B C 1
ATOM 5724 O O . LEU B 1 375 ? -10.344 -27 -6.785 1 96.44 375 LEU B O 1
ATOM 5728 N N . LEU B 1 376 ? -12.219 -26.141 -5.914 1 96.19 376 LEU B N 1
ATOM 5729 C CA . LEU B 1 376 ? -11.523 -25.188 -5.062 1 96.19 376 LEU B CA 1
ATOM 5730 C C . LEU B 1 376 ? -10.75 -25.906 -3.955 1 96.19 376 LEU B C 1
ATOM 5732 O O . LEU B 1 376 ? -9.617 -25.547 -3.648 1 96.19 376 LEU B O 1
ATOM 5736 N N . THR B 1 377 ? -11.336 -26.875 -3.377 1 97.12 377 THR B N 1
ATOM 5737 C CA . THR B 1 377 ? -10.664 -27.641 -2.34 1 97.12 377 THR B CA 1
ATOM 5738 C C . THR B 1 377 ? -9.398 -28.297 -2.889 1 97.12 377 THR B C 1
ATOM 5740 O O . THR B 1 377 ? -8.352 -28.281 -2.244 1 97.12 377 THR B O 1
ATOM 5743 N N . THR B 1 378 ? -9.508 -28.828 -4.047 1 98.31 378 THR B N 1
ATOM 5744 C CA . THR B 1 378 ? -8.375 -29.5 -4.672 1 98.31 378 THR B CA 1
ATOM 5745 C C . THR B 1 378 ? -7.242 -28.516 -4.949 1 98.31 378 THR B C 1
ATOM 5747 O O . THR B 1 378 ? -6.078 -28.812 -4.676 1 98.31 378 THR B O 1
ATOM 5750 N N . ALA B 1 379 ? -7.59 -27.391 -5.496 1 98.38 379 ALA B N 1
ATOM 5751 C CA . ALA B 1 379 ? -6.59 -26.359 -5.781 1 98.38 379 ALA B CA 1
ATOM 5752 C C . ALA B 1 379 ? -5.902 -25.891 -4.5 1 98.38 379 ALA B C 1
ATOM 5754 O O . ALA B 1 379 ? -4.672 -25.797 -4.449 1 98.38 379 ALA B O 1
ATOM 5755 N N . VAL B 1 380 ? -6.652 -25.656 -3.471 1 98.25 380 VAL B N 1
ATOM 5756 C CA . VAL B 1 380 ? -6.152 -25.125 -2.209 1 98.25 380 VAL B CA 1
ATOM 5757 C C . VAL B 1 380 ? -5.234 -26.141 -1.54 1 98.25 380 VAL B C 1
ATOM 5759 O O . VAL B 1 380 ? -4.145 -25.797 -1.078 1 98.25 380 VAL B O 1
ATOM 5762 N N . ILE B 1 381 ? -5.641 -27.359 -1.548 1 98.31 381 ILE B N 1
ATOM 5763 C CA . ILE B 1 381 ? -4.844 -28.422 -0.94 1 98.31 381 ILE B CA 1
ATOM 5764 C C . ILE B 1 381 ? -3.545 -28.594 -1.721 1 98.31 381 ILE B C 1
ATOM 5766 O O . ILE B 1 381 ? -2.486 -28.828 -1.132 1 98.31 381 ILE B O 1
ATOM 5770 N N . THR B 1 382 ? -3.629 -28.531 -3.002 1 98.56 382 THR B N 1
ATOM 5771 C CA . THR B 1 382 ? -2.441 -28.672 -3.84 1 98.56 382 THR B CA 1
ATOM 5772 C C . THR B 1 382 ? -1.434 -27.562 -3.539 1 98.56 382 THR B C 1
ATOM 5774 O O . THR B 1 382 ? -0.234 -27.828 -3.43 1 98.56 382 THR B O 1
ATOM 5777 N N . ILE B 1 383 ? -1.888 -26.344 -3.396 1 98.19 383 ILE B N 1
ATOM 5778 C CA . ILE B 1 383 ? -1.019 -25.219 -3.059 1 98.19 383 ILE B CA 1
ATOM 5779 C C . ILE B 1 383 ? -0.38 -25.453 -1.691 1 98.19 383 ILE B C 1
ATOM 5781 O O . ILE B 1 383 ? 0.824 -25.25 -1.518 1 98.19 383 ILE B O 1
ATOM 5785 N N . GLY B 1 384 ? -1.256 -25.828 -0.696 1 98 384 GLY B N 1
ATOM 5786 C CA . GLY B 1 384 ? -0.729 -26.094 0.633 1 98 384 GLY B CA 1
ATOM 5787 C C . GLY B 1 384 ? 0.379 -27.125 0.638 1 98 384 GLY B C 1
ATOM 5788 O O . GLY B 1 384 ? 1.421 -26.938 1.264 1 98 384 GLY B O 1
ATOM 5789 N N . LEU B 1 385 ? 0.129 -28.188 -0.109 1 97.94 385 LEU B N 1
ATOM 5790 C CA . LEU B 1 385 ? 1.124 -29.25 -0.214 1 97.94 385 LEU B CA 1
ATOM 5791 C C . LEU B 1 385 ? 2.379 -28.75 -0.92 1 97.94 385 LEU B C 1
ATOM 5793 O O . LEU B 1 385 ? 3.494 -29.125 -0.562 1 97.94 385 LEU B O 1
ATOM 5797 N N . SER B 1 386 ? 2.219 -27.953 -1.894 1 97.81 386 SER B N 1
ATOM 5798 C CA . SER B 1 386 ? 3.342 -27.391 -2.641 1 97.81 386 SER B CA 1
ATOM 5799 C C . SER B 1 386 ? 4.203 -26.5 -1.756 1 97.81 386 SER B C 1
ATOM 5801 O O . SER B 1 386 ? 5.434 -26.594 -1.776 1 97.81 386 SER B O 1
ATOM 5803 N N . VAL B 1 387 ? 3.557 -25.609 -0.99 1 96.62 387 VAL B N 1
ATOM 5804 C CA . VAL B 1 387 ? 4.258 -24.688 -0.095 1 96.62 387 VAL B CA 1
ATOM 5805 C C . VAL B 1 387 ? 5.145 -25.484 0.862 1 96.62 387 VAL B C 1
ATOM 5807 O O . VAL B 1 387 ? 6.297 -25.125 1.104 1 96.62 387 VAL B O 1
ATOM 5810 N N . LEU B 1 388 ? 4.664 -26.594 1.33 1 96 388 LEU B N 1
ATOM 5811 C CA . LEU B 1 388 ? 5.402 -27.406 2.289 1 96 388 LEU B CA 1
ATOM 5812 C C . LEU B 1 388 ? 6.461 -28.25 1.586 1 96 388 LEU B C 1
ATOM 5814 O O . LEU B 1 388 ? 7.641 -28.188 1.934 1 96 388 LEU B O 1
ATOM 5818 N N . ALA B 1 389 ? 6.059 -28.984 0.574 1 96.12 389 ALA B N 1
ATOM 5819 C CA . ALA B 1 389 ? 6.949 -29.938 -0.08 1 96.12 389 ALA B CA 1
ATOM 5820 C C . ALA B 1 389 ? 8.078 -29.219 -0.818 1 96.12 389 ALA B C 1
ATOM 5822 O O . ALA B 1 389 ? 9.25 -29.562 -0.654 1 96.12 389 ALA B O 1
ATOM 5823 N N . HIS B 1 390 ? 7.738 -28.281 -1.633 1 95.69 390 HIS B N 1
ATOM 5824 C CA . HIS B 1 390 ? 8.758 -27.562 -2.381 1 95.69 390 HIS B CA 1
ATOM 5825 C C . HIS B 1 390 ? 9.562 -26.641 -1.466 1 95.69 390 HIS B C 1
ATOM 5827 O O . HIS B 1 390 ? 10.766 -26.484 -1.646 1 95.69 390 HIS B O 1
ATOM 5833 N N . GLY B 1 391 ? 8.883 -26.047 -0.473 1 93.44 391 GLY B N 1
ATOM 5834 C CA . GLY B 1 391 ? 9.602 -25.188 0.46 1 93.44 391 GLY B CA 1
ATOM 5835 C C . GLY B 1 391 ? 10.633 -25.938 1.281 1 93.44 391 GLY B C 1
ATOM 5836 O O . GLY B 1 391 ? 11.812 -25.562 1.297 1 93.44 391 GLY B O 1
ATOM 5837 N N . LEU B 1 392 ? 10.273 -27.078 1.838 1 94.12 392 LEU B N 1
ATOM 5838 C CA . LEU B 1 392 ? 11.133 -27.844 2.725 1 94.12 392 LEU B CA 1
ATOM 5839 C C . LEU B 1 392 ? 12.297 -28.469 1.95 1 94.12 392 LEU B C 1
ATOM 5841 O O . LEU B 1 392 ? 13.359 -28.734 2.52 1 94.12 392 LEU B O 1
ATOM 5845 N N . THR B 1 393 ? 12.141 -28.578 0.68 1 94.81 393 THR B N 1
ATOM 5846 C CA . THR B 1 393 ? 13.148 -29.312 -0.08 1 94.81 393 THR B CA 1
ATOM 5847 C C . THR B 1 393 ? 13.969 -28.359 -0.948 1 94.81 393 THR B C 1
ATOM 5849 O O . THR B 1 393 ? 14.969 -28.75 -1.551 1 94.81 393 THR B O 1
ATOM 5852 N N . ALA B 1 394 ? 13.555 -27.109 -0.989 1 92 394 ALA B N 1
ATOM 5853 C CA . ALA B 1 394 ? 14.211 -26.156 -1.886 1 92 394 ALA B CA 1
ATOM 5854 C C . ALA B 1 394 ? 15.703 -26.062 -1.588 1 92 394 ALA B C 1
ATOM 5856 O O . ALA B 1 394 ? 16.531 -26.359 -2.453 1 92 394 ALA B O 1
ATOM 5857 N N . ALA B 1 395 ? 16.062 -25.766 -0.39 1 90.5 395 ALA B N 1
ATOM 5858 C CA . ALA B 1 395 ? 17.453 -25.547 -0.031 1 90.5 395 ALA B CA 1
ATOM 5859 C C . ALA B 1 395 ? 18.234 -26.859 -0.04 1 90.5 395 ALA B C 1
ATOM 5861 O O . ALA B 1 395 ? 19.297 -26.953 -0.669 1 90.5 395 ALA B O 1
ATOM 5862 N N . PRO B 1 396 ? 17.734 -27.953 0.524 1 92.31 396 PRO B N 1
ATOM 5863 C CA . PRO B 1 396 ? 18.484 -29.203 0.517 1 92.31 396 PRO B CA 1
ATOM 5864 C C . PRO B 1 396 ? 18.703 -29.75 -0.891 1 92.31 396 PRO B C 1
ATOM 5866 O O . PRO B 1 396 ? 19.797 -30.234 -1.21 1 92.31 396 PRO B O 1
ATOM 5869 N N . LEU B 1 397 ? 17.734 -29.703 -1.747 1 93.06 397 LEU B N 1
ATOM 5870 C CA . LEU B 1 397 ? 17.875 -30.25 -3.094 1 93.06 397 LEU B CA 1
ATOM 5871 C C . LEU B 1 397 ? 18.75 -29.344 -3.961 1 93.06 397 LEU B C 1
ATOM 5873 O O . LEU B 1 397 ? 19.469 -29.828 -4.836 1 93.06 397 LEU B O 1
ATOM 5877 N N . ALA B 1 398 ? 18.625 -28.016 -3.734 1 90.88 398 ALA B N 1
ATOM 5878 C CA . ALA B 1 398 ? 19.516 -27.109 -4.445 1 90.88 398 ALA B CA 1
ATOM 5879 C C . ALA B 1 398 ? 20.969 -27.391 -4.102 1 90.88 398 ALA B C 1
ATOM 5881 O O . ALA B 1 398 ? 21.828 -27.406 -4.988 1 90.88 398 ALA B O 1
ATOM 5882 N N . ASP B 1 399 ? 21.219 -27.625 -2.83 1 90.06 399 ASP B N 1
ATOM 5883 C CA . ASP B 1 399 ? 22.562 -27.906 -2.371 1 90.06 399 ASP B CA 1
ATOM 5884 C C . ASP B 1 399 ? 23.062 -29.234 -2.947 1 90.06 399 ASP B C 1
ATOM 5886 O O . ASP B 1 399 ? 24.219 -29.328 -3.383 1 90.06 399 ASP B O 1
ATOM 5890 N N . ARG B 1 400 ? 22.234 -30.188 -2.922 1 92.44 400 ARG B N 1
ATOM 5891 C CA . ARG B 1 400 ? 22.609 -31.5 -3.441 1 92.44 400 ARG B CA 1
ATOM 5892 C C . ARG B 1 400 ? 22.875 -31.438 -4.941 1 92.44 400 ARG B C 1
ATOM 5894 O O . ARG B 1 400 ? 23.828 -32.031 -5.434 1 92.44 400 ARG B O 1
ATOM 5901 N N . TYR B 1 401 ? 22.062 -30.766 -5.613 1 92.44 401 TYR B N 1
ATOM 5902 C CA . TYR B 1 401 ? 22.219 -30.625 -7.055 1 92.44 401 TYR B CA 1
ATOM 5903 C C . TYR B 1 401 ? 23.484 -29.828 -7.375 1 92.44 401 TYR B C 1
ATOM 5905 O O . TYR B 1 401 ? 24.234 -30.188 -8.289 1 92.44 401 TYR B O 1
ATOM 5913 N N . ALA B 1 402 ? 23.703 -28.766 -6.645 1 89.25 402 ALA B N 1
ATOM 5914 C CA . ALA B 1 402 ? 24.891 -27.953 -6.855 1 89.25 402 ALA B CA 1
ATOM 5915 C C . ALA B 1 402 ? 26.156 -28.766 -6.633 1 89.25 402 ALA B C 1
ATOM 5917 O O . ALA B 1 402 ? 27.125 -28.641 -7.391 1 89.25 402 ALA B O 1
ATOM 5918 N N . LYS B 1 403 ? 26.188 -29.531 -5.613 1 90.62 403 LYS B N 1
ATOM 5919 C CA . LYS B 1 403 ? 27.328 -30.391 -5.324 1 90.62 403 LYS B CA 1
ATOM 5920 C C . LYS B 1 403 ? 27.547 -31.406 -6.445 1 90.62 403 LYS B C 1
ATOM 5922 O O . LYS B 1 403 ? 28.672 -31.656 -6.863 1 90.62 403 LYS B O 1
ATOM 5927 N N . TRP B 1 404 ? 26.516 -31.984 -6.859 1 92.12 404 TRP B N 1
ATOM 5928 C CA . TRP B 1 404 ? 26.578 -32.938 -7.961 1 92.12 404 TRP B CA 1
ATOM 5929 C C . TRP B 1 404 ? 27.125 -32.281 -9.219 1 92.12 404 TRP B C 1
ATOM 5931 O O . TRP B 1 404 ? 28 -32.812 -9.891 1 92.12 404 TRP B O 1
ATOM 5941 N N . PHE B 1 405 ? 26.609 -31.109 -9.5 1 89.06 405 PHE B N 1
ATOM 5942 C CA . PHE B 1 405 ? 26.984 -30.375 -10.711 1 89.06 405 PHE B CA 1
ATOM 5943 C C . PHE B 1 405 ? 28.469 -30.031 -10.672 1 89.06 405 PHE B C 1
ATOM 5945 O O . PHE B 1 405 ? 29.156 -30.094 -11.695 1 89.06 405 PHE B O 1
ATOM 5952 N N . ARG B 1 406 ? 28.891 -29.609 -9.547 1 86.69 406 ARG B N 1
ATOM 5953 C CA . ARG B 1 406 ? 30.297 -29.266 -9.383 1 86.69 406 ARG B CA 1
ATOM 5954 C C . ARG B 1 406 ? 31.203 -30.484 -9.602 1 86.69 406 ARG B C 1
ATOM 5956 O O . ARG B 1 406 ? 32.312 -30.359 -10.133 1 86.69 406 ARG B O 1
ATOM 5963 N N . HIS B 1 407 ? 30.766 -31.609 -9.273 1 90.44 407 HIS B N 1
ATOM 5964 C CA . HIS B 1 407 ? 31.562 -32.812 -9.367 1 90.44 407 HIS B CA 1
ATOM 5965 C C . HIS B 1 407 ? 31.453 -33.438 -10.758 1 90.44 407 HIS B C 1
ATOM 5967 O O . HIS B 1 407 ? 32.219 -34.344 -11.102 1 90.44 407 HIS B O 1
ATOM 5973 N N . HIS B 1 408 ? 30.578 -32.938 -11.523 1 87.38 408 HIS B N 1
ATOM 5974 C CA . HIS B 1 408 ? 30.375 -33.469 -12.875 1 87.38 408 HIS B CA 1
ATOM 5975 C C . HIS B 1 408 ? 30.359 -32.344 -13.906 1 87.38 408 HIS B C 1
ATOM 5977 O O . HIS B 1 408 ? 29.359 -32.125 -14.57 1 87.38 408 HIS B O 1
ATOM 5983 N N . PRO B 1 409 ? 31.484 -31.516 -13.945 1 70.62 409 PRO B N 1
ATOM 5984 C CA . PRO B 1 409 ? 31.5 -30.391 -14.891 1 70.62 409 PRO B CA 1
ATOM 5985 C C . PRO B 1 409 ? 31.344 -30.844 -16.344 1 70.62 409 PRO B C 1
ATOM 5987 O O . PRO B 1 409 ? 31.828 -31.906 -16.719 1 70.62 409 PRO B O 1
ATOM 5990 N N . ARG B 1 410 ? 30.25 -30.609 -17.031 1 64.12 410 ARG B N 1
ATOM 5991 C CA . ARG B 1 410 ? 30.281 -30.844 -18.469 1 64.12 410 ARG B CA 1
ATOM 5992 C C . ARG B 1 410 ? 31.344 -29.984 -19.141 1 64.12 410 ARG B C 1
ATOM 5994 O O . ARG B 1 410 ? 31.672 -28.891 -18.672 1 64.12 410 ARG B O 1
ATOM 6001 N N . GLY B 1 411 ? 32.219 -30.484 -19.984 1 49.19 411 GLY B N 1
ATOM 6002 C CA . GLY B 1 411 ? 33.031 -29.625 -20.812 1 49.19 411 GLY B CA 1
ATOM 6003 C C . GLY B 1 411 ? 32.281 -28.406 -21.312 1 49.19 411 GLY B C 1
ATOM 6004 O O . GLY B 1 411 ? 31.156 -28.5 -21.75 1 49.19 411 GLY B O 1
ATOM 6005 N N . GLU B 1 412 ? 32.406 -27.266 -20.703 1 42.81 412 GLU B N 1
ATOM 6006 C CA . GLU B 1 412 ? 31.766 -26 -21 1 42.81 412 GLU B CA 1
ATOM 6007 C C . GLU B 1 412 ? 31.453 -25.875 -22.5 1 42.81 412 GLU B C 1
ATOM 6009 O O . GLU B 1 412 ? 30.812 -24.906 -22.938 1 42.81 412 GLU B O 1
ATOM 6014 N N . GLY B 1 413 ? 32.344 -26.547 -23.469 1 38.84 413 GLY B N 1
ATOM 6015 C CA . GLY B 1 413 ? 32.375 -26.25 -24.906 1 38.84 413 GLY B CA 1
ATOM 6016 C C . GLY B 1 413 ? 31.031 -26.469 -25.578 1 38.84 413 GLY B C 1
ATOM 6017 O O . GLY B 1 413 ? 30.844 -26.094 -26.734 1 38.84 413 GLY B O 1
ATOM 6018 N N . VAL B 1 414 ? 30.5 -27.688 -25.422 1 39.34 414 VAL B N 1
ATOM 6019 C CA . VAL B 1 414 ? 29.656 -28.172 -26.516 1 39.34 414 VAL B CA 1
ATOM 6020 C C . VAL B 1 414 ? 28.25 -27.594 -26.375 1 39.34 414 VAL B C 1
ATOM 6022 O O . VAL B 1 414 ? 27.312 -28.297 -26 1 39.34 414 VAL B O 1
ATOM 6025 N N . MET B 1 415 ? 27.969 -26.734 -25.516 1 36.31 415 MET B N 1
ATOM 6026 C CA . MET B 1 415 ? 26.656 -26.312 -26.016 1 36.31 415 MET B CA 1
ATOM 6027 C C . MET B 1 415 ? 26.719 -26 -27.5 1 36.31 415 MET B C 1
ATOM 6029 O O . MET B 1 415 ? 27.781 -25.672 -28.031 1 36.31 415 MET B O 1
ATOM 6033 N N . ALA B 1 416 ? 25.594 -25.859 -28.375 1 39.69 416 ALA B N 1
ATOM 6034 C CA . ALA B 1 416 ? 25.594 -25.797 -29.828 1 39.69 416 ALA B CA 1
ATOM 6035 C C . ALA B 1 416 ? 26.609 -24.766 -30.328 1 39.69 416 ALA B C 1
ATOM 6037 O O . ALA B 1 416 ? 26.719 -23.672 -29.766 1 39.69 416 ALA B O 1
ATOM 6038 N N . PRO B 1 417 ? 27.734 -25.234 -31.109 1 35.41 417 PRO B N 1
ATOM 6039 C CA . PRO B 1 417 ? 28.516 -24.297 -31.938 1 35.41 417 PRO B CA 1
ATOM 6040 C C . PRO B 1 417 ? 27.641 -23.219 -32.562 1 35.41 417 PRO B C 1
ATOM 6042 O O . PRO B 1 417 ? 26.438 -23.422 -32.781 1 35.41 417 PRO B O 1
ATOM 6045 N N . ASP B 1 418 ? 27.906 -21.953 -32.312 1 32.41 418 ASP B N 1
ATOM 6046 C CA . ASP B 1 418 ? 27.344 -20.922 -33.188 1 32.41 418 ASP B CA 1
ATOM 6047 C C . ASP B 1 418 ? 27.234 -21.438 -34.625 1 32.41 418 ASP B C 1
ATOM 6049 O O . ASP B 1 418 ? 28.219 -21.906 -35.219 1 32.41 418 ASP B O 1
ATOM 6053 N N . PRO B 1 419 ? 25.969 -21.969 -34.938 1 35.88 419 PRO B N 1
ATOM 6054 C CA . PRO B 1 419 ? 25.969 -22.312 -36.375 1 35.88 419 PRO B CA 1
ATOM 6055 C C . PRO B 1 419 ? 26.656 -21.266 -37.25 1 35.88 419 PRO B C 1
ATOM 6057 O O . PRO B 1 419 ? 26.688 -21.406 -38.469 1 35.88 419 PRO B O 1
ATOM 6060 N N . GLY B 1 420 ? 27.016 -20.078 -36.75 1 25.81 420 GLY B N 1
ATOM 6061 C CA . GLY B 1 420 ? 27.578 -19.156 -37.719 1 25.81 420 GLY B CA 1
ATOM 6062 C C . GLY B 1 420 ? 28.969 -19.531 -38.156 1 25.81 420 GLY B C 1
ATOM 6063 O O . GLY B 1 420 ? 29.641 -18.766 -38.875 1 25.81 420 GLY B O 1
ATOM 6064 N N . ARG B 1 421 ? 29.641 -20.734 -37.719 1 23.39 421 ARG B N 1
ATOM 6065 C CA . ARG B 1 421 ? 30.719 -20.953 -38.688 1 23.39 421 ARG B CA 1
ATOM 6066 C C . ARG B 1 421 ? 30.312 -21.938 -39.75 1 23.39 421 ARG B C 1
ATOM 6068 O O . ARG B 1 421 ? 29.656 -22.938 -39.469 1 23.39 421 ARG B O 1
#

Sequence (842 aa):
MTWALPAIAAILLAYAAISGRTAGTPITAPIVFTVGGLLLGASTVGLIDVHPAAETVKLLAEVTLTLVLFSDASRVDLSALRAEIALPARLLGIGLPLTIAAGFGAALLLLGDLAWPEALLLAVILAPTDAALGQAVVTLPILPSRIRQGLNVESGLNDGICVPLFLIVLAIAQAEAGAIGGGAAARLVAEQIGYGIVSGIGAGAIAAAILVVAGRHRTIDPLWAQTVPLTAALLAYTVAVPLGGSGFIAAFVGGLTFGAIRHRGEVNHSDGESSDGADLLDEAGDLFNAITFIVFGAVLLGPALGHLSWAVLGYAVVSLTAVRMVPVTLSLIGTRPRAPTVAFLGWFGPRGLATIVFVILIFEESGELPHEELLLTTAVITIGLSVLAHGLTAAPLADRYAKWFRHHPRGEGVMAPDPGRMTWALPAIAAILLAYAAISGRTAGTPITAPIVFTVGGLLLGASTVGLIDVHPAAETVKLLAEVTLTLVLFSDASRVDLSALRAEIALPARLLGIGLPLTIAAGFGAALLLLGDLAWPEALLLAVILAPTDAALGQAVVTLPILPSRIRQGLNVESGLNDGICVPLFLIVLAIAQAEAGAIGGGAAARLVAEQIGYGIVSGIGAGAIAAAILVVAGRHRTIDPLWAQTVPLTAALLAYTVAVPLGGSGFIAAFVGGLTFGAIRHRGEVNHSDGESSDGADLLDEAGDLFNAITFIVFGAVLLGPALGHLSWAVLGYAVVSLTAVRMVPVTLSLIGTRPRAPTVAFLGWFGPRGLATIVFVILIFEESGELPHEELLLTTAVITIGLSVLAHGLTAAPLADRYAKWFRHHPRGEGVMAPDPGR

Foldseek 3Di:
DVQQVVLLVVLVVVCVVCVVVCVLALDALLNSLLVSLQCCFCLHVNRNDDALLDPVLLVLLLLLLLLLLLQLLLPDPVVVCVVLVLQLCLCQVQQLVLLLVLQLVLCCVLVVVADSLLSSLLSLLQRAFACSLLVCLQPPPLDDPSLNVSVSNNNNCSLLVSVLVNLLSVLVQLCVLVNDPPVVSVVLSCLQQVLLLVLLLVLLQVLLCCCLVCVVVVVDDPVVNLCSSVVSSVSSLVSSVVSSYHSSNSSNNNSNNNNNSNVVSCVVPVPPCPVPPDRPSVVVSVVSQSSSSSCLSRHQQNVLVVVDDPSLVVSLVCSQAVSNLVSLVVSCPPVPDDPLSSRVSSNRGAGGSSSSSSLSVLVNVPPSHPPNSSSSSSSSVSNSCRSNPCSSCSSVSSVVSSVVCVVVPDPPPPPPDPVPD/DVQQVVLLVVLVVVCVVCVVVCVLALDALLNSLLVSLQCCFCLHVNRNDDALLDPVLLVLLLLLLLLLLLQLLLPDPVVVCVVLVLQLCLCQVQQLVLLLVLQLVLCCVLVVVADSLLSSLLSLLQSAFACSLLVCLQPPPLDDPSLNVSVSNNNNCSLLVSVLVNLLSVLVQLCVLVNDPPVVSVVLSCLQQVLLLVLLLVLLQVLLCCCLVCVVVVVDDPVVNLCSSVVSSVSSLVVSVVSSYHSSNSSNNNSNNNNNSNVVSCVVPVPPPPVPPDRPSVVVSVVSQSSSSSCLSRHQQNVLVVVDDPSLVVSLVCSQAVSNLVSLVVSCPPQPDDPLSSRVSSNRGAGGSSSSSSLSVLVNVPPSHPPNSSSSSSSSVSNVCRSNPCSSCSSVSSVVSSVVCVVVPDPPPPDPPPVPD

Nearest PDB structures (foldseek):
  8pd2-assembly1_A  TM=7.821E-01  e=3.726E-08  Strongylocentrotus purpuratus
  8pd8-assembly1_A  TM=7.537E-01  e=4.030E-08  Strongylocentrotus purpuratus
  8pd9-assembly1_A  TM=7.460E-01  e=1.530E-07  Strongylocentrotus purpuratus
  7x2u-assembly1_A  TM=7.585E-01  e=1.885E-06  Homo sapiens
  7x2u-assembly1_B  TM=7.729E-01  e=2.903E-06  Homo sapiens

pLDDT: mean 89.09, std 14.46, range [23.09, 98.75]

Organism: NCBI:txid1990687

Solvent-accessible surface area (backbone atoms only — not comparable to full-atom values): 40129 Å² total; per-residue (Å²): 100,62,47,27,60,26,51,51,31,49,52,54,50,56,45,30,37,40,41,34,64,28,60,78,40,37,58,32,69,59,42,52,29,22,51,51,16,29,55,33,2,50,76,55,70,38,43,31,46,58,60,64,60,33,69,66,50,47,50,52,35,51,53,24,50,24,35,42,32,14,54,39,23,30,65,50,52,68,75,66,27,66,84,60,30,62,57,26,45,28,42,52,69,43,11,44,57,42,20,26,51,41,28,22,52,47,31,54,70,52,41,66,83,46,52,69,44,51,21,42,37,49,13,44,48,62,54,33,30,28,49,74,53,28,45,48,49,62,62,43,76,72,44,59,64,69,59,32,50,24,49,46,52,34,24,31,44,36,46,50,60,39,47,62,51,44,51,48,35,47,37,50,30,26,26,75,63,65,71,40,54,62,69,58,36,52,51,49,42,51,38,18,52,52,37,0,41,55,29,0,42,50,27,12,42,50,41,29,47,36,53,52,55,17,56,74,68,59,19,39,31,74,76,42,56,43,45,38,65,41,40,25,23,51,27,4,23,36,50,4,45,74,71,50,10,30,26,58,48,0,4,18,38,9,13,38,38,22,21,52,52,43,56,54,52,48,73,70,39,80,77,69,73,69,73,78,65,84,47,51,35,55,55,50,23,52,51,41,44,49,51,48,34,20,46,40,14,13,45,47,39,36,61,35,63,77,68,69,44,70,47,43,52,49,45,29,52,40,50,62,36,58,23,35,29,49,26,38,48,62,37,42,62,91,67,78,68,55,66,70,57,46,53,50,58,18,56,70,54,33,34,38,67,64,33,53,36,51,50,42,56,51,49,60,53,62,87,49,50,96,52,46,66,63,51,49,37,33,54,42,50,30,31,55,50,25,39,47,55,42,16,50,39,23,30,58,51,45,51,52,49,29,54,50,45,67,75,52,67,66,77,84,72,77,54,84,70,67,76,83,111,101,61,44,26,60,26,51,52,33,49,51,52,49,55,44,31,38,42,41,33,66,30,59,78,40,37,57,32,69,59,42,54,30,22,52,52,16,29,56,34,1,51,76,55,72,37,44,30,47,57,61,64,62,35,68,67,51,48,49,50,36,51,54,25,52,25,36,42,32,13,52,38,24,28,66,52,51,68,75,66,28,66,82,58,30,62,58,28,45,27,43,53,70,41,10,45,57,40,21,26,51,40,27,21,52,48,31,54,71,51,41,65,83,47,52,68,44,53,22,42,38,48,12,45,46,62,54,34,30,27,49,75,54,26,46,47,49,62,62,42,78,72,43,59,63,70,59,30,49,24,48,46,51,33,25,32,45,38,46,49,59,40,48,61,52,44,51,49,34,47,37,51,32,26,24,76,62,66,72,40,53,65,69,58,34,52,51,50,42,48,38,18,52,52,38,0,42,54,29,0,40,50,28,11,44,50,42,29,47,36,53,52,54,16,56,76,67,59,18,38,31,72,76,41,55,44,45,38,65,42,39,24,24,50,26,4,22,38,50,4,44,74,71,49,10,31,27,57,47,0,4,19,39,9,13,37,38,22,21,52,50,43,55,56,51,47,72,71,40,79,77,68,75,67,73,77,64,85,46,52,34,55,56,50,23,52,51,41,45,48,52,48,33,21,47,40,13,14,43,48,38,36,60,34,62,78,66,67,44,71,48,43,51,51,47,30,53,39,49,62,36,57,24,37,30,50,25,37,47,61,35,42,61,90,67,79,69,54,66,68,57,46,53,49,59,18,57,68,54,30,36,39,66,64,32,53,37,52,50,43,56,52,50,61,53,62,84,50,52,97,52,45,66,62,50,49,35,32,52,43,50,30,31,54,48,25,39,49,55,42,16,49,38,25,29,60,50,44,51,52,48,29,54,50,46,69,74,53,68,67,76,84,73,74,54,84,71,68,77,86,112

InterPro domains:
  IPR006153 Cation/H+ exchanger, transmembrane domain [PF00999] (10-398)

=== Feature glossary ===
The record interleaves many kinds of information about one protein. Here is each kind framed as the question it answers.

Q: What are the backbone torsion angles?
A: φ (phi) and ψ (psi) are the two rotatable backbone dihedrals per residue: φ is the C(i-1)–N–Cα–C torsion, ψ is the N–Cα–C–N(i+1) torsion, both in degrees on (−180°, 180°]. α-helical residues cluster near (−60°, −45°); β-strand residues near (−120°, +130°). A Ramachandran plot is simply a scatter of (φ, ψ) for every residue.

Q: What is the amino-acid chain?
A: This is the polypeptide sequence — one letter per residue, N-terminus first. Length ranges from a few dozen residues for small domains to over a thousand for large multi-domain proteins.

Q: How mobile is each atom in the crystal?
A: For experimental (PDB) structures, the B-factor (temperature factor) quantifies the positional spread of each atom in the crystal — a combination of thermal vibration and static disorder — in units of Å². High B-factors mark flexible loops or poorly resolved regions; low B-factors mark the rigid, well-ordered core.

Q: Are the domains correctly placed relative to each other?
A: Predicted Aligned Error (PAE) is an AlphaFold confidence matrix: entry (i, j) is the expected error in the position of residue j, in ångströms, when the prediction is superimposed on the true structure at residue i. Low PAE within a block of residues means that block is internally rigid and well-predicted; high PAE between two blocks means their relative placement is uncertain even if each block individually is confident.

Q: How confident is the AlphaFold model at each residue?
A: pLDDT is the predicted lDDT-Cα score: AlphaFold's confidence that the local environment of each residue (all inter-atomic distances within 15 Å) is correctly placed. It is a per-residue number between 0 and 100, with higher meaning more reliable.

Q: What family and function is it annotated with?
A: Functional annotations link the protein to curated databases. InterPro entries identify conserved domains and families by matching the sequence against member-database signatures (Pfam, PROSITE, CDD, …). Gene Ontology (GO) terms describe molecular function, biological process, and cellular component in a controlled vocabulary. CATH places the structure in a hierarchical fold classification (Class/Architecture/Topology/Homologous-superfamily). The organism is the source species.

Q: How big and how compact is the whole molecule?
A: Three whole-structure scalars: the radius of gyration (RMS distance of Cα from centroid, in Å), the count of Cα–Cα contacts (pairs closer than 8 Å and separated by more than four residues in sequence — i.e. tertiary, not local, contacts), and the bounding-box dimensions. Together they distinguish compact globular folds from extended fibres or disordered chains.

Q: What known structures does this most resemble?
A: The Foldseek neighbor list gives the closest experimentally determined structures in the PDB, ranked by structural alignment. TM-score near 1 means near-identical fold; near 0.3 means only rough topology match. This is how one finds what a novel AlphaFold prediction most resembles in the solved-structure universe.

Q: Which residues are buried vs exposed?
A: SASA measures how much of the protein is reachable by solvent. It is computed by rolling a water-sized probe over the atomic surface and summing the exposed area (Å²). Per-residue SASA distinguishes core (buried, low SASA) from surface (exposed, high SASA) residues; total SASA is a whole-molecule size measure.

Q: Which residues are in helices, strands, or loops?
A: Eight-state secondary structure (DSSP): H is the canonical α-helix, G the tighter 3₁₀-helix, I the wider π-helix; E/B are β-structure, T and S are turns and bends, and '-' is everything else. DSSP derives these from the pattern of main-chain N–H···O=C hydrogen bonds, not from the sequence.

Q: Where is each backbone atom in 3D?
A: Structure coordinates are given as an mmCIF _atom_site loop: one row per atom with element, residue name, chain id, sequence number, and x/y/z position in Å. Only the four main-chain atoms per residue are included here; side chains are omitted to keep the record compact.

Q: What if only a Cα trace is available?
A: Three-state secondary structure (P-SEA) collapses the eight DSSP classes into helix (a), strand (b), and coil (c). P-SEA assigns these from Cα geometry alone — distances and angles — without requiring backbone oxygens, so it works on any Cα trace.

Q: What do the rendered images show?
A: The six renders are orthographic views along the three Cartesian axes in both directions. Representation (cartoon, sticks, or surface) and color scheme (sequence-rainbow or by-chain) vary across proteins so the training set covers all the common visualization conventions.

Q: What does the local fold look like, residue by residue?
A: Foldseek's 3Di representation compresses backbone geometry into a per-residue letter drawn from a learned twenty-state alphabet. It captures the tertiary interaction pattern around each residue — which residues are packed against it in space, regardless of where they are in sequence.

Q: What do the diagnostic plots show?
A: The contact map is a binary N×N matrix image: pixel (i, j) is dark where Cα_i and Cα_j are within 8 Å and |i−j|>4. Because the |i−j|>4 filter removes local helical contacts, off-diagonal stripes parallel to the main diagonal indicate parallel β-sheets; stripes perpendicular to it indicate antiparallel β-sheets. The Ramachandran plot scatters every residue's (φ, ψ) pair against the sterically allowed regions. The PAE heatmap renders the predicted-aligned-error matrix.